Protein 8WWD (pdb70)

Structure (mmCIF, N/CA/C/O backbone):
data_8WWD
#
_entry.id   8WWD
#
_cell.length_a   42.183
_cell.length_b   290.538
_cell.length_c   54.277
_cell.angle_alpha   90.00
_cell.angle_beta   98.38
_cell.angle_gamma   90.00
#
_symmetry.space_group_name_H-M   'P 1 21 1'
#
loop_
_entity.id
_entity.type
_entity.pdbx_description
1 polymer 'Zinc-containing alcohol dehydrogenase'
2 non-polymer 'ZINC ION'
3 water water
#
loop_
_atom_site.group_PDB
_atom_site.id
_atom_site.type_symbol
_atom_site.label_atom_id
_atom_site.label_alt_id
_atom_site.label_comp_id
_atom_site.label_asym_id
_atom_site.label_entity_id
_atom_site.label_seq_id
_atom_site.pdbx_PDB_ins_code
_atom_site.Cartn_x
_atom_site.Cartn_y
_atom_site.Cartn_z
_atom_site.occupancy
_atom_site.B_iso_or_equiv
_atom_site.auth_seq_id
_atom_site.auth_comp_id
_atom_site.auth_asym_id
_atom_site.auth_atom_id
_atom_site.pdbx_PDB_model_num
ATOM 1 N N . HIS A 1 1 ? -8.221 -8.614 39.780 1.00 47.00 -10 HIS A N 1
ATOM 2 C CA . HIS A 1 1 ? -6.904 -9.157 40.243 1.00 46.83 -10 HIS A CA 1
ATOM 3 C C . HIS A 1 1 ? -5.916 -9.180 39.060 1.00 43.44 -10 HIS A C 1
ATOM 4 O O . HIS A 1 1 ? -5.952 -10.148 38.280 1.00 41.94 -10 HIS A O 1
ATOM 11 N N . HIS A 1 2 ? -5.078 -8.147 38.900 1.00 40.33 -9 HIS A N 1
ATOM 12 C CA . HIS A 1 2 ? -4.016 -8.109 37.850 1.00 34.36 -9 HIS A CA 1
ATOM 13 C C . HIS A 1 2 ? -2.784 -8.846 38.351 1.00 28.07 -9 HIS A C 1
ATOM 14 O O . HIS A 1 2 ? -2.413 -8.625 39.499 1.00 27.34 -9 HIS A O 1
ATOM 21 N N . HIS A 1 3 ? -2.196 -9.699 37.513 1.00 25.20 -8 HIS A N 1
ATOM 22 C CA . HIS A 1 3 ? -0.854 -10.285 37.749 1.00 22.79 -8 HIS A CA 1
ATOM 23 C C . HIS A 1 3 ? 0.126 -9.137 38.033 1.00 22.28 -8 HIS A C 1
ATOM 24 O O . HIS A 1 3 ? -0.036 -8.025 37.421 1.00 19.49 -8 HIS A O 1
ATOM 31 N N . HIS A 1 4 ? 1.061 -9.360 38.961 1.00 21.35 -6 HIS A N 1
ATOM 32 C CA . HIS A 1 4 ? 2.158 -8.404 39.280 1.00 24.15 -6 HIS A CA 1
ATOM 33 C C . HIS A 1 4 ? 3.497 -9.119 39.469 1.00 23.95 -6 HIS A C 1
ATOM 34 O O . HIS A 1 4 ? 3.503 -10.303 39.851 1.00 24.37 -6 HIS A O 1
ATOM 41 N N . HIS A 1 5 ? 4.576 -8.376 39.206 1.00 26.29 -5 HIS A N 1
ATOM 42 C CA . HIS A 1 5 ? 5.975 -8.625 39.651 1.00 25.20 -5 HIS A CA 1
ATOM 43 C C . HIS A 1 5 ? 6.292 -7.659 40.811 1.00 27.55 -5 HIS A C 1
ATOM 44 O O . HIS A 1 5 ? 6.951 -6.635 40.580 1.00 35.03 -5 HIS A O 1
ATOM 51 N N . HIS A 1 6 ? 5.762 -7.914 42.007 1.00 27.47 -4 HIS A N 1
ATOM 52 C CA . HIS A 1 6 ? 6.024 -7.115 43.240 1.00 29.10 -4 HIS A CA 1
ATOM 53 C C . HIS A 1 6 ? 7.401 -7.494 43.807 1.00 29.76 -4 HIS A C 1
ATOM 54 O O . HIS A 1 6 ? 8.054 -6.651 44.438 1.00 32.44 -4 HIS A O 1
ATOM 61 N N . SER A 1 7 ? 7.801 -8.740 43.585 1.00 33.87 -3 SER A N 1
ATOM 62 C CA . SER A 1 7 ? 9.145 -9.287 43.877 1.00 38.07 -3 SER A CA 1
ATOM 63 C C . SER A 1 7 ? 9.773 -9.761 42.561 1.00 35.47 -3 SER A C 1
ATOM 64 O O . SER A 1 7 ? 9.034 -10.107 41.616 1.00 36.64 -3 SER A O 1
ATOM 67 N N . SER A 1 8 ? 11.093 -9.733 42.484 1.00 33.40 -2 SER A N 1
ATOM 68 C CA . SER A 1 8 ? 11.841 -10.095 41.254 1.00 32.55 -2 SER A CA 1
ATOM 69 C C . SER A 1 8 ? 13.157 -10.751 41.662 1.00 30.65 -2 SER A C 1
ATOM 70 O O . SER A 1 8 ? 13.721 -10.378 42.719 1.00 27.61 -2 SER A O 1
ATOM 73 N N . GLY A 1 9 ? 13.591 -11.722 40.865 1.00 28.12 -1 GLY A N 1
ATOM 74 C CA . GLY A 1 9 ? 14.965 -12.223 40.896 1.00 27.22 -1 GLY A CA 1
ATOM 75 C C . GLY A 1 9 ? 15.710 -11.707 39.685 1.00 26.94 -1 GLY A C 1
ATOM 76 O O . GLY A 1 9 ? 15.803 -10.430 39.502 1.00 27.33 -1 GLY A O 1
ATOM 77 N N . GLY A 1 10 ? 16.160 -12.660 38.864 1.00 21.57 0 GLY A N 1
ATOM 78 C CA . GLY A 1 10 ? 16.945 -12.391 37.658 1.00 19.46 0 GLY A CA 1
ATOM 79 C C . GLY A 1 10 ? 16.204 -12.725 36.376 1.00 17.17 0 GLY A C 1
ATOM 80 O O . GLY A 1 10 ? 15.128 -13.361 36.401 1.00 17.33 0 GLY A O 1
ATOM 81 N N . MET A 1 11 ? 16.797 -12.285 35.275 1.00 14.35 1 MET A N 1
ATOM 82 C CA . MET A 1 11 ? 16.411 -12.649 33.900 1.00 11.92 1 MET A CA 1
ATOM 83 C C . MET A 1 11 ? 17.681 -12.964 33.114 1.00 11.22 1 MET A C 1
ATOM 84 O O . MET A 1 11 ? 18.804 -12.654 33.617 1.00 10.88 1 MET A O 1
ATOM 89 N N . LYS A 1 12 ? 17.513 -13.589 31.956 1.00 10.15 2 LYS A N 1
ATOM 90 C CA . LYS A 1 12 ? 18.616 -13.785 31.005 1.00 10.27 2 LYS A CA 1
ATOM 91 C C . LYS A 1 12 ? 18.793 -12.501 30.194 1.00 9.00 2 LYS A C 1
ATOM 92 O O . LYS A 1 12 ? 17.791 -11.891 29.742 1.00 8.34 2 LYS A O 1
ATOM 98 N N . ALA A 1 13 ? 20.044 -12.102 30.035 1.00 7.78 3 ALA A N 1
ATOM 99 C CA . ALA A 1 13 ? 20.446 -11.050 29.096 1.00 7.70 3 ALA A CA 1
ATOM 100 C C . ALA A 1 13 ? 21.763 -11.462 28.431 1.00 8.13 3 ALA A C 1
ATOM 101 O O . ALA A 1 13 ? 22.559 -12.171 29.042 1.00 7.69 3 ALA A O 1
ATOM 103 N N . LEU A 1 14 ? 21.951 -11.011 27.201 1.00 8.73 4 LEU A N 1
ATOM 104 C CA . LEU A 1 14 ? 23.221 -11.109 26.458 1.00 9.05 4 LEU A CA 1
ATOM 105 C C . LEU A 1 14 ? 23.983 -9.816 26.731 1.00 9.12 4 LEU A C 1
ATOM 106 O O . LEU A 1 14 ? 23.582 -8.729 26.221 1.00 9.00 4 LEU A O 1
ATOM 111 N N A VAL A 1 15 ? 25.018 -9.889 27.568 0.43 9.43 5 VAL A N 1
ATOM 112 N N B VAL A 1 15 ? 25.052 -9.916 27.521 0.57 9.17 5 VAL A N 1
ATOM 113 C CA A VAL A 1 15 ? 25.740 -8.675 28.052 0.43 9.46 5 VAL A CA 1
ATOM 114 C CA B VAL A 1 15 ? 25.776 -8.735 28.078 0.57 9.00 5 VAL A CA 1
ATOM 115 C C A VAL A 1 15 ? 27.042 -8.520 27.266 0.43 9.76 5 VAL A C 1
ATOM 116 C C B VAL A 1 15 ? 27.068 -8.524 27.280 0.57 9.46 5 VAL A C 1
ATOM 117 O O A VAL A 1 15 ? 27.771 -9.512 27.096 0.43 9.62 5 VAL A O 1
ATOM 118 O O B VAL A 1 15 ? 27.827 -9.490 27.105 0.57 9.28 5 VAL A O 1
ATOM 125 N N . TYR A 1 16 ? 27.279 -7.311 26.768 1.00 10.02 6 TYR A N 1
ATOM 126 C CA . TYR A 1 16 ? 28.604 -6.869 26.297 1.00 11.34 6 TYR A CA 1
ATOM 127 C C . TYR A 1 16 ? 29.501 -6.702 27.534 1.00 11.16 6 TYR A C 1
ATOM 128 O O . TYR A 1 16 ? 29.291 -5.771 28.315 1.00 9.75 6 TYR A O 1
ATOM 137 N N . THR A 1 17 ? 30.469 -7.593 27.725 1.00 12.13 7 THR A N 1
ATOM 138 C CA . THR A 1 17 ? 31.369 -7.560 28.909 1.00 13.71 7 THR A CA 1
ATOM 139 C C . THR A 1 17 ? 32.756 -7.031 28.532 1.00 14.13 7 THR A C 1
ATOM 140 O O . THR A 1 17 ? 33.539 -6.813 29.426 1.00 14.49 7 THR A O 1
ATOM 144 N N . GLY A 1 18 ? 33.062 -6.896 27.245 1.00 13.66 8 GLY A N 1
ATOM 145 C CA . GLY A 1 18 ? 34.400 -6.489 26.795 1.00 12.26 8 GLY A CA 1
ATOM 146 C C . GLY A 1 18 ? 34.479 -6.699 25.308 1.00 11.32 8 GLY A C 1
ATOM 147 O O . GLY A 1 18 ? 33.548 -7.292 24.792 1.00 10.78 8 GLY A O 1
ATOM 148 N N . VAL A 1 19 ? 35.551 -6.245 24.664 1.00 10.17 9 VAL A N 1
ATOM 149 C CA . VAL A 1 19 ? 35.626 -6.177 23.182 1.00 9.81 9 VAL A CA 1
ATOM 150 C C . VAL A 1 19 ? 35.294 -7.563 22.644 1.00 9.46 9 VAL A C 1
ATOM 151 O O . VAL A 1 19 ? 35.927 -8.527 23.124 1.00 9.75 9 VAL A O 1
ATOM 155 N N . ALA A 1 20 ? 34.285 -7.662 21.758 1.00 9.13 10 ALA A N 1
ATOM 156 C CA . ALA A 1 20 ? 33.890 -8.916 21.073 1.00 10.03 10 ALA A CA 1
ATOM 157 C C . ALA A 1 20 ? 33.512 -10.003 22.094 1.00 10.46 10 ALA A C 1
ATOM 158 O O . ALA A 1 20 ? 33.564 -11.208 21.742 1.00 10.55 10 ALA A O 1
ATOM 160 N N . GLN A 1 21 ? 33.135 -9.619 23.314 1.00 11.21 11 GLN A N 1
ATOM 161 C CA . GLN A 1 21 ? 32.712 -10.573 24.372 1.00 13.08 11 GLN A CA 1
ATOM 162 C C . GLN A 1 21 ? 31.210 -10.402 24.651 1.00 11.38 11 GLN A C 1
ATOM 163 O O . GLN A 1 21 ? 30.829 -9.349 25.189 1.00 9.85 11 GLN A O 1
ATOM 169 N N . LEU A 1 22 ? 30.403 -11.406 24.318 1.00 10.99 12 LEU A N 1
ATOM 170 C CA . LEU A 1 22 ? 28.955 -11.405 24.673 1.00 11.43 12 LEU A CA 1
ATOM 171 C C . LEU A 1 22 ? 28.652 -12.596 25.578 1.00 12.01 12 LEU A C 1
ATOM 172 O O . LEU A 1 22 ? 28.848 -13.734 25.129 1.00 14.86 12 LEU A O 1
ATOM 177 N N . ALA A 1 23 ? 28.200 -12.318 26.801 1.00 11.19 13 ALA A N 1
ATOM 178 C CA . ALA A 1 23 ? 27.989 -13.331 27.855 1.00 11.34 13 ALA A CA 1
ATOM 179 C C . ALA A 1 23 ? 26.488 -13.399 28.156 1.00 11.11 13 ALA A C 1
ATOM 180 O O . ALA A 1 23 ? 25.928 -12.399 28.648 1.00 10.02 13 ALA A O 1
ATOM 182 N N . PHE A 1 24 ? 25.865 -14.518 27.778 1.00 11.65 14 PHE A N 1
ATOM 183 C CA . PHE A 1 24 ? 24.476 -14.890 28.120 1.00 11.90 14 PHE A CA 1
ATOM 184 C C . PHE A 1 24 ? 24.441 -15.247 29.603 1.00 12.94 14 PHE A C 1
ATOM 185 O O . PHE A 1 24 ? 24.880 -16.346 29.961 1.00 12.42 14 PHE A O 1
ATOM 193 N N A ARG A 1 25 ? 23.919 -14.363 30.450 0.42 13.93 15 ARG A N 1
ATOM 194 N N B ARG A 1 25 ? 23.924 -14.345 30.440 0.58 13.51 15 ARG A N 1
ATOM 195 C CA A ARG A 1 25 ? 23.974 -14.595 31.914 0.42 15.53 15 ARG A CA 1
ATOM 196 C CA B ARG A 1 25 ? 24.007 -14.501 31.916 0.58 15.02 15 ARG A CA 1
ATOM 197 C C A ARG A 1 25 ? 22.761 -13.990 32.628 0.42 15.10 15 ARG A C 1
ATOM 198 C C B ARG A 1 25 ? 22.744 -13.995 32.625 0.58 14.71 15 ARG A C 1
ATOM 199 O O A ARG A 1 25 ? 21.955 -13.275 32.001 0.42 14.70 15 ARG A O 1
ATOM 200 O O B ARG A 1 25 ? 21.892 -13.334 32.000 0.58 14.09 15 ARG A O 1
ATOM 215 N N . ASP A 1 26 ? 22.659 -14.293 33.917 1.00 14.98 16 ASP A N 1
ATOM 216 C CA . ASP A 1 26 ? 21.605 -13.764 34.811 1.00 15.14 16 ASP A CA 1
ATOM 217 C C . ASP A 1 26 ? 21.930 -12.317 35.127 1.00 14.26 16 ASP A C 1
ATOM 218 O O . ASP A 1 26 ? 23.075 -12.011 35.437 1.00 16.01 16 ASP A O 1
ATOM 223 N N . VAL A 1 27 ? 20.949 -11.453 34.998 1.00 14.10 17 VAL A N 1
ATOM 224 C CA . VAL A 1 27 ? 21.060 -10.052 35.443 1.00 13.91 17 VAL A CA 1
ATOM 225 C C . VAL A 1 27 ? 19.764 -9.753 36.167 1.00 13.94 17 VAL A C 1
ATOM 226 O O . VAL A 1 27 ? 18.782 -10.475 36.005 1.00 13.31 17 VAL A O 1
ATOM 230 N N . PRO A 1 28 ? 19.717 -8.671 36.963 1.00 13.92 18 PRO A N 1
ATOM 231 C CA . PRO A 1 28 ? 18.467 -8.262 37.595 1.00 13.87 18 PRO A CA 1
ATOM 232 C C . PRO A 1 28 ? 17.354 -7.964 36.577 1.00 13.72 18 PRO A C 1
ATOM 233 O O . PRO A 1 28 ? 17.589 -7.352 35.519 1.00 13.35 18 PRO A O 1
ATOM 237 N N . GLU A 1 29 ? 16.145 -8.352 36.955 1.00 13.11 19 GLU A N 1
ATOM 238 C CA . GLU A 1 29 ? 14.916 -7.966 36.245 1.00 13.52 19 GLU A CA 1
ATOM 239 C C . GLU A 1 29 ? 14.782 -6.454 36.382 1.00 11.90 19 GLU A C 1
ATOM 240 O O . GLU A 1 29 ? 15.135 -5.875 37.412 1.00 11.30 19 GLU A O 1
ATOM 246 N N . PRO A 1 30 ? 14.316 -5.736 35.349 1.00 10.70 20 PRO A N 1
ATOM 247 C CA . PRO A 1 30 ? 14.102 -4.310 35.492 1.00 11.31 20 PRO A CA 1
ATOM 248 C C . PRO A 1 30 ? 12.781 -4.094 36.257 1.00 11.95 20 PRO A C 1
ATOM 249 O O . PRO A 1 30 ? 11.856 -4.809 36.056 1.00 10.51 20 PRO A O 1
ATOM 253 N N . VAL A 1 31 ? 12.776 -3.103 37.127 1.00 13.03 21 VAL A N 1
ATOM 254 C CA . VAL A 1 31 ? 11.591 -2.668 37.902 1.00 13.98 21 VAL A CA 1
ATOM 255 C C . VAL A 1 31 ? 11.116 -1.411 37.196 1.00 14.40 21 VAL A C 1
ATOM 256 O O . VAL A 1 31 ? 11.834 -0.423 37.132 1.00 13.30 21 VAL A O 1
ATOM 260 N N . PRO A 1 32 ? 9.918 -1.433 36.581 1.00 16.29 22 PRO A N 1
ATOM 261 C CA . PRO A 1 32 ? 9.438 -0.274 35.833 1.00 18.15 22 PRO A CA 1
ATOM 262 C C . PRO A 1 32 ? 9.218 0.924 36.761 1.00 21.59 22 PRO A C 1
ATOM 263 O O . PRO A 1 32 ? 8.695 0.747 37.851 1.00 22.79 22 PRO A O 1
ATOM 267 N N . ALA A 1 33 ? 9.612 2.110 36.306 1.00 24.68 23 ALA A N 1
ATOM 268 C CA . ALA A 1 33 ? 9.272 3.398 36.954 1.00 27.44 23 ALA A CA 1
ATOM 269 C C . ALA A 1 33 ? 7.775 3.653 36.794 1.00 30.10 23 ALA A C 1
ATOM 270 O O . ALA A 1 33 ? 7.100 2.953 35.995 1.00 28.15 23 ALA A O 1
ATOM 272 N N . ALA A 1 34 ? 7.297 4.670 37.503 1.00 34.95 24 ALA A N 1
ATOM 273 C CA . ALA A 1 34 ? 5.870 5.004 37.720 1.00 38.51 24 ALA A CA 1
ATOM 274 C C . ALA A 1 34 ? 4.995 4.663 36.503 1.00 38.20 24 ALA A C 1
ATOM 275 O O . ALA A 1 34 ? 4.173 3.734 36.617 1.00 44.29 24 ALA A O 1
ATOM 277 N N . GLY A 1 35 ? 5.106 5.402 35.396 1.00 36.52 25 GLY A N 1
ATOM 278 C CA . GLY A 1 35 ? 4.168 5.246 34.257 1.00 35.97 25 GLY A CA 1
ATOM 279 C C . GLY A 1 35 ? 4.733 4.356 33.156 1.00 32.73 25 GLY A C 1
ATOM 280 O O . GLY A 1 35 ? 4.585 4.732 31.953 1.00 35.28 25 GLY A O 1
ATOM 281 N N . ASP A 1 36 ? 5.369 3.240 33.539 1.00 25.80 26 ASP A N 1
ATOM 282 C CA . ASP A 1 36 ? 6.124 2.356 32.606 1.00 23.54 26 ASP A CA 1
ATOM 283 C C . ASP A 1 36 ? 5.537 0.952 32.663 1.00 19.51 26 ASP A C 1
ATOM 284 O O . ASP A 1 36 ? 4.903 0.604 33.670 1.00 18.41 26 ASP A O 1
ATOM 289 N N . HIS A 1 37 ? 5.781 0.173 31.619 1.00 16.60 27 HIS A N 1
ATOM 290 C CA . HIS A 1 37 ? 5.362 -1.243 31.554 1.00 14.81 27 HIS A CA 1
ATOM 291 C C . HIS A 1 37 ? 6.590 -2.124 31.601 1.00 14.51 27 HIS A C 1
ATOM 292 O O . HIS A 1 37 ? 7.649 -1.692 31.087 1.00 15.33 27 HIS A O 1
ATOM 299 N N . LEU A 1 38 ? 6.428 -3.314 32.182 1.00 12.69 28 LEU A N 1
ATOM 300 C CA . LEU A 1 38 ? 7.371 -4.429 31.998 1.00 11.13 28 LEU A CA 1
ATOM 301 C C . LEU A 1 38 ? 6.998 -5.112 30.684 1.00 10.20 28 LEU A C 1
ATOM 302 O O . LEU A 1 38 ? 5.785 -5.328 30.442 1.00 9.89 28 LEU A O 1
ATOM 307 N N . ILE A 1 39 ? 7.992 -5.354 29.832 1.00 8.94 29 ILE A N 1
ATOM 308 C CA . ILE A 1 39 ? 7.802 -6.057 28.539 1.00 8.25 29 ILE A CA 1
ATOM 309 C C . ILE A 1 39 ? 8.674 -7.308 28.566 1.00 7.97 29 ILE A C 1
ATOM 310 O O . ILE A 1 39 ? 9.907 -7.194 28.781 1.00 7.71 29 ILE A O 1
ATOM 315 N N . ARG A 1 40 ? 8.066 -8.463 28.340 1.00 7.55 30 ARG A N 1
ATOM 316 C CA . ARG A 1 40 ? 8.840 -9.680 28.082 1.00 7.73 30 ARG A CA 1
ATOM 317 C C . ARG A 1 40 ? 9.107 -9.724 26.585 1.00 7.34 30 ARG A C 1
ATOM 318 O O . ARG A 1 40 ? 8.126 -9.790 25.778 1.00 6.78 30 ARG A O 1
ATOM 326 N N . ILE A 1 41 ? 10.392 -9.662 26.242 1.00 7.19 31 ILE A N 1
ATOM 327 C CA . ILE A 1 41 ? 10.863 -9.506 24.841 1.00 7.26 31 ILE A CA 1
ATOM 328 C C . ILE A 1 41 ? 10.719 -10.833 24.112 1.00 7.65 31 ILE A C 1
ATOM 329 O O . ILE A 1 41 ? 11.303 -11.869 24.573 1.00 7.44 31 ILE A O 1
ATOM 334 N N . ASP A 1 42 ? 9.951 -10.795 23.014 1.00 7.77 32 ASP A N 1
ATOM 335 C CA . ASP A 1 42 ? 9.763 -11.945 22.102 1.00 7.95 32 ASP A CA 1
ATOM 336 C C . ASP A 1 42 ? 10.914 -11.993 21.082 1.00 7.95 32 ASP A C 1
ATOM 337 O O . ASP A 1 42 ? 11.454 -13.085 20.797 1.00 7.32 32 ASP A O 1
ATOM 342 N N . SER A 1 43 ? 11.192 -10.840 20.479 1.00 8.25 33 SER A N 1
ATOM 343 C CA . SER A 1 43 ? 12.057 -10.693 19.289 1.00 8.13 33 SER A CA 1
ATOM 344 C C . SER A 1 43 ? 12.860 -9.397 19.422 1.00 8.45 33 SER A C 1
ATOM 345 O O . SER A 1 43 ? 12.221 -8.355 19.694 1.00 8.93 33 SER A O 1
ATOM 348 N N . VAL A 1 44 ? 14.189 -9.451 19.248 1.00 8.31 34 VAL A N 1
ATOM 349 C CA . VAL A 1 44 ? 15.024 -8.224 19.225 1.00 8.53 34 VAL A CA 1
ATOM 350 C C . VAL A 1 44 ? 16.041 -8.323 18.084 1.00 8.94 34 VAL A C 1
ATOM 351 O O . VAL A 1 44 ? 16.799 -9.279 18.028 1.00 8.80 34 VAL A O 1
ATOM 355 N N . GLY A 1 45 ? 16.018 -7.350 17.178 1.00 9.28 35 GLY A N 1
ATOM 356 C CA . GLY A 1 45 ? 16.952 -7.283 16.045 1.00 9.70 35 GLY A CA 1
ATOM 357 C C . GLY A 1 45 ? 18.336 -6.833 16.495 1.00 9.20 35 GLY A C 1
ATOM 358 O O . GLY A 1 45 ? 18.424 -6.044 17.441 1.00 8.18 35 GLY A O 1
ATOM 359 N N . ILE A 1 46 ? 19.357 -7.362 15.834 1.00 9.26 36 ILE A N 1
ATOM 360 C CA . ILE A 1 46 ? 20.783 -6.911 15.898 1.00 9.83 36 ILE A CA 1
ATOM 361 C C . ILE A 1 46 ? 21.000 -5.808 14.851 1.00 10.74 36 ILE A C 1
ATOM 362 O O . ILE A 1 46 ? 20.783 -6.064 13.661 1.00 10.26 36 ILE A O 1
ATOM 367 N N . CYS A 1 47 ? 21.436 -4.631 15.288 1.00 13.05 37 CYS A N 1
ATOM 368 C CA . CYS A 1 47 ? 21.719 -3.423 14.465 1.00 14.38 37 CYS A CA 1
ATOM 369 C C . CYS A 1 47 ? 23.236 -3.223 14.257 1.00 14.78 37 CYS A C 1
ATOM 370 O O . CYS A 1 47 ? 24.050 -3.815 14.989 1.00 11.95 37 CYS A O 1
ATOM 373 N N . GLY A 1 48 ? 23.589 -2.307 13.351 1.00 15.69 38 GLY A N 1
ATOM 374 C CA . GLY A 1 48 ? 24.972 -1.838 13.157 1.00 15.71 38 GLY A CA 1
ATOM 375 C C . GLY A 1 48 ? 25.529 -1.189 14.415 1.00 15.67 38 GLY A C 1
ATOM 376 O O . GLY A 1 48 ? 26.737 -1.375 14.703 1.00 15.16 38 GLY A O 1
ATOM 377 N N . SER A 1 49 ? 24.716 -0.449 15.163 1.00 14.68 39 SER A N 1
ATOM 378 C CA . SER A 1 49 ? 25.186 0.183 16.421 1.00 15.18 39 SER A CA 1
ATOM 379 C C . SER A 1 49 ? 25.568 -0.895 17.450 1.00 14.92 39 SER A C 1
ATOM 380 O O . SER A 1 49 ? 26.573 -0.697 18.171 1.00 16.80 39 SER A O 1
ATOM 383 N N . ASP A 1 50 ? 24.886 -2.039 17.477 1.00 12.67 40 ASP A N 1
ATOM 384 C CA . ASP A 1 50 ? 25.276 -3.161 18.368 1.00 11.49 40 ASP A CA 1
ATOM 385 C C . ASP A 1 50 ? 26.649 -3.701 17.961 1.00 12.43 40 ASP A C 1
ATOM 386 O O . ASP A 1 50 ? 27.457 -3.951 18.859 1.00 12.29 40 ASP A O 1
ATOM 391 N N . MET A 1 51 ? 26.898 -3.895 16.670 1.00 13.16 41 MET A N 1
ATOM 392 C CA . MET A 1 51 ? 28.171 -4.477 16.167 1.00 14.46 41 MET A CA 1
ATOM 393 C C . MET A 1 51 ? 29.307 -3.476 16.426 1.00 14.80 41 MET A C 1
ATOM 394 O O . MET A 1 51 ? 30.370 -3.892 16.892 1.00 14.38 41 MET A O 1
ATOM 399 N N . HIS A 1 52 ? 29.064 -2.197 16.159 1.00 15.91 42 HIS A N 1
ATOM 400 C CA . HIS A 1 52 ? 29.997 -1.087 16.480 1.00 17.19 42 HIS A CA 1
ATOM 401 C C . HIS A 1 52 ? 30.390 -1.181 17.960 1.00 15.16 42 HIS A C 1
ATOM 402 O O . HIS A 1 52 ? 31.619 -1.155 18.264 1.00 15.06 42 HIS A O 1
ATOM 409 N N . ALA A 1 53 ? 29.421 -1.304 18.868 1.00 12.23 43 ALA A N 1
ATOM 410 C CA . ALA A 1 53 ? 29.714 -1.367 20.317 1.00 11.19 43 ALA A CA 1
ATOM 411 C C . ALA A 1 53 ? 30.468 -2.650 20.634 1.00 10.40 43 ALA A C 1
ATOM 412 O O . ALA A 1 53 ? 31.414 -2.597 21.431 1.00 11.35 43 ALA A O 1
ATOM 414 N N . TYR A 1 54 ? 30.069 -3.768 20.036 1.00 9.97 44 TYR A N 1
ATOM 415 C CA . TYR A 1 54 ? 30.698 -5.100 20.269 1.00 10.06 44 TYR A CA 1
ATOM 416 C C . TYR A 1 54 ? 32.179 -5.034 19.868 1.00 11.45 44 TYR A C 1
ATOM 417 O O . TYR A 1 54 ? 33.013 -5.652 20.557 1.00 11.89 44 TYR A O 1
ATOM 426 N N . LEU A 1 55 ? 32.503 -4.314 18.791 1.00 12.41 45 LEU A N 1
ATOM 427 C CA . LEU A 1 55 ? 33.909 -4.217 18.302 1.00 14.17 45 LEU A CA 1
ATOM 428 C C . LEU A 1 55 ? 34.731 -3.241 19.159 1.00 15.86 45 LEU A C 1
ATOM 429 O O . LEU A 1 55 ? 35.911 -3.159 18.921 1.00 18.51 45 LEU A O 1
ATOM 434 N N . GLY A 1 56 ? 34.134 -2.567 20.141 1.00 17.04 46 GLY A N 1
ATOM 435 C CA . GLY A 1 56 ? 34.844 -1.647 21.043 1.00 17.19 46 GLY A CA 1
ATOM 436 C C . GLY A 1 56 ? 34.962 -0.250 20.453 1.00 18.49 46 GLY A C 1
ATOM 437 O O . GLY A 1 56 ? 35.703 0.530 21.001 1.00 18.74 46 GLY A O 1
ATOM 438 N N . HIS A 1 57 ? 34.215 0.082 19.395 1.00 20.47 47 HIS A N 1
ATOM 439 C CA . HIS A 1 57 ? 34.329 1.377 18.666 1.00 19.69 47 HIS A CA 1
ATOM 440 C C . HIS A 1 57 ? 33.458 2.473 19.290 1.00 19.98 47 HIS A C 1
ATOM 441 O O . HIS A 1 57 ? 33.562 3.604 18.813 1.00 19.99 47 HIS A O 1
ATOM 448 N N . ASP A 1 58 ? 32.629 2.188 20.298 1.00 20.30 48 ASP A N 1
ATOM 449 C CA . ASP A 1 58 ? 31.630 3.175 20.790 1.00 22.19 48 ASP A CA 1
ATOM 450 C C . ASP A 1 58 ? 32.060 3.645 22.177 1.00 24.10 48 ASP A C 1
ATOM 451 O O . ASP A 1 58 ? 32.069 2.823 23.117 1.00 23.76 48 ASP A O 1
ATOM 456 N N . ASP A 1 59 ? 32.400 4.928 22.286 1.00 26.65 49 ASP A N 1
ATOM 457 C CA . ASP A 1 59 ? 32.925 5.566 23.523 1.00 28.54 49 ASP A CA 1
ATOM 458 C C . ASP A 1 59 ? 31.816 5.681 24.568 1.00 26.36 49 ASP A C 1
ATOM 459 O O . ASP A 1 59 ? 32.123 5.619 25.766 1.00 26.11 49 ASP A O 1
ATOM 464 N N . ARG A 1 60 ? 30.571 5.849 24.119 1.00 25.08 50 ARG A N 1
ATOM 465 C CA . ARG A 1 60 ? 29.380 6.023 24.990 1.00 25.30 50 ARG A CA 1
ATOM 466 C C . ARG A 1 60 ? 28.882 4.666 25.531 1.00 24.23 50 ARG A C 1
ATOM 467 O O . ARG A 1 60 ? 28.032 4.694 26.445 1.00 24.03 50 ARG A O 1
ATOM 475 N N . ARG A 1 61 ? 29.435 3.535 25.057 1.00 22.53 51 ARG A N 1
ATOM 476 C CA . ARG A 1 61 ? 28.968 2.163 25.394 1.00 22.02 51 ARG A CA 1
ATOM 477 C C . ARG A 1 61 ? 30.107 1.284 25.909 1.00 23.51 51 ARG A C 1
ATOM 478 O O . ARG A 1 61 ? 30.467 0.306 25.261 1.00 21.45 51 ARG A O 1
ATOM 486 N N . PRO A 1 62 ? 30.711 1.561 27.086 1.00 26.83 52 PRO A N 1
ATOM 487 C CA . PRO A 1 62 ? 31.688 0.636 27.648 1.00 31.12 52 PRO A CA 1
ATOM 488 C C . PRO A 1 62 ? 31.084 -0.330 28.675 1.00 33.01 52 PRO A C 1
ATOM 489 O O . PRO A 1 62 ? 29.890 -0.492 28.665 1.00 30.53 52 PRO A O 1
ATOM 493 N N . ALA A 1 63 ? 31.956 -0.922 29.510 1.00 40.39 53 ALA A N 1
ATOM 494 C CA . ALA A 1 63 ? 31.678 -1.575 30.817 1.00 36.56 53 ALA A CA 1
ATOM 495 C C . ALA A 1 63 ? 30.841 -2.802 30.513 1.00 36.74 53 ALA A C 1
ATOM 496 O O . ALA A 1 63 ? 30.823 -3.206 29.344 1.00 44.55 53 ALA A O 1
ATOM 498 N N . PRO A 1 64 ? 30.187 -3.456 31.502 1.00 29.48 54 PRO A N 1
ATOM 499 C CA . PRO A 1 64 ? 28.984 -4.246 31.237 1.00 25.73 54 PRO A CA 1
ATOM 500 C C . PRO A 1 64 ? 27.840 -3.421 30.615 1.00 23.80 54 PRO A C 1
ATOM 501 O O . PRO A 1 64 ? 27.497 -2.377 31.113 1.00 25.53 54 PRO A O 1
ATOM 505 N N . LEU A 1 65 ? 27.257 -3.914 29.527 1.00 20.13 55 LEU A N 1
ATOM 506 C CA . LEU A 1 65 ? 26.130 -3.228 28.862 1.00 18.22 55 LEU A CA 1
ATOM 507 C C . LEU A 1 65 ? 25.285 -4.257 28.123 1.00 15.68 55 LEU A C 1
ATOM 508 O O . LEU A 1 65 ? 25.833 -5.219 27.494 1.00 13.71 55 LEU A O 1
ATOM 513 N N . ILE A 1 66 ? 23.980 -4.047 28.181 1.00 13.12 56 ILE A N 1
ATOM 514 C CA . ILE A 1 66 ? 23.012 -4.856 27.409 1.00 11.63 56 ILE A CA 1
ATOM 515 C C . ILE A 1 66 ? 22.700 -4.023 26.185 1.00 10.99 56 ILE A C 1
ATOM 516 O O . ILE A 1 66 ? 22.242 -2.908 26.374 1.00 11.19 56 ILE A O 1
ATOM 521 N N . LEU A 1 67 ? 23.004 -4.542 25.003 1.00 11.12 57 LEU A N 1
ATOM 522 C CA . LEU A 1 67 ? 22.812 -3.836 23.715 1.00 11.41 57 LEU A CA 1
ATOM 523 C C . LEU A 1 67 ? 21.403 -4.173 23.222 1.00 11.35 57 LEU A C 1
ATOM 524 O O . LEU A 1 67 ? 20.638 -4.741 24.024 1.00 12.19 57 LEU A O 1
ATOM 529 N N . GLY A 1 68 ? 21.077 -3.803 21.979 1.00 10.87 58 GLY A N 1
ATOM 530 C CA . GLY A 1 68 ? 19.800 -4.111 21.318 1.00 10.16 58 GLY A CA 1
ATOM 531 C C . GLY A 1 68 ? 18.778 -2.991 21.530 1.00 9.95 58 GLY A C 1
ATOM 532 O O . GLY A 1 68 ? 18.624 -2.534 22.676 1.00 9.25 58 GLY A O 1
ATOM 533 N N . HIS A 1 69 ? 18.103 -2.538 20.475 1.00 9.42 59 HIS A N 1
ATOM 534 C CA . HIS A 1 69 ? 17.112 -1.444 20.574 1.00 10.08 59 HIS A CA 1
ATOM 535 C C . HIS A 1 69 ? 15.952 -1.632 19.590 1.00 9.15 59 HIS A C 1
ATOM 536 O O . HIS A 1 69 ? 15.265 -0.650 19.313 1.00 8.44 59 HIS A O 1
ATOM 543 N N . GLU A 1 70 ? 15.774 -2.843 19.076 1.00 8.60 60 GLU A N 1
ATOM 544 C CA . GLU A 1 70 ? 14.849 -3.208 17.986 1.00 8.47 60 GLU A CA 1
ATOM 545 C C . GLU A 1 70 ? 13.951 -4.339 18.495 1.00 9.10 60 GLU A C 1
ATOM 546 O O . GLU A 1 70 ? 14.030 -5.460 17.926 1.00 8.88 60 GLU A O 1
ATOM 552 N N . GLY A 1 71 ? 13.139 -4.060 19.520 1.00 8.73 61 GLY A N 1
ATOM 553 C CA . GLY A 1 71 ? 12.426 -5.108 20.267 1.00 8.83 61 GLY A CA 1
ATOM 554 C C . GLY A 1 71 ? 10.918 -5.080 20.044 1.00 9.36 61 GLY A C 1
ATOM 555 O O . GLY A 1 71 ? 10.355 -3.970 19.800 1.00 9.64 61 GLY A O 1
ATOM 556 N N . ALA A 1 72 ? 10.295 -6.262 20.139 1.00 8.88 62 ALA A N 1
ATOM 557 C CA . ALA A 1 72 ? 8.831 -6.475 20.234 1.00 8.92 62 ALA A CA 1
ATOM 558 C C . ALA A 1 72 ? 8.575 -7.555 21.275 1.00 8.46 62 ALA A C 1
ATOM 559 O O . ALA A 1 72 ? 9.496 -8.338 21.596 1.00 8.83 62 ALA A O 1
ATOM 561 N N . GLY A 1 73 ? 7.394 -7.535 21.857 1.00 8.04 63 GLY A N 1
ATOM 562 C CA . GLY A 1 73 ? 7.116 -8.481 22.941 1.00 8.00 63 GLY A CA 1
ATOM 563 C C . GLY A 1 73 ? 5.742 -8.301 23.552 1.00 7.94 63 GLY A C 1
ATOM 564 O O . GLY A 1 73 ? 4.786 -7.831 22.890 1.00 7.64 63 GLY A O 1
ATOM 565 N N A VAL A 1 74 ? 5.640 -8.700 24.813 0.52 8.02 64 VAL A N 1
ATOM 566 N N B VAL A 1 74 ? 5.643 -8.669 24.821 0.48 7.89 64 VAL A N 1
ATOM 567 C CA A VAL A 1 74 ? 4.353 -8.780 25.537 0.52 8.05 64 VAL A CA 1
ATOM 568 C CA B VAL A 1 74 ? 4.351 -8.786 25.534 0.48 7.86 64 VAL A CA 1
ATOM 569 C C A VAL A 1 74 ? 4.444 -7.921 26.798 0.52 7.85 64 VAL A C 1
ATOM 570 C C B VAL A 1 74 ? 4.420 -7.960 26.815 0.48 7.75 64 VAL A C 1
ATOM 571 O O A VAL A 1 74 ? 5.420 -8.069 27.558 0.52 7.55 64 VAL A O 1
ATOM 572 O O B VAL A 1 74 ? 5.363 -8.173 27.606 0.48 7.46 64 VAL A O 1
ATOM 579 N N . ILE A 1 75 ? 3.440 -7.072 27.028 1.00 7.82 65 ILE A N 1
ATOM 580 C CA . ILE A 1 75 ? 3.298 -6.383 28.338 1.00 7.80 65 ILE A CA 1
ATOM 581 C C . ILE A 1 75 ? 3.066 -7.456 29.406 1.00 7.72 65 ILE A C 1
ATOM 582 O O . ILE A 1 75 ? 2.372 -8.406 29.131 1.00 7.30 65 ILE A O 1
ATOM 587 N N . ILE A 1 76 ? 3.792 -7.381 30.516 1.00 8.95 66 ILE A N 1
ATOM 588 C CA . ILE A 1 76 ? 3.647 -8.321 31.671 1.00 10.03 66 ILE A CA 1
ATOM 589 C C . ILE A 1 76 ? 3.121 -7.515 32.847 1.00 10.27 66 ILE A C 1
ATOM 590 O O . ILE A 1 76 ? 3.731 -6.482 33.202 1.00 9.68 66 ILE A O 1
ATOM 595 N N . GLY A 1 77 ? 2.039 -7.998 33.439 1.00 11.76 67 GLY A N 1
ATOM 596 C CA . GLY A 1 77 ? 1.452 -7.396 34.647 1.00 12.47 67 GLY A CA 1
ATOM 597 C C . GLY A 1 77 ? 0.515 -6.251 34.323 1.00 13.12 67 GLY A C 1
ATOM 598 O O . GLY A 1 77 ? 0.491 -5.757 33.187 1.00 14.18 67 GLY A O 1
ATOM 599 N N . GLY A 1 78 ? -0.302 -5.894 35.303 1.00 13.81 68 GLY A N 1
ATOM 600 C CA . GLY A 1 78 ? -1.230 -4.763 35.215 1.00 13.01 68 GLY A CA 1
ATOM 601 C C . GLY A 1 78 ? -2.394 -5.052 34.271 1.00 12.79 68 GLY A C 1
ATOM 602 O O . GLY A 1 78 ? -2.581 -6.152 33.763 1.00 12.52 68 GLY A O 1
ATOM 603 N N . PRO A 1 79 ? -3.217 -4.034 34.005 1.00 12.84 69 PRO A N 1
ATOM 604 C CA . PRO A 1 79 ? -4.380 -4.196 33.139 1.00 14.45 69 PRO A CA 1
ATOM 605 C C . PRO A 1 79 ? -4.050 -4.551 31.680 1.00 14.31 69 PRO A C 1
ATOM 606 O O . PRO A 1 79 ? -4.933 -5.017 31.032 1.00 16.74 69 PRO A O 1
ATOM 610 N N . ARG A 1 80 ? -2.820 -4.348 31.208 1.00 13.31 70 ARG A N 1
ATOM 611 C CA . ARG A 1 80 ? -2.457 -4.653 29.792 1.00 11.98 70 ARG A CA 1
ATOM 612 C C . ARG A 1 80 ? -1.665 -5.969 29.698 1.00 10.58 70 ARG A C 1
ATOM 613 O O . ARG A 1 80 ? -1.047 -6.220 28.649 1.00 9.82 70 ARG A O 1
ATOM 621 N N . ASP A 1 81 ? -1.649 -6.770 30.765 1.00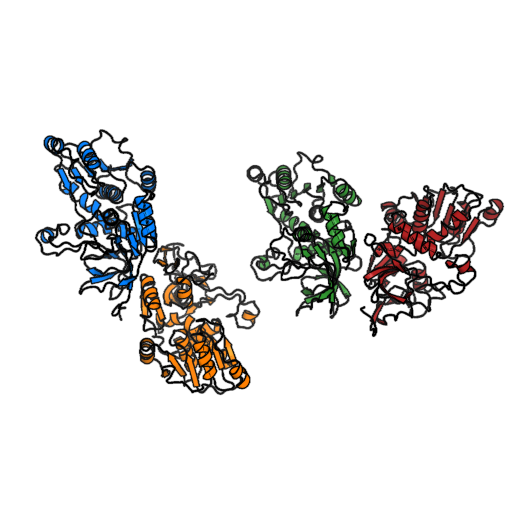 9.43 71 ASP A N 1
ATOM 622 C CA . ASP A 1 81 ? -0.898 -8.046 30.806 1.00 8.60 71 ASP A CA 1
ATOM 623 C C . ASP A 1 81 ? -1.206 -8.798 29.512 1.00 7.88 71 ASP A C 1
ATOM 624 O O . ASP A 1 81 ? -2.406 -8.927 29.179 1.00 7.28 71 ASP A O 1
ATOM 629 N N . GLY A 1 82 ? -0.172 -9.266 28.803 1.00 7.07 72 GLY A N 1
ATOM 630 C CA . GLY A 1 82 ? -0.348 -10.121 27.608 1.00 6.72 72 GLY A CA 1
ATOM 631 C C . GLY A 1 82 ? -0.454 -9.325 26.324 1.00 6.75 72 GLY A C 1
ATOM 632 O O . GLY A 1 82 ? -0.490 -9.954 25.242 1.00 6.17 72 GLY A O 1
ATOM 633 N N . GLU A 1 83 ? -0.513 -7.993 26.390 1.00 7.03 73 GLU A N 1
ATOM 634 C CA . GLU A 1 83 ? -0.689 -7.200 25.152 1.00 7.84 73 GLU A CA 1
ATOM 635 C C . GLU A 1 83 ? 0.624 -7.251 24.339 1.00 8.44 73 GLU A C 1
ATOM 636 O O . GLU A 1 83 ? 1.695 -6.934 24.892 1.00 7.19 73 GLU A O 1
ATOM 642 N N . ARG A 1 84 ? 0.518 -7.661 23.080 1.00 9.71 74 ARG A N 1
ATOM 643 C CA . ARG A 1 84 ? 1.610 -7.651 22.075 1.00 11.45 74 ARG A CA 1
ATOM 644 C C . ARG A 1 84 ? 1.938 -6.207 21.660 1.00 10.40 74 ARG A C 1
ATOM 645 O O . ARG A 1 84 ? 1.016 -5.450 21.271 1.00 9.07 74 ARG A O 1
ATOM 653 N N . VAL A 1 85 ? 3.201 -5.821 21.821 1.00 8.81 75 VAL A N 1
ATOM 654 C CA . VAL A 1 85 ? 3.663 -4.441 21.533 1.00 9.08 75 VAL A CA 1
ATOM 655 C C . VAL A 1 85 ? 5.012 -4.522 20.808 1.00 8.87 75 VAL A C 1
ATOM 656 O O . VAL A 1 85 ? 5.722 -5.529 20.941 1.00 8.51 75 VAL A O 1
ATOM 660 N N . THR A 1 86 ? 5.287 -3.507 20.007 1.00 8.73 76 THR A N 1
ATOM 661 C CA . THR A 1 86 ? 6.599 -3.250 19.391 1.00 8.89 76 THR A CA 1
ATOM 662 C C . THR A 1 86 ? 7.050 -1.910 19.948 1.00 9.04 76 THR A C 1
ATOM 663 O O . THR A 1 86 ? 6.167 -1.039 20.176 1.00 8.51 76 THR A O 1
ATOM 667 N N . ILE A 1 87 ? 8.359 -1.794 20.190 1.00 9.11 77 ILE A N 1
ATOM 668 C CA . ILE A 1 87 ? 8.944 -0.800 21.120 1.00 9.06 77 ILE A CA 1
ATOM 669 C C . ILE A 1 87 ? 9.651 0.260 20.308 1.00 9.64 77 ILE A C 1
ATOM 670 O O . ILE A 1 87 ? 10.561 -0.079 19.543 1.00 10.66 77 ILE A O 1
ATOM 675 N N . ASN A 1 88 ? 9.207 1.497 20.477 1.00 9.57 78 ASN A N 1
ATOM 676 C CA . ASN A 1 88 ? 9.974 2.698 20.117 1.00 9.64 78 ASN A CA 1
ATOM 677 C C . ASN A 1 88 ? 10.988 2.895 21.230 1.00 9.74 78 ASN A C 1
ATOM 678 O O . ASN A 1 88 ? 10.611 3.258 22.343 1.00 9.28 78 ASN A O 1
ATOM 683 N N . PRO A 1 89 ? 12.299 2.683 20.959 1.00 9.87 79 PRO A N 1
ATOM 684 C CA . PRO A 1 89 ? 13.304 2.749 22.002 1.00 9.97 79 PRO A CA 1
ATOM 685 C C . PRO A 1 89 ? 13.730 4.173 22.376 1.00 11.11 79 PRO A C 1
ATOM 686 O O . PRO A 1 89 ? 14.491 4.277 23.333 1.00 11.73 79 PRO A O 1
ATOM 690 N N . LEU A 1 90 ? 13.296 5.205 21.632 1.00 11.59 80 LEU A N 1
ATOM 691 C CA . LEU A 1 90 ? 13.763 6.600 21.860 1.00 12.54 80 LEU A CA 1
ATOM 692 C C . LEU A 1 90 ? 12.771 7.324 22.787 1.00 12.80 80 LEU A C 1
ATOM 693 O O . LEU A 1 90 ? 11.604 7.669 22.364 1.00 11.69 80 LEU A O 1
ATOM 698 N N . VAL A 1 91 ? 13.215 7.600 24.011 1.00 12.74 81 VAL A N 1
ATOM 699 C CA . VAL A 1 91 ? 12.357 8.275 25.020 1.00 13.28 81 VAL A CA 1
ATOM 700 C C . VAL A 1 91 ? 12.643 9.774 24.970 1.00 13.88 81 VAL A C 1
ATOM 701 O O . VAL A 1 91 ? 13.827 10.174 25.124 1.00 14.03 81 VAL A O 1
ATOM 705 N N . THR A 1 92 ? 11.594 10.558 24.752 1.00 14.59 82 THR A N 1
ATOM 706 C CA . THR A 1 92 ? 11.663 12.020 24.498 1.00 15.91 82 THR A CA 1
ATOM 707 C C . THR A 1 92 ? 10.868 12.756 25.584 1.00 17.24 82 THR A C 1
ATOM 708 O O . THR A 1 92 ? 9.957 12.158 26.202 1.00 16.24 82 THR A O 1
ATOM 712 N N . CYS A 1 93 ? 11.205 14.017 25.835 1.00 20.48 83 CYS A N 1
ATOM 713 C CA . CYS A 1 93 ? 10.679 14.769 27.011 1.00 21.16 83 CYS A CA 1
ATOM 714 C C . CYS A 1 93 ? 9.261 15.300 26.714 1.00 21.88 83 CYS A C 1
ATOM 715 O O . CYS A 1 93 ? 8.489 15.518 27.677 1.00 25.73 83 CYS A O 1
ATOM 718 N N . GLY A 1 94 ? 8.936 15.572 25.449 1.00 21.92 84 GLY A N 1
ATOM 719 C CA . GLY A 1 94 ? 7.631 16.125 25.035 1.00 23.18 84 GLY A CA 1
ATOM 720 C C . GLY A 1 94 ? 7.463 17.635 25.246 1.00 26.10 84 GLY A C 1
ATOM 721 O O . GLY A 1 94 ? 6.423 18.155 24.771 1.00 27.78 84 GLY A O 1
ATOM 722 N N . THR A 1 95 ? 8.399 18.353 25.890 1.00 26.02 85 THR A N 1
ATOM 723 C CA . THR A 1 95 ? 8.218 19.802 26.232 1.00 26.07 85 THR A CA 1
ATOM 724 C C . THR A 1 95 ? 9.376 20.706 25.796 1.00 27.70 85 THR A C 1
ATOM 725 O O . THR A 1 95 ? 9.231 21.917 26.027 1.00 33.75 85 THR A O 1
ATOM 729 N N . CYS A 1 96 ? 10.450 20.186 25.191 1.00 26.42 86 CYS A N 1
ATOM 730 C CA . CYS A 1 96 ? 11.580 21.000 24.680 1.00 24.87 86 CYS A CA 1
ATOM 731 C C . CYS A 1 96 ? 11.192 21.615 23.329 1.00 26.18 86 CYS A C 1
ATOM 732 O O . CYS A 1 96 ? 10.192 21.249 22.717 1.00 28.78 86 CYS A O 1
ATOM 735 N N . PRO A 1 97 ? 11.936 22.608 22.813 1.00 24.48 87 PRO A N 1
ATOM 736 C CA . PRO A 1 97 ? 11.619 23.187 21.503 1.00 23.40 87 PRO A CA 1
ATOM 737 C C . PRO A 1 97 ? 11.548 22.174 20.349 1.00 22.37 87 PRO A C 1
ATOM 738 O O . PRO A 1 97 ? 10.726 22.297 19.445 1.00 20.11 87 PRO A O 1
ATOM 742 N N . ALA A 1 98 ? 12.443 21.198 20.329 1.00 21.60 88 ALA A N 1
ATOM 743 C CA . ALA A 1 98 ? 12.394 20.184 19.256 1.00 20.40 88 ALA A CA 1
ATOM 744 C C . ALA A 1 98 ? 11.075 19.398 19.389 1.00 19.60 88 ALA A C 1
ATOM 745 O O . ALA A 1 98 ? 10.398 19.211 18.392 1.00 18.59 88 ALA A O 1
ATOM 747 N N . CYS A 1 99 ? 10.688 19.001 20.600 1.00 20.44 89 CYS A N 1
ATOM 748 C CA . CYS A 1 99 ? 9.482 18.169 20.839 1.00 21.79 89 CYS A CA 1
ATOM 749 C C . CYS A 1 99 ? 8.248 19.004 20.478 1.00 22.14 89 CYS A C 1
ATOM 750 O O . CYS A 1 99 ? 7.392 18.508 19.722 1.00 20.61 89 CYS A O 1
ATOM 753 N N . VAL A 1 100 ? 8.184 20.249 20.952 1.00 23.21 90 VAL A N 1
ATOM 754 C CA . VAL A 1 100 ? 7.028 21.163 20.708 1.00 24.66 90 VAL A CA 1
ATOM 755 C C . VAL A 1 100 ? 6.884 21.363 19.192 1.00 24.98 90 VAL A C 1
ATOM 756 O O . VAL A 1 100 ? 5.753 21.433 18.718 1.00 26.60 90 VAL A O 1
ATOM 760 N N . SER A 1 101 ? 8.010 21.438 18.483 1.00 25.12 91 SER A N 1
ATOM 761 C CA . SER A 1 101 ? 8.143 21.540 17.006 1.00 27.01 91 SER A CA 1
ATOM 762 C C . SER A 1 101 ? 7.635 20.279 16.267 1.00 28.06 91 SER A C 1
ATOM 763 O O . SER A 1 101 ? 7.450 20.352 15.038 1.00 26.44 91 SER A O 1
ATOM 766 N N . GLY A 1 102 ? 7.443 19.147 16.952 1.00 27.13 92 GLY A N 1
ATOM 767 C CA . GLY A 1 102 ? 7.061 17.873 16.309 1.00 26.33 92 GLY A CA 1
ATOM 768 C C . GLY A 1 102 ? 8.270 17.042 15.877 1.00 25.61 92 GLY A C 1
ATOM 769 O O . GLY A 1 102 ? 8.066 15.987 15.242 1.00 26.10 92 GLY A O 1
ATOM 770 N N . ARG A 1 103 ? 9.485 17.472 16.228 1.00 23.06 93 ARG A N 1
ATOM 771 C CA . ARG A 1 103 ? 10.755 16.808 15.851 1.00 22.27 93 ARG A CA 1
ATOM 772 C C . ARG A 1 103 ? 11.359 16.168 17.111 1.00 22.18 93 ARG A C 1
ATOM 773 O O . ARG A 1 103 ? 12.573 16.329 17.378 1.00 21.09 93 ARG A O 1
ATOM 781 N N . ASP A 1 104 ? 10.546 15.397 17.828 1.00 22.00 94 ASP A N 1
ATOM 782 C CA . ASP A 1 104 ? 10.931 14.789 19.128 1.00 20.11 94 ASP A CA 1
ATOM 783 C C . ASP A 1 104 ? 12.128 13.845 18.957 1.00 18.79 94 ASP A C 1
ATOM 784 O O . ASP A 1 104 ? 12.801 13.605 19.965 1.00 18.81 94 ASP A O 1
ATOM 789 N N . ASN A 1 105 ? 12.429 13.367 17.743 1.00 17.05 95 ASN A N 1
ATOM 790 C CA . ASN A 1 105 ? 13.696 12.644 17.432 1.00 16.53 95 ASN A CA 1
ATOM 791 C C . ASN A 1 105 ? 14.923 13.502 17.788 1.00 17.58 95 ASN A C 1
ATOM 792 O O . ASN A 1 105 ? 15.991 12.922 17.977 1.00 17.43 95 ASN A O 1
ATOM 797 N N . LEU A 1 106 ? 14.774 14.830 17.856 1.00 17.53 96 LEU A N 1
ATOM 798 C CA . LEU A 1 106 ? 15.846 15.800 18.196 1.00 17.71 96 LEU A CA 1
ATOM 799 C C . LEU A 1 106 ? 15.667 16.345 19.615 1.00 18.89 96 LEU A C 1
ATOM 800 O O . LEU A 1 106 ? 16.309 17.356 19.931 1.00 19.19 96 LEU A O 1
ATOM 805 N N . CYS A 1 107 ? 14.874 15.675 20.453 1.00 19.42 97 CYS A N 1
ATOM 806 C CA . CYS A 1 107 ? 14.668 16.046 21.869 1.00 20.14 97 CYS A CA 1
ATOM 807 C C . CYS A 1 107 ? 16.024 16.282 22.542 1.00 21.34 97 CYS A C 1
ATOM 808 O O . CYS A 1 107 ? 16.909 15.410 22.446 1.00 20.03 97 CYS A O 1
ATOM 811 N N . ALA A 1 108 ? 16.161 17.399 23.254 1.00 21.89 98 ALA A N 1
ATOM 812 C CA . ALA A 1 108 ? 17.430 17.812 23.895 1.00 22.48 98 ALA A CA 1
ATOM 813 C C . ALA A 1 108 ? 17.822 16.813 24.994 1.00 20.47 98 ALA A C 1
ATOM 814 O O . ALA A 1 108 ? 19.005 16.754 25.293 1.00 18.26 98 ALA A O 1
ATOM 816 N N . THR A 1 109 ? 16.884 16.054 25.582 1.00 19.26 99 THR A N 1
ATOM 817 C CA . THR A 1 109 ? 17.224 15.044 26.627 1.00 18.12 99 THR A CA 1
ATOM 818 C C . THR A 1 109 ? 16.843 13.631 26.159 1.00 17.63 99 THR A C 1
ATOM 819 O O . THR A 1 109 ? 16.642 12.763 26.998 1.00 16.02 99 THR A O 1
ATOM 823 N N . ARG A 1 110 ? 16.858 13.384 24.851 1.00 20.14 100 ARG A N 1
ATOM 824 C CA . ARG A 1 110 ? 16.469 12.070 24.285 1.00 19.13 100 ARG A CA 1
ATOM 825 C C . ARG A 1 110 ? 17.370 10.981 24.885 1.00 18.81 100 ARG A C 1
ATOM 826 O O . ARG A 1 110 ? 18.619 11.156 24.966 1.00 18.07 100 ARG A O 1
ATOM 834 N N . GLN A 1 111 ? 16.759 9.866 25.260 1.00 17.18 101 GLN A N 1
ATOM 835 C CA . GLN A 1 111 ? 17.499 8.649 25.638 1.00 16.86 101 GLN A CA 1
ATOM 836 C C . GLN A 1 111 ? 17.072 7.509 24.726 1.00 15.61 101 GLN A C 1
ATOM 837 O O . GLN A 1 111 ? 15.909 7.457 24.356 1.00 16.82 101 GLN A O 1
ATOM 843 N N . ILE A 1 112 ? 18.000 6.633 24.376 1.00 14.92 102 ILE A N 1
ATOM 844 C CA . ILE A 1 112 ? 17.648 5.401 23.625 1.00 15.00 102 ILE A CA 1
ATOM 845 C C . ILE A 1 112 ? 18.026 4.167 24.445 1.00 14.59 102 ILE A C 1
ATOM 846 O O . ILE A 1 112 ? 19.049 4.161 25.122 1.00 13.92 102 ILE A O 1
ATOM 851 N N . ILE A 1 113 ? 17.174 3.153 24.396 1.00 15.07 103 ILE A N 1
ATOM 852 C CA . ILE A 1 113 ? 17.478 1.793 24.937 1.00 16.04 103 ILE A CA 1
ATOM 853 C C . ILE A 1 113 ? 18.802 1.324 24.310 1.00 14.55 103 ILE A C 1
ATOM 854 O O . ILE A 1 113 ? 18.926 1.477 23.081 1.00 12.95 103 ILE A O 1
ATOM 859 N N . SER A 1 114 ? 19.724 0.812 25.140 1.00 14.65 104 SER A N 1
ATOM 860 C CA . SER A 1 114 ? 21.084 0.285 24.812 1.00 16.43 104 SER A CA 1
ATOM 861 C C . SER A 1 114 ? 22.155 1.392 24.915 1.00 18.35 104 SER A C 1
ATOM 862 O O . SER A 1 114 ? 23.339 1.096 24.672 1.00 21.92 104 SER A O 1
ATOM 865 N N . MET A 1 115 ? 21.768 2.606 25.300 1.00 19.96 105 MET A N 1
ATOM 866 C CA . MET A 1 115 ? 22.685 3.738 25.574 1.00 20.47 105 MET A CA 1
ATOM 867 C C . MET A 1 115 ? 22.498 4.129 27.030 1.00 20.00 105 MET A C 1
ATOM 868 O O . MET A 1 115 ? 21.409 4.573 27.405 1.00 17.61 105 MET A O 1
ATOM 873 N N . PRO A 1 116 ? 23.540 4.003 27.880 1.00 19.38 106 PRO A N 1
ATOM 874 C CA . PRO A 1 116 ? 23.401 4.309 29.296 1.00 20.15 106 PRO A CA 1
ATOM 875 C C . PRO A 1 116 ? 22.809 5.705 29.428 1.00 20.88 106 PRO A C 1
ATOM 876 O O . PRO A 1 116 ? 23.160 6.572 28.639 1.00 19.53 106 PRO A O 1
ATOM 880 N N . PRO A 1 117 ? 21.899 5.962 30.402 1.00 21.30 107 PRO A N 1
ATOM 881 C CA . PRO A 1 117 ? 21.590 5.018 31.476 1.00 21.85 107 PRO A CA 1
ATOM 882 C C . PRO A 1 117 ? 20.512 3.956 31.194 1.00 21.85 107 PRO A C 1
ATOM 883 O O . PRO A 1 117 ? 20.086 3.349 32.159 1.00 21.85 107 PRO A O 1
ATOM 887 N N . ARG A 1 118 ? 20.125 3.723 29.934 1.00 19.82 108 ARG A N 1
ATOM 888 C CA . ARG A 1 118 ? 19.013 2.792 29.600 1.00 20.25 108 ARG A CA 1
ATOM 889 C C . ARG A 1 118 ? 19.517 1.465 29.028 1.00 20.80 108 ARG A C 1
ATOM 890 O O . ARG A 1 118 ? 19.938 1.406 27.843 1.00 22.95 108 ARG A O 1
ATOM 898 N N . ASP A 1 119 ? 19.364 0.385 29.789 1.00 20.24 109 ASP A N 1
ATOM 899 C CA . ASP A 1 119 ? 19.760 -0.963 29.316 1.00 19.56 109 ASP A CA 1
ATOM 900 C C . ASP A 1 119 ? 18.995 -1.296 28.039 1.00 16.37 109 ASP A C 1
ATOM 901 O O . ASP A 1 119 ? 17.900 -0.791 27.823 1.00 15.67 109 ASP A O 1
ATOM 906 N N . GLY A 1 120 ? 19.607 -2.132 27.214 1.00 14.26 110 GLY A N 1
ATOM 907 C CA . GLY A 1 120 ? 19.067 -2.559 25.925 1.00 12.68 110 GLY A CA 1
ATOM 908 C C . GLY A 1 120 ? 18.058 -3.680 26.069 1.00 11.43 110 GLY A C 1
ATOM 909 O O . GLY A 1 120 ? 17.776 -4.095 27.203 1.00 10.72 110 GLY A O 1
ATOM 910 N N . ALA A 1 121 ? 17.578 -4.154 24.928 1.00 9.80 111 ALA A N 1
ATOM 911 C CA . ALA A 1 121 ? 16.506 -5.145 24.766 1.00 9.18 111 ALA A CA 1
ATOM 912 C C . ALA A 1 121 ? 17.061 -6.522 24.425 1.00 9.18 111 ALA A C 1
ATOM 913 O O . ALA A 1 121 ? 16.216 -7.419 24.224 1.00 10.38 111 ALA A O 1
ATOM 915 N N . PHE A 1 122 ? 18.379 -6.716 24.371 1.00 8.17 112 PHE A N 1
ATOM 916 C CA . PHE A 1 122 ? 18.984 -8.071 24.310 1.00 8.51 112 PHE A CA 1
ATOM 917 C C . PHE A 1 122 ? 18.793 -8.788 25.656 1.00 8.72 112 PHE A C 1
ATOM 918 O O . PHE A 1 122 ? 19.798 -9.126 26.329 1.00 8.67 112 PHE A O 1
ATOM 926 N N . ALA A 1 123 ? 17.540 -9.010 26.055 1.00 8.33 113 ALA A N 1
ATOM 927 C CA . ALA A 1 123 ? 17.183 -9.530 27.392 1.00 8.39 113 ALA A CA 1
ATOM 928 C C . ALA A 1 123 ? 15.730 -9.964 27.365 1.00 8.09 113 ALA A C 1
ATOM 929 O O . ALA A 1 123 ? 14.956 -9.571 26.459 1.00 8.93 113 ALA A O 1
ATOM 931 N N . GLN A 1 124 ? 15.386 -10.767 28.335 1.00 7.71 114 GLN A N 1
ATOM 932 C CA . GLN A 1 124 ? 14.042 -11.353 28.436 1.00 7.46 114 GLN A CA 1
ATOM 933 C C . GLN A 1 124 ? 13.056 -10.231 28.707 1.00 7.33 114 GLN A C 1
ATOM 934 O O . GLN A 1 124 ? 11.944 -10.343 28.207 1.00 6.93 114 GLN A O 1
ATOM 940 N N . TYR A 1 125 ? 13.473 -9.187 29.414 1.00 7.52 115 TYR A N 1
ATOM 941 C CA . TYR A 1 125 ? 12.562 -8.088 29.786 1.00 8.31 115 TYR A CA 1
ATOM 942 C C . TYR A 1 125 ? 13.225 -6.732 29.614 1.00 8.74 115 TYR A C 1
ATOM 943 O O . TYR A 1 125 ? 14.441 -6.609 29.791 1.00 9.23 115 TYR A O 1
ATOM 952 N N A VAL A 1 126 ? 12.403 -5.736 29.286 0.60 9.31 116 VAL A N 1
ATOM 953 N N B VAL A 1 126 ? 12.389 -5.735 29.329 0.40 8.90 116 VAL A N 1
ATOM 954 C CA A VAL A 1 126 ? 12.741 -4.288 29.343 0.60 9.88 116 VAL A CA 1
ATOM 955 C CA B VAL A 1 126 ? 12.725 -4.286 29.313 0.40 9.15 116 VAL A CA 1
ATOM 956 C C A VAL A 1 126 ? 11.598 -3.558 30.055 0.60 10.06 116 VAL A C 1
ATOM 957 C C B VAL A 1 126 ? 11.588 -3.539 30.015 0.40 9.58 116 VAL A C 1
ATOM 958 O O A VAL A 1 126 ? 10.483 -4.098 30.091 0.60 10.37 116 VAL A O 1
ATOM 959 O O B VAL A 1 126 ? 10.458 -4.060 30.011 0.40 9.79 116 VAL A O 1
ATOM 966 N N . ALA A 1 127 ? 11.872 -2.368 30.586 1.00 10.06 117 ALA A N 1
ATOM 967 C CA . ALA A 1 127 ? 10.858 -1.453 31.148 1.00 10.12 117 ALA A CA 1
ATOM 968 C C . ALA A 1 127 ? 10.783 -0.237 30.228 1.00 10.62 117 ALA A C 1
ATOM 969 O O . ALA A 1 127 ? 11.844 0.346 29.924 1.00 10.37 117 ALA A O 1
ATOM 971 N N . MET A 1 128 ? 9.593 0.105 29.746 1.00 11.21 118 MET A N 1
ATOM 972 C CA . MET A 1 128 ? 9.444 1.216 28.782 1.00 12.03 118 MET A CA 1
ATOM 973 C C . MET A 1 128 ? 8.198 1.990 29.143 1.00 11.51 118 MET A C 1
ATOM 974 O O . MET A 1 128 ? 7.236 1.395 29.598 1.00 10.36 118 MET A O 1
ATOM 979 N N . PRO A 1 129 ? 8.187 3.317 28.894 1.00 12.09 119 PRO A N 1
ATOM 980 C CA . PRO A 1 129 ? 6.977 4.114 29.048 1.00 12.20 119 PRO A CA 1
ATOM 981 C C . PRO A 1 129 ? 5.912 3.680 28.031 1.00 12.00 119 PRO A C 1
ATOM 982 O O . PRO A 1 129 ? 6.241 3.229 26.935 1.00 10.96 119 PRO A O 1
ATOM 986 N N . ALA A 1 130 ? 4.648 3.810 28.438 1.00 12.10 120 ALA A N 1
ATOM 987 C CA . ALA A 1 130 ? 3.459 3.417 27.659 1.00 11.56 120 ALA A CA 1
ATOM 988 C C . ALA A 1 130 ? 3.448 4.143 26.315 1.00 11.65 120 ALA A C 1
ATOM 989 O O . ALA A 1 130 ? 3.015 3.508 25.324 1.00 11.41 120 ALA A O 1
ATOM 991 N N . ARG A 1 131 ? 3.828 5.431 26.284 1.00 12.09 121 ARG A N 1
ATOM 992 C CA . ARG A 1 131 ? 3.826 6.261 25.038 1.00 12.58 121 ARG A CA 1
ATOM 993 C C . ARG A 1 131 ? 4.861 5.732 24.032 1.00 12.18 121 ARG A C 1
ATOM 994 O O . ARG A 1 131 ? 4.810 6.151 22.886 1.00 13.17 121 ARG A O 1
ATOM 1002 N N . ASN A 1 132 ? 5.709 4.780 24.409 1.00 12.00 122 ASN A N 1
ATOM 1003 C CA . ASN A 1 132 ? 6.767 4.242 23.509 1.00 11.56 122 ASN A CA 1
ATOM 1004 C C . ASN A 1 132 ? 6.355 2.880 22.963 1.00 10.78 122 ASN A C 1
ATOM 1005 O O . ASN A 1 132 ? 7.204 2.195 22.387 1.00 11.14 122 ASN A O 1
ATOM 1010 N N . LEU A 1 133 ? 5.090 2.515 23.109 1.00 9.91 123 LEU A N 1
ATOM 1011 C CA . LEU A 1 133 ? 4.641 1.145 22.779 1.00 9.35 123 LEU A CA 1
ATOM 1012 C C . LEU A 1 133 ? 3.559 1.225 21.717 1.00 8.75 123 LEU A C 1
ATOM 1013 O O . LEU A 1 133 ? 2.629 2.009 21.856 1.00 9.73 123 LEU A O 1
ATOM 1018 N N . VAL A 1 134 ? 3.664 0.407 20.689 1.00 8.02 124 VAL A N 1
ATOM 1019 C CA . VAL A 1 134 ? 2.620 0.342 19.646 1.00 7.74 124 VAL A CA 1
ATOM 1020 C C . VAL A 1 134 ? 2.072 -1.074 19.667 1.00 7.91 124 VAL A C 1
ATOM 1021 O O . VAL A 1 134 ? 2.894 -2.029 19.565 1.00 7.70 124 VAL A O 1
ATOM 1025 N N . THR A 1 135 ? 0.745 -1.194 19.794 1.00 7.73 125 THR A N 1
ATOM 1026 C CA . THR A 1 135 ? 0.037 -2.491 19.864 1.00 8.12 125 THR A CA 1
ATOM 1027 C C . THR A 1 135 ? 0.205 -3.200 18.525 1.00 8.19 125 THR A C 1
ATOM 1028 O O . THR A 1 135 ? 0.053 -2.522 17.523 1.00 9.02 125 THR A O 1
ATOM 1032 N N . VAL A 1 136 ? 0.464 -4.505 18.538 1.00 8.58 126 VAL A N 1
ATOM 1033 C CA . VAL A 1 136 ? 0.660 -5.341 17.322 1.00 8.97 126 VAL A CA 1
ATOM 1034 C C . VAL A 1 136 ? -0.572 -6.221 17.144 1.00 9.73 126 VAL A C 1
ATOM 1035 O O . VAL A 1 136 ? -0.907 -7.000 18.026 1.00 9.68 126 VAL A O 1
ATOM 1039 N N . PRO A 1 137 ? -1.281 -6.143 16.001 1.00 10.26 127 PRO A N 1
ATOM 1040 C CA . PRO A 1 137 ? -2.470 -6.965 15.813 1.00 11.16 127 PRO A CA 1
ATOM 1041 C C . PRO A 1 137 ? -2.040 -8.422 15.606 1.00 12.29 127 PRO A C 1
ATOM 1042 O O . PRO A 1 137 ? -0.909 -8.670 15.198 1.00 11.76 127 PRO A O 1
ATOM 1046 N N . ASP A 1 138 ? -2.923 -9.358 15.929 1.00 13.31 128 ASP A N 1
ATOM 1047 C CA . ASP A 1 138 ? -2.562 -10.794 15.992 1.00 15.53 128 ASP A CA 1
ATOM 1048 C C . ASP A 1 138 ? -2.098 -11.303 14.623 1.00 15.88 128 ASP A C 1
ATOM 1049 O O . ASP A 1 138 ? -1.380 -12.287 14.624 1.00 16.17 128 ASP A O 1
ATOM 1054 N N . ASP A 1 139 ? -2.537 -10.695 13.516 1.00 16.86 129 ASP A N 1
ATOM 1055 C CA . ASP A 1 139 ? -2.174 -11.117 12.141 1.00 19.44 129 ASP A CA 1
ATOM 1056 C C . ASP A 1 139 ? -0.773 -10.608 11.764 1.00 19.05 129 ASP A C 1
ATOM 1057 O O . ASP A 1 139 ? -0.360 -10.853 10.621 1.00 21.28 129 ASP A O 1
ATOM 1062 N N . VAL A 1 140 ? -0.058 -9.948 12.673 1.00 16.23 130 VAL A N 1
ATOM 1063 C CA . VAL A 1 140 ? 1.356 -9.551 12.438 1.00 14.69 130 VAL A CA 1
ATOM 1064 C C . VAL A 1 140 ? 2.233 -10.262 13.457 1.00 13.20 130 VAL A C 1
ATOM 1065 O O . VAL A 1 140 ? 2.132 -9.974 14.644 1.00 12.11 130 VAL A O 1
ATOM 1069 N N . PRO A 1 141 ? 3.074 -11.227 13.015 1.00 11.88 131 PRO A N 1
ATOM 1070 C CA . PRO A 1 141 ? 4.048 -11.865 13.891 1.00 12.14 131 PRO A CA 1
ATOM 1071 C C . PRO A 1 141 ? 4.970 -10.859 14.584 1.00 12.44 131 PRO A C 1
ATOM 1072 O O . PRO A 1 141 ? 5.307 -9.797 13.975 1.00 11.15 131 PRO A O 1
ATOM 1076 N N . LEU A 1 142 ? 5.326 -11.173 15.835 1.00 12.29 132 LEU A N 1
ATOM 1077 C CA . LEU A 1 142 ? 6.195 -10.287 16.656 1.00 13.58 132 LEU A CA 1
ATOM 1078 C C . LEU A 1 142 ? 7.581 -10.186 15.978 1.00 14.02 132 LEU A C 1
ATOM 1079 O O . LEU A 1 142 ? 8.239 -9.111 16.048 1.00 11.55 132 LEU A O 1
ATOM 1084 N N . GLU A 1 143 ? 7.969 -11.243 15.272 1.00 14.69 133 GLU A N 1
ATOM 1085 C CA . GLU A 1 143 ? 9.226 -11.306 14.484 1.00 16.02 133 GLU A CA 1
ATOM 1086 C C . GLU A 1 143 ? 9.193 -10.276 13.350 1.00 14.86 133 GLU A C 1
ATOM 1087 O O . GLU A 1 143 ? 10.256 -9.745 13.047 1.00 15.68 133 GLU A O 1
ATOM 1093 N N . LYS A 1 144 ? 8.038 -10.010 12.732 1.00 12.82 134 LYS A N 1
ATOM 1094 C CA . LYS A 1 144 ? 7.911 -8.941 11.714 1.00 12.61 134 LYS A CA 1
ATOM 1095 C C . LYS A 1 144 ? 7.780 -7.564 12.388 1.00 11.56 134 LYS A C 1
ATOM 1096 O O . LYS A 1 144 ? 8.302 -6.601 11.843 1.00 10.84 134 LYS A O 1
ATOM 1102 N N . ALA A 1 145 ? 7.056 -7.467 13.508 1.00 10.82 135 ALA A N 1
ATOM 1103 C CA . ALA A 1 145 ? 6.829 -6.206 14.249 1.00 10.43 135 ALA A CA 1
ATOM 1104 C C . ALA A 1 145 ? 8.156 -5.717 14.850 1.00 9.67 135 ALA A C 1
ATOM 1105 O O . ALA A 1 145 ? 8.296 -4.496 15.104 1.00 9.67 135 ALA A O 1
ATOM 1107 N N . ALA A 1 146 ? 9.091 -6.620 15.126 1.00 8.72 136 ALA A N 1
ATOM 1108 C CA . ALA A 1 146 ? 10.415 -6.226 15.666 1.00 8.74 136 ALA A CA 1
ATOM 1109 C C . ALA A 1 146 ? 11.209 -5.499 14.569 1.00 8.68 136 ALA A C 1
ATOM 1110 O O . ALA A 1 146 ? 12.227 -4.908 14.905 1.00 9.62 136 ALA A O 1
ATOM 1112 N N . LEU A 1 147 ? 10.732 -5.462 13.328 1.00 8.17 137 LEU A N 1
ATOM 1113 C CA . LEU A 1 147 ? 11.389 -4.642 12.280 1.00 8.41 137 LEU A CA 1
ATOM 1114 C C . LEU A 1 147 ? 10.969 -3.174 12.346 1.00 8.35 137 LEU A C 1
ATOM 1115 O O . LEU A 1 147 ? 11.468 -2.405 11.522 1.00 8.33 137 LEU A O 1
ATOM 1120 N N . ALA A 1 148 ? 10.051 -2.795 13.233 1.00 8.55 138 ALA A N 1
ATOM 1121 C CA . ALA A 1 148 ? 9.433 -1.449 13.211 1.00 8.13 138 ALA A CA 1
ATOM 1122 C C . ALA A 1 148 ? 10.507 -0.372 13.312 1.00 7.83 138 ALA A C 1
ATOM 1123 O O . ALA A 1 148 ? 10.447 0.651 12.569 1.00 7.37 138 ALA A O 1
ATOM 1125 N N A GLU A 1 149 ? 11.453 -0.547 14.241 0.68 7.93 139 GLU A N 1
ATOM 1126 N N B GLU A 1 149 ? 11.457 -0.564 14.227 0.32 8.03 139 GLU A N 1
ATOM 1127 C CA A GLU A 1 149 ? 12.479 0.494 14.535 0.68 8.11 139 GLU A CA 1
ATOM 1128 C CA B GLU A 1 149 ? 12.489 0.451 14.566 0.32 8.23 139 GLU A CA 1
ATOM 1129 C C A GLU A 1 149 ? 13.398 0.702 13.331 0.68 8.34 139 GLU A C 1
ATOM 1130 C C B GLU A 1 149 ? 13.410 0.691 13.365 0.32 8.42 139 GLU A C 1
ATOM 1131 O O A GLU A 1 149 ? 13.512 1.839 12.858 0.68 8.17 139 GLU A O 1
ATOM 1132 O O B GLU A 1 149 ? 13.541 1.837 12.931 0.32 8.37 139 GLU A O 1
ATOM 1143 N N . PRO A 1 150 ? 14.068 -0.341 12.777 1.00 8.57 140 PRO A N 1
ATOM 1144 C CA . PRO A 1 150 ? 14.891 -0.138 11.572 1.00 9.12 140 PRO A CA 1
ATOM 1145 C C . PRO A 1 150 ? 14.044 0.332 10.375 1.00 10.02 140 PRO A C 1
ATOM 1146 O O . PRO A 1 150 ? 14.523 1.128 9.581 1.00 11.14 140 PRO A O 1
ATOM 1150 N N . VAL A 1 151 ? 12.771 -0.056 10.267 1.00 10.50 141 VAL A N 1
ATOM 1151 C CA . VAL A 1 151 ? 11.988 0.453 9.103 1.00 10.42 141 VAL A CA 1
ATOM 1152 C C . VAL A 1 151 ? 11.621 1.911 9.383 1.00 10.58 141 VAL A C 1
ATOM 1153 O O . VAL A 1 151 ? 11.551 2.702 8.425 1.00 10.84 141 VAL A O 1
ATOM 1157 N N . ALA A 1 152 ? 11.445 2.297 10.644 1.00 10.28 142 ALA A N 1
ATOM 1158 C CA . ALA A 1 152 ? 11.016 3.676 10.961 1.00 9.80 142 ALA A CA 1
ATOM 1159 C C . ALA A 1 152 ? 12.185 4.621 10.679 1.00 9.76 142 ALA A C 1
ATOM 1160 O O . ALA A 1 152 ? 11.918 5.794 10.357 1.00 8.58 142 ALA A O 1
ATOM 1162 N N . VAL A 1 153 ? 13.435 4.144 10.853 1.00 10.40 143 VAL A N 1
ATOM 1163 C CA . VAL A 1 153 ? 14.637 4.968 10.574 1.00 9.95 143 VAL A CA 1
ATOM 1164 C C . VAL A 1 153 ? 14.548 5.423 9.113 1.00 9.75 143 VAL A C 1
ATOM 1165 O O . VAL A 1 153 ? 14.596 6.642 8.836 1.00 8.98 143 VAL A O 1
ATOM 1169 N N . SER A 1 154 ? 14.417 4.490 8.187 1.00 10.02 144 SER A N 1
ATOM 1170 C CA . SER A 1 154 ? 14.403 4.848 6.752 1.00 11.19 144 SER A CA 1
ATOM 1171 C C . SER A 1 154 ? 13.077 5.502 6.365 1.00 11.39 144 SER A C 1
ATOM 1172 O O . SER A 1 154 ? 13.088 6.447 5.531 1.00 10.63 144 SER A O 1
ATOM 1175 N N . TRP A 1 155 ? 11.963 5.075 6.962 1.00 11.93 145 TRP A N 1
ATOM 1176 C CA . TRP A 1 155 ? 10.667 5.717 6.654 1.00 12.19 145 TRP A CA 1
ATOM 1177 C C . TRP A 1 155 ? 10.774 7.213 6.976 1.00 12.87 145 TRP A C 1
ATOM 1178 O O . TRP A 1 155 ? 10.315 8.038 6.158 1.00 11.30 145 TRP A O 1
ATOM 1189 N N . HIS A 1 156 ? 11.334 7.539 8.141 1.00 13.17 146 HIS A N 1
ATOM 1190 C CA . HIS A 1 156 ? 11.492 8.929 8.615 1.00 14.19 146 HIS A CA 1
ATOM 1191 C C . HIS A 1 156 ? 12.358 9.716 7.621 1.00 15.29 146 HIS A C 1
ATOM 1192 O O . HIS A 1 156 ? 11.980 10.852 7.266 1.00 16.80 146 HIS A O 1
ATOM 1199 N N . ALA A 1 157 ? 13.514 9.173 7.248 1.00 15.82 147 ALA A N 1
ATOM 1200 C CA . ALA A 1 157 ? 14.482 9.812 6.324 1.00 15.33 147 ALA A CA 1
ATOM 1201 C C . ALA A 1 157 ? 13.758 10.108 5.009 1.00 15.50 147 ALA A C 1
ATOM 1202 O O . ALA A 1 157 ? 13.860 11.236 4.472 1.00 16.50 147 ALA A O 1
ATOM 1204 N N . VAL A 1 158 ? 13.014 9.136 4.522 1.00 14.28 148 VAL A N 1
ATOM 1205 C CA . VAL A 1 158 ? 12.341 9.283 3.209 1.00 14.14 148 VAL A CA 1
ATOM 1206 C C . VAL A 1 158 ? 11.330 10.420 3.291 1.00 15.05 148 VAL A C 1
ATOM 1207 O O . VAL A 1 158 ? 11.367 11.274 2.387 1.00 13.81 148 VAL A O 1
ATOM 1211 N N A ARG A 1 159 ? 10.462 10.418 4.316 0.77 15.72 149 ARG A N 1
ATOM 1212 N N B ARG A 1 159 ? 10.473 10.457 4.319 0.23 15.79 149 ARG A N 1
ATOM 1213 C CA A ARG A 1 159 ? 9.396 11.439 4.494 0.77 17.28 149 ARG A CA 1
ATOM 1214 C CA B ARG A 1 159 ? 9.386 11.471 4.408 0.23 16.86 149 ARG A CA 1
ATOM 1215 C C A ARG A 1 159 ? 10.030 12.833 4.646 0.77 18.63 149 ARG A C 1
ATOM 1216 C C B ARG A 1 159 ? 9.983 12.861 4.687 0.23 17.77 149 ARG A C 1
ATOM 1217 O O A ARG A 1 159 ? 9.557 13.790 3.985 0.77 21.09 149 ARG A O 1
ATOM 1218 O O B ARG A 1 159 ? 9.428 13.849 4.155 0.23 18.32 149 ARG A O 1
ATOM 1233 N N . LEU A 1 160 ? 11.055 12.952 5.482 1.00 18.41 150 LEU A N 1
ATOM 1234 C CA . LEU A 1 160 ? 11.774 14.230 5.715 1.00 19.40 150 LEU A CA 1
ATOM 1235 C C . LEU A 1 160 ? 12.405 14.739 4.407 1.00 20.40 150 LEU A C 1
ATOM 1236 O O . LEU A 1 160 ? 12.271 15.949 4.095 1.00 19.89 150 LEU A O 1
ATOM 1241 N N . GLY A 1 161 ? 13.114 13.863 3.701 1.00 19.99 151 GLY A N 1
ATOM 1242 C CA . GLY A 1 161 ? 13.761 14.165 2.418 1.00 20.62 151 GLY A CA 1
ATOM 1243 C C . GLY A 1 161 ? 12.751 14.610 1.375 1.00 21.73 151 GLY A C 1
ATOM 1244 O O . GLY A 1 161 ? 12.937 15.702 0.796 1.00 21.42 151 GLY A O 1
ATOM 1245 N N . LEU A 1 162 ? 11.709 13.814 1.127 1.00 22.99 152 LEU A N 1
ATOM 1246 C CA . LEU A 1 162 ? 10.669 14.151 0.107 1.00 23.82 152 LEU A CA 1
ATOM 1247 C C . LEU A 1 162 ? 10.049 15.519 0.428 1.00 24.06 152 LEU A C 1
ATOM 1248 O O . LEU A 1 162 ? 9.965 16.336 -0.492 1.00 26.38 152 LEU A O 1
ATOM 1253 N N . ALA A 1 163 ? 9.695 15.780 1.685 1.00 25.21 153 ALA A N 1
ATOM 1254 C CA . ALA A 1 163 ? 9.085 17.047 2.144 1.00 25.65 153 ALA A CA 1
ATOM 1255 C C . ALA A 1 163 ? 10.052 18.227 1.934 1.00 27.93 153 ALA A C 1
ATOM 1256 O O . ALA A 1 163 ? 9.554 19.340 1.690 1.00 27.22 153 ALA A O 1
ATOM 1258 N N . SER A 1 164 ? 11.370 17.988 1.988 1.00 27.38 154 SER A N 1
ATOM 1259 C CA . SER A 1 164 ? 12.442 19.019 1.985 1.00 28.31 154 SER A CA 1
ATOM 1260 C C . SER A 1 164 ? 12.937 19.318 0.560 1.00 29.66 154 SER A C 1
ATOM 1261 O O . SER A 1 164 ? 13.655 20.321 0.382 1.00 27.82 154 SER A O 1
ATOM 1264 N N . MET A 1 165 ? 12.585 18.493 -0.428 1.00 30.13 155 MET A N 1
ATOM 1265 C CA . MET A 1 165 ? 13.068 18.650 -1.826 1.00 29.36 155 MET A CA 1
ATOM 1266 C C . MET A 1 165 ? 12.572 19.976 -2.409 1.00 31.75 155 MET A C 1
ATOM 1267 O O . MET A 1 165 ? 11.441 20.390 -2.082 1.00 28.48 155 MET A O 1
ATOM 1272 N N . ALA A 1 166 ? 13.400 20.594 -3.261 1.00 33.87 156 ALA A N 1
ATOM 1273 C CA . ALA A 1 166 ? 13.220 21.967 -3.784 1.00 36.97 156 ALA A CA 1
ATOM 1274 C C . ALA A 1 166 ? 12.364 21.958 -5.059 1.00 40.76 156 ALA A C 1
ATOM 1275 O O . ALA A 1 166 ? 12.113 23.050 -5.591 1.00 44.27 156 ALA A O 1
ATOM 1277 N N . ASP A 1 167 ? 11.953 20.778 -5.535 1.00 40.95 157 ASP A N 1
ATOM 1278 C CA . ASP A 1 167 ? 11.113 20.591 -6.748 1.00 39.09 157 ASP A CA 1
ATOM 1279 C C . ASP A 1 167 ? 10.311 19.287 -6.585 1.00 40.89 157 ASP A C 1
ATOM 1280 O O . ASP A 1 167 ? 10.672 18.487 -5.689 1.00 40.38 157 ASP A O 1
ATOM 1285 N N . ALA A 1 168 ? 9.288 19.068 -7.419 1.00 36.79 158 ALA A N 1
ATOM 1286 C CA . ALA A 1 168 ? 8.317 17.953 -7.281 1.00 39.51 158 ALA A CA 1
ATOM 1287 C C . ALA A 1 168 ? 8.688 16.785 -8.209 1.00 37.41 158 ALA A C 1
ATOM 1288 O O . ALA A 1 168 ? 7.809 15.938 -8.455 1.00 42.01 158 ALA A O 1
ATOM 1290 N N . ARG A 1 169 ? 9.953 16.697 -8.630 1.00 35.32 159 ARG A N 1
ATOM 1291 C CA . ARG A 1 169 ? 10.503 15.584 -9.450 1.00 35.95 159 ARG A CA 1
ATOM 1292 C C . ARG A 1 169 ? 11.048 14.461 -8.543 1.00 37.21 159 ARG A C 1
ATOM 1293 O O . ARG A 1 169 ? 12.215 14.565 -8.088 1.00 38.48 159 ARG A O 1
ATOM 1301 N N . ARG A 1 170 ? 10.229 13.432 -8.297 1.00 37.69 160 ARG A N 1
ATOM 1302 C CA . ARG A 1 170 ? 10.551 12.215 -7.504 1.00 39.52 160 ARG A CA 1
ATOM 1303 C C . ARG A 1 170 ? 10.533 10.956 -8.365 1.00 35.17 160 ARG A C 1
ATOM 1304 O O . ARG A 1 170 ? 10.024 9.952 -7.869 1.00 34.39 160 ARG A O 1
ATOM 1312 N N . ASP A 1 171 ? 10.958 10.988 -9.619 1.00 31.18 161 ASP A N 1
ATOM 1313 C CA . ASP A 1 171 ? 10.745 9.794 -10.465 1.00 29.23 161 ASP A CA 1
ATOM 1314 C C . ASP A 1 171 ? 11.652 8.677 -9.954 1.00 28.55 161 ASP A C 1
ATOM 1315 O O . ASP A 1 171 ? 11.114 7.582 -9.720 1.00 28.61 161 ASP A O 1
ATOM 1320 N N . SER A 1 172 ? 12.955 8.926 -9.764 1.00 24.27 162 SER A N 1
ATOM 1321 C CA . SER A 1 172 ? 13.923 7.818 -9.573 1.00 22.78 162 SER A CA 1
ATOM 1322 C C . SER A 1 172 ? 14.786 7.991 -8.311 1.00 21.01 162 SER A C 1
ATOM 1323 O O . SER A 1 172 ? 15.022 9.123 -7.866 1.00 19.03 162 SER A O 1
ATOM 1326 N N . ALA A 1 173 ? 15.141 6.860 -7.697 1.00 19.88 163 ALA A N 1
ATOM 1327 C CA . ALA A 1 173 ? 15.879 6.803 -6.420 1.00 17.75 163 ALA A CA 1
ATOM 1328 C C . ALA A 1 173 ? 16.880 5.675 -6.506 1.00 16.09 163 ALA A C 1
ATOM 1329 O O . ALA A 1 173 ? 16.532 4.602 -7.067 1.00 17.51 163 ALA A O 1
ATOM 1331 N N . LEU A 1 174 ? 18.066 5.948 -5.973 1.00 14.24 164 LEU A N 1
ATOM 1332 C CA . LEU A 1 174 ? 19.117 4.949 -5.696 1.00 13.88 164 LEU A CA 1
ATOM 1333 C C . LEU A 1 174 ? 19.296 4.805 -4.183 1.00 13.80 164 LEU A C 1
ATOM 1334 O O . LEU A 1 174 ? 19.555 5.806 -3.471 1.00 12.29 164 LEU A O 1
ATOM 1339 N N . VAL A 1 175 ? 19.259 3.565 -3.720 1.00 14.41 165 VAL A N 1
ATOM 1340 C CA . VAL A 1 175 ? 19.578 3.205 -2.319 1.00 12.99 165 VAL A CA 1
ATOM 1341 C C . VAL A 1 175 ? 20.902 2.477 -2.378 1.00 13.12 165 VAL A C 1
ATOM 1342 O O . VAL A 1 175 ? 20.932 1.443 -3.067 1.00 14.40 165 VAL A O 1
ATOM 1346 N N . ILE A 1 176 ? 21.908 2.976 -1.661 1.00 13.28 166 ILE A N 1
ATOM 1347 C CA . ILE A 1 176 ? 23.251 2.351 -1.538 1.00 14.30 166 ILE A CA 1
ATOM 1348 C C . ILE A 1 176 ? 23.270 1.566 -0.232 1.00 15.01 166 ILE A C 1
ATOM 1349 O O . ILE A 1 176 ? 23.268 2.212 0.840 1.00 16.39 166 ILE A O 1
ATOM 1354 N N . GLY A 1 177 ? 23.300 0.235 -0.329 1.00 15.14 167 GLY A N 1
ATOM 1355 C CA . GLY A 1 177 ? 23.371 -0.673 0.826 1.00 15.39 167 GLY A CA 1
ATOM 1356 C C . GLY A 1 177 ? 22.219 -1.657 0.822 1.00 15.43 167 GLY A C 1
ATOM 1357 O O . GLY A 1 177 ? 21.052 -1.217 0.725 1.00 17.09 167 GLY A O 1
ATOM 1358 N N . GLY A 1 178 ? 22.524 -2.953 0.883 1.00 15.68 168 GLY A N 1
ATOM 1359 C CA . GLY A 1 178 ? 21.506 -4.006 1.057 1.00 15.06 168 GLY A CA 1
ATOM 1360 C C . GLY A 1 178 ? 21.453 -4.507 2.494 1.00 14.47 168 GLY A C 1
ATOM 1361 O O . GLY A 1 178 ? 21.177 -5.714 2.690 1.00 15.03 168 GLY A O 1
ATOM 1362 N N . GLY A 1 179 ? 21.792 -3.663 3.466 1.00 13.34 169 GLY A N 1
ATOM 1363 C CA . GLY A 1 179 ? 21.475 -3.919 4.883 1.00 13.53 169 GLY A CA 1
ATOM 1364 C C . GLY A 1 179 ? 20.022 -3.579 5.183 1.00 13.70 169 GLY A C 1
ATOM 1365 O O . GLY A 1 179 ? 19.321 -3.081 4.265 1.00 13.11 169 GLY A O 1
ATOM 1366 N N . ALA A 1 180 ? 19.621 -3.720 6.450 1.00 14.77 170 ALA A N 1
ATOM 1367 C CA . ALA A 1 180 ? 18.271 -3.385 6.942 1.00 15.02 170 ALA A CA 1
ATOM 1368 C C . ALA A 1 180 ? 17.940 -1.917 6.618 1.00 15.60 170 ALA A C 1
ATOM 1369 O O . ALA A 1 180 ? 16.783 -1.629 6.198 1.00 16.99 170 ALA A O 1
ATOM 1371 N N . ILE A 1 181 ? 18.886 -1.005 6.775 1.00 14.76 171 ILE A N 1
ATOM 1372 C CA . ILE A 1 181 ? 18.600 0.440 6.542 1.00 16.71 171 ILE A CA 1
ATOM 1373 C C . ILE A 1 181 ? 18.310 0.671 5.053 1.00 15.21 171 ILE A C 1
ATOM 1374 O O . ILE A 1 181 ? 17.415 1.470 4.766 1.00 12.76 171 ILE A O 1
ATOM 1379 N N . GLY A 1 182 ? 19.031 -0.021 4.163 1.00 15.15 172 GLY A N 1
ATOM 1380 C CA . GLY A 1 182 ? 18.812 0.050 2.704 1.00 14.95 172 GLY A CA 1
ATOM 1381 C C . GLY A 1 182 ? 17.466 -0.537 2.294 1.00 14.45 172 GLY A C 1
ATOM 1382 O O . GLY A 1 182 ? 16.692 0.152 1.584 1.00 12.45 172 GLY A O 1
ATOM 1383 N N . VAL A 1 183 ? 17.189 -1.783 2.694 1.00 14.13 173 VAL A N 1
ATOM 1384 C CA . VAL A 1 183 ? 15.903 -2.444 2.339 1.00 14.15 173 VAL A CA 1
ATOM 1385 C C . VAL A 1 183 ? 14.768 -1.559 2.853 1.00 14.05 173 VAL A C 1
ATOM 1386 O O . VAL A 1 183 ? 13.753 -1.381 2.084 1.00 13.08 173 VAL A O 1
ATOM 1390 N N . ALA A 1 184 ? 14.925 -0.999 4.061 1.00 13.47 174 ALA A N 1
ATOM 1391 C CA . ALA A 1 184 ? 13.893 -0.145 4.686 1.00 14.49 174 ALA A CA 1
ATOM 1392 C C . ALA A 1 184 ? 13.707 1.120 3.840 1.00 14.95 174 ALA A C 1
ATOM 1393 O O . ALA A 1 184 ? 12.544 1.538 3.621 1.00 15.62 174 ALA A O 1
ATOM 1395 N N . ALA A 1 185 ? 14.793 1.706 3.341 1.00 14.17 175 ALA A N 1
ATOM 1396 C CA . ALA A 1 185 ? 14.702 2.897 2.466 1.00 13.57 175 ALA A CA 1
ATOM 1397 C C . ALA A 1 185 ? 13.960 2.532 1.171 1.00 12.74 175 ALA A C 1
ATOM 1398 O O . ALA A 1 185 ? 13.078 3.291 0.771 1.00 13.52 175 ALA A O 1
ATOM 1400 N N . ALA A 1 186 ? 14.265 1.401 0.549 1.00 12.02 176 ALA A N 1
ATOM 1401 C CA . ALA A 1 186 ? 13.663 1.038 -0.751 1.00 12.66 176 ALA A CA 1
ATOM 1402 C C . ALA A 1 186 ? 12.151 0.872 -0.572 1.00 13.46 176 ALA A C 1
ATOM 1403 O O . ALA A 1 186 ? 11.396 1.536 -1.301 1.00 14.74 176 ALA A O 1
ATOM 1405 N N . ILE A 1 187 ? 11.718 0.050 0.385 1.00 13.48 177 ILE A N 1
ATOM 1406 C CA . ILE A 1 187 ? 10.270 -0.190 0.650 1.00 12.86 177 ILE A CA 1
ATOM 1407 C C . ILE A 1 187 ? 9.604 1.132 1.063 1.00 13.04 177 ILE A C 1
ATOM 1408 O O . ILE A 1 187 ? 8.475 1.378 0.613 1.00 13.93 177 ILE A O 1
ATOM 1413 N N . SER A 1 188 ? 10.244 1.960 1.882 1.00 13.14 178 SER A N 1
ATOM 1414 C CA . SER A 1 188 ? 9.647 3.238 2.345 1.00 13.28 178 SER A CA 1
ATOM 1415 C C . SER A 1 188 ? 9.500 4.187 1.152 1.00 14.89 178 SER A C 1
ATOM 1416 O O . SER A 1 188 ? 8.465 4.844 1.042 1.00 17.27 178 SER A O 1
ATOM 1419 N N . LEU A 1 189 ? 10.456 4.193 0.231 1.00 16.49 179 LEU A N 1
ATOM 1420 C CA . LEU A 1 189 ? 10.354 5.059 -0.967 1.00 16.99 179 LEU A CA 1
ATOM 1421 C C . LEU A 1 189 ? 9.124 4.630 -1.783 1.00 17.96 179 LEU A C 1
ATOM 1422 O O . LEU A 1 189 ? 8.321 5.515 -2.162 1.00 17.89 179 LEU A O 1
ATOM 1427 N N . GLN A 1 190 ? 8.912 3.328 -1.963 1.00 18.44 180 GLN A N 1
ATOM 1428 C CA . GLN A 1 190 ? 7.812 2.831 -2.827 1.00 19.27 180 GLN A CA 1
ATOM 1429 C C . GLN A 1 190 ? 6.475 3.128 -2.143 1.00 19.89 180 GLN A C 1
ATOM 1430 O O . GLN A 1 190 ? 5.553 3.578 -2.840 1.00 19.30 180 GLN A O 1
ATOM 1436 N N . ALA A 1 191 ? 6.375 2.905 -0.833 1.00 19.13 181 ALA A N 1
ATOM 1437 C CA . ALA A 1 191 ? 5.136 3.164 -0.080 1.00 18.81 181 ALA A CA 1
ATOM 1438 C C . ALA A 1 191 ? 4.858 4.667 -0.071 1.00 18.20 181 ALA A C 1
ATOM 1439 O O . ALA A 1 191 ? 3.700 5.027 0.142 1.00 20.59 181 ALA A O 1
ATOM 1441 N N . GLN A 1 192 ? 5.863 5.523 -0.216 1.00 16.49 182 GLN A N 1
ATOM 1442 C CA . GLN A 1 192 ? 5.620 7.001 -0.179 1.00 16.87 182 GLN A CA 1
ATOM 1443 C C . GLN A 1 192 ? 5.561 7.579 -1.603 1.00 16.04 182 GLN A C 1
ATOM 1444 O O . GLN A 1 192 ? 5.590 8.794 -1.732 1.00 17.05 182 GLN A O 1
ATOM 1450 N N . GLY A 1 193 ? 5.501 6.740 -2.632 1.00 17.72 183 GLY A N 1
ATOM 1451 C CA . GLY A 1 193 ? 5.061 7.143 -3.983 1.00 19.41 183 GLY A CA 1
ATOM 1452 C C . GLY A 1 193 ? 6.200 7.351 -4.959 1.00 21.37 183 GLY A C 1
ATOM 1453 O O . GLY A 1 193 ? 5.918 7.829 -6.061 1.00 23.58 183 GLY A O 1
ATOM 1454 N N . VAL A 1 194 ? 7.441 7.049 -4.578 1.00 22.05 184 VAL A N 1
ATOM 1455 C CA . VAL A 1 194 ? 8.578 6.904 -5.529 1.00 22.02 184 VAL A CA 1
ATOM 1456 C C . VAL A 1 194 ? 8.606 5.433 -5.929 1.00 24.21 184 VAL A C 1
ATOM 1457 O O . VAL A 1 194 ? 9.104 4.612 -5.135 1.00 26.40 184 VAL A O 1
ATOM 1461 N N . ALA A 1 195 ? 8.085 5.111 -7.109 1.00 25.47 185 ALA A N 1
ATOM 1462 C CA . ALA A 1 195 ? 7.847 3.715 -7.542 1.00 25.19 185 ALA A CA 1
ATOM 1463 C C . ALA A 1 195 ? 9.154 3.119 -8.037 1.00 22.86 185 ALA A C 1
ATOM 1464 O O . ALA A 1 195 ? 9.395 1.929 -7.766 1.00 22.25 185 ALA A O 1
ATOM 1466 N N . ASP A 1 196 ? 9.946 3.933 -8.742 1.00 23.74 186 ASP A N 1
ATOM 1467 C CA . ASP A 1 196 ? 11.174 3.524 -9.477 1.00 20.38 186 ASP A CA 1
ATOM 1468 C C . ASP A 1 196 ? 12.373 3.578 -8.533 1.00 18.72 186 ASP A C 1
ATOM 1469 O O . ASP A 1 196 ? 13.035 4.621 -8.440 1.00 19.21 186 ASP A O 1
ATOM 1474 N N . VAL A 1 197 ? 12.641 2.489 -7.838 1.00 17.38 187 VAL A N 1
ATOM 1475 C CA . VAL A 1 197 ? 13.699 2.439 -6.794 1.00 16.35 187 VAL A CA 1
ATOM 1476 C C . VAL A 1 197 ? 14.666 1.351 -7.188 1.00 15.47 187 VAL A C 1
ATOM 1477 O O . VAL A 1 197 ? 14.175 0.256 -7.502 1.00 15.64 187 VAL A O 1
ATOM 1481 N N . THR A 1 198 ? 15.966 1.657 -7.130 1.00 14.09 188 THR A N 1
ATOM 1482 C CA . THR A 1 198 ? 17.066 0.710 -7.398 1.00 13.65 188 THR A CA 1
ATOM 1483 C C . THR A 1 198 ? 17.929 0.629 -6.138 1.00 14.16 188 THR A C 1
ATOM 1484 O O . THR A 1 198 ? 18.430 1.681 -5.690 1.00 15.90 188 THR A O 1
ATOM 1488 N N . LEU A 1 199 ? 18.100 -0.566 -5.586 1.00 14.00 189 LEU A N 1
ATOM 1489 C CA . LEU A 1 199 ? 19.004 -0.805 -4.440 1.00 14.44 189 LEU A CA 1
ATOM 1490 C C . LEU A 1 199 ? 20.278 -1.461 -4.942 1.00 14.92 189 LEU A C 1
ATOM 1491 O O . LEU A 1 199 ? 20.203 -2.452 -5.713 1.00 15.95 189 LEU A O 1
ATOM 1496 N N . VAL A 1 200 ? 21.403 -0.983 -4.447 1.00 15.27 190 VAL A N 1
ATOM 1497 C CA . VAL A 1 200 ? 22.726 -1.440 -4.923 1.00 16.32 190 VAL A CA 1
ATOM 1498 C C . VAL A 1 200 ? 23.530 -2.064 -3.780 1.00 15.88 190 VAL A C 1
ATOM 1499 O O . VAL A 1 200 ? 23.688 -1.464 -2.718 1.00 14.64 190 VAL A O 1
ATOM 1503 N N . GLU A 1 201 ? 24.037 -3.266 -4.019 1.00 17.00 191 GLU A N 1
ATOM 1504 C CA . GLU A 1 201 ? 24.724 -4.073 -2.995 1.00 17.09 191 GLU A CA 1
ATOM 1505 C C . GLU A 1 201 ? 25.806 -4.922 -3.659 1.00 17.73 191 GLU A C 1
ATOM 1506 O O . GLU A 1 201 ? 25.517 -5.708 -4.550 1.00 16.58 191 GLU A O 1
ATOM 1512 N N . PRO A 1 202 ? 27.085 -4.801 -3.249 1.00 19.76 192 PRO A N 1
ATOM 1513 C CA . PRO A 1 202 ? 28.160 -5.585 -3.874 1.00 19.76 192 PRO A CA 1
ATOM 1514 C C . PRO A 1 202 ? 28.077 -7.088 -3.568 1.00 20.38 192 PRO A C 1
ATOM 1515 O O . PRO A 1 202 ? 28.514 -7.883 -4.378 1.00 20.16 192 PRO A O 1
ATOM 1519 N N . ASN A 1 203 ? 27.543 -7.458 -2.398 1.00 20.94 193 ASN A N 1
ATOM 1520 C CA . ASN A 1 203 ? 27.517 -8.870 -1.937 1.00 21.05 193 ASN A CA 1
ATOM 1521 C C . ASN A 1 203 ? 26.425 -9.653 -2.674 1.00 21.03 193 ASN A C 1
ATOM 1522 O O . ASN A 1 203 ? 25.225 -9.329 -2.488 1.00 19.86 193 ASN A O 1
ATOM 1527 N N . ALA A 1 204 ? 26.812 -10.683 -3.436 1.00 21.87 194 ALA A N 1
ATOM 1528 C CA . ALA A 1 204 ? 25.894 -11.486 -4.280 1.00 22.00 194 ALA A CA 1
ATOM 1529 C C . ALA A 1 204 ? 24.936 -12.283 -3.389 1.00 21.77 194 ALA A C 1
ATOM 1530 O O . ALA A 1 204 ? 23.731 -12.339 -3.698 1.00 21.14 194 ALA A O 1
ATOM 1532 N N . MET A 1 205 ? 25.444 -12.876 -2.318 1.00 21.62 195 MET A N 1
ATOM 1533 C CA . MET A 1 205 ? 24.598 -13.669 -1.392 1.00 23.95 195 MET A CA 1
ATOM 1534 C C . MET A 1 205 ? 23.442 -12.773 -0.870 1.00 20.54 195 MET A C 1
ATOM 1535 O O . MET A 1 205 ? 22.248 -13.227 -0.891 1.00 18.57 195 MET A O 1
ATOM 1540 N N . ARG A 1 206 ? 23.731 -11.521 -0.508 1.00 16.85 196 ARG A N 1
ATOM 1541 C CA . ARG A 1 206 ? 22.721 -10.588 0.055 1.00 16.77 196 ARG A CA 1
ATOM 1542 C C . ARG A 1 206 ? 21.710 -10.211 -1.044 1.00 17.30 196 ARG A C 1
ATOM 1543 O O . ARG A 1 206 ? 20.509 -10.214 -0.762 1.00 15.78 196 ARG A O 1
ATOM 1551 N N . ARG A 1 207 ? 22.178 -9.864 -2.246 1.00 18.66 197 ARG A N 1
ATOM 1552 C CA . ARG A 1 207 ? 21.325 -9.518 -3.416 1.00 18.79 197 ARG A CA 1
ATOM 1553 C C . ARG A 1 207 ? 20.330 -10.651 -3.675 1.00 19.92 197 ARG A C 1
ATOM 1554 O O . ARG A 1 207 ? 19.122 -10.366 -3.817 1.00 19.30 197 ARG A O 1
ATOM 1562 N N . GLU A 1 208 ? 20.818 -11.891 -3.699 1.00 21.40 198 GLU A N 1
ATOM 1563 C CA . GLU A 1 208 ? 19.983 -13.093 -3.935 1.00 24.05 198 GLU A CA 1
ATOM 1564 C C . GLU A 1 208 ? 18.936 -13.221 -2.828 1.00 23.61 198 GLU A C 1
ATOM 1565 O O . GLU A 1 208 ? 17.751 -13.476 -3.131 1.00 26.42 198 GLU A O 1
ATOM 1571 N N . TYR A 1 209 ? 19.344 -13.080 -1.578 1.00 20.45 199 TYR A N 1
ATOM 1572 C CA . TYR A 1 209 ? 18.390 -13.128 -0.445 1.00 18.84 199 TYR A CA 1
ATOM 1573 C C . TYR A 1 209 ? 17.328 -12.041 -0.660 1.00 17.89 199 TYR A C 1
ATOM 1574 O O . TYR A 1 209 ? 16.126 -12.351 -0.547 1.00 17.16 199 TYR A O 1
ATOM 1583 N N . LEU A 1 210 ? 17.736 -10.803 -0.985 1.00 18.11 200 LEU A N 1
ATOM 1584 C CA . LEU A 1 210 ? 16.798 -9.652 -1.134 1.00 17.56 200 LEU A CA 1
ATOM 1585 C C . LEU A 1 210 ? 15.827 -9.889 -2.313 1.00 20.08 200 LEU A C 1
ATOM 1586 O O . LEU A 1 210 ? 14.675 -9.380 -2.245 1.00 22.74 200 LEU A O 1
ATOM 1591 N N . ALA A 1 211 ? 16.233 -10.648 -3.342 1.00 22.44 201 ALA A N 1
ATOM 1592 C CA . ALA A 1 211 ? 15.435 -10.932 -4.565 1.00 24.34 201 ALA A CA 1
ATOM 1593 C C . ALA A 1 211 ? 14.242 -11.851 -4.266 1.00 26.92 201 ALA A C 1
ATOM 1594 O O . ALA A 1 211 ? 13.303 -11.887 -5.073 1.00 28.48 201 ALA A O 1
ATOM 1596 N N . ARG A 1 212 ? 14.253 -12.569 -3.150 1.00 31.21 202 ARG A N 1
ATOM 1597 C CA . ARG A 1 212 ? 13.097 -13.395 -2.714 1.00 33.69 202 ARG A CA 1
ATOM 1598 C C . ARG A 1 212 ? 11.809 -12.550 -2.744 1.00 34.20 202 ARG A C 1
ATOM 1599 O O . ARG A 1 212 ? 10.819 -13.051 -3.287 1.00 31.26 202 ARG A O 1
ATOM 1607 N N . ASP A 1 213 ? 11.808 -11.335 -2.171 1.00 36.60 203 ASP A N 1
ATOM 1608 C CA . ASP A 1 213 ? 10.580 -10.496 -1.994 1.00 42.64 203 ASP A CA 1
ATOM 1609 C C . ASP A 1 213 ? 10.862 -9.030 -2.412 1.00 40.41 203 ASP A C 1
ATOM 1610 O O . ASP A 1 213 ? 10.178 -8.134 -1.927 1.00 44.44 203 ASP A O 1
ATOM 1615 N N . ALA A 1 214 ? 11.791 -8.766 -3.330 1.00 41.68 204 ALA A N 1
ATOM 1616 C CA . ALA A 1 214 ? 12.058 -7.386 -3.813 1.00 38.43 204 ALA A CA 1
ATOM 1617 C C . ALA A 1 214 ? 11.015 -6.987 -4.874 1.00 34.12 204 ALA A C 1
ATOM 1618 O O . ALA A 1 214 ? 10.893 -7.670 -5.922 1.00 35.48 204 ALA A O 1
ATOM 1620 N N . ASN A 1 215 ? 10.286 -5.911 -4.585 1.00 30.67 205 ASN A N 1
ATOM 1621 C CA . ASN A 1 215 ? 9.344 -5.219 -5.503 1.00 29.42 205 ASN A CA 1
ATOM 1622 C C . ASN A 1 215 ? 10.067 -4.029 -6.167 1.00 25.57 205 ASN A C 1
ATOM 1623 O O . ASN A 1 215 ? 9.477 -3.354 -7.035 1.00 22.13 205 ASN A O 1
ATOM 1628 N N . TYR A 1 216 ? 11.305 -3.777 -5.741 1.00 22.97 206 TYR A N 1
ATOM 1629 C CA . TYR A 1 216 ? 12.241 -2.752 -6.279 1.00 20.96 206 TYR A CA 1
ATOM 1630 C C . TYR A 1 216 ? 13.343 -3.493 -7.041 1.00 18.52 206 TYR A C 1
ATOM 1631 O O . TYR A 1 216 ? 13.450 -4.736 -6.930 1.00 18.02 206 TYR A O 1
ATOM 1640 N N . THR A 1 217 ? 14.140 -2.768 -7.818 1.00 18.12 207 THR A N 1
ATOM 1641 C CA . THR A 1 217 ? 15.267 -3.365 -8.578 1.00 16.24 207 THR A CA 1
ATOM 1642 C C . THR A 1 217 ? 16.434 -3.531 -7.616 1.00 15.81 207 THR A C 1
ATOM 1643 O O . THR A 1 217 ? 16.711 -2.562 -6.888 1.00 14.68 207 THR A O 1
ATOM 1647 N N . ILE A 1 218 ? 17.055 -4.711 -7.619 1.00 16.90 208 ILE A N 1
ATOM 1648 C CA . ILE A 1 218 ? 18.306 -5.060 -6.884 1.00 20.02 208 ILE A CA 1
ATOM 1649 C C . ILE A 1 218 ? 19.466 -5.049 -7.892 1.00 20.91 208 ILE A C 1
ATOM 1650 O O . ILE A 1 218 ? 19.374 -5.762 -8.913 1.00 21.07 208 ILE A O 1
ATOM 1655 N N . ALA A 1 219 ? 20.578 -4.381 -7.611 1.00 20.19 209 ALA A N 1
ATOM 1656 C CA . ALA A 1 219 ? 21.680 -4.324 -8.597 1.00 18.81 209 ALA A CA 1
ATOM 1657 C C . ALA A 1 219 ? 23.045 -4.115 -7.946 1.00 19.52 209 ALA A C 1
ATOM 1658 O O . ALA A 1 219 ? 23.127 -3.806 -6.721 1.00 18.15 209 ALA A O 1
ATOM 1660 N N . THR A 1 220 ? 24.089 -4.305 -8.760 1.00 18.39 210 THR A N 1
ATOM 1661 C CA . THR A 1 220 ? 25.495 -4.043 -8.386 1.00 18.86 210 THR A CA 1
ATOM 1662 C C . THR A 1 220 ? 25.775 -2.563 -8.600 1.00 21.09 210 THR A C 1
ATOM 1663 O O . THR A 1 220 ? 25.096 -1.910 -9.389 1.00 21.21 210 THR A O 1
ATOM 1667 N N . PRO A 1 221 ? 26.770 -1.978 -7.895 1.00 24.89 211 PRO A N 1
ATOM 1668 C CA . PRO A 1 221 ? 27.174 -0.591 -8.143 1.00 26.44 211 PRO A CA 1
ATOM 1669 C C . PRO A 1 221 ? 27.553 -0.353 -9.611 1.00 27.68 211 PRO A C 1
ATOM 1670 O O . PRO A 1 221 ? 27.292 0.715 -10.096 1.00 30.70 211 PRO A O 1
ATOM 1674 N N . GLU A 1 222 ? 28.132 -1.361 -10.266 1.00 30.16 212 GLU A N 1
ATOM 1675 C CA . GLU A 1 222 ? 28.687 -1.265 -11.643 1.00 31.30 212 GLU A CA 1
ATOM 1676 C C . GLU A 1 222 ? 27.522 -1.161 -12.633 1.00 28.42 212 GLU A C 1
ATOM 1677 O O . GLU A 1 222 ? 27.650 -0.388 -13.589 1.00 27.20 212 GLU A O 1
ATOM 1683 N N . GLN A 1 223 ? 26.402 -1.839 -12.348 1.00 24.65 213 GLN A N 1
ATOM 1684 C CA . GLN A 1 223 ? 25.189 -1.850 -13.210 1.00 21.89 213 GLN A CA 1
ATOM 1685 C C . GLN A 1 223 ? 24.550 -0.461 -13.312 1.00 21.20 213 GLN A C 1
ATOM 1686 O O . GLN A 1 223 ? 23.829 -0.254 -14.266 1.00 19.74 213 GLN A O 1
ATOM 1692 N N A VAL A 1 224 ? 24.821 0.445 -12.363 0.44 22.19 214 VAL A N 1
ATOM 1693 N N B VAL A 1 224 ? 24.823 0.445 -12.364 0.56 22.03 214 VAL A N 1
ATOM 1694 C CA A VAL A 1 224 ? 24.239 1.822 -12.316 0.44 24.01 214 VAL A CA 1
ATOM 1695 C CA B VAL A 1 224 ? 24.240 1.822 -12.315 0.56 23.96 214 VAL A CA 1
ATOM 1696 C C A VAL A 1 224 ? 25.329 2.899 -12.459 0.44 24.57 214 VAL A C 1
ATOM 1697 C C B VAL A 1 224 ? 25.330 2.899 -12.471 0.56 24.32 214 VAL A C 1
ATOM 1698 O O A VAL A 1 224 ? 24.969 4.076 -12.394 0.44 23.95 214 VAL A O 1
ATOM 1699 O O B VAL A 1 224 ? 24.973 4.073 -12.425 0.56 23.52 214 VAL A O 1
ATOM 1706 N N . ALA A 1 225 ? 26.599 2.525 -12.649 1.00 27.04 215 ALA A N 1
ATOM 1707 C CA . ALA A 1 225 ? 27.743 3.473 -12.747 1.00 30.05 215 ALA A CA 1
ATOM 1708 C C . ALA A 1 225 ? 27.490 4.562 -13.811 1.00 30.69 215 ALA A C 1
ATOM 1709 O O . ALA A 1 225 ? 27.142 4.195 -14.940 1.00 32.80 215 ALA A O 1
ATOM 1711 N N . GLY A 1 226 ? 27.616 5.847 -13.438 1.00 30.68 216 GLY A N 1
ATOM 1712 C CA . GLY A 1 226 ? 27.426 7.025 -14.314 1.00 29.16 216 GLY A CA 1
ATOM 1713 C C . GLY A 1 226 ? 26.001 7.586 -14.303 1.00 29.97 216 GLY A C 1
ATOM 1714 O O . GLY A 1 226 ? 25.799 8.725 -14.791 1.00 30.67 216 GLY A O 1
ATOM 1715 N N A ARG A 1 227 ? 25.023 6.842 -13.770 0.48 27.89 217 ARG A N 1
ATOM 1716 N N B ARG A 1 227 ? 25.026 6.854 -13.755 0.52 28.18 217 ARG A N 1
ATOM 1717 C CA A ARG A 1 227 ? 23.605 7.301 -13.726 0.48 27.09 217 ARG A CA 1
ATOM 1718 C CA B ARG A 1 227 ? 23.618 7.334 -13.736 0.52 27.60 217 ARG A CA 1
ATOM 1719 C C A ARG A 1 227 ? 23.411 8.304 -12.585 0.48 24.89 217 ARG A C 1
ATOM 1720 C C B ARG A 1 227 ? 23.398 8.297 -12.569 0.52 25.08 217 ARG A C 1
ATOM 1721 O O A ARG A 1 227 ? 24.117 8.209 -11.566 0.48 23.31 217 ARG A O 1
ATOM 1722 O O B ARG A 1 227 ? 24.070 8.170 -11.529 0.52 23.28 217 ARG A O 1
ATOM 1737 N N . VAL A 1 228 ? 22.431 9.189 -12.745 1.00 23.68 218 VAL A N 1
ATOM 1738 C CA . VAL A 1 228 ? 22.015 10.131 -11.690 1.00 24.34 218 VAL A CA 1
ATOM 1739 C C . VAL A 1 228 ? 20.562 9.804 -11.392 1.00 24.74 218 VAL A C 1
ATOM 1740 O O . VAL A 1 228 ? 19.866 9.304 -12.296 1.00 22.85 218 VAL A O 1
ATOM 1744 N N . PHE A 1 229 ? 20.176 10.017 -10.139 1.00 24.01 219 PHE A N 1
ATOM 1745 C CA . PHE A 1 229 ? 18.828 9.734 -9.606 1.00 23.26 219 PHE A CA 1
ATOM 1746 C C . PHE A 1 229 ? 18.329 11.018 -8.943 1.00 24.23 219 PHE A C 1
ATOM 1747 O O . PHE A 1 229 ? 19.170 11.788 -8.428 1.00 27.23 219 PHE A O 1
ATOM 1755 N N . ASP A 1 230 ? 17.017 11.251 -8.956 1.00 22.83 220 ASP A N 1
ATOM 1756 C CA . ASP A 1 230 ? 16.399 12.348 -8.167 1.00 23.44 220 ASP A CA 1
ATOM 1757 C C . ASP A 1 230 ? 16.893 12.247 -6.718 1.00 21.63 220 ASP A C 1
ATOM 1758 O O . ASP A 1 230 ? 17.174 13.280 -6.097 1.00 21.19 220 ASP A O 1
ATOM 1763 N N . ILE A 1 231 ? 17.028 11.029 -6.209 1.00 19.64 221 ILE A N 1
ATOM 1764 C CA . ILE A 1 231 ? 17.140 10.752 -4.755 1.00 18.33 221 ILE A CA 1
ATOM 1765 C C . ILE A 1 231 ? 18.172 9.658 -4.591 1.00 16.27 221 ILE A C 1
ATOM 1766 O O . ILE A 1 231 ? 18.042 8.606 -5.261 1.00 16.33 221 ILE A O 1
ATOM 1771 N N . THR A 1 232 ? 19.153 9.922 -3.750 1.00 13.98 222 THR A N 1
ATOM 1772 C CA . THR A 1 232 ? 20.126 8.921 -3.304 1.00 13.70 222 THR A CA 1
ATOM 1773 C C . THR A 1 232 ? 19.982 8.772 -1.790 1.00 12.80 222 THR A C 1
ATOM 1774 O O . THR A 1 232 ? 19.662 9.737 -1.113 1.00 12.05 222 THR A O 1
ATOM 1778 N N . VAL A 1 233 ? 20.178 7.558 -1.298 1.00 13.20 223 VAL A N 1
ATOM 1779 C CA . VAL A 1 233 ? 20.089 7.231 0.143 1.00 12.57 223 VAL A CA 1
ATOM 1780 C C . VAL A 1 233 ? 21.336 6.439 0.460 1.00 13.20 223 VAL A C 1
ATOM 1781 O O . VAL A 1 233 ? 21.476 5.294 -0.059 1.00 13.55 223 VAL A O 1
ATOM 1785 N N . ASP A 1 234 ? 22.213 7.033 1.264 1.00 13.60 224 ASP A N 1
ATOM 1786 C CA . ASP A 1 234 ? 23.438 6.340 1.712 1.00 13.70 224 ASP A CA 1
ATOM 1787 C C . ASP A 1 234 ? 23.050 5.612 3.000 1.00 14.64 224 ASP A C 1
ATOM 1788 O O . ASP A 1 234 ? 22.992 6.275 4.076 1.00 14.05 224 ASP A O 1
ATOM 1793 N N . GLY A 1 235 ? 22.771 4.313 2.876 1.00 14.85 225 GLY A N 1
ATOM 1794 C CA . GLY A 1 235 ? 22.413 3.451 4.009 1.00 16.74 225 GLY A CA 1
ATOM 1795 C C . GLY A 1 235 ? 23.615 2.746 4.596 1.00 19.40 225 GLY A C 1
ATOM 1796 O O . GLY A 1 235 ? 23.407 1.761 5.313 1.00 24.09 225 GLY A O 1
ATOM 1797 N N . VAL A 1 236 ? 24.828 3.233 4.318 1.00 19.32 226 VAL A N 1
ATOM 1798 C CA . VAL A 1 236 ? 26.111 2.582 4.700 1.00 19.35 226 VAL A CA 1
ATOM 1799 C C . VAL A 1 236 ? 26.952 3.634 5.430 1.00 19.04 226 VAL A C 1
ATOM 1800 O O . VAL A 1 236 ? 27.281 3.441 6.622 1.00 17.05 226 VAL A O 1
ATOM 1804 N N . GLY A 1 237 ? 27.232 4.752 4.759 1.00 19.04 227 GLY A N 1
ATOM 1805 C CA . GLY A 1 237 ? 27.781 5.945 5.417 1.00 19.29 227 GLY A CA 1
ATOM 1806 C C . GLY A 1 237 ? 29.275 5.799 5.639 1.00 20.60 227 GLY A C 1
ATOM 1807 O O . GLY A 1 237 ? 29.751 6.083 6.750 1.00 19.87 227 GLY A O 1
ATOM 1808 N N . TYR A 1 238 ? 29.993 5.322 4.631 1.00 22.14 228 TYR A N 1
ATOM 1809 C CA . TYR A 1 238 ? 31.461 5.489 4.548 1.00 23.79 228 TYR A CA 1
ATOM 1810 C C . TYR A 1 238 ? 31.730 6.619 3.546 1.00 24.88 228 TYR A C 1
ATOM 1811 O O . TYR A 1 238 ? 30.797 7.118 2.882 1.00 23.77 228 TYR A O 1
ATOM 1820 N N . ASP A 1 239 ? 32.979 7.067 3.505 1.00 26.49 229 ASP A N 1
ATOM 1821 C CA . ASP A 1 239 ? 33.480 8.056 2.518 1.00 28.08 229 ASP A CA 1
ATOM 1822 C C . ASP A 1 239 ? 33.127 7.585 1.098 1.00 27.63 229 ASP A C 1
ATOM 1823 O O . ASP A 1 239 ? 32.614 8.426 0.323 1.00 29.25 229 ASP A O 1
ATOM 1828 N N . ALA A 1 240 ? 33.398 6.319 0.760 1.00 26.02 230 ALA A N 1
ATOM 1829 C CA . ALA A 1 240 ? 33.169 5.741 -0.591 1.00 25.33 230 ALA A CA 1
ATOM 1830 C C . ALA A 1 240 ? 31.675 5.850 -0.967 1.00 25.82 230 ALA A C 1
ATOM 1831 O O . ALA A 1 240 ? 31.363 6.335 -2.090 1.00 29.24 230 ALA A O 1
ATOM 1833 N N . THR A 1 241 ? 30.766 5.474 -0.060 1.00 22.85 231 THR A N 1
ATOM 1834 C CA . THR A 1 241 ? 29.302 5.560 -0.303 1.00 20.70 231 THR A CA 1
ATOM 1835 C C . THR A 1 241 ? 28.879 7.028 -0.403 1.00 20.67 231 THR A C 1
ATOM 1836 O O . THR A 1 241 ? 28.021 7.321 -1.266 1.00 21.04 231 THR A O 1
ATOM 1840 N N . ARG A 1 242 ? 29.462 7.929 0.394 1.00 19.98 232 ARG A N 1
ATOM 1841 C CA . ARG A 1 242 ? 29.109 9.377 0.334 1.00 20.85 232 ARG A CA 1
ATOM 1842 C C . ARG A 1 242 ? 29.503 9.942 -1.028 1.00 19.02 232 ARG A C 1
ATOM 1843 O O . ARG A 1 242 ? 28.710 10.691 -1.614 1.00 18.73 232 ARG A O 1
ATOM 1851 N N . ALA A 1 243 ? 30.683 9.573 -1.514 1.00 19.76 233 ALA A N 1
ATOM 1852 C CA . ALA A 1 243 ? 31.189 9.939 -2.862 1.00 20.40 233 ALA A CA 1
ATOM 1853 C C . ALA A 1 243 ? 30.228 9.391 -3.917 1.00 20.60 233 ALA A C 1
ATOM 1854 O O . ALA A 1 243 ? 29.798 10.177 -4.791 1.00 21.87 233 ALA A O 1
ATOM 1856 N N . ALA A 1 244 ? 29.893 8.101 -3.837 1.00 21.99 234 ALA A N 1
ATOM 1857 C CA . ALA A 1 244 ? 29.042 7.438 -4.854 1.00 23.06 234 ALA A CA 1
ATOM 1858 C C . ALA A 1 244 ? 27.671 8.121 -4.856 1.00 22.64 234 ALA A C 1
ATOM 1859 O O . ALA A 1 244 ? 27.186 8.457 -5.964 1.00 23.52 234 ALA A O 1
ATOM 1861 N N . ALA A 1 245 ? 27.113 8.437 -3.678 1.00 21.26 235 ALA A N 1
ATOM 1862 C CA . ALA A 1 245 ? 25.819 9.163 -3.575 1.00 20.45 235 ALA A CA 1
ATOM 1863 C C . ALA A 1 245 ? 25.938 10.598 -4.133 1.00 20.07 235 ALA A C 1
ATOM 1864 O O . ALA A 1 245 ? 24.986 11.060 -4.808 1.00 19.53 235 ALA A O 1
ATOM 1866 N N . SER A 1 246 ? 27.017 11.326 -3.837 1.00 19.69 236 SER A N 1
ATOM 1867 C CA . SER A 1 246 ? 27.284 12.664 -4.443 1.00 20.54 236 SER A CA 1
ATOM 1868 C C . SER A 1 246 ? 27.192 12.570 -5.973 1.00 19.68 236 SER A C 1
ATOM 1869 O O . SER A 1 246 ? 26.349 13.248 -6.564 1.00 21.86 236 SER A O 1
ATOM 1872 N N . ALA A 1 247 ? 27.998 11.714 -6.579 1.00 20.35 237 ALA A N 1
ATOM 1873 C CA . ALA A 1 247 ? 28.071 11.526 -8.045 1.00 22.19 237 ALA A CA 1
ATOM 1874 C C . ALA A 1 247 ? 26.688 11.175 -8.618 1.00 23.51 237 ALA A C 1
ATOM 1875 O O . ALA A 1 247 ? 26.314 11.746 -9.645 1.00 21.14 237 ALA A O 1
ATOM 1877 N N . ALA A 1 248 ? 25.900 10.348 -7.923 1.00 27.74 238 ALA A N 1
ATOM 1878 C CA . ALA A 1 248 ? 24.660 9.733 -8.469 1.00 24.88 238 ALA A CA 1
ATOM 1879 C C . ALA A 1 248 ? 23.447 10.617 -8.199 1.00 24.58 238 ALA A C 1
ATOM 1880 O O . ALA A 1 248 ? 22.355 10.234 -8.646 1.00 25.18 238 ALA A O 1
ATOM 1882 N N . THR A 1 249 ? 23.609 11.765 -7.538 1.00 23.26 239 THR A N 1
ATOM 1883 C CA . THR A 1 249 ? 22.483 12.691 -7.269 1.00 22.42 239 THR A CA 1
ATOM 1884 C C . THR A 1 249 ? 22.423 13.704 -8.412 1.00 24.44 239 THR A C 1
ATOM 1885 O O . THR A 1 249 ? 23.476 14.247 -8.751 1.00 24.70 239 THR A O 1
ATOM 1889 N N . ARG A 1 250 ? 21.229 13.935 -8.964 1.00 24.68 240 ARG A N 1
ATOM 1890 C CA . ARG A 1 250 ? 20.992 14.863 -10.091 1.00 26.59 240 ARG A CA 1
ATOM 1891 C C . ARG A 1 250 ? 20.998 16.279 -9.534 1.00 28.21 240 ARG A C 1
ATOM 1892 O O . ARG A 1 250 ? 20.670 16.480 -8.360 1.00 28.38 240 ARG A O 1
ATOM 1900 N N . PRO A 1 251 ? 21.345 17.291 -10.364 1.00 27.63 241 PRO A N 1
ATOM 1901 C CA . PRO A 1 251 ? 21.326 18.690 -9.933 1.00 25.91 241 PRO A CA 1
ATOM 1902 C C . PRO A 1 251 ? 19.995 19.078 -9.287 1.00 26.00 241 PRO A C 1
ATOM 1903 O O . PRO A 1 251 ? 18.941 18.833 -9.860 1.00 30.17 241 PRO A O 1
ATOM 1907 N N . GLY A 1 252 ? 20.068 19.651 -8.088 1.00 24.00 242 GLY A N 1
ATOM 1908 C CA . GLY A 1 252 ? 18.871 20.039 -7.317 1.00 23.58 242 GLY A CA 1
ATOM 1909 C C . GLY A 1 252 ? 18.225 18.857 -6.612 1.00 21.24 242 GLY A C 1
ATOM 1910 O O . GLY A 1 252 ? 17.176 19.067 -5.988 1.00 23.84 242 GLY A O 1
ATOM 1911 N N . GLY A 1 253 ? 18.790 17.653 -6.718 1.00 19.57 243 GLY A N 1
ATOM 1912 C CA . GLY A 1 253 ? 18.172 16.447 -6.130 1.00 18.85 243 GLY A CA 1
ATOM 1913 C C . GLY A 1 253 ? 18.437 16.332 -4.629 1.00 17.47 243 GLY A C 1
ATOM 1914 O O . GLY A 1 253 ? 18.907 17.315 -3.985 1.00 14.90 243 GLY A O 1
ATOM 1915 N N . LEU A 1 254 ? 18.196 15.144 -4.083 1.00 17.50 244 LEU A N 1
ATOM 1916 C CA . LEU A 1 254 ? 18.246 14.891 -2.622 1.00 16.91 244 LEU A CA 1
ATOM 1917 C C . LEU A 1 254 ? 19.199 13.744 -2.365 1.00 16.18 244 LEU A C 1
ATOM 1918 O O . LEU A 1 254 ? 19.052 12.713 -3.013 1.00 15.08 244 LEU A O 1
ATOM 1923 N N . LEU A 1 255 ? 20.129 13.961 -1.439 1.00 16.50 245 LEU A N 1
ATOM 1924 C CA . LEU A 1 255 ? 21.061 12.943 -0.909 1.00 16.50 245 LEU A CA 1
ATOM 1925 C C . LEU A 1 255 ? 20.738 12.783 0.585 1.00 17.06 245 LEU A C 1
ATOM 1926 O O . LEU A 1 255 ? 21.007 13.715 1.377 1.00 16.64 245 LEU A O 1
ATOM 1931 N N . LEU A 1 256 ? 20.099 11.678 0.943 1.00 16.84 246 LEU A N 1
ATOM 1932 C CA . LEU A 1 256 ? 19.798 11.341 2.355 1.00 16.87 246 LEU A CA 1
ATOM 1933 C C . LEU A 1 256 ? 20.972 10.519 2.874 1.00 16.55 246 LEU A C 1
ATOM 1934 O O . LEU A 1 256 ? 21.393 9.576 2.173 1.00 18.58 246 LEU A O 1
ATOM 1939 N N . HIS A 1 257 ? 21.531 10.897 4.012 1.00 16.46 247 HIS A N 1
ATOM 1940 C CA . HIS A 1 257 ? 22.677 10.187 4.629 1.00 16.70 247 HIS A CA 1
ATOM 1941 C C . HIS A 1 257 ? 22.232 9.546 5.949 1.00 17.67 247 HIS A C 1
ATOM 1942 O O . HIS A 1 257 ? 22.070 10.271 6.925 1.00 17.31 247 HIS A O 1
ATOM 1949 N N . ILE A 1 258 ? 22.064 8.225 5.985 1.00 19.01 248 ILE A N 1
ATOM 1950 C CA . ILE A 1 258 ? 21.539 7.504 7.182 1.00 18.92 248 ILE A CA 1
ATOM 1951 C C . ILE A 1 258 ? 22.673 6.702 7.835 1.00 19.68 248 ILE A C 1
ATOM 1952 O O . ILE A 1 258 ? 22.763 6.704 9.071 1.00 18.80 248 ILE A O 1
ATOM 1957 N N . GLY A 1 259 ? 23.502 6.023 7.040 1.00 22.48 249 GLY A N 1
ATOM 1958 C CA . GLY A 1 259 ? 24.563 5.118 7.531 1.00 24.40 249 GLY A CA 1
ATOM 1959 C C . GLY A 1 259 ? 25.540 5.785 8.497 1.00 24.72 249 GLY A C 1
ATOM 1960 O O . GLY A 1 259 ? 25.759 7.008 8.392 1.00 24.16 249 GLY A O 1
ATOM 1961 N N . LEU A 1 260 ? 26.100 5.003 9.419 1.00 26.75 250 LEU A N 1
ATOM 1962 C CA . LEU A 1 260 ? 27.070 5.467 10.443 1.00 30.87 250 LEU A CA 1
ATOM 1963 C C . LEU A 1 260 ? 28.343 4.616 10.376 1.00 32.23 250 LEU A C 1
ATOM 1964 O O . LEU A 1 260 ? 28.942 4.348 11.447 1.00 39.67 250 LEU A O 1
ATOM 1969 N N . GLY A 1 261 ? 28.746 4.212 9.171 1.00 32.03 251 GLY A N 1
ATOM 1970 C CA . GLY A 1 261 ? 29.986 3.451 8.931 1.00 35.55 251 GLY A CA 1
ATOM 1971 C C . GLY A 1 261 ? 31.184 4.117 9.593 1.00 34.37 251 GLY A C 1
ATOM 1972 O O . GLY A 1 261 ? 31.699 3.539 10.538 1.00 36.07 251 GLY A O 1
ATOM 1973 N N . GLY A 1 262 ? 31.550 5.320 9.145 1.00 34.49 252 GLY A N 1
ATOM 1974 C CA . GLY A 1 262 ? 32.731 6.068 9.615 1.00 35.58 252 GLY A CA 1
ATOM 1975 C C . GLY A 1 262 ? 33.263 7.025 8.559 1.00 32.99 252 GLY A C 1
ATOM 1976 O O . GLY A 1 262 ? 32.764 6.994 7.422 1.00 31.96 252 GLY A O 1
ATOM 1977 N N . GLY A 1 263 ? 34.248 7.841 8.934 1.00 32.19 253 GLY A N 1
ATOM 1978 C CA . GLY A 1 263 ? 34.900 8.838 8.062 1.00 33.60 253 GLY A CA 1
ATOM 1979 C C . GLY A 1 263 ? 34.148 10.144 8.158 1.00 33.13 253 GLY A C 1
ATOM 1980 O O . GLY A 1 263 ? 32.994 10.094 8.615 1.00 35.50 253 GLY A O 1
ATOM 1981 N N . SER A 1 264 ? 34.765 11.265 7.787 1.00 33.00 254 SER A N 1
ATOM 1982 C CA . SER A 1 264 ? 34.107 12.596 7.845 1.00 34.96 254 SER A CA 1
ATOM 1983 C C . SER A 1 264 ? 34.299 13.344 6.527 1.00 31.89 254 SER A C 1
ATOM 1984 O O . SER A 1 264 ? 34.169 14.589 6.521 1.00 34.50 254 SER A O 1
ATOM 1987 N N . ALA A 1 265 ? 34.545 12.611 5.445 1.00 30.62 255 ALA A N 1
ATOM 1988 C CA . ALA A 1 265 ? 34.712 13.177 4.091 1.00 32.52 255 ALA A CA 1
ATOM 1989 C C . ALA A 1 265 ? 33.874 12.337 3.124 1.00 33.75 255 ALA A C 1
ATOM 1990 O O . ALA A 1 265 ? 32.874 11.754 3.588 1.00 35.89 255 ALA A O 1
ATOM 1992 N N . GLY A 1 266 ? 34.246 12.295 1.843 1.00 31.19 256 GLY A N 1
ATOM 1993 C CA . GLY A 1 266 ? 33.559 11.488 0.822 1.00 29.91 256 GLY A CA 1
ATOM 1994 C C . GLY A 1 266 ? 32.590 12.320 0.015 1.00 29.15 256 GLY A C 1
ATOM 1995 O O . GLY A 1 266 ? 32.525 12.099 -1.204 1.00 29.71 256 GLY A O 1
ATOM 1996 N N . LEU A 1 267 ? 31.836 13.209 0.670 1.00 28.35 257 LEU A N 1
ATOM 1997 C CA . LEU A 1 267 ? 30.877 14.113 -0.009 1.00 28.50 257 LEU A CA 1
ATOM 1998 C C . LEU A 1 267 ? 31.682 15.008 -0.954 1.00 27.80 257 LEU A C 1
ATOM 1999 O O . LEU A 1 267 ? 32.647 15.604 -0.509 1.00 25.59 257 LEU A O 1
ATOM 2004 N N . ASP A 1 268 ? 31.303 15.038 -2.225 1.00 28.98 258 ASP A N 1
ATOM 2005 C CA . ASP A 1 268 ? 31.862 15.952 -3.243 1.00 28.53 258 ASP A CA 1
ATOM 2006 C C . ASP A 1 268 ? 31.244 17.315 -2.995 1.00 28.26 258 ASP A C 1
ATOM 2007 O O . ASP A 1 268 ? 30.178 17.606 -3.572 1.00 31.02 258 ASP A O 1
ATOM 2012 N N . ILE A 1 269 ? 31.886 18.102 -2.140 1.00 29.80 259 ILE A N 1
ATOM 2013 C CA . ILE A 1 269 ? 31.363 19.427 -1.699 1.00 31.73 259 ILE A CA 1
ATOM 2014 C C . ILE A 1 269 ? 31.233 20.368 -2.887 1.00 31.06 259 ILE A C 1
ATOM 2015 O O . ILE A 1 269 ? 30.361 21.237 -2.843 1.00 29.96 259 ILE A O 1
ATOM 2020 N N . ARG A 1 270 ? 32.088 20.275 -3.895 1.00 34.12 260 ARG A N 1
ATOM 2021 C CA . ARG A 1 270 ? 32.014 21.346 -4.916 1.00 37.93 260 ARG A CA 1
ATOM 2022 C C . ARG A 1 270 ? 30.856 21.041 -5.883 1.00 33.42 260 ARG A C 1
ATOM 2023 O O . ARG A 1 270 ? 30.231 21.983 -6.396 1.00 31.74 260 ARG A O 1
ATOM 2031 N N . ARG A 1 271 ? 30.525 19.764 -6.059 1.00 29.93 261 ARG A N 1
ATOM 2032 C CA . ARG A 1 271 ? 29.348 19.343 -6.862 1.00 27.34 261 ARG A CA 1
ATOM 2033 C C . ARG A 1 271 ? 28.066 19.656 -6.076 1.00 27.06 261 ARG A C 1
ATOM 2034 O O . ARG A 1 271 ? 27.116 20.216 -6.669 1.00 24.74 261 ARG A O 1
ATOM 2042 N N . ILE A 1 272 ? 28.030 19.363 -4.775 1.00 25.22 262 ILE A N 1
ATOM 2043 C CA . ILE A 1 272 ? 26.848 19.722 -3.940 1.00 25.69 262 ILE A CA 1
ATOM 2044 C C . ILE A 1 272 ? 26.586 21.216 -4.126 1.00 25.54 262 ILE A C 1
ATOM 2045 O O . ILE A 1 272 ? 25.414 21.631 -4.104 1.00 25.31 262 ILE A O 1
ATOM 2050 N N . THR A 1 273 ? 27.645 22.000 -4.304 1.00 27.15 263 THR A N 1
ATOM 2051 C CA . THR A 1 273 ? 27.550 23.472 -4.424 1.00 28.19 263 THR A CA 1
ATOM 2052 C C . THR A 1 273 ? 27.069 23.828 -5.835 1.00 27.75 263 THR A C 1
ATOM 2053 O O . THR A 1 273 ? 25.973 24.426 -5.968 1.00 25.05 263 THR A O 1
ATOM 2057 N N . LEU A 1 274 ? 27.863 23.463 -6.841 1.00 28.61 264 LEU A N 1
ATOM 2058 C CA . LEU A 1 274 ? 27.628 23.854 -8.252 1.00 30.51 264 LEU A CA 1
ATOM 2059 C C . LEU A 1 274 ? 26.283 23.278 -8.724 1.00 30.77 264 LEU A C 1
ATOM 2060 O O . LEU A 1 274 ? 25.550 24.028 -9.390 1.00 28.45 264 LEU A O 1
ATOM 2065 N N . GLN A 1 275 ? 25.922 22.053 -8.307 1.00 29.43 265 GLN A N 1
ATOM 2066 C CA . GLN A 1 275 ? 24.680 21.356 -8.757 1.00 29.03 265 GLN A CA 1
ATOM 2067 C C . GLN A 1 275 ? 23.561 21.474 -7.711 1.00 28.25 265 GLN A C 1
ATOM 2068 O O . GLN A 1 275 ? 22.519 20.829 -7.900 1.00 28.96 265 GLN A O 1
ATOM 2074 N N . GLU A 1 276 ? 23.762 22.265 -6.655 1.00 25.54 266 GLU A N 1
ATOM 2075 C CA . GLU A 1 276 ? 22.713 22.608 -5.663 1.00 27.23 266 GLU A CA 1
ATOM 2076 C C . GLU A 1 276 ? 22.044 21.316 -5.170 1.00 26.91 266 GLU A C 1
ATOM 2077 O O . GLU A 1 276 ? 20.816 21.165 -5.330 1.00 27.97 266 GLU A O 1
ATOM 2083 N N . ILE A 1 277 ? 22.820 20.397 -4.604 1.00 23.44 267 ILE A N 1
ATOM 2084 C CA . ILE A 1 277 ? 22.254 19.171 -3.979 1.00 23.11 267 ILE A CA 1
ATOM 2085 C C . ILE A 1 277 ? 21.819 19.477 -2.534 1.00 23.24 267 ILE A C 1
ATOM 2086 O O . ILE A 1 277 ? 22.611 20.046 -1.777 1.00 22.96 267 ILE A O 1
ATOM 2091 N N . THR A 1 278 ? 20.575 19.138 -2.182 1.00 22.75 268 THR A N 1
ATOM 2092 C CA . THR A 1 278 ? 20.090 19.099 -0.781 1.00 21.69 268 THR A CA 1
ATOM 2093 C C . THR A 1 278 ? 20.612 17.828 -0.099 1.00 21.58 268 THR A C 1
ATOM 2094 O O . THR A 1 278 ? 20.240 16.724 -0.528 1.00 21.31 268 THR A O 1
ATOM 2098 N N . VAL A 1 279 ? 21.492 17.984 0.890 1.00 21.55 269 VAL A N 1
ATOM 2099 C CA . VAL A 1 279 ? 22.095 16.864 1.661 1.00 21.34 269 VAL A CA 1
ATOM 2100 C C . VAL A 1 279 ? 21.491 16.873 3.060 1.00 22.77 269 VAL A C 1
ATOM 2101 O O . VAL A 1 279 ? 21.668 17.916 3.745 1.00 24.44 269 VAL A O 1
ATOM 2105 N N . ILE A 1 280 ? 20.814 15.786 3.470 1.00 19.85 270 ILE A N 1
ATOM 2106 C CA . ILE A 1 280 ? 20.188 15.705 4.825 1.00 20.12 270 ILE A CA 1
ATOM 2107 C C . ILE A 1 280 ? 20.683 14.444 5.533 1.00 20.30 270 ILE A C 1
ATOM 2108 O O . ILE A 1 280 ? 20.424 13.309 5.036 1.00 18.18 270 ILE A O 1
ATOM 2113 N N . GLY A 1 281 ? 21.416 14.630 6.628 1.00 19.89 271 GLY A N 1
ATOM 2114 C CA . GLY A 1 281 ? 21.652 13.559 7.610 1.00 21.56 271 GLY A CA 1
ATOM 2115 C C . GLY A 1 281 ? 20.398 13.355 8.453 1.00 21.90 271 GLY A C 1
ATOM 2116 O O . GLY A 1 281 ? 19.713 14.357 8.726 1.00 21.56 271 GLY A O 1
ATOM 2117 N N . THR A 1 282 ? 20.076 12.120 8.837 1.00 21.86 272 THR A N 1
ATOM 2118 C CA . THR A 1 282 ? 18.807 11.820 9.549 1.00 25.21 272 THR A CA 1
ATOM 2119 C C . THR A 1 282 ? 19.099 11.010 10.799 1.00 25.06 272 THR A C 1
ATOM 2120 O O . THR A 1 282 ? 19.984 10.173 10.752 1.00 26.32 272 THR A O 1
ATOM 2124 N N . TYR A 1 283 ? 18.333 11.271 11.857 1.00 28.92 273 TYR A N 1
ATOM 2125 C CA . TYR A 1 283 ? 18.389 10.531 13.138 1.00 28.94 273 TYR A CA 1
ATOM 2126 C C . TYR A 1 283 ? 17.013 9.946 13.471 1.00 27.06 273 TYR A C 1
ATOM 2127 O O . TYR A 1 283 ? 16.012 10.688 13.593 1.00 29.03 273 TYR A O 1
ATOM 2136 N N . THR A 1 284 ? 16.993 8.627 13.633 1.00 23.31 274 THR A N 1
ATOM 2137 C CA . THR A 1 284 ? 15.838 7.846 14.108 1.00 20.69 274 THR A CA 1
ATOM 2138 C C . THR A 1 284 ? 14.583 8.334 13.379 1.00 19.09 274 THR A C 1
ATOM 2139 O O . THR A 1 284 ? 14.532 8.213 12.159 1.00 16.79 274 THR A O 1
ATOM 2143 N N . TYR A 1 285 ? 13.596 8.825 14.126 1.00 17.46 275 TYR A N 1
ATOM 2144 C CA . TYR A 1 285 ? 12.191 8.972 13.680 1.00 17.70 275 TYR A CA 1
ATOM 2145 C C . TYR A 1 285 ? 11.471 9.819 14.717 1.00 16.81 275 TYR A C 1
ATOM 2146 O O . TYR A 1 285 ? 11.814 9.722 15.907 1.00 15.74 275 TYR A O 1
ATOM 2155 N N . THR A 1 286 ? 10.465 10.570 14.294 1.00 17.29 276 THR A N 1
ATOM 2156 C CA . THR A 1 286 ? 9.500 11.166 15.249 1.00 16.86 276 THR A CA 1
ATOM 2157 C C . THR A 1 286 ? 8.660 10.023 15.843 1.00 15.46 276 THR A C 1
ATOM 2158 O O . THR A 1 286 ? 8.484 8.972 15.170 1.00 13.71 276 THR A O 1
ATOM 2162 N N . ALA A 1 287 ? 8.160 10.202 17.061 1.00 14.04 277 ALA A N 1
ATOM 2163 C CA . ALA A 1 287 ? 7.167 9.262 17.635 1.00 13.83 277 ALA A CA 1
ATOM 2164 C C . ALA A 1 287 ? 6.050 9.057 16.601 1.00 12.89 277 ALA A C 1
ATOM 2165 O O . ALA A 1 287 ? 5.621 7.928 16.410 1.00 11.48 277 ALA A O 1
ATOM 2167 N N . GLN A 1 288 ? 5.658 10.101 15.873 1.00 13.50 278 GLN A N 1
ATOM 2168 C CA . GLN A 1 288 ? 4.571 9.972 14.865 1.00 14.29 278 GLN A CA 1
ATOM 2169 C C . GLN A 1 288 ? 5.041 9.096 13.704 1.00 13.81 278 GLN A C 1
ATOM 2170 O O . GLN A 1 288 ? 4.197 8.337 13.167 1.00 15.05 278 GLN A O 1
ATOM 2176 N N . ASP A 1 289 ? 6.288 9.279 13.247 1.00 12.53 279 ASP A N 1
ATOM 2177 C CA . ASP A 1 289 ? 6.877 8.452 12.168 1.00 11.51 279 ASP A CA 1
ATOM 2178 C C . ASP A 1 289 ? 6.842 6.981 12.614 1.00 10.63 279 ASP A C 1
ATOM 2179 O O . ASP A 1 289 ? 6.528 6.116 11.782 1.00 10.07 279 ASP A O 1
ATOM 2184 N N . PHE A 1 290 ? 7.222 6.681 13.851 1.00 10.14 280 PHE A N 1
ATOM 2185 C CA . PHE A 1 290 ? 7.253 5.273 14.312 1.00 10.97 280 PHE A CA 1
ATOM 2186 C C . PHE A 1 290 ? 5.832 4.687 14.211 1.00 11.59 280 PHE A C 1
ATOM 2187 O O . PHE A 1 290 ? 5.681 3.572 13.685 1.00 12.20 280 PHE A O 1
ATOM 2195 N N . ARG A 1 291 ? 4.824 5.420 14.692 1.00 11.64 281 ARG A N 1
ATOM 2196 C CA . ARG A 1 291 ? 3.395 5.005 14.624 1.00 12.69 281 ARG A CA 1
ATOM 2197 C C . ARG A 1 291 ? 2.990 4.833 13.158 1.00 12.32 281 ARG A C 1
ATOM 2198 O O . ARG A 1 291 ? 2.438 3.767 12.817 1.00 12.72 281 ARG A O 1
ATOM 2206 N N . ASP A 1 292 ? 3.335 5.799 12.315 1.00 12.28 282 ASP A N 1
ATOM 2207 C CA . ASP A 1 292 ? 3.033 5.748 10.866 1.00 12.52 282 ASP A CA 1
ATOM 2208 C C . ASP A 1 292 ? 3.692 4.507 10.264 1.00 11.79 282 ASP A C 1
ATOM 2209 O O . ASP A 1 292 ? 3.062 3.814 9.492 1.00 11.29 282 ASP A O 1
ATOM 2214 N N . THR A 1 293 ? 4.918 4.212 10.652 1.00 11.99 283 THR A N 1
ATOM 2215 C CA . THR A 1 293 ? 5.670 3.048 10.114 1.00 12.47 283 THR A CA 1
ATOM 2216 C C . THR A 1 293 ? 4.894 1.774 10.467 1.00 11.90 283 THR A C 1
ATOM 2217 O O . THR A 1 293 ? 4.617 0.979 9.570 1.00 11.28 283 THR A O 1
ATOM 2221 N N . CYS A 1 294 ? 4.586 1.588 11.751 1.00 11.69 284 CYS A N 1
ATOM 2222 C CA . CYS A 1 294 ? 3.817 0.424 12.247 1.00 11.77 284 CYS A CA 1
ATOM 2223 C C . CYS A 1 294 ? 2.521 0.287 11.435 1.00 11.94 284 CYS A C 1
ATOM 2224 O O . CYS A 1 294 ? 2.221 -0.856 10.959 1.00 10.72 284 CYS A O 1
ATOM 2227 N N . ALA A 1 295 ? 1.755 1.378 11.285 1.00 11.98 285 ALA A N 1
ATOM 2228 C CA . ALA A 1 295 ? 0.459 1.334 10.559 1.00 12.10 285 ALA A CA 1
ATOM 2229 C C . ALA A 1 295 ? 0.702 0.784 9.145 1.00 11.73 285 ALA A C 1
ATOM 2230 O O . ALA A 1 295 ? -0.039 -0.157 8.736 1.00 11.61 285 ALA A O 1
ATOM 2232 N N . ALA A 1 296 ? 1.724 1.277 8.436 1.00 10.87 286 ALA A N 1
ATOM 2233 C CA . ALA A 1 296 ? 1.981 0.858 7.042 1.00 11.03 286 ALA A CA 1
ATOM 2234 C C . ALA A 1 296 ? 2.484 -0.587 7.030 1.00 11.17 286 ALA A C 1
ATOM 2235 O O . ALA A 1 296 ? 2.205 -1.321 6.056 1.00 11.15 286 ALA A O 1
ATOM 2237 N N . MET A 1 297 ? 3.187 -1.005 8.081 1.00 10.96 287 MET A N 1
ATOM 2238 C CA . MET A 1 297 ? 3.692 -2.400 8.157 1.00 11.24 287 MET A CA 1
ATOM 2239 C C . MET A 1 297 ? 2.479 -3.320 8.257 1.00 10.82 287 MET A C 1
ATOM 2240 O O . MET A 1 297 ? 2.388 -4.322 7.497 1.00 10.53 287 MET A O 1
ATOM 2245 N N . PHE A 1 298 ? 1.564 -2.971 9.144 1.00 11.33 288 PHE A N 1
ATOM 2246 C CA . PHE A 1 298 ? 0.423 -3.835 9.535 1.00 12.46 288 PHE A CA 1
ATOM 2247 C C . PHE A 1 298 ? -0.599 -3.933 8.396 1.00 13.33 288 PHE A C 1
ATOM 2248 O O . PHE A 1 298 ? -1.186 -5.027 8.245 1.00 14.15 288 PHE A O 1
ATOM 2256 N N . ASP A 1 299 ? -0.763 -2.898 7.575 1.00 14.18 289 ASP A N 1
ATOM 2257 C CA . ASP A 1 299 ? -1.672 -2.983 6.397 1.00 17.27 289 ASP A CA 1
ATOM 2258 C C . ASP A 1 299 ? -0.910 -3.356 5.106 1.00 15.93 289 ASP A C 1
ATOM 2259 O O . ASP A 1 299 ? -1.506 -3.281 4.037 1.00 17.14 289 ASP A O 1
ATOM 2264 N N . GLY A 1 300 ? 0.331 -3.813 5.173 1.00 15.31 290 GLY A N 1
ATOM 2265 C CA . GLY A 1 300 ? 0.964 -4.487 4.018 1.00 15.18 290 GLY A CA 1
ATOM 2266 C C . GLY A 1 300 ? 1.516 -3.528 2.972 1.00 14.50 290 GLY A C 1
ATOM 2267 O O . GLY A 1 300 ? 1.860 -4.013 1.891 1.00 17.29 290 GLY A O 1
ATOM 2268 N N . ARG A 1 301 ? 1.665 -2.241 3.285 1.00 14.19 291 ARG A N 1
ATOM 2269 C CA . ARG A 1 301 ? 2.235 -1.230 2.366 1.00 15.10 291 ARG A CA 1
ATOM 2270 C C . ARG A 1 301 ? 3.767 -1.378 2.308 1.00 15.49 291 ARG A C 1
ATOM 2271 O O . ARG A 1 301 ? 4.375 -0.826 1.365 1.00 16.42 291 ARG A O 1
ATOM 2279 N N . LEU A 1 302 ? 4.396 -2.080 3.254 1.00 15.04 292 LEU A N 1
ATOM 2280 C CA . LEU A 1 302 ? 5.876 -2.185 3.327 1.00 14.88 292 LEU A CA 1
ATOM 2281 C C . LEU A 1 302 ? 6.322 -3.613 3.071 1.00 15.28 292 LEU A C 1
ATOM 2282 O O . LEU A 1 302 ? 7.394 -3.979 3.581 1.00 18.21 292 LEU A O 1
ATOM 2287 N N . GLY A 1 303 ? 5.569 -4.347 2.253 1.00 15.43 293 GLY A N 1
ATOM 2288 C CA . GLY A 1 303 ? 5.964 -5.673 1.740 1.00 15.32 293 GLY A CA 1
ATOM 2289 C C . GLY A 1 303 ? 5.797 -6.743 2.800 1.00 15.79 293 GLY A C 1
ATOM 2290 O O . GLY A 1 303 ? 5.142 -6.471 3.816 1.00 14.07 293 GLY A O 1
ATOM 2291 N N . GLY A 1 304 ? 6.391 -7.915 2.571 1.00 16.72 294 GLY A N 1
ATOM 2292 C CA . GLY A 1 304 ? 6.215 -9.124 3.401 1.00 16.23 294 GLY A CA 1
ATOM 2293 C C . GLY A 1 304 ? 6.993 -9.066 4.708 1.00 15.98 294 GLY A C 1
ATOM 2294 O O . GLY A 1 304 ? 6.701 -9.882 5.578 1.00 15.95 294 GLY A O 1
ATOM 2295 N N . LEU A 1 305 ? 7.996 -8.191 4.827 1.00 16.24 295 LEU A N 1
ATOM 2296 C CA . LEU A 1 305 ? 8.779 -7.981 6.079 1.00 17.08 295 LEU A CA 1
ATOM 2297 C C . LEU A 1 305 ? 9.263 -9.335 6.634 1.00 17.84 295 LEU A C 1
ATOM 2298 O O . LEU A 1 305 ? 9.283 -9.493 7.857 1.00 17.44 295 LEU A O 1
ATOM 2303 N N . ASP A 1 306 ? 9.648 -10.266 5.752 1.00 18.63 296 ASP A N 1
ATOM 2304 C CA . ASP A 1 306 ? 10.093 -11.645 6.082 1.00 19.78 296 ASP A CA 1
ATOM 2305 C C . ASP A 1 306 ? 11.621 -11.737 5.967 1.00 17.70 296 ASP A C 1
ATOM 2306 O O . ASP A 1 306 ? 12.160 -12.858 6.069 1.00 17.51 296 ASP A O 1
ATOM 2311 N N . TRP A 1 307 ? 12.306 -10.608 5.783 1.00 15.11 297 TRP A N 1
ATOM 2312 C CA . TRP A 1 307 ? 13.759 -10.585 5.484 1.00 14.06 297 TRP A CA 1
ATOM 2313 C C . TRP A 1 307 ? 14.603 -10.684 6.767 1.00 12.99 297 TRP A C 1
ATOM 2314 O O . TRP A 1 307 ? 15.573 -9.949 6.902 1.00 11.86 297 TRP A O 1
ATOM 2325 N N . THR A 1 308 ? 14.284 -11.654 7.613 1.00 12.98 298 THR A N 1
ATOM 2326 C CA . THR A 1 308 ? 14.939 -11.899 8.909 1.00 13.43 298 THR A CA 1
ATOM 2327 C C . THR A 1 308 ? 15.245 -13.389 9.004 1.00 13.74 298 THR A C 1
ATOM 2328 O O . THR A 1 308 ? 14.591 -14.163 8.336 1.00 12.90 298 THR A O 1
ATOM 2332 N N A GLU A 1 309 ? 16.261 -13.753 9.789 0.46 14.27 299 GLU A N 1
ATOM 2333 N N B GLU A 1 309 ? 16.251 -13.745 9.796 0.54 13.82 299 GLU A N 1
ATOM 2334 C CA A GLU A 1 309 ? 16.435 -15.126 10.338 0.46 15.20 299 GLU A CA 1
ATOM 2335 C CA B GLU A 1 309 ? 16.418 -15.114 10.345 0.54 14.50 299 GLU A CA 1
ATOM 2336 C C A GLU A 1 309 ? 16.561 -14.975 11.854 0.46 14.73 299 GLU A C 1
ATOM 2337 C C B GLU A 1 309 ? 16.510 -14.955 11.860 0.54 14.36 299 GLU A C 1
ATOM 2338 O O A GLU A 1 309 ? 17.031 -13.916 12.309 0.46 15.48 299 GLU A O 1
ATOM 2339 O O B GLU A 1 309 ? 16.916 -13.874 12.323 0.54 15.25 299 GLU A O 1
ATOM 2350 N N . SER A 1 310 ? 16.127 -15.974 12.612 1.00 13.56 300 SER A N 1
ATOM 2351 C CA . SER A 1 310 ? 16.030 -15.838 14.078 1.00 12.79 300 SER A CA 1
ATOM 2352 C C . SER A 1 310 ? 17.031 -16.782 14.731 1.00 11.10 300 SER A C 1
ATOM 2353 O O . SER A 1 310 ? 17.327 -17.835 14.147 1.00 10.61 300 SER A O 1
ATOM 2356 N N . ARG A 1 311 ? 17.578 -16.367 15.871 1.00 9.61 301 ARG A N 1
ATOM 2357 C CA . ARG A 1 311 ? 18.433 -17.227 16.714 1.00 9.36 301 ARG A CA 1
ATOM 2358 C C . ARG A 1 311 ? 18.002 -17.038 18.154 1.00 8.42 301 ARG A C 1
ATOM 2359 O O . ARG A 1 311 ? 17.622 -15.948 18.571 1.00 7.84 301 ARG A O 1
ATOM 2367 N N . PRO A 1 312 ? 18.071 -18.105 18.956 1.00 7.89 302 PRO A N 1
ATOM 2368 C CA . PRO A 1 312 ? 17.792 -17.957 20.367 1.00 7.70 302 PRO A CA 1
ATOM 2369 C C . PRO A 1 312 ? 18.811 -16.965 20.941 1.00 8.24 302 PRO A C 1
ATOM 2370 O O . PRO A 1 312 ? 19.991 -16.924 20.484 1.00 7.60 302 PRO A O 1
ATOM 2374 N N . LEU A 1 313 ? 18.357 -16.176 21.923 1.00 8.54 303 LEU A N 1
ATOM 2375 C CA . LEU A 1 313 ? 19.243 -15.227 22.651 1.00 8.63 303 LEU A CA 1
ATOM 2376 C C . LEU A 1 313 ? 20.477 -15.956 23.223 1.00 8.56 303 LEU A C 1
ATOM 2377 O O . LEU A 1 313 ? 21.554 -15.378 23.197 1.00 9.31 303 LEU A O 1
ATOM 2382 N N . SER A 1 314 ? 20.352 -17.198 23.679 1.00 8.60 304 SER A N 1
ATOM 2383 C CA . SER A 1 314 ? 21.449 -18.020 24.242 1.00 8.80 304 SER A CA 1
ATOM 2384 C C . SER A 1 314 ? 22.620 -18.189 23.250 1.00 9.34 304 SER A C 1
ATOM 2385 O O . SER A 1 314 ? 23.723 -18.538 23.692 1.00 9.38 304 SER A O 1
ATOM 2388 N N . ALA A 1 315 ? 22.387 -18.008 21.949 1.00 9.48 305 ALA A N 1
ATOM 2389 C CA . ALA A 1 315 ? 23.385 -18.204 20.885 1.00 9.17 305 ALA A CA 1
ATOM 2390 C C . ALA A 1 315 ? 23.796 -16.847 20.319 1.00 9.30 305 ALA A C 1
ATOM 2391 O O . ALA A 1 315 ? 24.425 -16.837 19.228 1.00 8.90 305 ALA A O 1
ATOM 2393 N N . GLY A 1 316 ? 23.479 -15.750 21.001 1.00 9.40 306 GLY A N 1
ATOM 2394 C CA . GLY A 1 316 ? 23.810 -14.392 20.516 1.00 10.08 306 GLY A CA 1
ATOM 2395 C C . GLY A 1 316 ? 25.276 -14.247 20.091 1.00 10.68 306 GLY A C 1
ATOM 2396 O O . GLY A 1 316 ? 25.563 -13.633 19.039 1.00 11.28 306 GLY A O 1
ATOM 2397 N N . ALA A 1 317 ? 26.197 -14.823 20.855 1.00 10.89 307 ALA A N 1
ATOM 2398 C CA . ALA A 1 317 ? 27.651 -14.748 20.598 1.00 10.24 307 ALA A CA 1
ATOM 2399 C C . ALA A 1 317 ? 27.964 -15.432 19.260 1.00 11.01 307 ALA A C 1
ATOM 2400 O O . ALA A 1 317 ? 28.702 -14.884 18.420 1.00 10.33 307 ALA A O 1
ATOM 2402 N N . ASP A 1 318 ? 27.354 -16.573 19.000 1.00 11.81 308 ASP A N 1
ATOM 2403 C CA . ASP A 1 318 ? 27.516 -17.232 17.683 1.00 11.24 308 ASP A CA 1
ATOM 2404 C C . ASP A 1 318 ? 26.912 -16.330 16.604 1.00 11.73 308 ASP A C 1
ATOM 2405 O O . ASP A 1 318 ? 27.552 -16.157 15.548 1.00 12.83 308 ASP A O 1
ATOM 2410 N N . ALA A 1 319 ? 25.739 -15.739 16.834 1.00 10.94 309 ALA A N 1
ATOM 2411 C CA . ALA A 1 319 ? 25.099 -14.850 15.843 1.00 10.90 309 ALA A CA 1
ATOM 2412 C C . ALA A 1 319 ? 26.038 -13.684 15.507 1.00 10.67 309 ALA A C 1
ATOM 2413 O O . ALA A 1 319 ? 26.224 -13.399 14.328 1.00 9.89 309 ALA A O 1
ATOM 2415 N N . PHE A 1 320 ? 26.663 -13.061 16.501 1.00 10.67 310 PHE A N 1
ATOM 2416 C CA . PHE A 1 320 ? 27.606 -11.940 16.275 1.00 10.54 310 PHE A CA 1
ATOM 2417 C C . PHE A 1 320 ? 28.810 -12.431 15.460 1.00 11.16 310 PHE A C 1
ATOM 2418 O O . PHE A 1 320 ? 29.299 -11.742 14.553 1.00 10.84 310 PHE A O 1
ATOM 2426 N N . ALA A 1 321 ? 29.315 -13.604 15.785 1.00 12.06 311 ALA A N 1
ATOM 2427 C CA . ALA A 1 321 ? 30.411 -14.232 15.026 1.00 12.09 311 ALA A CA 1
ATOM 2428 C C . ALA A 1 321 ? 29.993 -14.360 13.562 1.00 12.01 311 ALA A C 1
ATOM 2429 O O . ALA A 1 321 ? 30.781 -13.950 12.664 1.00 12.54 311 ALA A O 1
ATOM 2431 N N . ASP A 1 322 ? 28.794 -14.874 13.319 1.00 11.92 312 ASP A N 1
ATOM 2432 C CA . ASP A 1 322 ? 28.274 -15.073 11.946 1.00 12.45 312 ASP A CA 1
ATOM 2433 C C . ASP A 1 322 ? 28.234 -13.733 11.211 1.00 13.51 312 ASP A C 1
ATOM 2434 O O . ASP A 1 322 ? 28.663 -13.694 10.028 1.00 12.66 312 ASP A O 1
ATOM 2439 N N . ILE A 1 323 ? 27.752 -12.676 11.859 1.00 13.50 313 ILE A N 1
ATOM 2440 C CA . ILE A 1 323 ? 27.604 -11.367 11.171 1.00 14.43 313 ILE A CA 1
ATOM 2441 C C . ILE A 1 323 ? 29.010 -10.897 10.797 1.00 16.75 313 ILE A C 1
ATOM 2442 O O . ILE A 1 323 ? 29.255 -10.613 9.604 1.00 15.56 313 ILE A O 1
ATOM 2447 N N . ARG A 1 324 ? 29.904 -10.879 11.790 1.00 18.54 314 ARG A N 1
ATOM 2448 C CA . ARG A 1 324 ? 31.290 -10.385 11.644 1.00 20.28 314 ARG A CA 1
ATOM 2449 C C . ARG A 1 324 ? 31.939 -11.122 10.468 1.00 19.85 314 ARG A C 1
ATOM 2450 O O . ARG A 1 324 ? 32.458 -10.449 9.604 1.00 19.95 314 ARG A O 1
ATOM 2458 N N . ALA A 1 325 ? 31.791 -12.447 10.381 1.00 19.94 315 ALA A N 1
ATOM 2459 C CA . ALA A 1 325 ? 32.411 -13.313 9.344 1.00 19.58 315 ALA A CA 1
ATOM 2460 C C . ALA A 1 325 ? 31.720 -13.147 7.974 1.00 21.36 315 ALA A C 1
ATOM 2461 O O . ALA A 1 325 ? 32.042 -13.941 7.065 1.00 21.35 315 ALA A O 1
ATOM 2463 N N . GLY A 1 326 ? 30.801 -12.184 7.793 1.00 22.83 316 GLY A N 1
ATOM 2464 C CA . GLY A 1 326 ? 30.088 -11.977 6.508 1.00 21.82 316 GLY A CA 1
ATOM 2465 C C . GLY A 1 326 ? 29.367 -13.245 6.085 1.00 22.16 316 GLY A C 1
ATOM 2466 O O . GLY A 1 326 ? 29.193 -13.492 4.891 1.00 21.29 316 GLY A O 1
ATOM 2467 N N . ARG A 1 327 ? 28.856 -13.966 7.071 1.00 24.24 317 ARG A N 1
ATOM 2468 C CA . ARG A 1 327 ? 28.284 -15.321 6.954 1.00 27.09 317 ARG A CA 1
ATOM 2469 C C . ARG A 1 327 ? 26.746 -15.276 6.852 1.00 23.42 317 ARG A C 1
ATOM 2470 O O . ARG A 1 327 ? 26.126 -16.366 6.840 1.00 19.68 317 ARG A O 1
ATOM 2478 N N . VAL A 1 328 ? 26.126 -14.091 6.791 1.00 20.34 318 VAL A N 1
ATOM 2479 C CA . VAL A 1 328 ? 24.647 -13.952 7.019 1.00 18.46 318 VAL A CA 1
ATOM 2480 C C . VAL A 1 328 ? 23.964 -13.381 5.783 1.00 16.35 318 VAL A C 1
ATOM 2481 O O . VAL A 1 328 ? 23.978 -12.168 5.551 1.00 16.05 318 VAL A O 1
ATOM 2485 N N . PRO A 1 329 ? 23.327 -14.244 4.971 1.00 14.37 319 PRO A N 1
ATOM 2486 C CA . PRO A 1 329 ? 22.561 -13.786 3.814 1.00 14.38 319 PRO A CA 1
ATOM 2487 C C . PRO A 1 329 ? 21.416 -12.798 4.125 1.00 14.21 319 PRO A C 1
ATOM 2488 O O . PRO A 1 329 ? 21.186 -11.872 3.341 1.00 13.04 319 PRO A O 1
ATOM 2492 N N . ALA A 1 330 ? 20.685 -13.006 5.224 1.00 13.28 320 ALA A N 1
ATOM 2493 C CA . ALA A 1 330 ? 19.565 -12.122 5.610 1.00 12.55 320 ALA A CA 1
ATOM 2494 C C . ALA A 1 330 ? 20.135 -10.790 6.070 1.00 11.70 320 ALA A C 1
ATOM 2495 O O . ALA A 1 330 ? 21.203 -10.732 6.670 1.00 11.72 320 ALA A O 1
ATOM 2497 N N . PRO A 1 331 ? 19.447 -9.672 5.777 1.00 11.28 321 PRO A N 1
ATOM 2498 C CA . PRO A 1 331 ? 19.864 -8.366 6.281 1.00 10.86 321 PRO A CA 1
ATOM 2499 C C . PRO A 1 331 ? 19.496 -8.081 7.747 1.00 10.63 321 PRO A C 1
ATOM 2500 O O . PRO A 1 331 ? 19.793 -7.010 8.241 1.00 10.78 321 PRO A O 1
ATOM 2504 N N . LYS A 1 332 ? 18.872 -9.022 8.442 1.00 9.69 322 LYS A N 1
ATOM 2505 C CA . LYS A 1 332 ? 18.472 -8.781 9.850 1.00 8.99 322 LYS A CA 1
ATOM 2506 C C . LYS A 1 332 ? 18.408 -10.131 10.562 1.00 9.06 322 LYS A C 1
ATOM 2507 O O . LYS A 1 332 ? 17.686 -11.057 10.084 1.00 8.31 322 LYS A O 1
ATOM 2513 N N . ILE A 1 333 ? 19.168 -10.259 11.645 1.00 9.19 323 ILE A N 1
ATOM 2514 C CA . ILE A 1 333 ? 18.995 -11.361 12.621 1.00 9.03 323 ILE A CA 1
ATOM 2515 C C . ILE A 1 333 ? 18.125 -10.850 13.777 1.00 8.60 323 ILE A C 1
ATOM 2516 O O . ILE A 1 333 ? 18.364 -9.720 14.291 1.00 8.15 323 ILE A O 1
ATOM 2521 N N . ILE A 1 334 ? 17.105 -11.630 14.111 1.00 8.53 324 ILE A N 1
ATOM 2522 C CA . ILE A 1 334 ? 16.197 -11.402 15.273 1.00 8.75 324 ILE A CA 1
ATOM 2523 C C . ILE A 1 334 ? 16.617 -12.392 16.365 1.00 8.48 324 ILE A C 1
ATOM 2524 O O . ILE A 1 334 ? 16.525 -13.626 16.121 1.00 8.55 324 ILE A O 1
ATOM 2529 N N . LEU A 1 335 ? 17.044 -11.892 17.525 1.00 7.52 325 LEU A N 1
ATOM 2530 C CA . LEU A 1 335 ? 17.316 -12.756 18.695 1.00 7.20 325 LEU A CA 1
ATOM 2531 C C . LEU A 1 335 ? 15.984 -13.016 19.463 1.00 7.86 325 LEU A C 1
ATOM 2532 O O . LEU A 1 335 ? 15.117 -12.145 19.530 1.00 7.14 325 LEU A O 1
ATOM 2537 N N . LYS A 1 336 ? 15.849 -14.217 20.006 1.00 8.37 326 LYS A N 1
ATOM 2538 C CA . LYS A 1 336 ? 14.640 -14.774 20.653 1.00 8.91 326 LYS A CA 1
ATOM 2539 C C . LYS A 1 336 ? 14.914 -15.048 22.137 1.00 7.67 326 LYS A C 1
ATOM 2540 O O . LYS A 1 336 ? 15.332 -16.140 22.496 1.00 7.49 326 LYS A O 1
ATOM 2546 N N A PRO A 1 337 ? 14.700 -14.076 23.049 0.54 6.93 327 PRO A N 1
ATOM 2547 N N B PRO A 1 337 ? 14.704 -14.074 23.049 0.46 7.01 327 PRO A N 1
ATOM 2548 C CA A PRO A 1 337 ? 14.861 -14.329 24.481 0.54 6.82 327 PRO A CA 1
ATOM 2549 C CA B PRO A 1 337 ? 14.899 -14.311 24.481 0.46 6.91 327 PRO A CA 1
ATOM 2550 C C A PRO A 1 337 ? 13.906 -15.406 25.033 0.54 6.48 327 PRO A C 1
ATOM 2551 C C B PRO A 1 337 ? 14.005 -15.407 25.090 0.46 6.59 327 PRO A C 1
ATOM 2552 O O A PRO A 1 337 ? 12.833 -15.663 24.463 0.54 5.98 327 PRO A O 1
ATOM 2553 O O B PRO A 1 337 ? 14.350 -15.995 26.116 0.46 6.14 327 PRO A O 1
ATOM 2560 N N . HIS B 1 2 ? -26.514 -24.119 10.404 1.00 40.61 -9 HIS B N 1
ATOM 2561 C CA . HIS B 1 2 ? -25.317 -24.309 11.286 1.00 40.09 -9 HIS B CA 1
ATOM 2562 C C . HIS B 1 2 ? -24.141 -23.510 10.738 1.00 36.56 -9 HIS B C 1
ATOM 2563 O O . HIS B 1 2 ? -23.916 -23.581 9.532 1.00 36.69 -9 HIS B O 1
ATOM 2570 N N . HIS B 1 3 ? -23.406 -22.829 11.619 1.00 33.02 -8 HIS B N 1
ATOM 2571 C CA . HIS B 1 3 ? -22.033 -22.324 11.369 1.00 31.45 -8 HIS B CA 1
ATOM 2572 C C . HIS B 1 3 ? -21.133 -23.503 10.981 1.00 33.08 -8 HIS B C 1
ATOM 2573 O O . HIS B 1 3 ? -21.101 -24.501 11.739 1.00 28.04 -8 HIS B O 1
ATOM 2580 N N . HIS B 1 4 ? -20.482 -23.442 9.817 1.00 38.85 -6 HIS B N 1
ATOM 2581 C CA . HIS B 1 4 ? -19.315 -24.312 9.517 1.00 44.88 -6 HIS B CA 1
ATOM 2582 C C . HIS B 1 4 ? -18.109 -23.400 9.662 1.00 39.20 -6 HIS B C 1
ATOM 2583 O O . HIS B 1 4 ? -18.165 -22.220 9.245 1.00 34.32 -6 HIS B O 1
ATOM 2590 N N . HIS B 1 5 ? -17.122 -23.873 10.392 1.00 39.30 -5 HIS B N 1
ATOM 2591 C CA . HIS B 1 5 ? -15.931 -23.057 10.663 1.00 39.86 -5 HIS B CA 1
ATOM 2592 C C . HIS B 1 5 ? -15.008 -23.249 9.473 1.00 40.14 -5 HIS B C 1
ATOM 2593 O O . HIS B 1 5 ? -14.841 -24.390 9.044 1.00 40.04 -5 HIS B O 1
ATOM 2600 N N . HIS B 1 6 ? -14.525 -22.142 8.923 1.00 49.28 -4 HIS B N 1
ATOM 2601 C CA . HIS B 1 6 ? -13.733 -22.099 7.671 1.00 56.20 -4 HIS B CA 1
ATOM 2602 C C . HIS B 1 6 ? -12.240 -22.093 8.030 1.00 62.00 -4 HIS B C 1
ATOM 2603 O O . HIS B 1 6 ? -11.897 -21.772 9.197 1.00 52.68 -4 HIS B O 1
ATOM 2610 N N . SER B 1 7 ? -11.393 -22.392 7.038 1.00 71.87 -3 SER B N 1
ATOM 2611 C CA . SER B 1 7 ? -9.908 -22.372 7.108 1.00 73.34 -3 SER B CA 1
ATOM 2612 C C . SER B 1 7 ? -9.422 -23.558 7.953 1.00 78.28 -3 SER B C 1
ATOM 2613 O O . SER B 1 7 ? -9.923 -23.721 9.082 1.00 74.23 -3 SER B O 1
ATOM 2616 N N . SER B 1 8 ? -8.509 -24.367 7.393 1.00 84.65 -2 SER B N 1
ATOM 2617 C CA . SER B 1 8 ? -7.834 -25.521 8.056 1.00 88.30 -2 SER B CA 1
ATOM 2618 C C . SER B 1 8 ? -6.503 -25.067 8.697 1.00 84.46 -2 SER B C 1
ATOM 2619 O O . SER B 1 8 ? -5.818 -25.917 9.332 1.00 66.31 -2 SER B O 1
ATOM 2622 N N . GLY B 1 9 ? -6.168 -23.773 8.540 1.00 78.77 -1 GLY B N 1
ATOM 2623 C CA . GLY B 1 9 ? -4.967 -23.101 9.080 1.00 69.27 -1 GLY B CA 1
ATOM 2624 C C . GLY B 1 9 ? -5.278 -21.672 9.536 1.00 63.50 -1 GLY B C 1
ATOM 2625 O O . GLY B 1 9 ? -5.899 -20.907 8.755 1.00 70.93 -1 GLY B O 1
ATOM 2626 N N . GLY B 1 10 ? -4.883 -21.308 10.763 1.00 48.86 0 GLY B N 1
ATOM 2627 C CA . GLY B 1 10 ? -4.848 -19.909 11.228 1.00 35.75 0 GLY B CA 1
ATOM 2628 C C . GLY B 1 10 ? -5.259 -19.787 12.682 1.00 26.90 0 GLY B C 1
ATOM 2629 O O . GLY B 1 10 ? -6.422 -19.413 12.942 1.00 29.95 0 GLY B O 1
ATOM 2630 N N . MET B 1 11 ? -4.366 -20.110 13.612 1.00 20.32 1 MET B N 1
ATOM 2631 C CA . MET B 1 11 ? -4.674 -20.023 15.068 1.00 16.67 1 MET B CA 1
ATOM 2632 C C . MET B 1 11 ? -3.408 -19.706 15.857 1.00 15.59 1 MET B C 1
ATOM 2633 O O . MET B 1 11 ? -2.300 -20.024 15.377 1.00 15.93 1 MET B O 1
ATOM 2638 N N . LYS B 1 12 ? -3.574 -19.098 17.028 1.00 13.47 2 LYS B N 1
ATOM 2639 C CA . LYS B 1 12 ? -2.463 -18.853 17.952 1.00 13.05 2 LYS B CA 1
ATOM 2640 C C . LYS B 1 12 ? -2.218 -20.116 18.760 1.00 12.28 2 LYS B C 1
ATOM 2641 O O . LYS B 1 12 ? -3.203 -20.739 19.196 1.00 10.89 2 LYS B O 1
ATOM 2647 N N . ALA B 1 13 ? -0.934 -20.437 18.977 1.00 11.17 3 ALA B N 1
ATOM 2648 C CA . ALA B 1 13 ? -0.490 -21.520 19.878 1.00 11.20 3 ALA B CA 1
ATOM 2649 C C . ALA B 1 13 ? 0.776 -21.089 20.623 1.00 11.35 3 ALA B C 1
ATOM 2650 O O . ALA B 1 13 ? 1.609 -20.326 20.065 1.00 11.99 3 ALA B O 1
ATOM 2652 N N . LEU B 1 14 ? 0.892 -21.558 21.854 1.00 11.26 4 LEU B N 1
ATOM 2653 C CA . LEU B 1 14 ? 2.137 -21.465 22.634 1.00 12.15 4 LEU B CA 1
ATOM 2654 C C . LEU B 1 14 ? 2.908 -22.744 22.340 1.00 13.01 4 LEU B C 1
ATOM 2655 O O . LEU B 1 14 ? 2.492 -23.830 22.822 1.00 12.82 4 LEU B O 1
ATOM 2660 N N A VAL B 1 15 ? 3.977 -22.636 21.548 0.30 13.40 5 VAL B N 1
ATOM 2661 N N B VAL B 1 15 ? 4.005 -22.608 21.590 0.70 12.87 5 VAL B N 1
ATOM 2662 C CA A VAL B 1 15 ? 4.736 -23.812 21.040 0.30 13.95 5 VAL B CA 1
ATOM 2663 C CA B VAL B 1 15 ? 4.763 -23.760 21.039 0.70 13.14 5 VAL B CA 1
ATOM 2664 C C A VAL B 1 15 ? 6.045 -23.948 21.824 0.30 14.63 5 VAL B C 1
ATOM 2665 C C B VAL B 1 15 ? 6.064 -23.936 21.834 0.70 14.16 5 VAL B C 1
ATOM 2666 O O A VAL B 1 15 ? 6.773 -22.949 21.954 0.30 14.38 5 VAL B O 1
ATOM 2667 O O B VAL B 1 15 ? 6.808 -22.958 21.990 0.70 13.61 5 VAL B O 1
ATOM 2674 N N . TYR B 1 16 ? 6.301 -25.151 22.343 1.00 15.20 6 TYR B N 1
ATOM 2675 C CA . TYR B 1 16 ? 7.626 -25.600 22.841 1.00 17.01 6 TYR B CA 1
ATOM 2676 C C . TYR B 1 16 ? 8.577 -25.731 21.644 1.00 17.52 6 TYR B C 1
ATOM 2677 O O . TYR B 1 16 ? 8.336 -26.647 20.839 1.00 17.27 6 TYR B O 1
ATOM 2686 N N . THR B 1 17 ? 9.579 -24.853 21.482 1.00 18.50 7 THR B N 1
ATOM 2687 C CA . THR B 1 17 ? 10.439 -24.852 20.254 1.00 18.85 7 THR B CA 1
ATOM 2688 C C . THR B 1 17 ? 11.843 -25.355 20.563 1.00 19.01 7 THR B C 1
ATOM 2689 O O . THR B 1 17 ? 12.594 -25.589 19.626 1.00 18.72 7 THR B O 1
ATOM 2693 N N . GLY B 1 18 ? 12.170 -25.516 21.834 1.00 18.44 8 GLY B N 1
ATOM 2694 C CA . GLY B 1 18 ? 13.491 -25.960 22.278 1.00 16.77 8 GLY B CA 1
ATOM 2695 C C . GLY B 1 18 ? 13.530 -25.820 23.775 1.00 16.61 8 GLY B C 1
ATOM 2696 O O . GLY B 1 18 ? 12.564 -25.265 24.318 1.00 15.24 8 GLY B O 1
ATOM 2697 N N . VAL B 1 19 ? 14.602 -26.277 24.412 1.00 15.98 9 VAL B N 1
ATOM 2698 C CA . VAL B 1 19 ? 14.671 -26.336 25.895 1.00 15.94 9 VAL B CA 1
ATOM 2699 C C . VAL B 1 19 ? 14.377 -24.933 26.431 1.00 16.75 9 VAL B C 1
ATOM 2700 O O . VAL B 1 19 ? 15.048 -23.943 25.993 1.00 17.29 9 VAL B O 1
ATOM 2704 N N . ALA B 1 20 ? 13.368 -24.847 27.302 1.00 16.96 10 ALA B N 1
ATOM 2705 C CA . ALA B 1 20 ? 12.973 -23.613 28.009 1.00 17.48 10 ALA B CA 1
ATOM 2706 C C . ALA B 1 20 ? 12.504 -22.557 27.002 1.00 17.55 10 ALA B C 1
ATOM 2707 O O . ALA B 1 20 ? 12.536 -21.352 27.362 1.00 17.66 10 ALA B O 1
ATOM 2709 N N . GLN B 1 21 ? 12.099 -22.967 25.794 1.00 16.79 11 GLN B N 1
ATOM 2710 C CA . GLN B 1 21 ? 11.677 -22.012 24.735 1.00 18.72 11 GLN B CA 1
ATOM 2711 C C . GLN B 1 21 ? 10.172 -22.139 24.495 1.00 16.09 11 GLN B C 1
ATOM 2712 O O . GLN B 1 21 ? 9.741 -23.163 23.930 1.00 14.23 11 GLN B O 1
ATOM 2718 N N . LEU B 1 22 ? 9.417 -21.092 24.817 1.00 14.41 12 LEU B N 1
ATOM 2719 C CA . LEU B 1 22 ? 7.990 -21.031 24.423 1.00 13.71 12 LEU B CA 1
ATOM 2720 C C . LEU B 1 22 ? 7.791 -19.861 23.474 1.00 13.16 12 LEU B C 1
ATOM 2721 O O . LEU B 1 22 ? 8.270 -18.784 23.786 1.00 12.96 12 LEU B O 1
ATOM 2726 N N . ALA B 1 23 ? 7.127 -20.126 22.351 1.00 13.72 13 ALA B N 1
ATOM 2727 C CA . ALA B 1 23 ? 6.883 -19.161 21.264 1.00 14.87 13 ALA B CA 1
ATOM 2728 C C . ALA B 1 23 ? 5.372 -19.035 21.059 1.00 14.85 13 ALA B C 1
ATOM 2729 O O . ALA B 1 23 ? 4.706 -20.041 20.763 1.00 13.88 13 ALA B O 1
ATOM 2731 N N . PHE B 1 24 ? 4.857 -17.829 21.252 1.00 14.71 14 PHE B N 1
ATOM 2732 C CA . PHE B 1 24 ? 3.473 -17.477 20.907 1.00 15.50 14 PHE B CA 1
ATOM 2733 C C . PHE B 1 24 ? 3.473 -17.208 19.412 1.00 16.10 14 PHE B C 1
ATOM 2734 O O . PHE B 1 24 ? 3.988 -16.162 18.999 1.00 14.97 14 PHE B O 1
ATOM 2742 N N A ARG B 1 25 ? 2.898 -18.106 18.613 0.40 16.68 15 ARG B N 1
ATOM 2743 N N B ARG B 1 25 ? 2.902 -18.124 18.626 0.60 16.68 15 ARG B N 1
ATOM 2744 C CA A ARG B 1 25 ? 2.983 -17.963 17.140 0.40 17.04 15 ARG B CA 1
ATOM 2745 C CA B ARG B 1 25 ? 3.017 -18.057 17.148 0.60 16.92 15 ARG B CA 1
ATOM 2746 C C A ARG B 1 25 ? 1.770 -18.594 16.450 0.40 16.28 15 ARG B C 1
ATOM 2747 C C B ARG B 1 25 ? 1.762 -18.602 16.454 0.60 16.14 15 ARG B C 1
ATOM 2748 O O A ARG B 1 25 ? 0.999 -19.311 17.120 0.40 15.38 15 ARG B O 1
ATOM 2749 O O B ARG B 1 25 ? 0.962 -19.289 17.121 0.60 14.85 15 ARG B O 1
ATOM 2764 N N . ASP B 1 26 ? 1.634 -18.305 15.151 1.00 15.55 16 ASP B N 1
ATOM 2765 C CA . ASP B 1 26 ? 0.545 -18.810 14.271 1.00 15.64 16 ASP B CA 1
ATOM 2766 C C . ASP B 1 26 ? 0.893 -20.234 13.867 1.00 15.04 16 ASP B C 1
ATOM 2767 O O . ASP B 1 26 ? 2.040 -20.475 13.476 1.00 15.78 16 ASP B O 1
ATOM 2772 N N . VAL B 1 27 ? -0.066 -21.137 14.001 1.00 14.15 17 VAL B N 1
ATOM 2773 C CA . VAL B 1 27 ? 0.062 -22.545 13.554 1.00 13.61 17 VAL B CA 1
ATOM 2774 C C . VAL B 1 27 ? -1.254 -22.852 12.856 1.00 14.81 17 VAL B C 1
ATOM 2775 O O . VAL B 1 27 ? -2.234 -22.113 13.028 1.00 14.15 17 VAL B O 1
ATOM 2779 N N . PRO B 1 28 ? -1.301 -23.923 12.039 1.00 15.19 18 PRO B N 1
ATOM 2780 C CA . PRO B 1 28 ? -2.558 -24.401 11.484 1.00 15.71 18 PRO B CA 1
ATOM 2781 C C . PRO B 1 28 ? -3.580 -24.810 12.563 1.00 17.01 18 PRO B C 1
ATOM 2782 O O . PRO B 1 28 ? -3.261 -25.468 13.566 1.00 16.30 18 PRO B O 1
ATOM 2786 N N . GLU B 1 29 ? -4.806 -24.369 12.346 1.00 17.37 19 GLU B N 1
ATOM 2787 C CA . GLU B 1 29 ? -5.987 -24.839 13.101 1.00 20.27 19 GLU B CA 1
ATOM 2788 C C . GLU B 1 29 ? -6.094 -26.340 12.840 1.00 20.03 19 GLU B C 1
ATOM 2789 O O . GLU B 1 29 ? -5.886 -26.811 11.730 1.00 21.10 19 GLU B O 1
ATOM 2795 N N . PRO B 1 30 ? -6.389 -27.171 13.855 1.00 20.03 20 PRO B N 1
ATOM 2796 C CA . PRO B 1 30 ? -6.577 -28.599 13.616 1.00 20.98 20 PRO B CA 1
ATOM 2797 C C . PRO B 1 30 ? -7.890 -28.827 12.853 1.00 22.19 20 PRO B C 1
ATOM 2798 O O . PRO B 1 30 ? -8.828 -28.034 12.997 1.00 21.29 20 PRO B O 1
ATOM 2802 N N . VAL B 1 31 ? -7.911 -29.850 12.011 1.00 24.87 21 VAL B N 1
ATOM 2803 C CA . VAL B 1 31 ? -9.149 -30.280 11.300 1.00 27.70 21 VAL B CA 1
ATOM 2804 C C . VAL B 1 31 ? -9.652 -31.507 12.037 1.00 25.06 21 VAL B C 1
ATOM 2805 O O . VAL B 1 31 ? -8.910 -32.490 12.179 1.00 23.70 21 VAL B O 1
ATOM 2809 N N . PRO B 1 32 ? -10.906 -31.444 12.536 1.00 21.81 22 PRO B N 1
ATOM 2810 C CA . PRO B 1 32 ? -11.495 -32.563 13.248 1.00 23.55 22 PRO B CA 1
ATOM 2811 C C . PRO B 1 32 ? -11.592 -33.763 12.300 1.00 23.94 22 PRO B C 1
ATOM 2812 O O . PRO B 1 32 ? -12.002 -33.576 11.163 1.00 23.99 22 PRO B O 1
ATOM 2816 N N . ALA B 1 33 ? -11.207 -34.940 12.785 1.00 23.82 23 ALA B N 1
ATOM 2817 C CA . ALA B 1 33 ? -11.535 -36.228 12.142 1.00 27.57 23 ALA B CA 1
ATOM 2818 C C . ALA B 1 33 ? -13.059 -36.413 12.155 1.00 30.02 23 ALA B C 1
ATOM 2819 O O . ALA B 1 33 ? -13.776 -35.572 12.780 1.00 28.95 23 ALA B O 1
ATOM 2821 N N . ALA B 1 34 ? -13.535 -37.482 11.505 1.00 32.32 24 ALA B N 1
ATOM 2822 C CA . ALA B 1 34 ? -14.972 -37.808 11.281 1.00 32.82 24 ALA B CA 1
ATOM 2823 C C . ALA B 1 34 ? -15.823 -37.579 12.541 1.00 28.73 24 ALA B C 1
ATOM 2824 O O . ALA B 1 34 ? -16.780 -36.790 12.462 1.00 30.55 24 ALA B O 1
ATOM 2826 N N . GLY B 1 35 ? -15.534 -38.257 13.652 1.00 27.73 25 GLY B N 1
ATOM 2827 C CA . GLY B 1 35 ? -16.404 -38.225 14.855 1.00 29.09 25 GLY B CA 1
ATOM 2828 C C . GLY B 1 35 ? -16.016 -37.156 15.884 1.00 29.86 25 GLY B C 1
ATOM 2829 O O . GLY B 1 35 ? -16.185 -37.421 17.128 1.00 28.89 25 GLY B O 1
ATOM 2830 N N . ASP B 1 36 ? -15.532 -35.986 15.433 1.00 24.94 26 ASP B N 1
ATOM 2831 C CA . ASP B 1 36 ? -14.820 -35.030 16.325 1.00 22.54 26 ASP B CA 1
ATOM 2832 C C . ASP B 1 36 ? -15.478 -33.650 16.259 1.00 18.08 26 ASP B C 1
ATOM 2833 O O . ASP B 1 36 ? -16.040 -33.302 15.220 1.00 19.36 26 ASP B O 1
ATOM 2838 N N . HIS B 1 37 ? -15.383 -32.895 17.348 1.00 14.32 27 HIS B N 1
ATOM 2839 C CA . HIS B 1 37 ? -15.759 -31.467 17.418 1.00 12.83 27 HIS B CA 1
ATOM 2840 C C . HIS B 1 37 ? -14.494 -30.623 17.341 1.00 12.57 27 HIS B C 1
ATOM 2841 O O . HIS B 1 37 ? -13.445 -31.106 17.818 1.00 13.34 27 HIS B O 1
ATOM 2848 N N . LEU B 1 38 ? -14.611 -29.418 16.786 1.00 11.76 28 LEU B N 1
ATOM 2849 C CA . LEU B 1 38 ? -13.646 -28.305 16.980 1.00 11.22 28 LEU B CA 1
ATOM 2850 C C . LEU B 1 38 ? -13.993 -27.584 18.300 1.00 11.20 28 LEU B C 1
ATOM 2851 O O . LEU B 1 38 ? -15.179 -27.225 18.465 1.00 10.71 28 LEU B O 1
ATOM 2856 N N . ILE B 1 39 ? -13.011 -27.381 19.196 1.00 10.87 29 ILE B N 1
ATOM 2857 C CA . ILE B 1 39 ? -13.162 -26.627 20.483 1.00 10.88 29 ILE B CA 1
ATOM 2858 C C . ILE B 1 39 ? -12.263 -25.386 20.458 1.00 10.51 29 ILE B C 1
ATOM 2859 O O . ILE B 1 39 ? -11.049 -25.555 20.289 1.00 11.53 29 ILE B O 1
ATOM 2864 N N . ARG B 1 40 ? -12.829 -24.200 20.631 1.00 9.32 30 ARG B N 1
ATOM 2865 C CA . ARG B 1 40 ? -12.048 -22.996 20.953 1.00 9.21 30 ARG B CA 1
ATOM 2866 C C . ARG B 1 40 ? -11.796 -23.002 22.457 1.00 8.49 30 ARG B C 1
ATOM 2867 O O . ARG B 1 40 ? -12.763 -22.928 23.216 1.00 8.83 30 ARG B O 1
ATOM 2875 N N . ILE B 1 41 ? -10.526 -23.068 22.852 1.00 8.15 31 ILE B N 1
ATOM 2876 C CA . ILE B 1 41 ? -10.074 -23.170 24.266 1.00 7.57 31 ILE B CA 1
ATOM 2877 C C . ILE B 1 41 ? -10.244 -21.816 24.964 1.00 7.57 31 ILE B C 1
ATOM 2878 O O . ILE B 1 41 ? -9.787 -20.793 24.472 1.00 7.55 31 ILE B O 1
ATOM 2883 N N . ASP B 1 42 ? -10.946 -21.826 26.087 1.00 7.61 32 ASP B N 1
ATOM 2884 C CA . ASP B 1 42 ? -11.170 -20.637 26.947 1.00 7.36 32 ASP B CA 1
ATOM 2885 C C . ASP B 1 42 ? -10.115 -20.655 28.051 1.00 7.43 32 ASP B C 1
ATOM 2886 O O . ASP B 1 42 ? -9.591 -19.616 28.367 1.00 8.25 32 ASP B O 1
ATOM 2891 N N . SER B 1 43 ? -9.852 -21.816 28.623 1.00 7.57 33 SER B N 1
ATOM 2892 C CA . SER B 1 43 ? -9.025 -22.013 29.828 1.00 8.25 33 SER B CA 1
ATOM 2893 C C . SER B 1 43 ? -8.222 -23.304 29.650 1.00 8.76 33 SER B C 1
ATOM 2894 O O . SER B 1 43 ? -8.874 -24.363 29.404 1.00 10.01 33 SER B O 1
ATOM 2897 N N . VAL B 1 44 ? -6.895 -23.244 29.778 1.00 8.63 34 VAL B N 1
ATOM 2898 C CA . VAL B 1 44 ? -6.043 -24.476 29.787 1.00 8.88 34 VAL B CA 1
ATOM 2899 C C . VAL B 1 44 ? -4.995 -24.361 30.894 1.00 9.16 34 VAL B C 1
ATOM 2900 O O . VAL B 1 44 ? -4.302 -23.329 30.983 1.00 8.63 34 VAL B O 1
ATOM 2904 N N . GLY B 1 45 ? -4.964 -25.351 31.786 1.00 9.60 35 GLY B N 1
ATOM 2905 C CA . GLY B 1 45 ? -4.058 -25.335 32.937 1.00 10.18 35 GLY B CA 1
ATOM 2906 C C . GLY B 1 45 ? -2.639 -25.733 32.532 1.00 11.88 35 GLY B C 1
ATOM 2907 O O . GLY B 1 45 ? -2.452 -26.482 31.511 1.00 11.51 35 GLY B O 1
ATOM 2908 N N . ILE B 1 46 ? -1.647 -25.266 33.298 1.00 12.45 36 ILE B N 1
ATOM 2909 C CA . ILE B 1 46 ? -0.226 -25.706 33.153 1.00 12.89 36 ILE B CA 1
ATOM 2910 C C . ILE B 1 46 ? 0.005 -26.864 34.130 1.00 13.92 36 ILE B C 1
ATOM 2911 O O . ILE B 1 46 ? -0.172 -26.680 35.347 1.00 12.77 36 ILE B O 1
ATOM 2916 N N . CYS B 1 47 ? 0.329 -28.041 33.615 1.00 15.90 37 CYS B N 1
ATOM 2917 C CA . CYS B 1 47 ? 0.513 -29.269 34.432 1.00 17.89 37 CYS B CA 1
ATOM 2918 C C . CYS B 1 47 ? 2.015 -29.530 34.667 1.00 19.10 37 CYS B C 1
ATOM 2919 O O . CYS B 1 47 ? 2.871 -28.943 33.964 1.00 19.56 37 CYS B O 1
ATOM 2922 N N . GLY B 1 48 ? 2.321 -30.401 35.624 1.00 20.39 38 GLY B N 1
ATOM 2923 C CA . GLY B 1 48 ? 3.679 -30.924 35.853 1.00 21.17 38 GLY B CA 1
ATOM 2924 C C . GLY B 1 48 ? 4.301 -31.493 34.586 1.00 20.96 38 GLY B C 1
ATOM 2925 O O . GLY B 1 48 ? 5.493 -31.190 34.302 1.00 21.34 38 GLY B O 1
ATOM 2926 N N . SER B 1 49 ? 3.541 -32.268 33.820 1.00 20.29 39 SER B N 1
ATOM 2927 C CA . SER B 1 49 ? 4.056 -32.896 32.578 1.00 20.40 39 SER B CA 1
ATOM 2928 C C . SER B 1 49 ? 4.504 -31.808 31.571 1.00 21.61 39 SER B C 1
ATOM 2929 O O . SER B 1 49 ? 5.483 -32.044 30.832 1.00 18.86 39 SER B O 1
ATOM 2932 N N . ASP B 1 50 ? 3.848 -30.637 31.560 1.00 22.23 40 ASP B N 1
ATOM 2933 C CA . ASP B 1 50 ? 4.199 -29.520 30.644 1.00 20.95 40 ASP B CA 1
ATOM 2934 C C . ASP B 1 50 ? 5.555 -28.924 31.039 1.00 21.17 40 ASP B C 1
ATOM 2935 O O . ASP B 1 50 ? 6.349 -28.646 30.131 1.00 18.57 40 ASP B O 1
ATOM 2940 N N . MET B 1 51 ? 5.768 -28.671 32.332 1.00 21.86 41 MET B N 1
ATOM 2941 C CA . MET B 1 51 ? 7.036 -28.115 32.875 1.00 23.23 41 MET B CA 1
ATOM 2942 C C . MET B 1 51 ? 8.191 -29.096 32.588 1.00 23.62 41 MET B C 1
ATOM 2943 O O . MET B 1 51 ? 9.245 -28.664 32.067 1.00 23.93 41 MET B O 1
ATOM 2948 N N . HIS B 1 52 ? 7.988 -30.383 32.869 1.00 24.15 42 HIS B N 1
ATOM 2949 C CA . HIS B 1 52 ? 8.954 -31.484 32.597 1.00 23.69 42 HIS B CA 1
ATOM 2950 C C . HIS B 1 52 ? 9.410 -31.402 31.135 1.00 21.66 42 HIS B C 1
ATOM 2951 O O . HIS B 1 52 ? 10.646 -31.422 30.890 1.00 20.45 42 HIS B O 1
ATOM 2958 N N . ALA B 1 53 ? 8.462 -31.256 30.205 1.00 18.28 43 ALA B N 1
ATOM 2959 C CA . ALA B 1 53 ? 8.737 -31.192 28.752 1.00 17.02 43 ALA B CA 1
ATOM 2960 C C . ALA B 1 53 ? 9.485 -29.899 28.419 1.00 16.07 43 ALA B C 1
ATOM 2961 O O . ALA B 1 53 ? 10.498 -29.966 27.684 1.00 16.79 43 ALA B O 1
ATOM 2963 N N . TYR B 1 54 ? 9.042 -28.767 28.961 1.00 15.12 44 TYR B N 1
ATOM 2964 C CA . TYR B 1 54 ? 9.678 -27.435 28.769 1.00 15.41 44 TYR B CA 1
ATOM 2965 C C . TYR B 1 54 ? 11.157 -27.480 29.203 1.00 17.08 44 TYR B C 1
ATOM 2966 O O . TYR B 1 54 ? 11.974 -26.791 28.581 1.00 14.97 44 TYR B O 1
ATOM 2975 N N . LEU B 1 55 ? 11.484 -28.233 30.267 1.00 19.79 45 LEU B N 1
ATOM 2976 C CA . LEU B 1 55 ? 12.856 -28.276 30.842 1.00 22.09 45 LEU B CA 1
ATOM 2977 C C . LEU B 1 55 ? 13.739 -29.228 30.029 1.00 22.64 45 LEU B C 1
ATOM 2978 O O . LEU B 1 55 ? 14.906 -29.336 30.373 1.00 28.35 45 LEU B O 1
ATOM 2983 N N . GLY B 1 56 ? 13.202 -29.879 28.997 1.00 24.50 46 GLY B N 1
ATOM 2984 C CA . GLY B 1 56 ? 13.932 -30.798 28.103 1.00 24.67 46 GLY B CA 1
ATOM 2985 C C . GLY B 1 56 ? 13.985 -32.222 28.632 1.00 26.48 46 GLY B C 1
ATOM 2986 O O . GLY B 1 56 ? 14.685 -33.031 28.005 1.00 26.63 46 GLY B O 1
ATOM 2987 N N . HIS B 1 57 ? 13.254 -32.539 29.711 1.00 26.37 47 HIS B N 1
ATOM 2988 C CA . HIS B 1 57 ? 13.352 -33.822 30.462 1.00 26.42 47 HIS B CA 1
ATOM 2989 C C . HIS B 1 57 ? 12.544 -34.944 29.793 1.00 27.65 47 HIS B C 1
ATOM 2990 O O . HIS B 1 57 ? 12.643 -36.089 30.261 1.00 29.94 47 HIS B O 1
ATOM 2997 N N . ASP B 1 58 ? 11.757 -34.662 28.755 1.00 30.21 48 ASP B N 1
ATOM 2998 C CA . ASP B 1 58 ? 10.728 -35.616 28.253 1.00 30.66 48 ASP B CA 1
ATOM 2999 C C . ASP B 1 58 ? 11.112 -36.126 26.855 1.00 30.10 48 ASP B C 1
ATOM 3000 O O . ASP B 1 58 ? 11.026 -35.341 25.908 1.00 24.81 48 ASP B O 1
ATOM 3005 N N . ASP B 1 59 ? 11.456 -37.419 26.740 1.00 34.21 49 ASP B N 1
ATOM 3006 C CA . ASP B 1 59 ? 11.999 -38.057 25.505 1.00 37.28 49 ASP B CA 1
ATOM 3007 C C . ASP B 1 59 ? 10.902 -38.133 24.440 1.00 37.23 49 ASP B C 1
ATOM 3008 O O . ASP B 1 59 ? 11.214 -38.099 23.227 1.00 38.37 49 ASP B O 1
ATOM 3013 N N . ARG B 1 60 ? 9.653 -38.249 24.876 1.00 35.49 50 ARG B N 1
ATOM 3014 C CA . ARG B 1 60 ? 8.494 -38.432 23.963 1.00 34.72 50 ARG B CA 1
ATOM 3015 C C . ARG B 1 60 ? 8.023 -37.065 23.428 1.00 31.78 50 ARG B C 1
ATOM 3016 O O . ARG B 1 60 ? 7.274 -37.059 22.451 1.00 34.57 50 ARG B O 1
ATOM 3024 N N . ARG B 1 61 ? 8.481 -35.937 23.984 1.00 31.76 51 ARG B N 1
ATOM 3025 C CA . ARG B 1 61 ? 7.941 -34.580 23.653 1.00 30.03 51 ARG B CA 1
ATOM 3026 C C . ARG B 1 61 ? 9.052 -33.674 23.112 1.00 31.22 51 ARG B C 1
ATOM 3027 O O . ARG B 1 61 ? 9.470 -32.714 23.747 1.00 32.10 51 ARG B O 1
ATOM 3035 N N . PRO B 1 62 ? 9.570 -33.934 21.892 1.00 34.15 52 PRO B N 1
ATOM 3036 C CA . PRO B 1 62 ? 10.735 -33.223 21.371 1.00 36.25 52 PRO B CA 1
ATOM 3037 C C . PRO B 1 62 ? 10.503 -31.874 20.651 1.00 38.92 52 PRO B C 1
ATOM 3038 O O . PRO B 1 62 ? 10.646 -30.823 21.236 1.00 38.06 52 PRO B O 1
ATOM 3042 N N . ALA B 1 63 ? 10.257 -31.915 19.345 1.00 48.39 53 ALA B N 1
ATOM 3043 C CA . ALA B 1 63 ? 10.621 -30.832 18.395 1.00 45.15 53 ALA B CA 1
ATOM 3044 C C . ALA B 1 63 ? 9.656 -29.671 18.610 1.00 44.59 53 ALA B C 1
ATOM 3045 O O . ALA B 1 63 ? 9.316 -29.392 19.761 1.00 57.80 53 ALA B O 1
ATOM 3047 N N . PRO B 1 64 ? 9.175 -28.923 17.594 1.00 39.98 54 PRO B N 1
ATOM 3048 C CA . PRO B 1 64 ? 7.975 -28.115 17.806 1.00 34.44 54 PRO B CA 1
ATOM 3049 C C . PRO B 1 64 ? 6.876 -29.006 18.406 1.00 30.76 54 PRO B C 1
ATOM 3050 O O . PRO B 1 64 ? 6.584 -30.053 17.863 1.00 30.78 54 PRO B O 1
ATOM 3054 N N . LEU B 1 65 ? 6.301 -28.590 19.527 1.00 25.20 55 LEU B N 1
ATOM 3055 C CA . LEU B 1 65 ? 5.134 -29.300 20.104 1.00 23.67 55 LEU B CA 1
ATOM 3056 C C . LEU B 1 65 ? 4.261 -28.302 20.864 1.00 19.74 55 LEU B C 1
ATOM 3057 O O . LEU B 1 65 ? 4.801 -27.463 21.591 1.00 19.53 55 LEU B O 1
ATOM 3062 N N . ILE B 1 66 ? 2.948 -28.366 20.651 1.00 19.35 56 ILE B N 1
ATOM 3063 C CA . ILE B 1 66 ? 1.952 -27.635 21.488 1.00 17.93 56 ILE B CA 1
ATOM 3064 C C . ILE B 1 66 ? 1.749 -28.466 22.748 1.00 16.08 56 ILE B C 1
ATOM 3065 O O . ILE B 1 66 ? 1.265 -29.583 22.614 1.00 16.33 56 ILE B O 1
ATOM 3070 N N . LEU B 1 67 ? 2.144 -27.961 23.911 1.00 14.64 57 LEU B N 1
ATOM 3071 C CA . LEU B 1 67 ? 1.936 -28.707 25.180 1.00 14.77 57 LEU B CA 1
ATOM 3072 C C . LEU B 1 67 ? 0.499 -28.451 25.660 1.00 14.49 57 LEU B C 1
ATOM 3073 O O . LEU B 1 67 ? -0.289 -27.902 24.877 1.00 13.92 57 LEU B O 1
ATOM 3078 N N . GLY B 1 68 ? 0.160 -28.892 26.875 1.00 15.20 58 GLY B N 1
ATOM 3079 C CA . GLY B 1 68 ? -1.102 -28.551 27.559 1.00 15.45 58 GLY B CA 1
ATOM 3080 C C . GLY B 1 68 ? -2.166 -29.615 27.343 1.00 15.37 58 GLY B C 1
ATOM 3081 O O . GLY B 1 68 ? -2.342 -30.046 26.179 1.00 14.10 58 GLY B O 1
ATOM 3082 N N . HIS B 1 69 ? -2.860 -30.023 28.415 1.00 14.92 59 HIS B N 1
ATOM 3083 C CA . HIS B 1 69 ? -3.889 -31.090 28.349 1.00 16.39 59 HIS B CA 1
ATOM 3084 C C . HIS B 1 69 ? -5.045 -30.825 29.328 1.00 14.94 59 HIS B C 1
ATOM 3085 O O . HIS B 1 69 ? -5.798 -31.767 29.574 1.00 16.43 59 HIS B O 1
ATOM 3092 N N . GLU B 1 70 ? -5.145 -29.633 29.911 1.00 12.35 60 GLU B N 1
ATOM 3093 C CA . GLU B 1 70 ? -6.133 -29.308 30.972 1.00 12.98 60 GLU B CA 1
ATOM 3094 C C . GLU B 1 70 ? -7.104 -28.226 30.470 1.00 12.83 60 GLU B C 1
ATOM 3095 O O . GLU B 1 70 ? -7.170 -27.142 31.091 1.00 12.82 60 GLU B O 1
ATOM 3101 N N . GLY B 1 71 ? -7.882 -28.568 29.435 1.00 12.26 61 GLY B N 1
ATOM 3102 C CA . GLY B 1 71 ? -8.599 -27.611 28.580 1.00 11.63 61 GLY B CA 1
ATOM 3103 C C . GLY B 1 71 ? -10.110 -27.582 28.819 1.00 10.93 61 GLY B C 1
ATOM 3104 O O . GLY B 1 71 ? -10.739 -28.664 29.033 1.00 10.41 61 GLY B O 1
ATOM 3105 N N . ALA B 1 72 ? -10.674 -26.373 28.771 1.00 9.81 62 ALA B N 1
ATOM 3106 C CA . ALA B 1 72 ? -12.131 -26.136 28.723 1.00 9.35 62 ALA B CA 1
ATOM 3107 C C . ALA B 1 72 ? -12.410 -25.073 27.670 1.00 9.36 62 ALA B C 1
ATOM 3108 O O . ALA B 1 72 ? -11.573 -24.170 27.448 1.00 10.47 62 ALA B O 1
ATOM 3110 N N . GLY B 1 73 ? -13.533 -25.199 26.998 1.00 9.15 63 GLY B N 1
ATOM 3111 C CA . GLY B 1 73 ? -13.828 -24.262 25.917 1.00 9.78 63 GLY B CA 1
ATOM 3112 C C . GLY B 1 73 ? -15.243 -24.389 25.414 1.00 9.83 63 GLY B C 1
ATOM 3113 O O . GLY B 1 73 ? -16.150 -24.789 26.172 1.00 9.66 63 GLY B O 1
ATOM 3114 N N . VAL B 1 74 ? -15.390 -24.056 24.150 1.00 9.82 64 VAL B N 1
ATOM 3115 C CA . VAL B 1 74 ? -16.688 -23.938 23.472 1.00 10.18 64 VAL B CA 1
ATOM 3116 C C . VAL B 1 74 ? -16.618 -24.762 22.202 1.00 10.58 64 VAL B C 1
ATOM 3117 O O . VAL B 1 74 ? -15.625 -24.617 21.404 1.00 10.64 64 VAL B O 1
ATOM 3121 N N . ILE B 1 75 ? -17.655 -25.544 21.955 1.00 10.34 65 ILE B N 1
ATOM 3122 C CA . ILE B 1 75 ? -17.789 -26.221 20.645 1.00 10.28 65 ILE B CA 1
ATOM 3123 C C . ILE B 1 75 ? -18.023 -25.146 19.578 1.00 10.27 65 ILE B C 1
ATOM 3124 O O . ILE B 1 75 ? -18.808 -24.225 19.848 1.00 10.62 65 ILE B O 1
ATOM 3129 N N . ILE B 1 76 ? -17.296 -25.238 18.460 1.00 10.01 66 ILE B N 1
ATOM 3130 C CA . ILE B 1 76 ? -17.391 -24.304 17.291 1.00 9.86 66 ILE B CA 1
ATOM 3131 C C . ILE B 1 76 ? -17.952 -25.077 16.097 1.00 10.22 66 ILE B C 1
ATOM 3132 O O . ILE B 1 76 ? -17.415 -26.125 15.720 1.00 10.41 66 ILE B O 1
ATOM 3137 N N . GLY B 1 77 ? -19.011 -24.569 15.500 1.00 11.47 67 GLY B N 1
ATOM 3138 C CA . GLY B 1 77 ? -19.591 -25.170 14.293 1.00 12.70 67 GLY B CA 1
ATOM 3139 C C . GLY B 1 77 ? -20.496 -26.357 14.611 1.00 14.55 67 GLY B C 1
ATOM 3140 O O . GLY B 1 77 ? -20.444 -26.942 15.743 1.00 16.77 67 GLY B O 1
ATOM 3141 N N . GLY B 1 78 ? -21.328 -26.718 13.649 1.00 14.03 68 GLY B N 1
ATOM 3142 C CA . GLY B 1 78 ? -22.208 -27.882 13.768 1.00 14.74 68 GLY B CA 1
ATOM 3143 C C . GLY B 1 78 ? -23.343 -27.614 14.755 1.00 15.28 68 GLY B C 1
ATOM 3144 O O . GLY B 1 78 ? -23.505 -26.517 15.293 1.00 15.33 68 GLY B O 1
ATOM 3145 N N . PRO B 1 79 ? -24.169 -28.634 15.034 1.00 15.60 69 PRO B N 1
ATOM 3146 C CA . PRO B 1 79 ? -25.354 -28.429 15.865 1.00 15.43 69 PRO B CA 1
ATOM 3147 C C . PRO B 1 79 ? -25.026 -28.042 17.321 1.00 14.33 69 PRO B C 1
ATOM 3148 O O . PRO B 1 79 ? -25.904 -27.493 17.954 1.00 15.23 69 PRO B O 1
ATOM 3152 N N . ARG B 1 80 ? -23.806 -28.298 17.816 1.00 12.09 70 ARG B N 1
ATOM 3153 C CA . ARG B 1 80 ? -23.436 -28.026 19.242 1.00 10.86 70 ARG B CA 1
ATOM 3154 C C . ARG B 1 80 ? -22.653 -26.718 19.368 1.00 9.90 70 ARG B C 1
ATOM 3155 O O . ARG B 1 80 ? -22.073 -26.476 20.428 1.00 9.78 70 ARG B O 1
ATOM 3163 N N . ASP B 1 81 ? -22.667 -25.891 18.328 1.00 9.55 71 ASP B N 1
ATOM 3164 C CA . ASP B 1 81 ? -21.993 -24.565 18.291 1.00 9.35 71 ASP B CA 1
ATOM 3165 C C . ASP B 1 81 ? -22.351 -23.794 19.550 1.00 9.10 71 ASP B C 1
ATOM 3166 O O . ASP B 1 81 ? -23.523 -23.662 19.837 1.00 10.46 71 ASP B O 1
ATOM 3171 N N . GLY B 1 82 ? -21.346 -23.303 20.256 1.00 9.06 72 GLY B N 1
ATOM 3172 C CA . GLY B 1 82 ? -21.480 -22.459 21.456 1.00 9.00 72 GLY B CA 1
ATOM 3173 C C . GLY B 1 82 ? -21.505 -23.262 22.742 1.00 8.95 72 GLY B C 1
ATOM 3174 O O . GLY B 1 82 ? -21.494 -22.642 23.821 1.00 8.42 72 GLY B O 1
ATOM 3175 N N . GLU B 1 83 ? -21.587 -24.588 22.658 1.00 9.05 73 GLU B N 1
ATOM 3176 C CA . GLU B 1 83 ? -21.746 -25.421 23.873 1.00 8.85 73 GLU B CA 1
ATOM 3177 C C . GLU B 1 83 ? -20.446 -25.376 24.678 1.00 9.18 73 GLU B C 1
ATOM 3178 O O . GLU B 1 83 ? -19.374 -25.690 24.104 1.00 8.45 73 GLU B O 1
ATOM 3184 N N . ARG B 1 84 ? -20.559 -25.067 25.966 1.00 8.95 74 ARG B N 1
ATOM 3185 C CA . ARG B 1 84 ? -19.423 -24.994 26.906 1.00 9.54 74 ARG B CA 1
ATOM 3186 C C . ARG B 1 84 ? -19.066 -26.406 27.381 1.00 9.49 74 ARG B C 1
ATOM 3187 O O . ARG B 1 84 ? -19.987 -27.126 27.840 1.00 8.91 74 ARG B O 1
ATOM 3195 N N . VAL B 1 85 ? -17.778 -26.776 27.291 1.00 8.81 75 VAL B N 1
ATOM 3196 C CA . VAL B 1 85 ? -17.309 -28.165 27.565 1.00 8.57 75 VAL B CA 1
ATOM 3197 C C . VAL B 1 85 ? -15.936 -28.128 28.225 1.00 8.38 75 VAL B C 1
ATOM 3198 O O . VAL B 1 85 ? -15.206 -27.174 28.035 1.00 7.78 75 VAL B O 1
ATOM 3202 N N . THR B 1 86 ? -15.678 -29.123 29.059 1.00 8.68 76 THR B N 1
ATOM 3203 C CA . THR B 1 86 ? -14.351 -29.409 29.619 1.00 9.52 76 THR B CA 1
ATOM 3204 C C . THR B 1 86 ? -13.908 -30.738 29.034 1.00 10.12 76 THR B C 1
ATOM 3205 O O . THR B 1 86 ? -14.795 -31.630 28.812 1.00 9.95 76 THR B O 1
ATOM 3209 N N . ILE B 1 87 ? -12.605 -30.853 28.788 1.00 10.30 77 ILE B N 1
ATOM 3210 C CA . ILE B 1 87 ? -12.055 -31.907 27.888 1.00 10.47 77 ILE B CA 1
ATOM 3211 C C . ILE B 1 87 ? -11.327 -32.965 28.718 1.00 9.98 77 ILE B C 1
ATOM 3212 O O . ILE B 1 87 ? -10.472 -32.625 29.558 1.00 9.32 77 ILE B O 1
ATOM 3217 N N . ASN B 1 88 ? -11.707 -34.217 28.512 1.00 10.35 78 ASN B N 1
ATOM 3218 C CA . ASN B 1 88 ? -10.938 -35.390 28.980 1.00 11.01 78 ASN B CA 1
ATOM 3219 C C . ASN B 1 88 ? -9.887 -35.616 27.902 1.00 11.89 78 ASN B C 1
ATOM 3220 O O . ASN B 1 88 ? -10.231 -36.044 26.799 1.00 10.19 78 ASN B O 1
ATOM 3225 N N . PRO B 1 89 ? -8.600 -35.301 28.176 1.00 12.67 79 PRO B N 1
ATOM 3226 C CA . PRO B 1 89 ? -7.565 -35.414 27.149 1.00 13.91 79 PRO B CA 1
ATOM 3227 C C . PRO B 1 89 ? -7.122 -36.852 26.817 1.00 15.19 79 PRO B C 1
ATOM 3228 O O . PRO B 1 89 ? -6.345 -36.995 25.932 1.00 16.98 79 PRO B O 1
ATOM 3232 N N . LEU B 1 90 ? -7.576 -37.867 27.550 1.00 17.87 80 LEU B N 1
ATOM 3233 C CA . LEU B 1 90 ? -7.171 -39.290 27.356 1.00 19.82 80 LEU B CA 1
ATOM 3234 C C . LEU B 1 90 ? -8.132 -40.005 26.412 1.00 21.62 80 LEU B C 1
ATOM 3235 O O . LEU B 1 90 ? -9.338 -40.093 26.714 1.00 25.07 80 LEU B O 1
ATOM 3240 N N . VAL B 1 91 ? -7.601 -40.516 25.309 1.00 23.96 81 VAL B N 1
ATOM 3241 C CA . VAL B 1 91 ? -8.362 -41.318 24.313 1.00 24.58 81 VAL B CA 1
ATOM 3242 C C . VAL B 1 91 ? -7.947 -42.771 24.510 1.00 24.11 81 VAL B C 1
ATOM 3243 O O . VAL B 1 91 ? -6.772 -43.053 24.279 1.00 25.97 81 VAL B O 1
ATOM 3247 N N . THR B 1 92 ? -8.873 -43.636 24.926 1.00 22.24 82 THR B N 1
ATOM 3248 C CA . THR B 1 92 ? -8.614 -45.061 25.265 1.00 23.53 82 THR B CA 1
ATOM 3249 C C . THR B 1 92 ? -9.166 -45.970 24.147 1.00 21.68 82 THR B C 1
ATOM 3250 O O . THR B 1 92 ? -10.012 -45.530 23.414 1.00 20.75 82 THR B O 1
ATOM 3254 N N . CYS B 1 93 ? -8.696 -47.209 24.023 1.00 25.02 83 CYS B N 1
ATOM 3255 C CA . CYS B 1 93 ? -9.094 -48.149 22.928 1.00 25.66 83 CYS B CA 1
ATOM 3256 C C . CYS B 1 93 ? -10.426 -48.840 23.258 1.00 25.91 83 CYS B C 1
ATOM 3257 O O . CYS B 1 93 ? -11.163 -49.184 22.317 1.00 26.79 83 CYS B O 1
ATOM 3260 N N . GLY B 1 94 ? -10.722 -49.062 24.538 1.00 24.80 84 GLY B N 1
ATOM 3261 C CA . GLY B 1 94 ? -11.994 -49.664 24.965 1.00 24.54 84 GLY B CA 1
ATOM 3262 C C . GLY B 1 94 ? -12.066 -51.165 24.724 1.00 24.46 84 GLY B C 1
ATOM 3263 O O . GLY B 1 94 ? -13.133 -51.720 24.944 1.00 25.95 84 GLY B O 1
ATOM 3264 N N . THR B 1 95 ? -11.006 -51.836 24.276 1.00 25.72 85 THR B N 1
ATOM 3265 C CA . THR B 1 95 ? -11.107 -53.287 23.941 1.00 27.72 85 THR B CA 1
ATOM 3266 C C . THR B 1 95 ? -10.013 -54.109 24.627 1.00 28.33 85 THR B C 1
ATOM 3267 O O . THR B 1 95 ? -10.210 -55.352 24.724 1.00 30.44 85 THR B O 1
ATOM 3271 N N . CYS B 1 96 ? -8.924 -53.474 25.076 1.00 25.98 86 CYS B N 1
ATOM 3272 C CA . CYS B 1 96 ? -7.804 -54.160 25.764 1.00 26.01 86 CYS B CA 1
ATOM 3273 C C . CYS B 1 96 ? -8.319 -54.695 27.105 1.00 26.30 86 CYS B C 1
ATOM 3274 O O . CYS B 1 96 ? -9.404 -54.343 27.584 1.00 22.23 86 CYS B O 1
ATOM 3277 N N . PRO B 1 97 ? -7.577 -55.612 27.759 1.00 26.96 87 PRO B N 1
ATOM 3278 C CA . PRO B 1 97 ? -8.046 -56.174 29.034 1.00 26.11 87 PRO B CA 1
ATOM 3279 C C . PRO B 1 97 ? -8.264 -55.097 30.122 1.00 25.28 87 PRO B C 1
ATOM 3280 O O . PRO B 1 97 ? -9.224 -55.191 30.847 1.00 24.16 87 PRO B O 1
ATOM 3284 N N . ALA B 1 98 ? -7.406 -54.074 30.197 1.00 25.98 88 ALA B N 1
ATOM 3285 C CA . ALA B 1 98 ? -7.532 -52.937 31.150 1.00 25.78 88 ALA B CA 1
ATOM 3286 C C . ALA B 1 98 ? -8.829 -52.156 30.883 1.00 26.20 88 ALA B C 1
ATOM 3287 O O . ALA B 1 98 ? -9.604 -51.916 31.836 1.00 23.49 88 ALA B O 1
ATOM 3289 N N . CYS B 1 99 ? -9.078 -51.790 29.619 1.00 27.62 89 CYS B N 1
ATOM 3290 C CA . CYS B 1 99 ? -10.307 -51.067 29.184 1.00 24.82 89 CYS B CA 1
ATOM 3291 C C . CYS B 1 99 ? -11.547 -51.875 29.572 1.00 23.57 89 CYS B C 1
ATOM 3292 O O . CYS B 1 99 ? -12.405 -51.313 30.274 1.00 23.78 89 CYS B O 1
ATOM 3295 N N . VAL B 1 100 ? -11.624 -53.141 29.152 1.00 23.95 90 VAL B N 1
ATOM 3296 C CA . VAL B 1 100 ? -12.760 -54.065 29.451 1.00 24.57 90 VAL B CA 1
ATOM 3297 C C . VAL B 1 100 ? -12.876 -54.229 30.977 1.00 24.74 90 VAL B C 1
ATOM 3298 O O . VAL B 1 100 ? -14.005 -54.416 31.476 1.00 23.36 90 VAL B O 1
ATOM 3302 N N . SER B 1 101 ? -11.760 -54.183 31.707 1.00 24.93 91 SER B N 1
ATOM 3303 C CA . SER B 1 101 ? -11.747 -54.257 33.196 1.00 26.59 91 SER B CA 1
ATOM 3304 C C . SER B 1 101 ? -12.329 -52.967 33.788 1.00 25.57 91 SER B C 1
ATOM 3305 O O . SER B 1 101 ? -12.457 -52.900 35.027 1.00 23.20 91 SER B O 1
ATOM 3308 N N . GLY B 1 102 ? -12.600 -51.955 32.959 1.00 23.14 92 GLY B N 1
ATOM 3309 C CA . GLY B 1 102 ? -13.015 -50.627 33.452 1.00 24.19 92 GLY B CA 1
ATOM 3310 C C . GLY B 1 102 ? -11.859 -49.866 34.089 1.00 23.95 92 GLY B C 1
ATOM 3311 O O . GLY B 1 102 ? -12.134 -48.924 34.868 1.00 25.75 92 GLY B O 1
ATOM 3312 N N . ARG B 1 103 ? -10.614 -50.242 33.762 1.00 21.52 93 ARG B N 1
ATOM 3313 C CA . ARG B 1 103 ? -9.396 -49.541 34.219 1.00 21.51 93 ARG B CA 1
ATOM 3314 C C . ARG B 1 103 ? -8.692 -48.950 32.998 1.00 22.27 93 ARG B C 1
ATOM 3315 O O . ARG B 1 103 ? -7.481 -49.223 32.820 1.00 23.49 93 ARG B O 1
ATOM 3323 N N . ASP B 1 104 ? -9.427 -48.179 32.185 1.00 22.51 94 ASP B N 1
ATOM 3324 C CA . ASP B 1 104 ? -8.943 -47.625 30.881 1.00 20.75 94 ASP B CA 1
ATOM 3325 C C . ASP B 1 104 ? -7.763 -46.664 31.122 1.00 18.93 94 ASP B C 1
ATOM 3326 O O . ASP B 1 104 ? -7.002 -46.410 30.183 1.00 21.68 94 ASP B O 1
ATOM 3331 N N . ASN B 1 105 ? -7.592 -46.163 32.341 1.00 16.94 95 ASN B N 1
ATOM 3332 C CA . ASN B 1 105 ? -6.383 -45.417 32.791 1.00 17.14 95 ASN B CA 1
ATOM 3333 C C . ASN B 1 105 ? -5.108 -46.226 32.505 1.00 17.66 95 ASN B C 1
ATOM 3334 O O . ASN B 1 105 ? -4.076 -45.604 32.236 1.00 15.75 95 ASN B O 1
ATOM 3339 N N . LEU B 1 106 ? -5.178 -47.559 32.547 1.00 19.01 96 LEU B N 1
ATOM 3340 C CA . LEU B 1 106 ? -4.055 -48.455 32.181 1.00 20.20 96 LEU B CA 1
ATOM 3341 C C . LEU B 1 106 ? -4.194 -48.964 30.734 1.00 22.73 96 LEU B C 1
ATOM 3342 O O . LEU B 1 106 ? -3.520 -49.965 30.407 1.00 23.31 96 LEU B O 1
ATOM 3347 N N . CYS B 1 107 ? -5.018 -48.341 29.884 1.00 23.28 97 CYS B N 1
ATOM 3348 C CA . CYS B 1 107 ? -5.177 -48.765 28.467 1.00 23.67 97 CYS B CA 1
ATOM 3349 C C . CYS B 1 107 ? -3.791 -48.997 27.840 1.00 24.55 97 CYS B C 1
ATOM 3350 O O . CYS B 1 107 ? -2.897 -48.135 27.973 1.00 23.21 97 CYS B O 1
ATOM 3353 N N . ALA B 1 108 ? -3.631 -50.136 27.166 1.00 27.41 98 ALA B N 1
ATOM 3354 C CA . ALA B 1 108 ? -2.427 -50.543 26.413 1.00 29.32 98 ALA B CA 1
ATOM 3355 C C . ALA B 1 108 ? -2.090 -49.534 25.299 1.00 30.36 98 ALA B C 1
ATOM 3356 O O . ALA B 1 108 ? -0.901 -49.416 24.989 1.00 30.24 98 ALA B O 1
ATOM 3358 N N . THR B 1 109 ? -3.065 -48.834 24.709 1.00 32.04 99 THR B N 1
ATOM 3359 C CA . THR B 1 109 ? -2.828 -47.927 23.541 1.00 37.02 99 THR B CA 1
ATOM 3360 C C . THR B 1 109 ? -3.256 -46.484 23.862 1.00 38.77 99 THR B C 1
ATOM 3361 O O . THR B 1 109 ? -3.556 -45.724 22.929 1.00 40.87 99 THR B O 1
ATOM 3365 N N . ARG B 1 110 ? -3.243 -46.100 25.133 1.00 42.67 100 ARG B N 1
ATOM 3366 C CA . ARG B 1 110 ? -3.734 -44.773 25.579 1.00 47.75 100 ARG B CA 1
ATOM 3367 C C . ARG B 1 110 ? -2.924 -43.671 24.896 1.00 48.53 100 ARG B C 1
ATOM 3368 O O . ARG B 1 110 ? -1.675 -43.716 24.965 1.00 50.92 100 ARG B O 1
ATOM 3376 N N . GLN B 1 111 ? -3.636 -42.730 24.271 1.00 44.76 101 GLN B N 1
ATOM 3377 C CA . GLN B 1 111 ? -3.107 -41.437 23.767 1.00 42.91 101 GLN B CA 1
ATOM 3378 C C . GLN B 1 111 ? -3.586 -40.303 24.685 1.00 35.60 101 GLN B C 1
ATOM 3379 O O . GLN B 1 111 ? -4.646 -40.450 25.322 1.00 32.25 101 GLN B O 1
ATOM 3385 N N . ILE B 1 112 ? -2.827 -39.213 24.747 1.00 32.73 102 ILE B N 1
ATOM 3386 C CA . ILE B 1 112 ? -3.216 -37.960 25.459 1.00 31.67 102 ILE B CA 1
ATOM 3387 C C . ILE B 1 112 ? -2.953 -36.764 24.533 1.00 28.17 102 ILE B C 1
ATOM 3388 O O . ILE B 1 112 ? -2.054 -36.816 23.684 1.00 26.75 102 ILE B O 1
ATOM 3393 N N . ILE B 1 113 ? -3.777 -35.737 24.671 1.00 27.60 103 ILE B N 1
ATOM 3394 C CA . ILE B 1 113 ? -3.520 -34.361 24.148 1.00 27.31 103 ILE B CA 1
ATOM 3395 C C . ILE B 1 113 ? -2.183 -33.890 24.717 1.00 23.52 103 ILE B C 1
ATOM 3396 O O . ILE B 1 113 ? -1.965 -34.100 25.939 1.00 21.66 103 ILE B O 1
ATOM 3401 N N . SER B 1 114 ? -1.322 -33.372 23.837 1.00 22.97 104 SER B N 1
ATOM 3402 C CA . SER B 1 114 ? 0.078 -32.919 24.092 1.00 23.95 104 SER B CA 1
ATOM 3403 C C . SER B 1 114 ? 1.105 -34.056 23.947 1.00 28.00 104 SER B C 1
ATOM 3404 O O . SER B 1 114 ? 2.308 -33.752 24.071 1.00 32.53 104 SER B O 1
ATOM 3407 N N . MET B 1 115 ? 0.703 -35.307 23.712 1.00 31.22 105 MET B N 1
ATOM 3408 C CA . MET B 1 115 ? 1.665 -36.413 23.440 1.00 33.71 105 MET B CA 1
ATOM 3409 C C . MET B 1 115 ? 1.591 -36.777 21.959 1.00 32.93 105 MET B C 1
ATOM 3410 O O . MET B 1 115 ? 0.543 -37.231 21.497 1.00 26.50 105 MET B O 1
ATOM 3415 N N . PRO B 1 116 ? 2.685 -36.590 21.170 1.00 36.93 106 PRO B N 1
ATOM 3416 C CA . PRO B 1 116 ? 2.663 -36.888 19.735 1.00 36.86 106 PRO B CA 1
ATOM 3417 C C . PRO B 1 116 ? 2.096 -38.290 19.505 1.00 36.07 106 PRO B C 1
ATOM 3418 O O . PRO B 1 116 ? 2.413 -39.219 20.245 1.00 35.75 106 PRO B O 1
ATOM 3422 N N . PRO B 1 117 ? 1.229 -38.514 18.494 1.00 37.91 107 PRO B N 1
ATOM 3423 C CA . PRO B 1 117 ? 0.914 -37.518 17.463 1.00 39.54 107 PRO B CA 1
ATOM 3424 C C . PRO B 1 117 ? -0.150 -36.441 17.767 1.00 39.27 107 PRO B C 1
ATOM 3425 O O . PRO B 1 117 ? -0.479 -35.689 16.859 1.00 39.59 107 PRO B O 1
ATOM 3429 N N A ARG B 1 118 ? -0.642 -36.369 19.014 0.62 37.92 108 ARG B N 1
ATOM 3430 N N B ARG B 1 118 ? -0.641 -36.356 19.010 0.38 37.52 108 ARG B N 1
ATOM 3431 C CA A ARG B 1 118 ? -1.753 -35.461 19.418 0.62 37.44 108 ARG B CA 1
ATOM 3432 C CA B ARG B 1 118 ? -1.768 -35.454 19.379 0.38 36.57 108 ARG B CA 1
ATOM 3433 C C A ARG B 1 118 ? -1.195 -34.138 19.970 0.62 34.80 108 ARG B C 1
ATOM 3434 C C B ARG B 1 118 ? -1.231 -34.145 19.976 0.38 34.66 108 ARG B C 1
ATOM 3435 O O A ARG B 1 118 ? -0.482 -34.161 20.999 0.62 31.69 108 ARG B O 1
ATOM 3436 O O B ARG B 1 118 ? -0.564 -34.188 21.033 0.38 32.78 108 ARG B O 1
ATOM 3451 N N . ASP B 1 119 ? -1.530 -33.023 19.310 1.00 33.08 109 ASP B N 1
ATOM 3452 C CA . ASP B 1 119 ? -1.115 -31.660 19.735 1.00 33.19 109 ASP B CA 1
ATOM 3453 C C . ASP B 1 119 ? -1.962 -31.227 20.937 1.00 28.73 109 ASP B C 1
ATOM 3454 O O . ASP B 1 119 ? -3.161 -31.593 21.025 1.00 29.93 109 ASP B O 1
ATOM 3459 N N . GLY B 1 120 ? -1.347 -30.448 21.820 1.00 23.28 110 GLY B N 1
ATOM 3460 C CA . GLY B 1 120 ? -1.930 -30.037 23.104 1.00 20.08 110 GLY B CA 1
ATOM 3461 C C . GLY B 1 120 ? -2.977 -28.937 22.971 1.00 18.54 110 GLY B C 1
ATOM 3462 O O . GLY B 1 120 ? -3.470 -28.637 21.842 1.00 15.60 110 GLY B O 1
ATOM 3463 N N . ALA B 1 121 ? -3.288 -28.332 24.114 1.00 16.77 111 ALA B N 1
ATOM 3464 C CA . ALA B 1 121 ? -4.416 -27.400 24.310 1.00 15.42 111 ALA B CA 1
ATOM 3465 C C . ALA B 1 121 ? -3.902 -25.992 24.638 1.00 14.23 111 ALA B C 1
ATOM 3466 O O . ALA B 1 121 ? -4.769 -25.120 24.821 1.00 14.75 111 ALA B O 1
ATOM 3468 N N . PHE B 1 122 ? -2.580 -25.777 24.725 1.00 12.70 112 PHE B N 1
ATOM 3469 C CA . PHE B 1 122 ? -1.933 -24.438 24.761 1.00 11.67 112 PHE B CA 1
ATOM 3470 C C . PHE B 1 122 ? -2.135 -23.811 23.380 1.00 10.52 112 PHE B C 1
ATOM 3471 O O . PHE B 1 122 ? -1.180 -23.490 22.673 1.00 9.72 112 PHE B O 1
ATOM 3479 N N . ALA B 1 123 ? -3.394 -23.666 22.992 1.00 9.56 113 ALA B N 1
ATOM 3480 C CA . ALA B 1 123 ? -3.791 -23.145 21.676 1.00 8.91 113 ALA B CA 1
ATOM 3481 C C . ALA B 1 123 ? -5.228 -22.683 21.742 1.00 8.66 113 ALA B C 1
ATOM 3482 O O . ALA B 1 123 ? -5.982 -23.109 22.648 1.00 8.62 113 ALA B O 1
ATOM 3484 N N . GLN B 1 124 ? -5.594 -21.902 20.738 1.00 8.43 114 GLN B N 1
ATOM 3485 C CA . GLN B 1 124 ? -6.932 -21.313 20.612 1.00 8.17 114 GLN B CA 1
ATOM 3486 C C . GLN B 1 124 ? -7.930 -22.403 20.278 1.00 8.79 114 GLN B C 1
ATOM 3487 O O . GLN B 1 124 ? -9.084 -22.238 20.697 1.00 7.95 114 GLN B O 1
ATOM 3493 N N . TYR B 1 125 ? -7.494 -23.462 19.589 1.00 9.61 115 TYR B N 1
ATOM 3494 C CA . TYR B 1 125 ? -8.392 -24.568 19.182 1.00 10.43 115 TYR B CA 1
ATOM 3495 C C . TYR B 1 125 ? -7.743 -25.933 19.360 1.00 11.23 115 TYR B C 1
ATOM 3496 O O . TYR B 1 125 ? -6.530 -26.106 19.130 1.00 11.47 115 TYR B O 1
ATOM 3505 N N A VAL B 1 126 ? -8.589 -26.904 19.692 0.46 11.57 116 VAL B N 1
ATOM 3506 N N B VAL B 1 126 ? -8.578 -26.900 19.736 0.54 11.39 116 VAL B N 1
ATOM 3507 C CA A VAL B 1 126 ? -8.270 -28.356 19.687 0.46 11.94 116 VAL B CA 1
ATOM 3508 C CA B VAL B 1 126 ? -8.283 -28.360 19.711 0.54 11.72 116 VAL B CA 1
ATOM 3509 C C A VAL B 1 126 ? -9.408 -29.095 18.971 0.46 12.22 116 VAL B C 1
ATOM 3510 C C B VAL B 1 126 ? -9.397 -29.070 18.925 0.54 12.09 116 VAL B C 1
ATOM 3511 O O A VAL B 1 126 ? -10.555 -28.589 18.977 0.46 12.31 116 VAL B O 1
ATOM 3512 O O B VAL B 1 126 ? -10.518 -28.520 18.837 0.54 12.24 116 VAL B O 1
ATOM 3519 N N . ALA B 1 127 ? -9.113 -30.263 18.400 1.00 12.52 117 ALA B N 1
ATOM 3520 C CA . ALA B 1 127 ? -10.121 -31.184 17.837 1.00 12.92 117 ALA B CA 1
ATOM 3521 C C . ALA B 1 127 ? -10.182 -32.427 18.732 1.00 14.40 117 ALA B C 1
ATOM 3522 O O . ALA B 1 127 ? -9.141 -32.986 19.064 1.00 14.67 117 ALA B O 1
ATOM 3524 N N . MET B 1 128 ? -11.374 -32.807 19.180 1.00 15.90 118 MET B N 1
ATOM 3525 C CA . MET B 1 128 ? -11.550 -33.875 20.184 1.00 15.70 118 MET B CA 1
ATOM 3526 C C . MET B 1 128 ? -12.821 -34.640 19.863 1.00 15.55 118 MET B C 1
ATOM 3527 O O . MET B 1 128 ? -13.780 -34.072 19.363 1.00 15.21 118 MET B O 1
ATOM 3532 N N . PRO B 1 129 ? -12.846 -35.959 20.136 1.00 15.18 119 PRO B N 1
ATOM 3533 C CA . PRO B 1 129 ? -14.057 -36.759 19.972 1.00 15.34 119 PRO B CA 1
ATOM 3534 C C . PRO B 1 129 ? -15.131 -36.356 20.997 1.00 14.52 119 PRO B C 1
ATOM 3535 O O . PRO B 1 129 ? -14.778 -35.991 22.082 1.00 15.03 119 PRO B O 1
ATOM 3539 N N . ALA B 1 130 ? -16.404 -36.401 20.604 1.00 14.19 120 ALA B N 1
ATOM 3540 C CA . ALA B 1 130 ? -17.583 -36.121 21.455 1.00 14.33 120 ALA B CA 1
ATOM 3541 C C . ALA B 1 130 ? -17.488 -36.841 22.803 1.00 15.13 120 ALA B C 1
ATOM 3542 O O . ALA B 1 130 ? -17.736 -36.193 23.840 1.00 14.59 120 ALA B O 1
ATOM 3544 N N . ARG B 1 131 ? -17.105 -38.119 22.818 1.00 15.80 121 ARG B N 1
ATOM 3545 C CA . ARG B 1 131 ? -17.109 -38.923 24.070 1.00 16.64 121 ARG B CA 1
ATOM 3546 C C . ARG B 1 131 ? -16.053 -38.391 25.054 1.00 15.15 121 ARG B C 1
ATOM 3547 O O . ARG B 1 131 ? -16.098 -38.811 26.218 1.00 15.18 121 ARG B O 1
ATOM 3555 N N . ASN B 1 132 ? -15.183 -37.462 24.665 1.00 13.24 122 ASN B N 1
ATOM 3556 C CA . ASN B 1 132 ? -14.176 -36.884 25.601 1.00 13.36 122 ASN B CA 1
ATOM 3557 C C . ASN B 1 132 ? -14.641 -35.535 26.173 1.00 11.47 122 ASN B C 1
ATOM 3558 O O . ASN B 1 132 ? -13.871 -34.917 26.938 1.00 9.37 122 ASN B O 1
ATOM 3563 N N . LEU B 1 133 ? -15.856 -35.097 25.837 1.00 11.11 123 LEU B N 1
ATOM 3564 C CA . LEU B 1 133 ? -16.350 -33.745 26.208 1.00 10.93 123 LEU B CA 1
ATOM 3565 C C . LEU B 1 133 ? -17.416 -33.883 27.280 1.00 11.41 123 LEU B C 1
ATOM 3566 O O . LEU B 1 133 ? -18.313 -34.745 27.116 1.00 12.59 123 LEU B O 1
ATOM 3571 N N . VAL B 1 134 ? -17.341 -33.057 28.321 1.00 10.91 124 VAL B N 1
ATOM 3572 C CA . VAL B 1 134 ? -18.414 -32.979 29.347 1.00 10.47 124 VAL B CA 1
ATOM 3573 C C . VAL B 1 134 ? -18.975 -31.557 29.337 1.00 10.67 124 VAL B C 1
ATOM 3574 O O . VAL B 1 134 ? -18.228 -30.608 29.530 1.00 9.73 124 VAL B O 1
ATOM 3578 N N . THR B 1 135 ? -20.294 -31.445 29.170 1.00 11.00 125 THR B N 1
ATOM 3579 C CA . THR B 1 135 ? -21.008 -30.156 29.168 1.00 11.23 125 THR B CA 1
ATOM 3580 C C . THR B 1 135 ? -20.846 -29.473 30.523 1.00 11.19 125 THR B C 1
ATOM 3581 O O . THR B 1 135 ? -20.964 -30.147 31.538 1.00 11.29 125 THR B O 1
ATOM 3585 N N . VAL B 1 136 ? -20.553 -28.181 30.513 1.00 11.46 126 VAL B N 1
ATOM 3586 C CA . VAL B 1 136 ? -20.366 -27.370 31.740 1.00 12.56 126 VAL B CA 1
ATOM 3587 C C . VAL B 1 136 ? -21.613 -26.526 31.890 1.00 13.55 126 VAL B C 1
ATOM 3588 O O . VAL B 1 136 ? -21.936 -25.753 30.994 1.00 15.05 126 VAL B O 1
ATOM 3592 N N . PRO B 1 137 ? -22.351 -26.637 33.008 1.00 14.73 127 PRO B N 1
ATOM 3593 C CA . PRO B 1 137 ? -23.513 -25.780 33.224 1.00 15.93 127 PRO B CA 1
ATOM 3594 C C . PRO B 1 137 ? -23.057 -24.325 33.373 1.00 16.27 127 PRO B C 1
ATOM 3595 O O . PRO B 1 137 ? -21.908 -24.102 33.775 1.00 15.54 127 PRO B O 1
ATOM 3599 N N . ASP B 1 138 ? -23.931 -23.372 33.055 1.00 18.28 128 ASP B N 1
ATOM 3600 C CA . ASP B 1 138 ? -23.564 -21.926 33.017 1.00 20.87 128 ASP B CA 1
ATOM 3601 C C . ASP B 1 138 ? -23.097 -21.436 34.393 1.00 18.75 128 ASP B C 1
ATOM 3602 O O . ASP B 1 138 ? -22.257 -20.512 34.443 1.00 18.78 128 ASP B O 1
ATOM 3607 N N . ASP B 1 139 ? -23.582 -22.025 35.480 1.00 17.92 129 ASP B N 1
ATOM 3608 C CA . ASP B 1 139 ? -23.209 -21.541 36.831 1.00 17.94 129 ASP B CA 1
ATOM 3609 C C . ASP B 1 139 ? -21.780 -21.993 37.161 1.00 17.35 129 ASP B C 1
ATOM 3610 O O . ASP B 1 139 ? -21.333 -21.683 38.271 1.00 19.96 129 ASP B O 1
ATOM 3615 N N . VAL B 1 140 ? -21.067 -22.671 36.255 1.00 15.28 130 VAL B N 1
ATOM 3616 C CA . VAL B 1 140 ? -19.660 -23.104 36.514 1.00 14.35 130 VAL B CA 1
ATOM 3617 C C . VAL B 1 140 ? -18.713 -22.413 35.526 1.00 13.92 130 VAL B C 1
ATOM 3618 O O . VAL B 1 140 ? -18.690 -22.753 34.340 1.00 14.78 130 VAL B O 1
ATOM 3622 N N . PRO B 1 141 ? -17.884 -21.445 35.983 1.00 12.76 131 PRO B N 1
ATOM 3623 C CA . PRO B 1 141 ? -16.900 -20.813 35.106 1.00 13.19 131 PRO B CA 1
ATOM 3624 C C . PRO B 1 141 ? -15.970 -21.853 34.466 1.00 12.46 131 PRO B C 1
ATOM 3625 O O . PRO B 1 141 ? -15.623 -22.838 35.080 1.00 12.47 131 PRO B O 1
ATOM 3629 N N . LEU B 1 142 ? -15.625 -21.622 33.214 1.00 12.31 132 LEU B N 1
ATOM 3630 C CA . LEU B 1 142 ? -14.700 -22.506 32.465 1.00 12.37 132 LEU B CA 1
ATOM 3631 C C . LEU B 1 142 ? -13.302 -22.516 33.113 1.00 12.39 132 LEU B C 1
ATOM 3632 O O . LEU B 1 142 ? -12.648 -23.563 33.029 1.00 11.99 132 LEU B O 1
ATOM 3637 N N . GLU B 1 143 ? -12.880 -21.484 33.834 1.00 13.64 133 GLU B N 1
ATOM 3638 C CA . GLU B 1 143 ? -11.570 -21.557 34.542 1.00 16.45 133 GLU B CA 1
ATOM 3639 C C . GLU B 1 143 ? -11.666 -22.503 35.754 1.00 15.45 133 GLU B C 1
ATOM 3640 O O . GLU B 1 143 ? -10.601 -22.944 36.209 1.00 18.21 133 GLU B O 1
ATOM 3646 N N . LYS B 1 144 ? -12.862 -22.799 36.271 1.00 13.09 134 LYS B N 1
ATOM 3647 C CA . LYS B 1 144 ? -13.061 -23.892 37.255 1.00 11.92 134 LYS B CA 1
ATOM 3648 C C . LYS B 1 144 ? -13.175 -25.213 36.495 1.00 10.28 134 LYS B C 1
ATOM 3649 O O . LYS B 1 144 ? -12.557 -26.179 36.910 1.00 8.58 134 LYS B O 1
ATOM 3655 N N . ALA B 1 145 ? -14.010 -25.256 35.455 1.00 9.67 135 ALA B N 1
ATOM 3656 C CA . ALA B 1 145 ? -14.301 -26.506 34.729 1.00 9.43 135 ALA B CA 1
ATOM 3657 C C . ALA B 1 145 ? -12.993 -27.032 34.117 1.00 9.39 135 ALA B C 1
ATOM 3658 O O . ALA B 1 145 ? -12.858 -28.249 33.935 1.00 9.40 135 ALA B O 1
ATOM 3660 N N . ALA B 1 146 ? -12.031 -26.162 33.849 1.00 9.64 136 ALA B N 1
ATOM 3661 C CA . ALA B 1 146 ? -10.691 -26.568 33.333 1.00 9.99 136 ALA B CA 1
ATOM 3662 C C . ALA B 1 146 ? -9.875 -27.319 34.389 1.00 9.95 136 ALA B C 1
ATOM 3663 O O . ALA B 1 146 ? -8.840 -27.877 34.006 1.00 10.23 136 ALA B O 1
ATOM 3665 N N . LEU B 1 147 ? -10.285 -27.328 35.658 1.00 10.08 137 LEU B N 1
ATOM 3666 C CA . LEU B 1 147 ? -9.579 -28.101 36.716 1.00 10.51 137 LEU B CA 1
ATOM 3667 C C . LEU B 1 147 ? -9.964 -29.582 36.675 1.00 10.69 137 LEU B C 1
ATOM 3668 O O . LEU B 1 147 ? -9.432 -30.332 37.517 1.00 10.81 137 LEU B O 1
ATOM 3673 N N . ALA B 1 148 ? -10.842 -30.010 35.764 1.00 10.54 138 ALA B N 1
ATOM 3674 C CA . ALA B 1 148 ? -11.457 -31.355 35.842 1.00 10.90 138 ALA B CA 1
ATOM 3675 C C . ALA B 1 148 ? -10.359 -32.402 35.763 1.00 11.75 138 ALA B C 1
ATOM 3676 O O . ALA B 1 148 ? -10.341 -33.328 36.589 1.00 11.09 138 ALA B O 1
ATOM 3678 N N . GLU B 1 149 ? -9.445 -32.252 34.810 1.00 14.22 139 GLU B N 1
ATOM 3679 C CA . GLU B 1 149 ? -8.373 -33.262 34.598 1.00 15.62 139 GLU B CA 1
ATOM 3680 C C . GLU B 1 149 ? -7.450 -33.354 35.815 1.00 13.81 139 GLU B C 1
ATOM 3681 O O . GLU B 1 149 ? -7.300 -34.435 36.366 1.00 14.03 139 GLU B O 1
ATOM 3687 N N . PRO B 1 150 ? -6.795 -32.275 36.293 1.00 12.34 140 PRO B N 1
ATOM 3688 C CA . PRO B 1 150 ? -5.951 -32.383 37.485 1.00 12.61 140 PRO B CA 1
ATOM 3689 C C . PRO B 1 150 ? -6.713 -32.917 38.697 1.00 12.66 140 PRO B C 1
ATOM 3690 O O . PRO B 1 150 ? -6.161 -33.695 39.441 1.00 13.72 140 PRO B O 1
ATOM 3694 N N . VAL B 1 151 ? -7.978 -32.547 38.845 1.00 12.70 141 VAL B N 1
ATOM 3695 C CA . VAL B 1 151 ? -8.741 -33.041 40.019 1.00 12.25 141 VAL B CA 1
ATOM 3696 C C . VAL B 1 151 ? -9.014 -34.529 39.778 1.00 12.06 141 VAL B C 1
ATOM 3697 O O . VAL B 1 151 ? -8.870 -35.304 40.744 1.00 13.09 141 VAL B O 1
ATOM 3701 N N . ALA B 1 152 ? -9.376 -34.933 38.561 1.00 11.37 142 ALA B N 1
ATOM 3702 C CA . ALA B 1 152 ? -9.760 -36.342 38.298 1.00 11.19 142 ALA B CA 1
ATOM 3703 C C . ALA B 1 152 ? -8.602 -37.261 38.682 1.00 10.85 142 ALA B C 1
ATOM 3704 O O . ALA B 1 152 ? -8.864 -38.367 39.205 1.00 10.78 142 ALA B O 1
ATOM 3706 N N . VAL B 1 153 ? -7.361 -36.828 38.449 1.00 11.42 143 VAL B N 1
ATOM 3707 C CA . VAL B 1 153 ? -6.142 -37.613 38.805 1.00 11.88 143 VAL B CA 1
ATOM 3708 C C . VAL B 1 153 ? -6.199 -38.033 40.281 1.00 11.87 143 VAL B C 1
ATOM 3709 O O . VAL B 1 153 ? -6.044 -39.259 40.600 1.00 11.58 143 VAL B O 1
ATOM 3713 N N . SER B 1 154 ? -6.409 -37.075 41.173 1.00 12.23 144 SER B N 1
ATOM 3714 C CA . SER B 1 154 ? -6.436 -37.332 42.636 1.00 12.91 144 SER B CA 1
ATOM 3715 C C . SER B 1 154 ? -7.764 -37.965 43.020 1.00 12.73 144 SER B C 1
ATOM 3716 O O . SER B 1 154 ? -7.778 -38.690 44.021 1.00 12.80 144 SER B O 1
ATOM 3719 N N . TRP B 1 155 ? -8.842 -37.650 42.295 1.00 12.99 145 TRP B N 1
ATOM 3720 C CA . TRP B 1 155 ? -10.182 -38.238 42.548 1.00 13.06 145 TRP B CA 1
ATOM 3721 C C . TRP B 1 155 ? -10.059 -39.751 42.391 1.00 13.06 145 TRP B C 1
ATOM 3722 O O . TRP B 1 155 ? -10.531 -40.480 43.300 1.00 13.09 145 TRP B O 1
ATOM 3733 N N . HIS B 1 156 ? -9.436 -40.172 41.289 1.00 12.04 146 HIS B N 1
ATOM 3734 C CA . HIS B 1 156 ? -9.236 -41.593 40.926 1.00 12.65 146 HIS B CA 1
ATOM 3735 C C . HIS B 1 156 ? -8.423 -42.280 42.027 1.00 13.48 146 HIS B C 1
ATOM 3736 O O . HIS B 1 156 ? -8.878 -43.334 42.535 1.00 12.48 146 HIS B O 1
ATOM 3743 N N . ALA B 1 157 ? -7.276 -41.701 42.390 1.00 13.75 147 ALA B N 1
ATOM 3744 C CA . ALA B 1 157 ? -6.396 -42.227 43.453 1.00 13.33 147 ALA B CA 1
ATOM 3745 C C . ALA B 1 157 ? -7.246 -42.436 44.703 1.00 14.00 147 ALA B C 1
ATOM 3746 O O . ALA B 1 157 ? -7.314 -43.538 45.276 1.00 14.00 147 ALA B O 1
ATOM 3748 N N . VAL B 1 158 ? -7.960 -41.405 45.094 1.00 14.23 148 VAL B N 1
ATOM 3749 C CA . VAL B 1 158 ? -8.753 -41.486 46.341 1.00 13.91 148 VAL B CA 1
ATOM 3750 C C . VAL B 1 158 ? -9.814 -42.581 46.243 1.00 14.73 148 VAL B C 1
ATOM 3751 O O . VAL B 1 158 ? -9.958 -43.339 47.222 1.00 15.25 148 VAL B O 1
ATOM 3755 N N A ARG B 1 159 ? -10.542 -42.661 45.129 0.61 15.37 149 ARG B N 1
ATOM 3756 N N B ARG B 1 159 ? -10.556 -42.687 45.137 0.39 15.24 149 ARG B N 1
ATOM 3757 C CA A ARG B 1 159 ? -11.661 -43.627 44.960 0.61 16.56 149 ARG B CA 1
ATOM 3758 C CA B ARG B 1 159 ? -11.680 -43.662 45.071 0.39 16.08 149 ARG B CA 1
ATOM 3759 C C A ARG B 1 159 ? -11.093 -45.054 44.995 0.61 16.46 149 ARG B C 1
ATOM 3760 C C B ARG B 1 159 ? -11.109 -45.087 44.992 0.39 16.34 149 ARG B C 1
ATOM 3761 O O A ARG B 1 159 ? -11.601 -45.886 45.777 0.61 16.36 149 ARG B O 1
ATOM 3762 O O B ARG B 1 159 ? -11.640 -45.967 45.701 0.39 16.29 149 ARG B O 1
ATOM 3777 N N . LEU B 1 160 ? -10.039 -45.303 44.222 1.00 16.80 150 LEU B N 1
ATOM 3778 C CA . LEU B 1 160 ? -9.335 -46.617 44.146 1.00 19.12 150 LEU B CA 1
ATOM 3779 C C . LEU B 1 160 ? -8.670 -46.950 45.499 1.00 20.14 150 LEU B C 1
ATOM 3780 O O . LEU B 1 160 ? -8.762 -48.101 45.958 1.00 20.28 150 LEU B O 1
ATOM 3785 N N . GLY B 1 161 ? -7.981 -45.988 46.112 1.00 19.41 151 GLY B N 1
ATOM 3786 C CA . GLY B 1 161 ? -7.470 -46.164 47.482 1.00 20.59 151 GLY B CA 1
ATOM 3787 C C . GLY B 1 161 ? -8.564 -46.688 48.418 1.00 21.60 151 GLY B C 1
ATOM 3788 O O . GLY B 1 161 ? -8.412 -47.795 48.959 1.00 23.72 151 GLY B O 1
ATOM 3789 N N . LEU B 1 162 ? -9.651 -45.936 48.580 1.00 19.57 152 LEU B N 1
ATOM 3790 C CA . LEU B 1 162 ? -10.721 -46.213 49.575 1.00 20.16 152 LEU B CA 1
ATOM 3791 C C . LEU B 1 162 ? -11.373 -47.567 49.282 1.00 22.04 152 LEU B C 1
ATOM 3792 O O . LEU B 1 162 ? -11.595 -48.328 50.241 1.00 22.52 152 LEU B O 1
ATOM 3797 N N . ALA B 1 163 ? -11.626 -47.878 48.011 1.00 23.03 153 ALA B N 1
ATOM 3798 C CA . ALA B 1 163 ? -12.170 -49.188 47.583 1.00 24.39 153 ALA B CA 1
ATOM 3799 C C . ALA B 1 163 ? -11.205 -50.327 47.969 1.00 22.54 153 ALA B C 1
ATOM 3800 O O . ALA B 1 163 ? -11.687 -51.422 48.271 1.00 20.10 153 ALA B O 1
ATOM 3802 N N . SER B 1 164 ? -9.895 -50.081 47.961 1.00 22.31 154 SER B N 1
ATOM 3803 C CA . SER B 1 164 ? -8.854 -51.124 48.158 1.00 22.43 154 SER B CA 1
ATOM 3804 C C . SER B 1 164 ? -8.593 -51.385 49.651 1.00 24.10 154 SER B C 1
ATOM 3805 O O . SER B 1 164 ? -7.978 -52.427 49.972 1.00 21.98 154 SER B O 1
ATOM 3808 N N . MET B 1 165 ? -9.016 -50.488 50.547 1.00 25.83 155 MET B N 1
ATOM 3809 C CA . MET B 1 165 ? -8.687 -50.613 51.993 1.00 25.86 155 MET B CA 1
ATOM 3810 C C . MET B 1 165 ? -9.319 -51.902 52.548 1.00 28.76 155 MET B C 1
ATOM 3811 O O . MET B 1 165 ? -10.457 -52.254 52.150 1.00 29.22 155 MET B O 1
ATOM 3816 N N . ALA B 1 166 ? -8.603 -52.585 53.443 1.00 30.66 156 ALA B N 1
ATOM 3817 C CA . ALA B 1 166 ? -8.973 -53.918 53.978 1.00 32.20 156 ALA B CA 1
ATOM 3818 C C . ALA B 1 166 ? -9.810 -53.775 55.256 1.00 33.94 156 ALA B C 1
ATOM 3819 O O . ALA B 1 166 ? -10.135 -54.833 55.839 1.00 33.09 156 ALA B O 1
ATOM 3821 N N . ASP B 1 167 ? -10.111 -52.539 55.689 1.00 31.27 157 ASP B N 1
ATOM 3822 C CA . ASP B 1 167 ? -11.103 -52.242 56.759 1.00 30.37 157 ASP B CA 1
ATOM 3823 C C . ASP B 1 167 ? -11.797 -50.900 56.477 1.00 29.63 157 ASP B C 1
ATOM 3824 O O . ASP B 1 167 ? -11.352 -50.167 55.574 1.00 27.33 157 ASP B O 1
ATOM 3829 N N . ALA B 1 168 ? -12.836 -50.592 57.251 1.00 27.09 158 ALA B N 1
ATOM 3830 C CA . ALA B 1 168 ? -13.761 -49.461 57.016 1.00 26.24 158 ALA B CA 1
ATOM 3831 C C . ALA B 1 168 ? -13.436 -48.273 57.932 1.00 23.70 158 ALA B C 1
ATOM 3832 O O . ALA B 1 168 ? -14.282 -47.403 58.053 1.00 23.29 158 ALA B O 1
ATOM 3834 N N . ARG B 1 169 ? -12.242 -48.215 58.523 1.00 25.17 159 ARG B N 1
ATOM 3835 C CA . ARG B 1 169 ? -11.808 -47.063 59.362 1.00 27.05 159 ARG B CA 1
ATOM 3836 C C . ARG B 1 169 ? -11.205 -45.971 58.449 1.00 24.93 159 ARG B C 1
ATOM 3837 O O . ARG B 1 169 ? -10.041 -46.120 58.004 1.00 23.65 159 ARG B O 1
ATOM 3845 N N . ARG B 1 170 ? -11.983 -44.926 58.159 1.00 23.67 160 ARG B N 1
ATOM 3846 C CA . ARG B 1 170 ? -11.620 -43.822 57.230 1.00 24.58 160 ARG B CA 1
ATOM 3847 C C . ARG B 1 170 ? -11.750 -42.475 57.944 1.00 22.55 160 ARG B C 1
ATOM 3848 O O . ARG B 1 170 ? -12.283 -41.546 57.334 1.00 22.62 160 ARG B O 1
ATOM 3856 N N . ASP B 1 171 ? -11.272 -42.382 59.177 1.00 20.53 161 ASP B N 1
ATOM 3857 C CA . ASP B 1 171 ? -11.541 -41.222 60.058 1.00 19.79 161 ASP B CA 1
ATOM 3858 C C . ASP B 1 171 ? -10.681 -40.036 59.642 1.00 19.55 161 ASP B C 1
ATOM 3859 O O . ASP B 1 171 ? -11.220 -38.905 59.641 1.00 19.60 161 ASP B O 1
ATOM 3864 N N . SER B 1 172 ? -9.405 -40.270 59.330 1.00 17.90 162 SER B N 1
ATOM 3865 C CA . SER B 1 172 ? -8.416 -39.187 59.167 1.00 17.71 162 SER B CA 1
ATOM 3866 C C . SER B 1 172 ? -7.500 -39.499 57.988 1.00 17.20 162 SER B C 1
ATOM 3867 O O . SER B 1 172 ? -7.160 -40.705 57.771 1.00 17.35 162 SER B O 1
ATOM 3870 N N . ALA B 1 173 ? -7.100 -38.438 57.291 1.00 15.80 163 ALA B N 1
ATOM 3871 C CA . ALA B 1 173 ? -6.208 -38.492 56.118 1.00 15.71 163 ALA B CA 1
ATOM 3872 C C . ALA B 1 173 ? -5.178 -37.372 56.218 1.00 15.37 163 ALA B C 1
ATOM 3873 O O . ALA B 1 173 ? -5.510 -36.238 56.711 1.00 14.56 163 ALA B O 1
ATOM 3875 N N . LEU B 1 174 ? -3.965 -37.692 55.788 1.00 15.44 164 LEU B N 1
ATOM 3876 C CA . LEU B 1 174 ? -2.860 -36.723 55.599 1.00 15.41 164 LEU B CA 1
ATOM 3877 C C . LEU B 1 174 ? -2.567 -36.638 54.108 1.00 14.43 164 LEU B C 1
ATOM 3878 O O . LEU B 1 174 ? -2.406 -37.688 53.499 1.00 13.80 164 LEU B O 1
ATOM 3883 N N . VAL B 1 175 ? -2.494 -35.427 53.559 1.00 14.58 165 VAL B N 1
ATOM 3884 C CA . VAL B 1 175 ? -2.050 -35.165 52.165 1.00 13.19 165 VAL B CA 1
ATOM 3885 C C . VAL B 1 175 ? -0.713 -34.424 52.235 1.00 14.01 165 VAL B C 1
ATOM 3886 O O . VAL B 1 175 ? -0.693 -33.344 52.855 1.00 14.97 165 VAL B O 1
ATOM 3890 N N . ILE B 1 176 ? 0.343 -34.979 51.632 1.00 13.09 166 ILE B N 1
ATOM 3891 C CA . ILE B 1 176 ? 1.693 -34.359 51.582 1.00 13.89 166 ILE B CA 1
ATOM 3892 C C . ILE B 1 176 ? 1.825 -33.618 50.244 1.00 14.04 166 ILE B C 1
ATOM 3893 O O . ILE B 1 176 ? 1.828 -34.281 49.168 1.00 13.17 166 ILE B O 1
ATOM 3898 N N . GLY B 1 177 ? 1.898 -32.288 50.307 1.00 12.87 167 GLY B N 1
ATOM 3899 C CA . GLY B 1 177 ? 2.064 -31.439 49.129 1.00 12.88 167 GLY B CA 1
ATOM 3900 C C . GLY B 1 177 ? 0.918 -30.474 48.939 1.00 14.14 167 GLY B C 1
ATOM 3901 O O . GLY B 1 177 ? -0.241 -30.905 48.873 1.00 16.11 167 GLY B O 1
ATOM 3902 N N . GLY B 1 178 ? 1.250 -29.189 48.830 1.00 14.86 168 GLY B N 1
ATOM 3903 C CA . GLY B 1 178 ? 0.308 -28.100 48.531 1.00 14.52 168 GLY B CA 1
ATOM 3904 C C . GLY B 1 178 ? 0.363 -27.726 47.066 1.00 13.79 168 GLY B C 1
ATOM 3905 O O . GLY B 1 178 ? 0.085 -26.571 46.727 1.00 12.89 168 GLY B O 1
ATOM 3906 N N . GLY B 1 179 ? 0.749 -28.676 46.232 1.00 14.34 169 GLY B N 1
ATOM 3907 C CA . GLY B 1 179 ? 0.642 -28.546 44.771 1.00 15.48 169 GLY B CA 1
ATOM 3908 C C . GLY B 1 179 ? -0.756 -28.942 44.349 1.00 15.50 169 GLY B C 1
ATOM 3909 O O . GLY B 1 179 ? -1.541 -29.419 45.231 1.00 16.20 169 GLY B O 1
ATOM 3910 N N . ALA B 1 180 ? -1.068 -28.762 43.068 1.00 15.17 170 ALA B N 1
ATOM 3911 C CA . ALA B 1 180 ? -2.379 -29.109 42.500 1.00 15.13 170 ALA B CA 1
ATOM 3912 C C . ALA B 1 180 ? -2.711 -30.544 42.892 1.00 14.94 170 ALA B C 1
ATOM 3913 O O . ALA B 1 180 ? -3.836 -30.757 43.317 1.00 17.23 170 ALA B O 1
ATOM 3915 N N . ILE B 1 181 ? -1.779 -31.487 42.804 1.00 14.77 171 ILE B N 1
ATOM 3916 C CA . ILE B 1 181 ? -2.091 -32.924 43.101 1.00 16.34 171 ILE B CA 1
ATOM 3917 C C . ILE B 1 181 ? -2.594 -33.071 44.552 1.00 15.68 171 ILE B C 1
ATOM 3918 O O . ILE B 1 181 ? -3.620 -33.784 44.785 1.00 14.03 171 ILE B O 1
ATOM 3923 N N . GLY B 1 182 ? -1.906 -32.430 45.485 1.00 14.41 172 GLY B N 1
ATOM 3924 C CA . GLY B 1 182 ? -2.256 -32.499 46.917 1.00 14.65 172 GLY B CA 1
ATOM 3925 C C . GLY B 1 182 ? -3.589 -31.821 47.172 1.00 14.49 172 GLY B C 1
ATOM 3926 O O . GLY B 1 182 ? -4.471 -32.449 47.835 1.00 13.45 172 GLY B O 1
ATOM 3927 N N . VAL B 1 183 ? -3.770 -30.611 46.634 1.00 13.74 173 VAL B N 1
ATOM 3928 C CA . VAL B 1 183 ? -5.054 -29.865 46.786 1.00 13.06 173 VAL B CA 1
ATOM 3929 C C . VAL B 1 183 ? -6.179 -30.759 46.254 1.00 12.42 173 VAL B C 1
ATOM 3930 O O . VAL B 1 183 ? -7.291 -30.830 46.889 1.00 12.48 173 VAL B O 1
ATOM 3934 N N . ALA B 1 184 ? -5.928 -31.430 45.138 1.00 11.76 174 ALA B N 1
ATOM 3935 C CA . ALA B 1 184 ? -6.952 -32.233 44.433 1.00 11.85 174 ALA B CA 1
ATOM 3936 C C . ALA B 1 184 ? -7.268 -33.455 45.298 1.00 11.34 174 ALA B C 1
ATOM 3937 O O . ALA B 1 184 ? -8.461 -33.873 45.351 1.00 10.08 174 ALA B O 1
ATOM 3939 N N . ALA B 1 185 ? -6.245 -33.993 45.969 1.00 10.98 175 ALA B N 1
ATOM 3940 C CA . ALA B 1 185 ? -6.402 -35.162 46.858 1.00 11.32 175 ALA B CA 1
ATOM 3941 C C . ALA B 1 185 ? -7.264 -34.761 48.053 1.00 11.64 175 ALA B C 1
ATOM 3942 O O . ALA B 1 185 ? -8.159 -35.518 48.410 1.00 11.04 175 ALA B O 1
ATOM 3944 N N . ALA B 1 186 ? -7.002 -33.589 48.637 1.00 12.24 176 ALA B N 1
ATOM 3945 C CA . ALA B 1 186 ? -7.653 -33.115 49.878 1.00 11.96 176 ALA B CA 1
ATOM 3946 C C . ALA B 1 186 ? -9.151 -32.946 49.603 1.00 11.99 176 ALA B C 1
ATOM 3947 O O . ALA B 1 186 ? -9.997 -33.498 50.359 1.00 11.63 176 ALA B O 1
ATOM 3949 N N . ILE B 1 187 ? -9.486 -32.234 48.536 1.00 11.80 177 ILE B N 1
ATOM 3950 C CA . ILE B 1 187 ? -10.919 -31.961 48.205 1.00 11.56 177 ILE B CA 1
ATOM 3951 C C . ILE B 1 187 ? -11.580 -33.269 47.767 1.00 11.34 177 ILE B C 1
ATOM 3952 O O . ILE B 1 187 ? -12.750 -33.474 48.106 1.00 12.80 177 ILE B O 1
ATOM 3957 N N . SER B 1 188 ? -10.865 -34.150 47.083 1.00 11.46 178 SER B N 1
ATOM 3958 C CA . SER B 1 188 ? -11.422 -35.463 46.686 1.00 12.10 178 SER B CA 1
ATOM 3959 C C . SER B 1 188 ? -11.746 -36.275 47.951 1.00 12.18 178 SER B C 1
ATOM 3960 O O . SER B 1 188 ? -12.865 -36.749 48.077 1.00 11.96 178 SER B O 1
ATOM 3963 N N . LEU B 1 189 ? -10.831 -36.357 48.911 1.00 12.85 179 LEU B N 1
ATOM 3964 C CA . LEU B 1 189 ? -11.102 -37.094 50.171 1.00 13.33 179 LEU B CA 1
ATOM 3965 C C . LEU B 1 189 ? -12.383 -36.545 50.830 1.00 13.55 179 LEU B C 1
ATOM 3966 O O . LEU B 1 189 ? -13.198 -37.364 51.278 1.00 11.53 179 LEU B O 1
ATOM 3971 N N . GLN B 1 190 ? -12.527 -35.214 50.936 1.00 13.45 180 GLN B N 1
ATOM 3972 C CA . GLN B 1 190 ? -13.669 -34.592 51.643 1.00 13.94 180 GLN B CA 1
ATOM 3973 C C . GLN B 1 190 ? -14.939 -34.900 50.826 1.00 15.05 180 GLN B C 1
ATOM 3974 O O . GLN B 1 190 ? -15.930 -35.320 51.426 1.00 15.40 180 GLN B O 1
ATOM 3980 N N . ALA B 1 191 ? -14.895 -34.767 49.500 1.00 14.44 181 ALA B N 1
ATOM 3981 C CA . ALA B 1 191 ? -16.036 -35.095 48.624 1.00 15.56 181 ALA B CA 1
ATOM 3982 C C . ALA B 1 191 ? -16.413 -36.559 48.808 1.00 15.95 181 ALA B C 1
ATOM 3983 O O . ALA B 1 191 ? -17.637 -36.875 48.703 1.00 14.71 181 ALA B O 1
ATOM 3985 N N . GLN B 1 192 ? -15.428 -37.412 49.087 1.00 16.33 182 GLN B N 1
ATOM 3986 C CA . GLN B 1 192 ? -15.647 -38.885 49.138 1.00 17.26 182 GLN B CA 1
ATOM 3987 C C . GLN B 1 192 ? -15.744 -39.376 50.574 1.00 18.30 182 GLN B C 1
ATOM 3988 O O . GLN B 1 192 ? -15.621 -40.601 50.756 1.00 19.74 182 GLN B O 1
ATOM 3994 N N . GLY B 1 193 ? -15.978 -38.462 51.525 1.00 19.06 183 GLY B N 1
ATOM 3995 C CA . GLY B 1 193 ? -16.621 -38.757 52.819 1.00 19.19 183 GLY B CA 1
ATOM 3996 C C . GLY B 1 193 ? -15.641 -38.868 53.965 1.00 19.36 183 GLY B C 1
ATOM 3997 O O . GLY B 1 193 ? -16.054 -39.326 55.032 1.00 23.23 183 GLY B O 1
ATOM 3998 N N . VAL B 1 194 ? -14.386 -38.487 53.754 1.00 19.51 184 VAL B N 1
ATOM 3999 C CA . VAL B 1 194 ? -13.347 -38.328 54.809 1.00 18.53 184 VAL B CA 1
ATOM 4000 C C . VAL B 1 194 ? -13.217 -36.823 55.096 1.00 19.25 184 VAL B C 1
ATOM 4001 O O . VAL B 1 194 ? -12.509 -36.128 54.355 1.00 20.14 184 VAL B O 1
ATOM 4005 N N . ALA B 1 195 ? -13.902 -36.333 56.120 1.00 18.13 185 ALA B N 1
ATOM 4006 C CA . ALA B 1 195 ? -14.020 -34.897 56.455 1.00 18.10 185 ALA B CA 1
ATOM 4007 C C . ALA B 1 195 ? -12.719 -34.455 57.121 1.00 17.44 185 ALA B C 1
ATOM 4008 O O . ALA B 1 195 ? -12.232 -33.360 56.809 1.00 17.56 185 ALA B O 1
ATOM 4010 N N . ASP B 1 196 ? -12.123 -35.310 57.948 1.00 16.54 186 ASP B N 1
ATOM 4011 C CA . ASP B 1 196 ? -10.895 -34.921 58.688 1.00 16.80 186 ASP B CA 1
ATOM 4012 C C . ASP B 1 196 ? -9.670 -35.067 57.771 1.00 17.98 186 ASP B C 1
ATOM 4013 O O . ASP B 1 196 ? -8.995 -36.123 57.829 1.00 18.73 186 ASP B O 1
ATOM 4018 N N . VAL B 1 197 ? -9.349 -34.026 56.993 1.00 16.78 187 VAL B N 1
ATOM 4019 C CA . VAL B 1 197 ? -8.158 -34.035 56.092 1.00 16.34 187 VAL B CA 1
ATOM 4020 C C . VAL B 1 197 ? -7.193 -32.935 56.506 1.00 15.83 187 VAL B C 1
ATOM 4021 O O . VAL B 1 197 ? -7.636 -31.778 56.658 1.00 16.47 187 VAL B O 1
ATOM 4025 N N . THR B 1 198 ? -5.917 -33.293 56.637 1.00 15.03 188 THR B N 1
ATOM 4026 C CA . THR B 1 198 ? -4.804 -32.355 56.884 1.00 14.59 188 THR B CA 1
ATOM 4027 C C . THR B 1 198 ? -3.881 -32.388 55.654 1.00 15.15 188 THR B C 1
ATOM 4028 O O . THR B 1 198 ? -3.439 -33.493 55.263 1.00 14.32 188 THR B O 1
ATOM 4032 N N . LEU B 1 199 ? -3.660 -31.232 55.023 1.00 14.61 189 LEU B N 1
ATOM 4033 C CA . LEU B 1 199 ? -2.665 -31.078 53.944 1.00 15.28 189 LEU B CA 1
ATOM 4034 C C . LEU B 1 199 ? -1.409 -30.416 54.517 1.00 15.52 189 LEU B C 1
ATOM 4035 O O . LEU B 1 199 ? -1.516 -29.382 55.198 1.00 17.30 189 LEU B O 1
ATOM 4040 N N . VAL B 1 200 ? -0.253 -30.974 54.210 1.00 15.54 190 VAL B N 1
ATOM 4041 C CA . VAL B 1 200 ? 1.039 -30.480 54.731 1.00 17.41 190 VAL B CA 1
ATOM 4042 C C . VAL B 1 200 ? 1.910 -29.921 53.586 1.00 16.69 190 VAL B C 1
ATOM 4043 O O . VAL B 1 200 ? 1.976 -30.526 52.499 1.00 16.63 190 VAL B O 1
ATOM 4047 N N . GLU B 1 201 ? 2.546 -28.775 53.819 1.00 16.66 191 GLU B N 1
ATOM 4048 C CA . GLU B 1 201 ? 3.270 -27.981 52.796 1.00 17.42 191 GLU B CA 1
ATOM 4049 C C . GLU B 1 201 ? 4.308 -27.096 53.479 1.00 18.33 191 GLU B C 1
ATOM 4050 O O . GLU B 1 201 ? 3.961 -26.236 54.278 1.00 19.30 191 GLU B O 1
ATOM 4056 N N . PRO B 1 202 ? 5.618 -27.253 53.190 1.00 20.85 192 PRO B N 1
ATOM 4057 C CA . PRO B 1 202 ? 6.647 -26.448 53.853 1.00 19.88 192 PRO B CA 1
ATOM 4058 C C . PRO B 1 202 ? 6.666 -24.982 53.394 1.00 20.98 192 PRO B C 1
ATOM 4059 O O . PRO B 1 202 ? 7.234 -24.193 54.110 1.00 18.76 192 PRO B O 1
ATOM 4063 N N . ASN B 1 203 ? 6.079 -24.663 52.222 1.00 22.41 193 ASN B N 1
ATOM 4064 C CA . ASN B 1 203 ? 6.038 -23.283 51.640 1.00 22.65 193 ASN B CA 1
ATOM 4065 C C . ASN B 1 203 ? 4.941 -22.440 52.300 1.00 22.78 193 ASN B C 1
ATOM 4066 O O . ASN B 1 203 ? 3.758 -22.764 52.127 1.00 21.79 193 ASN B O 1
ATOM 4071 N N . ALA B 1 204 ? 5.330 -21.382 53.017 1.00 22.60 194 ALA B N 1
ATOM 4072 C CA . ALA B 1 204 ? 4.419 -20.527 53.813 1.00 23.13 194 ALA B CA 1
ATOM 4073 C C . ALA B 1 204 ? 3.428 -19.818 52.879 1.00 23.30 194 ALA B C 1
ATOM 4074 O O . ALA B 1 204 ? 2.218 -19.689 53.221 1.00 22.01 194 ALA B O 1
ATOM 4076 N N . MET B 1 205 ? 3.917 -19.366 51.730 1.00 23.24 195 MET B N 1
ATOM 4077 C CA . MET B 1 205 ? 3.110 -18.558 50.788 1.00 23.86 195 MET B CA 1
ATOM 4078 C C . MET B 1 205 ? 2.001 -19.450 50.207 1.00 21.62 195 MET B C 1
ATOM 4079 O O . MET B 1 205 ? 0.825 -18.996 50.163 1.00 17.82 195 MET B O 1
ATOM 4084 N N . ARG B 1 206 ? 2.338 -20.688 49.835 1.00 19.78 196 ARG B N 1
ATOM 4085 C CA . ARG B 1 206 ? 1.351 -21.678 49.328 1.00 19.26 196 ARG B CA 1
ATOM 4086 C C . ARG B 1 206 ? 0.337 -21.954 50.437 1.00 19.38 196 ARG B C 1
ATOM 4087 O O . ARG B 1 206 ? -0.874 -21.790 50.188 1.00 17.42 196 ARG B O 1
ATOM 4095 N N . ARG B 1 207 ? 0.806 -22.327 51.628 1.00 21.87 197 ARG B N 1
ATOM 4096 C CA . ARG B 1 207 ? -0.092 -22.636 52.777 1.00 22.99 197 ARG B CA 1
ATOM 4097 C C . ARG B 1 207 ? -1.085 -21.484 52.931 1.00 23.54 197 ARG B C 1
ATOM 4098 O O . ARG B 1 207 ? -2.307 -21.729 52.933 1.00 26.03 197 ARG B O 1
ATOM 4106 N N . GLU B 1 208 ? -0.564 -20.263 53.041 1.00 26.02 198 GLU B N 1
ATOM 4107 C CA . GLU B 1 208 ? -1.377 -19.043 53.308 1.00 26.59 198 GLU B CA 1
ATOM 4108 C C . GLU B 1 208 ? -2.367 -18.818 52.171 1.00 23.27 198 GLU B C 1
ATOM 4109 O O . GLU B 1 208 ? -3.553 -18.503 52.468 1.00 21.08 198 GLU B O 1
ATOM 4115 N N . TYR B 1 209 ? -1.925 -18.982 50.922 1.00 19.88 199 TYR B N 1
ATOM 4116 C CA . TYR B 1 209 ? -2.819 -18.856 49.745 1.00 20.26 199 TYR B CA 1
ATOM 4117 C C . TYR B 1 209 ? -3.974 -19.852 49.897 1.00 20.52 199 TYR B C 1
ATOM 4118 O O . TYR B 1 209 ? -5.119 -19.463 49.628 1.00 20.78 199 TYR B O 1
ATOM 4127 N N . LEU B 1 210 ? -3.668 -21.110 50.245 1.00 21.65 200 LEU B N 1
ATOM 4128 C CA . LEU B 1 210 ? -4.662 -22.225 50.239 1.00 22.25 200 LEU B CA 1
ATOM 4129 C C . LEU B 1 210 ? -5.618 -22.036 51.418 1.00 22.53 200 LEU B C 1
ATOM 4130 O O . LEU B 1 210 ? -6.797 -22.321 51.250 1.00 21.09 200 LEU B O 1
ATOM 4135 N N . ALA B 1 211 ? -5.117 -21.547 52.551 1.00 26.39 201 ALA B N 1
ATOM 4136 C CA . ALA B 1 211 ? -5.893 -21.362 53.803 1.00 29.33 201 ALA B CA 1
ATOM 4137 C C . ALA B 1 211 ? -7.046 -20.370 53.608 1.00 31.62 201 ALA B C 1
ATOM 4138 O O . ALA B 1 211 ? -8.012 -20.497 54.369 1.00 30.91 201 ALA B O 1
ATOM 4140 N N . ARG B 1 212 ? -6.957 -19.450 52.634 1.00 34.84 202 ARG B N 1
ATOM 4141 C CA . ARG B 1 212 ? -8.043 -18.496 52.252 1.00 39.46 202 ARG B CA 1
ATOM 4142 C C . ARG B 1 212 ? -9.417 -19.188 52.206 1.00 36.60 202 ARG B C 1
ATOM 4143 O O . ARG B 1 212 ? -10.332 -18.657 52.845 1.00 44.48 202 ARG B O 1
ATOM 4151 N N . ASP B 1 213 ? -9.578 -20.277 51.442 1.00 33.69 203 ASP B N 1
ATOM 4152 C CA . ASP B 1 213 ? -10.903 -20.868 51.090 1.00 33.64 203 ASP B CA 1
ATOM 4153 C C . ASP B 1 213 ? -10.916 -22.394 51.241 1.00 29.36 203 ASP B C 1
ATOM 4154 O O . ASP B 1 213 ? -11.872 -23.006 50.761 1.00 33.20 203 ASP B O 1
ATOM 4159 N N . ALA B 1 214 ? -9.930 -22.988 51.905 1.00 27.33 204 ALA B N 1
ATOM 4160 C CA . ALA B 1 214 ? -9.846 -24.454 52.095 1.00 26.52 204 ALA B CA 1
ATOM 4161 C C . ALA B 1 214 ? -10.773 -24.872 53.248 1.00 25.52 204 ALA B C 1
ATOM 4162 O O . ALA B 1 214 ? -10.742 -24.220 54.315 1.00 23.97 204 ALA B O 1
ATOM 4164 N N . ASN B 1 215 ? -11.554 -25.939 53.040 1.00 25.72 205 ASN B N 1
ATOM 4165 C CA . ASN B 1 215 ? -12.454 -26.538 54.060 1.00 24.28 205 ASN B CA 1
ATOM 4166 C C . ASN B 1 215 ? -11.734 -27.710 54.737 1.00 21.11 205 ASN B C 1
ATOM 4167 O O . ASN B 1 215 ? -12.348 -28.387 55.563 1.00 16.32 205 ASN B O 1
ATOM 4172 N N . TYR B 1 216 ? -10.448 -27.894 54.442 1.00 19.25 206 TYR B N 1
ATOM 4173 C CA . TYR B 1 216 ? -9.586 -28.908 55.080 1.00 17.87 206 TYR B CA 1
ATOM 4174 C C . TYR B 1 216 ? -8.490 -28.165 55.849 1.00 17.54 206 TYR B C 1
ATOM 4175 O O . TYR B 1 216 ? -8.239 -26.988 55.556 1.00 18.44 206 TYR B O 1
ATOM 4184 N N . THR B 1 217 ? -7.829 -28.845 56.782 1.00 17.81 207 THR B N 1
ATOM 4185 C CA . THR B 1 217 ? -6.738 -28.277 57.630 1.00 17.75 207 THR B CA 1
ATOM 4186 C C . THR B 1 217 ? -5.459 -28.166 56.794 1.00 17.80 207 THR B C 1
ATOM 4187 O O . THR B 1 217 ? -5.126 -29.106 56.058 1.00 19.47 207 THR B O 1
ATOM 4191 N N . ILE B 1 218 ? -4.770 -27.043 56.919 1.00 18.27 208 ILE B N 1
ATOM 4192 C CA . ILE B 1 218 ? -3.430 -26.818 56.323 1.00 18.78 208 ILE B CA 1
ATOM 4193 C C . ILE B 1 218 ? -2.425 -26.670 57.461 1.00 18.69 208 ILE B C 1
ATOM 4194 O O . ILE B 1 218 ? -2.726 -25.952 58.395 1.00 19.19 208 ILE B O 1
ATOM 4199 N N . ALA B 1 219 ? -1.277 -27.347 57.360 1.00 19.45 209 ALA B N 1
ATOM 4200 C CA . ALA B 1 219 ? -0.221 -27.331 58.388 1.00 18.97 209 ALA B CA 1
ATOM 4201 C C . ALA B 1 219 ? 1.165 -27.462 57.753 1.00 19.91 209 ALA B C 1
ATOM 4202 O O . ALA B 1 219 ? 1.274 -27.729 56.542 1.00 19.23 209 ALA B O 1
ATOM 4204 N N . THR B 1 220 ? 2.194 -27.292 58.580 1.00 20.79 210 THR B N 1
ATOM 4205 C CA . THR B 1 220 ? 3.598 -27.594 58.227 1.00 21.82 210 THR B CA 1
ATOM 4206 C C . THR B 1 220 ? 3.791 -29.074 58.526 1.00 23.66 210 THR B C 1
ATOM 4207 O O . THR B 1 220 ? 3.017 -29.657 59.292 1.00 22.00 210 THR B O 1
ATOM 4211 N N . PRO B 1 221 ? 4.788 -29.732 57.903 1.00 27.25 211 PRO B N 1
ATOM 4212 C CA . PRO B 1 221 ? 5.134 -31.114 58.249 1.00 29.96 211 PRO B CA 1
ATOM 4213 C C . PRO B 1 221 ? 5.416 -31.376 59.737 1.00 32.40 211 PRO B C 1
ATOM 4214 O O . PRO B 1 221 ? 5.059 -32.434 60.216 1.00 31.92 211 PRO B O 1
ATOM 4218 N N . GLU B 1 222 ? 6.029 -30.428 60.447 1.00 38.72 212 GLU B N 1
ATOM 4219 C CA . GLU B 1 222 ? 6.446 -30.651 61.860 1.00 42.06 212 GLU B CA 1
ATOM 4220 C C . GLU B 1 222 ? 5.224 -30.425 62.752 1.00 37.40 212 GLU B C 1
ATOM 4221 O O . GLU B 1 222 ? 5.207 -30.933 63.866 1.00 37.54 212 GLU B O 1
ATOM 4227 N N . GLN B 1 223 ? 4.181 -29.781 62.245 1.00 34.87 213 GLN B N 1
ATOM 4228 C CA . GLN B 1 223 ? 2.899 -29.698 62.990 1.00 31.91 213 GLN B CA 1
ATOM 4229 C C . GLN B 1 223 ? 2.189 -31.064 63.081 1.00 31.91 213 GLN B C 1
ATOM 4230 O O . GLN B 1 223 ? 1.333 -31.224 63.981 1.00 27.48 213 GLN B O 1
ATOM 4236 N N A VAL B 1 224 ? 2.510 -32.013 62.194 0.41 31.40 214 VAL B N 1
ATOM 4237 N N B VAL B 1 224 ? 2.508 -32.014 62.195 0.59 31.17 214 VAL B N 1
ATOM 4238 C CA A VAL B 1 224 ? 1.856 -33.357 62.168 0.41 32.31 214 VAL B CA 1
ATOM 4239 C CA B VAL B 1 224 ? 1.853 -33.360 62.181 0.59 32.16 214 VAL B CA 1
ATOM 4240 C C A VAL B 1 224 ? 2.842 -34.457 62.603 0.41 32.24 214 VAL B C 1
ATOM 4241 C C B VAL B 1 224 ? 2.833 -34.452 62.649 0.59 31.81 214 VAL B C 1
ATOM 4242 O O A VAL B 1 224 ? 2.395 -35.616 62.721 0.41 32.86 214 VAL B O 1
ATOM 4243 O O B VAL B 1 224 ? 2.375 -35.599 62.836 0.59 32.60 214 VAL B O 1
ATOM 4250 N N . ALA B 1 225 ? 4.112 -34.126 62.868 1.00 33.69 215 ALA B N 1
ATOM 4251 C CA . ALA B 1 225 ? 5.181 -35.128 63.123 1.00 34.05 215 ALA B CA 1
ATOM 4252 C C . ALA B 1 225 ? 4.774 -36.039 64.292 1.00 31.31 215 ALA B C 1
ATOM 4253 O O . ALA B 1 225 ? 4.168 -35.557 65.265 1.00 27.66 215 ALA B O 1
ATOM 4255 N N . GLY B 1 226 ? 5.003 -37.342 64.147 1.00 30.10 216 GLY B N 1
ATOM 4256 C CA . GLY B 1 226 ? 4.653 -38.332 65.180 1.00 30.02 216 GLY B CA 1
ATOM 4257 C C . GLY B 1 226 ? 3.193 -38.776 65.127 1.00 29.71 216 GLY B C 1
ATOM 4258 O O . GLY B 1 226 ? 2.839 -39.681 65.878 1.00 31.90 216 GLY B O 1
ATOM 4259 N N . ARG B 1 227 ? 2.346 -38.189 64.282 1.00 27.84 217 ARG B N 1
ATOM 4260 C CA . ARG B 1 227 ? 0.921 -38.607 64.188 1.00 27.04 217 ARG B CA 1
ATOM 4261 C C . ARG B 1 227 ? 0.715 -39.636 63.070 1.00 24.61 217 ARG B C 1
ATOM 4262 O O . ARG B 1 227 ? 1.448 -39.609 62.035 1.00 23.22 217 ARG B O 1
ATOM 4270 N N . VAL B 1 228 ? -0.278 -40.498 63.263 1.00 22.38 218 VAL B N 1
ATOM 4271 C CA . VAL B 1 228 ? -0.652 -41.539 62.268 1.00 22.82 218 VAL B CA 1
ATOM 4272 C C . VAL B 1 228 ? -2.054 -41.215 61.774 1.00 20.60 218 VAL B C 1
ATOM 4273 O O . VAL B 1 228 ? -2.869 -40.723 62.567 1.00 19.40 218 VAL B O 1
ATOM 4277 N N . PHE B 1 229 ? -2.303 -41.524 60.509 1.00 18.01 219 PHE B N 1
ATOM 4278 C CA . PHE B 1 229 ? -3.602 -41.320 59.843 1.00 17.16 219 PHE B CA 1
ATOM 4279 C C . PHE B 1 229 ? -4.022 -42.645 59.213 1.00 16.56 219 PHE B C 1
ATOM 4280 O O . PHE B 1 229 ? -3.139 -43.455 58.906 1.00 16.95 219 PHE B O 1
ATOM 4288 N N . ASP B 1 230 ? -5.324 -42.825 59.016 1.00 15.96 220 ASP B N 1
ATOM 4289 C CA . ASP B 1 230 ? -5.907 -43.970 58.287 1.00 15.89 220 ASP B CA 1
ATOM 4290 C C . ASP B 1 230 ? -5.379 -43.961 56.859 1.00 16.08 220 ASP B C 1
ATOM 4291 O O . ASP B 1 230 ? -5.177 -45.048 56.288 1.00 16.53 220 ASP B O 1
ATOM 4296 N N . ILE B 1 231 ? -5.206 -42.776 56.291 1.00 16.04 221 ILE B N 1
ATOM 4297 C CA . ILE B 1 231 ? -4.881 -42.598 54.846 1.00 16.63 221 ILE B CA 1
ATOM 4298 C C . ILE B 1 231 ? -3.802 -41.537 54.704 1.00 15.83 221 ILE B C 1
ATOM 4299 O O . ILE B 1 231 ? -3.987 -40.450 55.248 1.00 19.11 221 ILE B O 1
ATOM 4304 N N . THR B 1 232 ? -2.711 -41.868 54.035 1.00 14.13 222 THR B N 1
ATOM 4305 C CA . THR B 1 232 ? -1.687 -40.887 53.633 1.00 14.77 222 THR B CA 1
ATOM 4306 C C . THR B 1 232 ? -1.691 -40.813 52.109 1.00 15.68 222 THR B C 1
ATOM 4307 O O . THR B 1 232 ? -1.876 -41.851 51.447 1.00 15.85 222 THR B O 1
ATOM 4311 N N . VAL B 1 233 ? -1.481 -39.619 51.584 1.00 16.82 223 VAL B N 1
ATOM 4312 C CA . VAL B 1 233 ? -1.397 -39.375 50.118 1.00 17.59 223 VAL B CA 1
ATOM 4313 C C . VAL B 1 233 ? -0.110 -38.599 49.844 1.00 16.93 223 VAL B C 1
ATOM 4314 O O . VAL B 1 233 ? -0.011 -37.434 50.294 1.00 16.64 223 VAL B O 1
ATOM 4318 N N . ASP B 1 234 ? 0.855 -39.221 49.173 1.00 17.41 224 ASP B N 1
ATOM 4319 C CA . ASP B 1 234 ? 2.089 -38.503 48.756 1.00 17.36 224 ASP B CA 1
ATOM 4320 C C . ASP B 1 234 ? 1.811 -37.875 47.393 1.00 17.09 224 ASP B C 1
ATOM 4321 O O . ASP B 1 234 ? 1.744 -38.633 46.412 1.00 16.51 224 ASP B O 1
ATOM 4326 N N . GLY B 1 235 ? 1.581 -36.559 47.378 1.00 16.59 225 GLY B N 1
ATOM 4327 C CA . GLY B 1 235 ? 1.327 -35.759 46.166 1.00 17.41 225 GLY B CA 1
ATOM 4328 C C . GLY B 1 235 ? 2.604 -35.120 45.665 1.00 18.96 225 GLY B C 1
ATOM 4329 O O . GLY B 1 235 ? 2.534 -34.253 44.792 1.00 19.04 225 GLY B O 1
ATOM 4330 N N . VAL B 1 236 ? 3.748 -35.555 46.193 1.00 19.96 226 VAL B N 1
ATOM 4331 C CA . VAL B 1 236 ? 5.083 -34.976 45.871 1.00 21.27 226 VAL B CA 1
ATOM 4332 C C . VAL B 1 236 ? 5.967 -36.073 45.266 1.00 20.73 226 VAL B C 1
ATOM 4333 O O . VAL B 1 236 ? 6.349 -35.925 44.112 1.00 22.62 226 VAL B O 1
ATOM 4337 N N . GLY B 1 237 ? 6.262 -37.132 46.008 1.00 21.10 227 GLY B N 1
ATOM 4338 C CA . GLY B 1 237 ? 6.874 -38.353 45.443 1.00 21.73 227 GLY B CA 1
ATOM 4339 C C . GLY B 1 237 ? 8.398 -38.263 45.407 1.00 21.83 227 GLY B C 1
ATOM 4340 O O . GLY B 1 237 ? 9.013 -38.582 44.359 1.00 19.35 227 GLY B O 1
ATOM 4341 N N . TYR B 1 238 ? 8.997 -37.812 46.503 1.00 22.59 228 TYR B N 1
ATOM 4342 C CA . TYR B 1 238 ? 10.454 -37.904 46.763 1.00 23.88 228 TYR B CA 1
ATOM 4343 C C . TYR B 1 238 ? 10.668 -38.913 47.874 1.00 24.10 228 TYR B C 1
ATOM 4344 O O . TYR B 1 238 ? 9.686 -39.242 48.571 1.00 23.51 228 TYR B O 1
ATOM 4353 N N . ASP B 1 239 ? 11.910 -39.366 48.029 1.00 27.55 229 ASP B N 1
ATOM 4354 C CA . ASP B 1 239 ? 12.337 -40.247 49.150 1.00 29.68 229 ASP B CA 1
ATOM 4355 C C . ASP B 1 239 ? 11.788 -39.671 50.466 1.00 26.00 229 ASP B C 1
ATOM 4356 O O . ASP B 1 239 ? 11.154 -40.413 51.202 1.00 26.26 229 ASP B O 1
ATOM 4361 N N . ALA B 1 240 ? 12.021 -38.388 50.734 1.00 24.92 230 ALA B N 1
ATOM 4362 C CA . ALA B 1 240 ? 11.682 -37.718 52.013 1.00 25.57 230 ALA B CA 1
ATOM 4363 C C . ALA B 1 240 ? 10.171 -37.834 52.291 1.00 24.35 230 ALA B C 1
ATOM 4364 O O . ALA B 1 240 ? 9.796 -38.120 53.446 1.00 26.40 230 ALA B O 1
ATOM 4366 N N . THR B 1 241 ? 9.331 -37.680 51.266 1.00 21.49 231 THR B N 1
ATOM 4367 C CA . THR B 1 241 ? 7.849 -37.677 51.398 1.00 19.83 231 THR B CA 1
ATOM 4368 C C . THR B 1 241 ? 7.360 -39.128 51.537 1.00 20.15 231 THR B C 1
ATOM 4369 O O . THR B 1 241 ? 6.517 -39.407 52.404 1.00 19.13 231 THR B O 1
ATOM 4373 N N . ARG B 1 242 ? 7.911 -40.047 50.753 1.00 21.06 232 ARG B N 1
ATOM 4374 C CA . ARG B 1 242 ? 7.595 -41.488 50.889 1.00 20.25 232 ARG B CA 1
ATOM 4375 C C . ARG B 1 242 ? 7.885 -41.906 52.327 1.00 18.51 232 ARG B C 1
ATOM 4376 O O . ARG B 1 242 ? 7.045 -42.590 52.914 1.00 18.27 232 ARG B O 1
ATOM 4384 N N . ALA B 1 243 ? 9.039 -41.528 52.875 1.00 17.57 233 ALA B N 1
ATOM 4385 C CA . ALA B 1 243 ? 9.389 -41.879 54.269 1.00 18.87 233 ALA B CA 1
ATOM 4386 C C . ALA B 1 243 ? 8.328 -41.277 55.207 1.00 18.58 233 ALA B C 1
ATOM 4387 O O . ALA B 1 243 ? 7.780 -42.022 56.040 1.00 19.29 233 ALA B O 1
ATOM 4389 N N . ALA B 1 244 ? 8.003 -39.997 55.059 1.00 17.50 234 ALA B N 1
ATOM 4390 C CA . ALA B 1 244 ? 7.064 -39.315 55.980 1.00 18.73 234 ALA B CA 1
ATOM 4391 C C . ALA B 1 244 ? 5.690 -39.994 55.881 1.00 19.88 234 ALA B C 1
ATOM 4392 O O . ALA B 1 244 ? 5.094 -40.277 56.950 1.00 18.88 234 ALA B O 1
ATOM 4394 N N . ALA B 1 245 ? 5.243 -40.339 54.663 1.00 19.87 235 ALA B N 1
ATOM 4395 C CA . ALA B 1 245 ? 3.928 -40.987 54.450 1.00 20.49 235 ALA B CA 1
ATOM 4396 C C . ALA B 1 245 ? 3.936 -42.374 55.106 1.00 21.03 235 ALA B C 1
ATOM 4397 O O . ALA B 1 245 ? 2.912 -42.760 55.717 1.00 21.39 235 ALA B O 1
ATOM 4399 N N . SER B 1 246 ? 5.039 -43.112 54.989 1.00 21.58 236 SER B N 1
ATOM 4400 C CA . SER B 1 246 ? 5.182 -44.470 55.579 1.00 22.48 236 SER B CA 1
ATOM 4401 C C . SER B 1 246 ? 4.997 -44.350 57.097 1.00 22.36 236 SER B C 1
ATOM 4402 O O . SER B 1 246 ? 4.089 -45.032 57.664 1.00 20.01 236 SER B O 1
ATOM 4405 N N . ALA B 1 247 ? 5.785 -43.465 57.724 1.00 21.81 237 ALA B N 1
ATOM 4406 C CA . ALA B 1 247 ? 5.780 -43.245 59.189 1.00 22.22 237 ALA B CA 1
ATOM 4407 C C . ALA B 1 247 ? 4.390 -42.777 59.648 1.00 21.74 237 ALA B C 1
ATOM 4408 O O . ALA B 1 247 ? 3.994 -43.153 60.741 1.00 23.29 237 ALA B O 1
ATOM 4410 N N . ALA B 1 248 ? 3.639 -42.042 58.822 1.00 20.96 238 ALA B N 1
ATOM 4411 C CA . ALA B 1 248 ? 2.360 -41.412 59.220 1.00 19.56 238 ALA B CA 1
ATOM 4412 C C . ALA B 1 248 ? 1.159 -42.303 58.882 1.00 19.88 238 ALA B C 1
ATOM 4413 O O . ALA B 1 248 ? 0.040 -41.878 59.159 1.00 19.43 238 ALA B O 1
ATOM 4415 N N . THR B 1 249 ? 1.350 -43.482 58.287 1.00 20.15 239 THR B N 1
ATOM 4416 C CA . THR B 1 249 ? 0.231 -44.422 58.022 1.00 20.39 239 THR B CA 1
ATOM 4417 C C . THR B 1 249 ? 0.108 -45.387 59.212 1.00 20.53 239 THR B C 1
ATOM 4418 O O . THR B 1 249 ? 1.143 -45.952 59.608 1.00 20.39 239 THR B O 1
A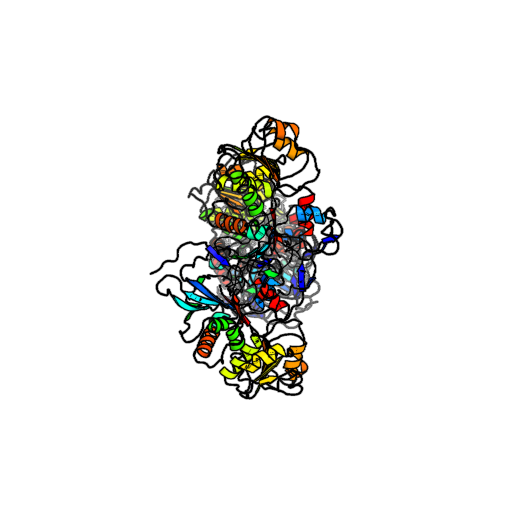TOM 4422 N N . ARG B 1 250 ? -1.115 -45.553 59.732 1.00 20.20 240 ARG B N 1
ATOM 4423 C CA . ARG B 1 250 ? -1.463 -46.436 60.877 1.00 22.70 240 ARG B CA 1
ATOM 4424 C C . ARG B 1 250 ? -1.473 -47.878 60.386 1.00 23.21 240 ARG B C 1
ATOM 4425 O O . ARG B 1 250 ? -1.699 -48.133 59.206 1.00 25.94 240 ARG B O 1
ATOM 4433 N N . PRO B 1 251 ? -1.235 -48.862 61.274 1.00 21.67 241 PRO B N 1
ATOM 4434 C CA . PRO B 1 251 ? -1.283 -50.263 60.873 1.00 20.41 241 PRO B CA 1
ATOM 4435 C C . PRO B 1 251 ? -2.580 -50.605 60.130 1.00 19.90 241 PRO B C 1
ATOM 4436 O O . PRO B 1 251 ? -3.673 -50.318 60.622 1.00 19.97 241 PRO B O 1
ATOM 4440 N N . GLY B 1 252 ? -2.435 -51.211 58.945 1.00 19.03 242 GLY B N 1
ATOM 4441 C CA . GLY B 1 252 ? -3.573 -51.691 58.134 1.00 18.28 242 GLY B CA 1
ATOM 4442 C C . GLY B 1 252 ? -4.124 -50.595 57.240 1.00 18.61 242 GLY B C 1
ATOM 4443 O O . GLY B 1 252 ? -5.192 -50.810 56.617 1.00 20.02 242 GLY B O 1
ATOM 4444 N N . GLY B 1 253 ? -3.457 -49.437 57.234 1.00 18.17 243 GLY B N 1
ATOM 4445 C CA . GLY B 1 253 ? -3.911 -48.219 56.555 1.00 18.46 243 GLY B CA 1
ATOM 4446 C C . GLY B 1 253 ? -3.494 -48.213 55.100 1.00 17.74 243 GLY B C 1
ATOM 4447 O O . GLY B 1 253 ? -3.064 -49.277 54.586 1.00 16.35 243 GLY B O 1
ATOM 4448 N N . LEU B 1 254 ? -3.634 -47.047 54.474 1.00 16.27 244 LEU B N 1
ATOM 4449 C CA . LEU B 1 254 ? -3.501 -46.851 53.022 1.00 15.12 244 LEU B CA 1
ATOM 4450 C C . LEU B 1 254 ? -2.492 -45.738 52.798 1.00 15.85 244 LEU B C 1
ATOM 4451 O O . LEU B 1 254 ? -2.631 -44.675 53.429 1.00 16.71 244 LEU B O 1
ATOM 4456 N N . LEU B 1 255 ? -1.514 -46.002 51.944 1.00 15.76 245 LEU B N 1
ATOM 4457 C CA . LEU B 1 255 ? -0.575 -44.992 51.442 1.00 16.41 245 LEU B CA 1
ATOM 4458 C C . LEU B 1 255 ? -0.767 -44.897 49.933 1.00 17.76 245 LEU B C 1
ATOM 4459 O O . LEU B 1 255 ? -0.420 -45.881 49.231 1.00 17.83 245 LEU B O 1
ATOM 4464 N N . LEU B 1 256 ? -1.308 -43.770 49.475 1.00 17.53 246 LEU B N 1
ATOM 4465 C CA . LEU B 1 256 ? -1.472 -43.459 48.036 1.00 18.22 246 LEU B CA 1
ATOM 4466 C C . LEU B 1 256 ? -0.252 -42.674 47.580 1.00 17.79 246 LEU B C 1
ATOM 4467 O O . LEU B 1 256 ? 0.057 -41.655 48.221 1.00 16.99 246 LEU B O 1
ATOM 4472 N N . HIS B 1 257 ? 0.407 -43.142 46.519 1.00 18.58 247 HIS B N 1
ATOM 4473 C CA . HIS B 1 257 ? 1.624 -42.521 45.938 1.00 18.06 247 HIS B CA 1
ATOM 4474 C C . HIS B 1 257 ? 1.338 -41.991 44.520 1.00 17.82 247 HIS B C 1
ATOM 4475 O O . HIS B 1 257 ? 1.281 -42.786 43.574 1.00 16.83 247 HIS B O 1
ATOM 4482 N N . ILE B 1 258 ? 1.185 -40.681 44.370 1.00 18.17 248 ILE B N 1
ATOM 4483 C CA . ILE B 1 258 ? 0.685 -40.059 43.113 1.00 20.28 248 ILE B CA 1
ATOM 4484 C C . ILE B 1 258 ? 1.782 -39.182 42.527 1.00 22.37 248 ILE B C 1
ATOM 4485 O O . ILE B 1 258 ? 1.934 -39.189 41.311 1.00 26.73 248 ILE B O 1
ATOM 4490 N N . GLY B 1 259 ? 2.500 -38.429 43.352 1.00 25.59 249 GLY B N 1
ATOM 4491 C CA . GLY B 1 259 ? 3.614 -37.593 42.863 1.00 28.56 249 GLY B CA 1
ATOM 4492 C C . GLY B 1 259 ? 4.712 -38.443 42.248 1.00 30.17 249 GLY B C 1
ATOM 4493 O O . GLY B 1 259 ? 4.845 -39.616 42.666 1.00 30.04 249 GLY B O 1
ATOM 4494 N N . LEU B 1 260 ? 5.474 -37.876 41.306 1.00 33.49 250 LEU B N 1
ATOM 4495 C CA . LEU B 1 260 ? 6.721 -38.490 40.772 1.00 38.31 250 LEU B CA 1
ATOM 4496 C C . LEU B 1 260 ? 7.858 -37.469 40.784 1.00 36.24 250 LEU B C 1
ATOM 4497 O O . LEU B 1 260 ? 8.489 -37.296 39.748 1.00 40.26 250 LEU B O 1
ATOM 4502 N N . GLY B 1 261 ? 8.096 -36.835 41.930 1.00 36.59 251 GLY B N 1
ATOM 4503 C CA . GLY B 1 261 ? 9.259 -35.960 42.151 1.00 38.01 251 GLY B CA 1
ATOM 4504 C C . GLY B 1 261 ? 10.539 -36.638 41.683 1.00 36.86 251 GLY B C 1
ATOM 4505 O O . GLY B 1 261 ? 11.135 -36.158 40.717 1.00 37.28 251 GLY B O 1
ATOM 4506 N N . GLY B 1 262 ? 10.912 -37.753 42.307 1.00 37.48 252 GLY B N 1
ATOM 4507 C CA . GLY B 1 262 ? 12.167 -38.466 42.004 1.00 41.73 252 GLY B CA 1
ATOM 4508 C C . GLY B 1 262 ? 12.639 -39.355 43.144 1.00 44.49 252 GLY B C 1
ATOM 4509 O O . GLY B 1 262 ? 11.950 -39.428 44.199 1.00 41.65 252 GLY B O 1
ATOM 4510 N N . GLY B 1 263 ? 13.786 -40.012 42.939 1.00 45.06 253 GLY B N 1
ATOM 4511 C CA . GLY B 1 263 ? 14.324 -41.044 43.847 1.00 44.90 253 GLY B CA 1
ATOM 4512 C C . GLY B 1 263 ? 13.677 -42.377 43.553 1.00 43.72 253 GLY B C 1
ATOM 4513 O O . GLY B 1 263 ? 12.761 -42.388 42.705 1.00 48.37 253 GLY B O 1
ATOM 4514 N N . SER B 1 264 ? 14.122 -43.461 44.203 1.00 45.53 254 SER B N 1
ATOM 4515 C CA . SER B 1 264 ? 13.475 -44.798 44.088 1.00 44.94 254 SER B CA 1
ATOM 4516 C C . SER B 1 264 ? 13.378 -45.537 45.431 1.00 42.67 254 SER B C 1
ATOM 4517 O O . SER B 1 264 ? 13.039 -46.747 45.388 1.00 42.32 254 SER B O 1
ATOM 4520 N N . ALA B 1 265 ? 13.601 -44.868 46.571 1.00 37.64 255 ALA B N 1
ATOM 4521 C CA . ALA B 1 265 ? 13.445 -45.473 47.919 1.00 35.96 255 ALA B CA 1
ATOM 4522 C C . ALA B 1 265 ? 12.499 -44.622 48.788 1.00 34.03 255 ALA B C 1
ATOM 4523 O O . ALA B 1 265 ? 11.550 -44.026 48.237 1.00 39.04 255 ALA B O 1
ATOM 4525 N N . GLY B 1 266 ? 12.714 -44.600 50.103 1.00 29.96 256 GLY B N 1
ATOM 4526 C CA . GLY B 1 266 ? 11.992 -43.744 51.057 1.00 28.00 256 GLY B CA 1
ATOM 4527 C C . GLY B 1 266 ? 10.937 -44.538 51.798 1.00 27.74 256 GLY B C 1
ATOM 4528 O O . GLY B 1 266 ? 10.750 -44.289 53.000 1.00 25.01 256 GLY B O 1
ATOM 4529 N N . LEU B 1 267 ? 10.242 -45.442 51.100 1.00 28.30 257 LEU B N 1
ATOM 4530 C CA . LEU B 1 267 ? 9.243 -46.326 51.737 1.00 28.26 257 LEU B CA 1
ATOM 4531 C C . LEU B 1 267 ? 9.990 -47.127 52.800 1.00 28.12 257 LEU B C 1
ATOM 4532 O O . LEU B 1 267 ? 11.058 -47.661 52.507 1.00 28.45 257 LEU B O 1
ATOM 4537 N N . ASP B 1 268 ? 9.438 -47.151 54.004 1.00 29.23 258 ASP B N 1
ATOM 4538 C CA . ASP B 1 268 ? 9.918 -47.973 55.131 1.00 28.30 258 ASP B CA 1
ATOM 4539 C C . ASP B 1 268 ? 9.327 -49.368 54.954 1.00 25.87 258 ASP B C 1
ATOM 4540 O O . ASP B 1 268 ? 8.208 -49.587 55.409 1.00 26.12 258 ASP B O 1
ATOM 4545 N N . ILE B 1 269 ? 10.061 -50.270 54.305 1.00 26.11 259 ILE B N 1
ATOM 4546 C CA . ILE B 1 269 ? 9.529 -51.608 53.895 1.00 26.06 259 ILE B CA 1
ATOM 4547 C C . ILE B 1 269 ? 9.211 -52.455 55.137 1.00 25.36 259 ILE B C 1
ATOM 4548 O O . ILE B 1 269 ? 8.137 -53.063 55.169 1.00 23.96 259 ILE B O 1
ATOM 4553 N N . ARG B 1 270 ? 10.102 -52.492 56.128 1.00 27.72 260 ARG B N 1
ATOM 4554 C CA . ARG B 1 270 ? 9.878 -53.226 57.401 1.00 30.19 260 ARG B CA 1
ATOM 4555 C C . ARG B 1 270 ? 8.501 -52.862 57.966 1.00 26.35 260 ARG B C 1
ATOM 4556 O O . ARG B 1 270 ? 7.752 -53.788 58.340 1.00 24.58 260 ARG B O 1
ATOM 4564 N N . ARG B 1 271 ? 8.203 -51.560 58.061 1.00 24.01 261 ARG B N 1
ATOM 4565 C CA . ARG B 1 271 ? 6.944 -51.049 58.658 1.00 22.06 261 ARG B CA 1
ATOM 4566 C C . ARG B 1 271 ? 5.771 -51.444 57.762 1.00 21.30 261 ARG B C 1
ATOM 4567 O O . ARG B 1 271 ? 4.754 -51.941 58.292 1.00 19.62 261 ARG B O 1
ATOM 4575 N N . ILE B 1 272 ? 5.892 -51.226 56.453 1.00 21.51 262 ILE B N 1
ATOM 4576 C CA . ILE B 1 272 ? 4.799 -51.584 55.499 1.00 22.11 262 ILE B CA 1
ATOM 4577 C C . ILE B 1 272 ? 4.483 -53.074 55.683 1.00 20.81 262 ILE B C 1
ATOM 4578 O O . ILE B 1 272 ? 3.296 -53.448 55.626 1.00 20.06 262 ILE B O 1
ATOM 4583 N N . THR B 1 273 ? 5.496 -53.902 55.934 1.00 21.04 263 THR B N 1
ATOM 4584 C CA . THR B 1 273 ? 5.279 -55.362 56.125 1.00 23.35 263 THR B CA 1
ATOM 4585 C C . THR B 1 273 ? 4.709 -55.616 57.522 1.00 22.34 263 THR B C 1
ATOM 4586 O O . THR B 1 273 ? 3.608 -56.170 57.604 1.00 23.00 263 THR B O 1
ATOM 4590 N N . LEU B 1 274 ? 5.402 -55.210 58.582 1.00 22.98 264 LEU B N 1
ATOM 4591 C CA . LEU B 1 274 ? 4.990 -55.564 59.972 1.00 25.03 264 LEU B CA 1
ATOM 4592 C C . LEU B 1 274 ? 3.665 -54.865 60.337 1.00 23.72 264 LEU B C 1
ATOM 4593 O O . LEU B 1 274 ? 2.880 -55.445 61.112 1.00 21.34 264 LEU B O 1
ATOM 4598 N N . GLN B 1 275 ? 3.391 -53.671 59.799 1.00 24.76 265 GLN B N 1
ATOM 4599 C CA . GLN B 1 275 ? 2.136 -52.941 60.126 1.00 24.88 265 GLN B CA 1
ATOM 4600 C C . GLN B 1 275 ? 1.122 -53.136 58.990 1.00 25.54 265 GLN B C 1
ATOM 4601 O O . GLN B 1 275 ? 0.023 -52.544 59.041 1.00 24.76 265 GLN B O 1
ATOM 4607 N N . GLU B 1 276 ? 1.457 -53.967 58.005 1.00 25.63 266 GLU B N 1
ATOM 4608 C CA . GLU B 1 276 ? 0.509 -54.394 56.946 1.00 24.12 266 GLU B CA 1
ATOM 4609 C C . GLU B 1 276 ? -0.145 -53.145 56.338 1.00 21.28 266 GLU B C 1
ATOM 4610 O O . GLU B 1 276 ? -1.354 -52.955 56.498 1.00 18.06 266 GLU B O 1
ATOM 4616 N N . ILE B 1 277 ? 0.656 -52.306 55.692 1.00 19.96 267 ILE B N 1
ATOM 4617 C CA . ILE B 1 277 ? 0.156 -51.079 55.014 1.00 21.35 267 ILE B CA 1
ATOM 4618 C C . ILE B 1 277 ? -0.136 -51.459 53.555 1.00 20.95 267 ILE B C 1
ATOM 4619 O O . ILE B 1 277 ? 0.691 -52.195 52.970 1.00 22.11 267 ILE B O 1
ATOM 4624 N N . THR B 1 278 ? -1.292 -51.034 53.032 1.00 19.78 268 THR B N 1
ATOM 4625 C CA . THR B 1 278 ? -1.653 -51.129 51.594 1.00 20.55 268 THR B CA 1
ATOM 4626 C C . THR B 1 278 ? -1.063 -49.896 50.893 1.00 19.92 268 THR B C 1
ATOM 4627 O O . THR B 1 278 ? -1.465 -48.770 51.224 1.00 19.67 268 THR B O 1
ATOM 4631 N N . VAL B 1 279 ? -0.071 -50.108 50.036 1.00 19.13 269 VAL B N 1
ATOM 4632 C CA . VAL B 1 279 ? 0.610 -49.044 49.249 1.00 19.07 269 VAL B CA 1
ATOM 4633 C C . VAL B 1 279 ? 0.161 -49.144 47.792 1.00 20.06 269 VAL B C 1
ATOM 4634 O O . VAL B 1 279 ? 0.333 -50.218 47.171 1.00 18.62 269 VAL B O 1
ATOM 4638 N N . ILE B 1 280 ? -0.380 -48.054 47.252 1.00 20.64 270 ILE B N 1
ATOM 4639 C CA . ILE B 1 280 ? -0.926 -48.040 45.869 1.00 21.11 270 ILE B CA 1
ATOM 4640 C C . ILE B 1 280 ? -0.356 -46.827 45.156 1.00 20.41 270 ILE B C 1
ATOM 4641 O O . ILE B 1 280 ? -0.661 -45.698 45.563 1.00 19.67 270 ILE B O 1
ATOM 4646 N N . GLY B 1 281 ? 0.449 -47.070 44.127 1.00 21.29 271 GLY B N 1
ATOM 4647 C CA . GLY B 1 281 ? 0.837 -46.042 43.148 1.00 21.06 271 GLY B CA 1
ATOM 4648 C C . GLY B 1 281 ? -0.307 -45.887 42.182 1.00 21.22 271 GLY B C 1
ATOM 4649 O O . GLY B 1 281 ? -0.950 -46.914 41.929 1.00 22.08 271 GLY B O 1
ATOM 4650 N N . THR B 1 282 ? -0.611 -44.666 41.735 1.00 21.59 272 THR B N 1
ATOM 4651 C CA . THR B 1 282 ? -1.767 -44.389 40.840 1.00 21.81 272 THR B CA 1
ATOM 4652 C C . THR B 1 282 ? -1.294 -43.692 39.567 1.00 21.53 272 THR B C 1
ATOM 4653 O O . THR B 1 282 ? -0.299 -42.958 39.613 1.00 19.35 272 THR B O 1
ATOM 4657 N N . TYR B 1 283 ? -2.003 -43.969 38.470 1.00 23.85 273 TYR B N 1
ATOM 4658 C CA . TYR B 1 283 ? -1.796 -43.333 37.144 1.00 24.82 273 TYR B CA 1
ATOM 4659 C C . TYR B 1 283 ? -3.117 -42.770 36.622 1.00 20.59 273 TYR B C 1
ATOM 4660 O O . TYR B 1 283 ? -4.084 -43.527 36.435 1.00 21.84 273 TYR B O 1
ATOM 4669 N N . THR B 1 284 ? -3.127 -41.477 36.349 1.00 17.61 274 THR B N 1
ATOM 4670 C CA . THR B 1 284 ? -4.265 -40.745 35.732 1.00 16.47 274 THR B CA 1
ATOM 4671 C C . THR B 1 284 ? -5.584 -41.150 36.398 1.00 15.81 274 THR B C 1
ATOM 4672 O O . THR B 1 284 ? -5.711 -41.036 37.648 1.00 16.32 274 THR B O 1
ATOM 4676 N N . TYR B 1 285 ? -6.550 -41.583 35.602 1.00 15.31 275 TYR B N 1
ATOM 4677 C CA . TYR B 1 285 ? -7.970 -41.701 36.010 1.00 15.27 275 TYR B CA 1
ATOM 4678 C C . TYR B 1 285 ? -8.722 -42.412 34.900 1.00 15.62 275 TYR B C 1
ATOM 4679 O O . TYR B 1 285 ? -8.232 -42.401 33.747 1.00 18.20 275 TYR B O 1
ATOM 4688 N N . THR B 1 286 ? -9.854 -43.003 35.234 1.00 15.71 276 THR B N 1
ATOM 4689 C CA . THR B 1 286 ? -10.769 -43.611 34.235 1.00 16.32 276 THR B CA 1
ATOM 4690 C C . THR B 1 286 ? -11.721 -42.546 33.670 1.00 16.04 276 THR B C 1
ATOM 4691 O O . THR B 1 286 ? -11.963 -41.496 34.339 1.00 14.97 276 THR B O 1
ATOM 4695 N N . ALA B 1 287 ? -12.292 -42.830 32.500 1.00 15.97 277 ALA B N 1
ATOM 4696 C CA . ALA B 1 287 ? -13.268 -41.940 31.826 1.00 15.98 277 ALA B CA 1
ATOM 4697 C C . ALA B 1 287 ? -14.442 -41.670 32.776 1.00 15.38 277 ALA B C 1
ATOM 4698 O O . ALA B 1 287 ? -14.891 -40.512 32.857 1.00 14.50 277 ALA B O 1
ATOM 4700 N N . GLN B 1 288 ? -14.879 -42.693 33.515 1.00 15.76 278 GLN B N 1
ATOM 4701 C CA . GLN B 1 288 ? -15.971 -42.578 34.523 1.00 15.35 278 GLN B CA 1
ATOM 4702 C C . GLN B 1 288 ? -15.511 -41.669 35.664 1.00 14.65 278 GLN B C 1
ATOM 4703 O O . GLN B 1 288 ? -16.360 -40.924 36.180 1.00 13.52 278 GLN B O 1
ATOM 4709 N N . ASP B 1 289 ? -14.241 -41.780 36.095 1.00 14.15 279 ASP B N 1
ATOM 4710 C CA . ASP B 1 289 ? -13.668 -40.921 37.167 1.00 13.84 279 ASP B CA 1
ATOM 4711 C C . ASP B 1 289 ? -13.741 -39.454 36.703 1.00 13.48 279 ASP B C 1
ATOM 4712 O O . ASP B 1 289 ? -13.948 -38.546 37.542 1.00 14.15 279 ASP B O 1
ATOM 4717 N N . PHE B 1 290 ? -13.511 -39.195 35.423 1.00 13.50 280 PHE B N 1
ATOM 4718 C CA . PHE B 1 290 ? -13.557 -37.820 34.860 1.00 13.86 280 PHE B CA 1
ATOM 4719 C C . PHE B 1 290 ? -15.006 -37.323 34.909 1.00 13.57 280 PHE B C 1
ATOM 4720 O O . PHE B 1 290 ? -15.274 -36.199 35.380 1.00 12.99 280 PHE B O 1
ATOM 4728 N N . ARG B 1 291 ? -15.950 -38.158 34.508 1.00 14.15 281 ARG B N 1
ATOM 4729 C CA . ARG B 1 291 ? -17.385 -37.756 34.542 1.00 15.33 281 ARG B CA 1
ATOM 4730 C C . ARG B 1 291 ? -17.835 -37.564 36.004 1.00 14.91 281 ARG B C 1
ATOM 4731 O O . ARG B 1 291 ? -18.477 -36.514 36.277 1.00 13.44 281 ARG B O 1
ATOM 4739 N N . ASP B 1 292 ? -17.477 -38.492 36.915 1.00 14.43 282 ASP B N 1
ATOM 4740 C CA . ASP B 1 292 ? -17.813 -38.374 38.363 1.00 13.91 282 ASP B CA 1
ATOM 4741 C C . ASP B 1 292 ? -17.197 -37.078 38.904 1.00 13.16 282 ASP B C 1
ATOM 4742 O O . ASP B 1 292 ? -17.879 -36.382 39.703 1.00 13.00 282 ASP B O 1
ATOM 4747 N N . THR B 1 293 ? -15.962 -36.759 38.491 1.00 10.79 283 THR B N 1
ATOM 4748 C CA . THR B 1 293 ? -15.205 -35.587 39.001 1.00 9.89 283 THR B CA 1
ATOM 4749 C C . THR B 1 293 ? -15.996 -34.346 38.586 1.00 9.57 283 THR B C 1
ATOM 4750 O O . THR B 1 293 ? -16.236 -33.485 39.439 1.00 9.62 283 THR B O 1
ATOM 4754 N N . CYS B 1 294 ? -16.349 -34.237 37.313 1.00 9.96 284 CYS B N 1
ATOM 4755 C CA . CYS B 1 294 ? -17.186 -33.120 36.783 1.00 10.80 284 CYS B CA 1
ATOM 4756 C C . CYS B 1 294 ? -18.475 -32.975 37.607 1.00 11.71 284 CYS B C 1
ATOM 4757 O O . CYS B 1 294 ? -18.815 -31.821 38.047 1.00 11.95 284 CYS B O 1
ATOM 4760 N N . ALA B 1 295 ? -19.177 -34.085 37.836 1.00 12.06 285 ALA B N 1
ATOM 4761 C CA . ALA B 1 295 ? -20.481 -34.087 38.523 1.00 13.29 285 ALA B CA 1
ATOM 4762 C C . ALA B 1 295 ? -20.264 -33.519 39.926 1.00 13.54 285 ALA B C 1
ATOM 4763 O O . ALA B 1 295 ? -21.042 -32.673 40.334 1.00 12.57 285 ALA B O 1
ATOM 4765 N N . ALA B 1 296 ? -19.201 -33.935 40.620 1.00 14.13 286 ALA B N 1
ATOM 4766 C CA . ALA B 1 296 ? -18.933 -33.452 41.988 1.00 14.78 286 ALA B CA 1
ATOM 4767 C C . ALA B 1 296 ? -18.489 -31.986 41.925 1.00 15.66 286 ALA B C 1
ATOM 4768 O O . ALA B 1 296 ? -18.899 -31.201 42.802 1.00 15.92 286 ALA B O 1
ATOM 4770 N N . MET B 1 297 ? -17.751 -31.599 40.888 1.00 15.11 287 MET B N 1
ATOM 4771 C CA . MET B 1 297 ? -17.311 -30.185 40.748 1.00 16.14 287 MET B CA 1
ATOM 4772 C C . MET B 1 297 ? -18.551 -29.297 40.568 1.00 14.46 287 MET B C 1
ATOM 4773 O O . MET B 1 297 ? -18.629 -28.244 41.228 1.00 13.55 287 MET B O 1
ATOM 4778 N N . PHE B 1 298 ? -19.476 -29.712 39.706 1.00 14.40 288 PHE B N 1
ATOM 4779 C CA . PHE B 1 298 ? -20.647 -28.892 39.290 1.00 14.92 288 PHE B CA 1
ATOM 4780 C C . PHE B 1 298 ? -21.681 -28.808 40.412 1.00 17.10 288 PHE B C 1
ATOM 4781 O O . PHE B 1 298 ? -22.375 -27.768 40.465 1.00 19.51 288 PHE B O 1
ATOM 4789 N N . ASP B 1 299 ? -21.778 -29.825 41.281 1.00 18.74 289 ASP B N 1
ATOM 4790 C CA . ASP B 1 299 ? -22.791 -29.863 42.370 1.00 19.62 289 ASP B CA 1
ATOM 4791 C C . ASP B 1 299 ? -22.185 -29.341 43.679 1.00 18.79 289 ASP B C 1
ATOM 4792 O O . ASP B 1 299 ? -22.869 -29.436 44.696 1.00 17.58 289 ASP B O 1
ATOM 4797 N N . GLY B 1 300 ? -20.960 -28.806 43.650 1.00 17.58 290 GLY B N 1
ATOM 4798 C CA . GLY B 1 300 ? -20.378 -28.045 44.768 1.00 16.87 290 GLY B CA 1
ATOM 4799 C C . GLY B 1 300 ? -19.711 -28.930 45.796 1.00 17.11 290 GLY B C 1
ATOM 4800 O O . GLY B 1 300 ? -19.272 -28.394 46.797 1.00 18.59 290 GLY B O 1
ATOM 4801 N N . ARG B 1 301 ? -19.594 -30.230 45.546 1.00 16.94 291 ARG B N 1
ATOM 4802 C CA . ARG B 1 301 ? -18.962 -31.188 46.487 1.00 17.63 291 ARG B CA 1
ATOM 4803 C C . ARG B 1 301 ? -17.435 -31.038 46.540 1.00 17.76 291 ARG B C 1
ATOM 4804 O O . ARG B 1 301 ? -16.807 -31.617 47.481 1.00 15.33 291 ARG B O 1
ATOM 4812 N N . LEU B 1 302 ? -16.812 -30.360 45.571 1.00 17.35 292 LEU B N 1
ATOM 4813 C CA . LEU B 1 302 ? -15.330 -30.323 45.515 1.00 16.80 292 LEU B CA 1
ATOM 4814 C C . LEU B 1 302 ? -14.801 -28.942 45.893 1.00 17.23 292 LEU B C 1
ATOM 4815 O O . LEU B 1 302 ? -13.633 -28.655 45.570 1.00 19.99 292 LEU B O 1
ATOM 4820 N N . GLY B 1 303 ? -15.583 -28.158 46.640 1.00 16.59 293 GLY B N 1
ATOM 4821 C CA . GLY B 1 303 ? -15.136 -26.864 47.188 1.00 15.92 293 GLY B CA 1
ATOM 4822 C C . GLY B 1 303 ? -15.161 -25.761 46.140 1.00 15.84 293 GLY B C 1
ATOM 4823 O O . GLY B 1 303 ? -15.742 -25.989 45.057 1.00 15.80 293 GLY B O 1
ATOM 4824 N N . GLY B 1 304 ? -14.545 -24.617 46.449 1.00 15.31 294 GLY B N 1
ATOM 4825 C CA . GLY B 1 304 ? -14.625 -23.395 45.632 1.00 16.33 294 GLY B CA 1
ATOM 4826 C C . GLY B 1 304 ? -13.919 -23.521 44.280 1.00 16.49 294 GLY B C 1
ATOM 4827 O O . GLY B 1 304 ? -14.281 -22.780 43.369 1.00 15.76 294 GLY B O 1
ATOM 4828 N N . LEU B 1 305 ? -12.892 -24.363 44.162 1.00 17.44 295 LEU B N 1
ATOM 4829 C CA . LEU B 1 305 ? -12.107 -24.509 42.911 1.00 18.00 295 LEU B CA 1
ATOM 4830 C C . LEU B 1 305 ? -11.687 -23.126 42.404 1.00 19.73 295 LEU B C 1
ATOM 4831 O O . LEU B 1 305 ? -11.825 -22.886 41.198 1.00 17.71 295 LEU B O 1
ATOM 4836 N N . ASP B 1 306 ? -11.240 -22.255 43.315 1.00 22.63 296 ASP B N 1
ATOM 4837 C CA . ASP B 1 306 ? -10.718 -20.899 43.028 1.00 24.66 296 ASP B CA 1
ATOM 4838 C C . ASP B 1 306 ? -9.194 -20.874 43.153 1.00 20.69 296 ASP B C 1
ATOM 4839 O O . ASP B 1 306 ? -8.640 -19.760 43.068 1.00 18.80 296 ASP B O 1
ATOM 4844 N N . TRP B 1 307 ? -8.533 -22.023 43.357 1.00 17.74 297 TRP B N 1
ATOM 4845 C CA . TRP B 1 307 ? -7.075 -22.047 43.655 1.00 16.11 297 TRP B CA 1
ATOM 4846 C C . TRP B 1 307 ? -6.289 -21.908 42.341 1.00 15.19 297 TRP B C 1
ATOM 4847 O O . TRP B 1 307 ? -5.360 -22.676 42.118 1.00 13.44 297 TRP B O 1
ATOM 4858 N N . THR B 1 308 ? -6.681 -20.942 41.509 1.00 16.19 298 THR B N 1
ATOM 4859 C CA . THR B 1 308 ? -6.114 -20.652 40.160 1.00 18.44 298 THR B CA 1
ATOM 4860 C C . THR B 1 308 ? -5.749 -19.163 40.051 1.00 18.47 298 THR B C 1
ATOM 4861 O O . THR B 1 308 ? -6.413 -18.311 40.667 1.00 16.49 298 THR B O 1
ATOM 4865 N N . GLU B 1 309 ? -4.710 -18.877 39.289 1.00 19.29 299 GLU B N 1
ATOM 4866 C CA . GLU B 1 309 ? -4.456 -17.527 38.738 1.00 20.42 299 GLU B CA 1
ATOM 4867 C C . GLU B 1 309 ? -4.478 -17.693 37.228 1.00 17.95 299 GLU B C 1
ATOM 4868 O O . GLU B 1 309 ? -3.963 -18.703 36.767 1.00 22.51 299 GLU B O 1
ATOM 4874 N N . SER B 1 310 ? -5.085 -16.774 36.501 1.00 15.85 300 SER B N 1
ATOM 4875 C CA . SER B 1 310 ? -5.171 -16.884 35.035 1.00 15.75 300 SER B CA 1
ATOM 4876 C C . SER B 1 310 ? -4.197 -15.901 34.378 1.00 13.12 300 SER B C 1
ATOM 4877 O O . SER B 1 310 ? -3.911 -14.846 34.955 1.00 11.76 300 SER B O 1
ATOM 4880 N N . ARG B 1 311 ? -3.643 -16.294 33.240 1.00 11.73 301 ARG B N 1
ATOM 4881 C CA . ARG B 1 311 ? -2.712 -15.453 32.438 1.00 11.04 301 ARG B CA 1
ATOM 4882 C C . ARG B 1 311 ? -3.083 -15.596 30.969 1.00 9.82 301 ARG B C 1
ATOM 4883 O O . ARG B 1 311 ? -3.472 -16.675 30.529 1.00 8.92 301 ARG B O 1
ATOM 4891 N N . PRO B 1 312 ? -2.975 -14.515 30.176 1.00 9.17 302 PRO B N 1
ATOM 4892 C CA . PRO B 1 312 ? -3.167 -14.628 28.736 1.00 9.25 302 PRO B CA 1
ATOM 4893 C C . PRO B 1 312 ? -2.184 -15.655 28.156 1.00 9.04 302 PRO B C 1
ATOM 4894 O O . PRO B 1 312 ? -1.005 -15.670 28.589 1.00 9.33 302 PRO B O 1
ATOM 4898 N N . LEU B 1 313 ? -2.628 -16.454 27.188 1.00 8.33 303 LEU B N 1
ATOM 4899 C CA . LEU B 1 313 ? -1.719 -17.405 26.474 1.00 8.48 303 LEU B CA 1
ATOM 4900 C C . LEU B 1 313 ? -0.459 -16.671 25.976 1.00 8.63 303 LEU B C 1
ATOM 4901 O O . LEU B 1 313 ? 0.648 -17.234 26.087 1.00 8.40 303 LEU B O 1
ATOM 4906 N N . SER B 1 314 ? -0.621 -15.443 25.473 1.00 9.17 304 SER B N 1
ATOM 4907 C CA . SER B 1 314 ? 0.460 -14.611 24.884 1.00 9.93 304 SER B CA 1
ATOM 4908 C C . SER B 1 314 ? 1.612 -14.456 25.880 1.00 10.94 304 SER B C 1
ATOM 4909 O O . SER B 1 314 ? 2.756 -14.222 25.451 1.00 10.93 304 SER B O 1
ATOM 4912 N N . ALA B 1 315 ? 1.310 -14.581 27.176 1.00 11.83 305 ALA B N 1
ATOM 4913 C CA . ALA B 1 315 ? 2.252 -14.343 28.279 1.00 10.74 305 ALA B CA 1
ATOM 4914 C C . ALA B 1 315 ? 2.677 -15.682 28.864 1.00 10.70 305 ALA B C 1
ATOM 4915 O O . ALA B 1 315 ? 3.288 -15.662 29.944 1.00 11.33 305 ALA B O 1
ATOM 4917 N N . GLY B 1 316 ? 2.413 -16.793 28.180 1.00 9.65 306 GLY B N 1
ATOM 4918 C CA . GLY B 1 316 ? 2.772 -18.119 28.710 1.00 10.04 306 GLY B CA 1
ATOM 4919 C C . GLY B 1 316 ? 4.251 -18.249 29.070 1.00 10.17 306 GLY B C 1
ATOM 4920 O O . GLY B 1 316 ? 4.579 -18.919 30.090 1.00 9.74 306 GLY B O 1
ATOM 4921 N N . ALA B 1 317 ? 5.157 -17.632 28.305 1.00 10.63 307 ALA B N 1
ATOM 4922 C CA . ALA B 1 317 ? 6.617 -17.763 28.569 1.00 10.36 307 ALA B CA 1
ATOM 4923 C C . ALA B 1 317 ? 6.913 -17.139 29.931 1.00 10.61 307 ALA B C 1
ATOM 4924 O O . ALA B 1 317 ? 7.613 -17.744 30.755 1.00 10.57 307 ALA B O 1
ATOM 4926 N N . ASP B 1 318 ? 6.366 -15.956 30.174 1.00 10.88 308 ASP B N 1
ATOM 4927 C CA . ASP B 1 318 ? 6.475 -15.303 31.501 1.00 11.31 308 ASP B CA 1
ATOM 4928 C C . ASP B 1 318 ? 5.840 -16.193 32.580 1.00 11.47 308 ASP B C 1
ATOM 4929 O O . ASP B 1 318 ? 6.410 -16.234 33.669 1.00 11.48 308 ASP B O 1
ATOM 4934 N N . ALA B 1 319 ? 4.709 -16.863 32.331 1.00 11.18 309 ALA B N 1
ATOM 4935 C CA . ALA B 1 319 ? 4.039 -17.671 33.391 1.00 11.64 309 ALA B CA 1
ATOM 4936 C C . ALA B 1 319 ? 4.954 -18.838 33.777 1.00 11.80 309 ALA B C 1
ATOM 4937 O O . ALA B 1 319 ? 5.106 -19.103 34.962 1.00 10.33 309 ALA B O 1
ATOM 4939 N N . PHE B 1 320 ? 5.548 -19.503 32.787 1.00 12.71 310 PHE B N 1
ATOM 4940 C CA . PHE B 1 320 ? 6.523 -20.591 33.019 1.00 13.73 310 PHE B CA 1
ATOM 4941 C C . PHE B 1 320 ? 7.732 -20.067 33.794 1.00 14.81 310 PHE B C 1
ATOM 4942 O O . PHE B 1 320 ? 8.191 -20.805 34.684 1.00 15.71 310 PHE B O 1
ATOM 4950 N N . ALA B 1 321 ? 8.222 -18.854 33.493 1.00 14.60 311 ALA B N 1
ATOM 4951 C CA . ALA B 1 321 ? 9.297 -18.206 34.290 1.00 15.47 311 ALA B CA 1
ATOM 4952 C C . ALA B 1 321 ? 8.813 -18.014 35.738 1.00 15.16 311 ALA B C 1
ATOM 4953 O O . ALA B 1 321 ? 9.558 -18.370 36.673 1.00 15.29 311 ALA B O 1
ATOM 4955 N N . ASP B 1 322 ? 7.584 -17.539 35.928 1.00 15.08 312 ASP B N 1
ATOM 4956 C CA . ASP B 1 322 ? 7.023 -17.276 37.279 1.00 15.68 312 ASP B CA 1
ATOM 4957 C C . ASP B 1 322 ? 6.999 -18.619 38.054 1.00 15.33 312 ASP B C 1
ATOM 4958 O O . ASP B 1 322 ? 7.419 -18.648 39.225 1.00 14.64 312 ASP B O 1
ATOM 4963 N N . ILE B 1 323 ? 6.634 -19.729 37.426 1.00 16.18 313 ILE B N 1
ATOM 4964 C CA . ILE B 1 323 ? 6.548 -21.045 38.126 1.00 18.65 313 ILE B CA 1
ATOM 4965 C C . ILE B 1 323 ? 7.959 -21.514 38.492 1.00 23.05 313 ILE B C 1
ATOM 4966 O O . ILE B 1 323 ? 8.226 -21.715 39.694 1.00 21.91 313 ILE B O 1
ATOM 4971 N N . ARG B 1 324 ? 8.837 -21.628 37.485 1.00 26.49 314 ARG B N 1
ATOM 4972 C CA . ARG B 1 324 ? 10.247 -22.058 37.642 1.00 27.11 314 ARG B CA 1
ATOM 4973 C C . ARG B 1 324 ? 10.880 -21.294 38.814 1.00 27.33 314 ARG B C 1
ATOM 4974 O O . ARG B 1 324 ? 11.500 -21.960 39.634 1.00 27.93 314 ARG B O 1
ATOM 4982 N N . ALA B 1 325 ? 10.654 -19.977 38.929 1.00 25.99 315 ALA B N 1
ATOM 4983 C CA . ALA B 1 325 ? 11.216 -19.100 39.985 1.00 27.60 315 ALA B CA 1
ATOM 4984 C C . ALA B 1 325 ? 10.455 -19.216 41.329 1.00 29.01 315 ALA B C 1
ATOM 4985 O O . ALA B 1 325 ? 10.786 -18.449 42.263 1.00 30.17 315 ALA B O 1
ATOM 4987 N N . GLY B 1 326 ? 9.458 -20.099 41.449 1.00 28.20 316 GLY B N 1
ATOM 4988 C CA . GLY B 1 326 ? 8.648 -20.247 42.680 1.00 28.37 316 GLY B CA 1
ATOM 4989 C C . GLY B 1 326 ? 7.938 -18.962 43.112 1.00 29.57 316 GLY B C 1
ATOM 4990 O O . GLY B 1 326 ? 7.750 -18.790 44.337 1.00 26.65 316 GLY B O 1
ATOM 4991 N N . ARG B 1 327 ? 7.487 -18.131 42.157 1.00 33.70 317 ARG B N 1
ATOM 4992 C CA . ARG B 1 327 ? 6.859 -16.787 42.370 1.00 35.53 317 ARG B CA 1
ATOM 4993 C C . ARG B 1 327 ? 5.323 -16.836 42.496 1.00 31.17 317 ARG B C 1
ATOM 4994 O O . ARG B 1 327 ? 4.719 -15.745 42.621 1.00 27.85 317 ARG B O 1
ATOM 5002 N N . VAL B 1 328 ? 4.706 -18.021 42.419 1.00 28.12 318 VAL B N 1
ATOM 5003 C CA . VAL B 1 328 ? 3.240 -18.190 42.153 1.00 25.31 318 VAL B CA 1
ATOM 5004 C C . VAL B 1 328 ? 2.523 -18.728 43.404 1.00 21.13 318 VAL B C 1
ATOM 5005 O O . VAL B 1 328 ? 2.618 -19.897 43.747 1.00 18.78 318 VAL B O 1
ATOM 5009 N N . PRO B 1 329 ? 1.770 -17.887 44.145 1.00 19.36 319 PRO B N 1
ATOM 5010 C CA . PRO B 1 329 ? 0.982 -18.356 45.287 1.00 19.29 319 PRO B CA 1
ATOM 5011 C C . PRO B 1 329 ? -0.005 -19.491 44.977 1.00 18.64 319 PRO B C 1
ATOM 5012 O O . PRO B 1 329 ? -0.034 -20.443 45.736 1.00 17.50 319 PRO B O 1
ATOM 5016 N N . ALA B 1 330 ? -0.777 -19.377 43.890 1.00 17.86 320 ALA B N 1
ATOM 5017 C CA . ALA B 1 330 ? -1.772 -20.400 43.484 1.00 16.54 320 ALA B CA 1
ATOM 5018 C C . ALA B 1 330 ? -1.038 -21.641 42.991 1.00 15.42 320 ALA B C 1
ATOM 5019 O O . ALA B 1 330 ? -0.012 -21.531 42.335 1.00 14.58 320 ALA B O 1
ATOM 5021 N N . PRO B 1 331 ? -1.564 -22.847 43.286 1.00 14.25 321 PRO B N 1
ATOM 5022 C CA . PRO B 1 331 ? -0.993 -24.088 42.773 1.00 14.14 321 PRO B CA 1
ATOM 5023 C C . PRO B 1 331 ? -1.298 -24.360 41.296 1.00 13.81 321 PRO B C 1
ATOM 5024 O O . PRO B 1 331 ? -0.913 -25.357 40.794 1.00 13.97 321 PRO B O 1
ATOM 5028 N N . LYS B 1 332 ? -2.028 -23.492 40.627 1.00 14.22 322 LYS B N 1
ATOM 5029 C CA . LYS B 1 332 ? -2.441 -23.793 39.241 1.00 14.12 322 LYS B CA 1
ATOM 5030 C C . LYS B 1 332 ? -2.517 -22.485 38.467 1.00 14.25 322 LYS B C 1
ATOM 5031 O O . LYS B 1 332 ? -3.195 -21.555 38.936 1.00 13.97 322 LYS B O 1
ATOM 5037 N N . ILE B 1 333 ? -1.835 -22.439 37.323 1.00 14.14 323 ILE B N 1
ATOM 5038 C CA . ILE B 1 333 ? -1.992 -21.320 36.363 1.00 13.28 323 ILE B CA 1
ATOM 5039 C C . ILE B 1 333 ? -2.883 -21.818 35.231 1.00 12.29 323 ILE B C 1
ATOM 5040 O O . ILE B 1 333 ? -2.717 -22.970 34.770 1.00 10.62 323 ILE B O 1
ATOM 5045 N N . ILE B 1 334 ? -3.874 -20.989 34.913 1.00 11.45 324 ILE B N 1
ATOM 5046 C CA . ILE B 1 334 ? -4.794 -21.214 33.773 1.00 11.49 324 ILE B CA 1
ATOM 5047 C C . ILE B 1 334 ? -4.404 -20.222 32.675 1.00 10.80 324 ILE B C 1
ATOM 5048 O O . ILE B 1 334 ? -4.495 -18.987 32.915 1.00 10.34 324 ILE B O 1
ATOM 5053 N N . LEU B 1 335 ? -4.015 -20.730 31.508 1.00 9.59 325 LEU B N 1
ATOM 5054 C CA . LEU B 1 335 ? -3.729 -19.840 30.352 1.00 9.79 325 LEU B CA 1
ATOM 5055 C C . LEU B 1 335 ? -5.027 -19.598 29.587 1.00 8.96 325 LEU B C 1
ATOM 5056 O O . LEU B 1 335 ? -5.841 -20.496 29.524 1.00 8.38 325 LEU B O 1
ATOM 5061 N N . LYS B 1 336 ? -5.157 -18.409 29.019 1.00 9.20 326 LYS B N 1
ATOM 5062 C CA . LYS B 1 336 ? -6.395 -17.904 28.383 1.00 10.54 326 LYS B CA 1
ATOM 5063 C C . LYS B 1 336 ? -6.106 -17.583 26.917 1.00 9.14 326 LYS B C 1
ATOM 5064 O O . LYS B 1 336 ? -5.626 -16.504 26.604 1.00 9.30 326 LYS B O 1
ATOM 5070 N N A PRO B 1 337 ? -6.377 -18.501 25.964 0.52 8.69 327 PRO B N 1
ATOM 5071 N N B PRO B 1 337 ? -6.367 -18.517 25.977 0.48 8.55 327 PRO B N 1
ATOM 5072 C CA A PRO B 1 337 ? -6.208 -18.200 24.538 0.52 8.43 327 PRO B CA 1
ATOM 5073 C CA B PRO B 1 337 ? -6.176 -18.243 24.553 0.48 8.23 327 PRO B CA 1
ATOM 5074 C C A PRO B 1 337 ? -7.093 -17.054 24.015 0.52 8.01 327 PRO B C 1
ATOM 5075 C C B PRO B 1 337 ? -7.068 -17.102 24.046 0.48 7.76 327 PRO B C 1
ATOM 5076 O O A PRO B 1 337 ? -8.191 -16.797 24.513 0.52 7.58 327 PRO B O 1
ATOM 5077 O O B PRO B 1 337 ? -6.749 -16.573 23.003 0.48 7.15 327 PRO B O 1
ATOM 5084 N N . GLY C 1 9 ? 15.567 -80.491 34.788 1.00 81.94 -1 GLY C N 1
ATOM 5085 C CA . GLY C 1 9 ? 17.018 -80.165 34.762 1.00 76.95 -1 GLY C CA 1
ATOM 5086 C C . GLY C 1 9 ? 17.447 -79.619 33.411 1.00 76.38 -1 GLY C C 1
ATOM 5087 O O . GLY C 1 9 ? 17.101 -78.455 33.101 1.00 79.35 -1 GLY C O 1
ATOM 5088 N N . GLY C 1 10 ? 18.163 -80.431 32.626 1.00 66.58 0 GLY C N 1
ATOM 5089 C CA . GLY C 1 10 ? 18.835 -79.986 31.391 1.00 59.34 0 GLY C CA 1
ATOM 5090 C C . GLY C 1 10 ? 18.219 -80.596 30.149 1.00 51.33 0 GLY C C 1
ATOM 5091 O O . GLY C 1 10 ? 17.447 -81.552 30.276 1.00 44.81 0 GLY C O 1
ATOM 5092 N N . MET C 1 11 ? 18.541 -80.027 28.988 1.00 47.09 1 MET C N 1
ATOM 5093 C CA . MET C 1 11 ? 18.296 -80.627 27.651 1.00 43.54 1 MET C CA 1
ATOM 5094 C C . MET C 1 11 ? 19.524 -80.349 26.793 1.00 40.78 1 MET C C 1
ATOM 5095 O O . MET C 1 11 ? 20.343 -79.516 27.214 1.00 40.88 1 MET C O 1
ATOM 5100 N N . LYS C 1 12 ? 19.641 -80.997 25.634 1.00 36.87 2 LYS C N 1
ATOM 5101 C CA . LYS C 1 12 ? 20.738 -80.693 24.682 1.00 35.58 2 LYS C CA 1
ATOM 5102 C C . LYS C 1 12 ? 20.334 -79.476 23.844 1.00 35.16 2 LYS C C 1
ATOM 5103 O O . LYS C 1 12 ? 19.144 -79.348 23.476 1.00 34.44 2 LYS C O 1
ATOM 5109 N N . ALA C 1 13 ? 21.297 -78.611 23.562 1.00 35.15 3 ALA C N 1
ATOM 5110 C CA . ALA C 1 13 ? 21.135 -77.468 22.647 1.00 37.53 3 ALA C CA 1
ATOM 5111 C C . ALA C 1 13 ? 22.485 -77.146 22.021 1.00 37.38 3 ALA C C 1
ATOM 5112 O O . ALA C 1 13 ? 23.500 -77.241 22.721 1.00 41.04 3 ALA C O 1
ATOM 5114 N N . LEU C 1 14 ? 22.466 -76.831 20.728 1.00 39.04 4 LEU C N 1
ATOM 5115 C CA . LEU C 1 14 ? 23.588 -76.190 20.009 1.00 42.78 4 LEU C CA 1
ATOM 5116 C C . LEU C 1 14 ? 23.535 -74.694 20.321 1.00 46.92 4 LEU C C 1
ATOM 5117 O O . LEU C 1 14 ? 22.499 -74.056 20.028 1.00 51.47 4 LEU C O 1
ATOM 5122 N N A VAL C 1 15 ? 24.597 -74.153 20.921 0.51 49.58 5 VAL C N 1
ATOM 5123 N N B VAL C 1 15 ? 24.618 -74.158 20.887 0.49 48.13 5 VAL C N 1
ATOM 5124 C CA A VAL C 1 15 ? 24.658 -72.730 21.370 0.51 50.50 5 VAL C CA 1
ATOM 5125 C CA B VAL C 1 15 ? 24.699 -72.755 21.386 0.49 48.26 5 VAL C CA 1
ATOM 5126 C C A VAL C 1 15 ? 25.798 -72.036 20.626 0.51 51.55 5 VAL C C 1
ATOM 5127 C C B VAL C 1 15 ? 25.815 -72.031 20.633 0.49 50.26 5 VAL C C 1
ATOM 5128 O O A VAL C 1 15 ? 26.901 -72.608 20.566 0.51 52.29 5 VAL C O 1
ATOM 5129 O O B VAL C 1 15 ? 26.927 -72.583 20.566 0.49 51.18 5 VAL C O 1
ATOM 5136 N N . TYR C 1 16 ? 25.513 -70.852 20.078 1.00 53.15 6 TYR C N 1
ATOM 5137 C CA . TYR C 1 16 ? 26.493 -69.955 19.411 1.00 55.34 6 TYR C CA 1
ATOM 5138 C C . TYR C 1 16 ? 27.320 -69.254 20.495 1.00 53.70 6 TYR C C 1
ATOM 5139 O O . TYR C 1 16 ? 26.771 -68.357 21.156 1.00 53.51 6 TYR C O 1
ATOM 5148 N N . THR C 1 17 ? 28.574 -69.668 20.693 1.00 48.89 7 THR C N 1
ATOM 5149 C CA . THR C 1 17 ? 29.406 -69.236 21.848 1.00 46.64 7 THR C CA 1
ATOM 5150 C C . THR C 1 17 ? 30.456 -68.220 21.417 1.00 43.08 7 THR C C 1
ATOM 5151 O O . THR C 1 17 ? 31.107 -67.689 22.297 1.00 47.23 7 THR C O 1
ATOM 5155 N N . GLY C 1 18 ? 30.611 -67.973 20.124 1.00 43.59 8 GLY C N 1
ATOM 5156 C CA . GLY C 1 18 ? 31.573 -66.977 19.622 1.00 47.50 8 GLY C CA 1
ATOM 5157 C C . GLY C 1 18 ? 31.739 -67.109 18.127 1.00 51.24 8 GLY C C 1
ATOM 5158 O O . GLY C 1 18 ? 31.251 -68.107 17.577 1.00 59.81 8 GLY C O 1
ATOM 5159 N N . VAL C 1 19 ? 32.404 -66.152 17.485 1.00 52.03 9 VAL C N 1
ATOM 5160 C CA . VAL C 1 19 ? 32.538 -66.134 16.000 1.00 56.37 9 VAL C CA 1
ATOM 5161 C C . VAL C 1 19 ? 32.961 -67.534 15.522 1.00 57.55 9 VAL C C 1
ATOM 5162 O O . VAL C 1 19 ? 34.063 -67.976 15.906 1.00 60.93 9 VAL C O 1
ATOM 5166 N N . ALA C 1 20 ? 32.106 -68.188 14.719 1.00 53.97 10 ALA C N 1
ATOM 5167 C CA . ALA C 1 20 ? 32.302 -69.519 14.084 1.00 50.93 10 ALA C CA 1
ATOM 5168 C C . ALA C 1 20 ? 32.355 -70.628 15.138 1.00 48.71 10 ALA C C 1
ATOM 5169 O O . ALA C 1 20 ? 32.881 -71.705 14.833 1.00 48.42 10 ALA C O 1
ATOM 5171 N N . GLN C 1 21 ? 31.811 -70.385 16.324 1.00 47.71 11 GLN C N 1
ATOM 5172 C CA . GLN C 1 21 ? 31.876 -71.348 17.442 1.00 49.24 11 GLN C CA 1
ATOM 5173 C C . GLN C 1 21 ? 30.458 -71.787 17.780 1.00 47.40 11 GLN C C 1
ATOM 5174 O O . GLN C 1 21 ? 29.653 -70.938 18.217 1.00 48.83 11 GLN C O 1
ATOM 5180 N N . LEU C 1 22 ? 30.173 -73.065 17.552 1.00 42.89 12 LEU C N 1
ATOM 5181 C CA . LEU C 1 22 ? 28.929 -73.715 18.011 1.00 41.42 12 LEU C CA 1
ATOM 5182 C C . LEU C 1 22 ? 29.318 -74.828 18.973 1.00 41.25 12 LEU C C 1
ATOM 5183 O O . LEU C 1 22 ? 30.193 -75.619 18.610 1.00 41.16 12 LEU C O 1
ATOM 5188 N N . ALA C 1 23 ? 28.718 -74.838 20.164 1.00 44.84 13 ALA C N 1
ATOM 5189 C CA . ALA C 1 23 ? 28.979 -75.819 21.236 1.00 47.68 13 ALA C CA 1
ATOM 5190 C C . ALA C 1 23 ? 27.702 -76.607 21.496 1.00 49.36 13 ALA C C 1
ATOM 5191 O O . ALA C 1 23 ? 26.671 -75.989 21.810 1.00 57.62 13 ALA C O 1
ATOM 5193 N N . PHE C 1 24 ? 27.763 -77.924 21.314 1.00 48.75 14 PHE C N 1
ATOM 5194 C CA . PHE C 1 24 ? 26.684 -78.859 21.707 1.00 47.06 14 PHE C CA 1
ATOM 5195 C C . PHE C 1 24 ? 26.876 -79.115 23.200 1.00 49.11 14 PHE C C 1
ATOM 5196 O O . PHE C 1 24 ? 27.907 -79.710 23.570 1.00 49.85 14 PHE C O 1
ATOM 5204 N N A ARG C 1 25 ? 25.938 -78.669 24.038 0.43 49.26 15 ARG C N 1
ATOM 5205 N N B ARG C 1 25 ? 25.936 -78.657 24.033 0.57 49.67 15 ARG C N 1
ATOM 5206 C CA A ARG C 1 25 ? 26.058 -78.820 25.513 0.43 49.54 15 ARG C CA 1
ATOM 5207 C CA B ARG C 1 25 ? 26.053 -78.743 25.515 0.57 50.30 15 ARG C CA 1
ATOM 5208 C C A ARG C 1 25 ? 24.679 -78.833 26.170 0.43 47.11 15 ARG C C 1
ATOM 5209 C C B ARG C 1 25 ? 24.672 -78.842 26.167 0.57 47.02 15 ARG C C 1
ATOM 5210 O O A ARG C 1 25 ? 23.678 -78.563 25.484 0.43 46.75 15 ARG C O 1
ATOM 5211 O O B ARG C 1 25 ? 23.660 -78.639 25.476 0.57 46.57 15 ARG C O 1
ATOM 5226 N N . ASP C 1 26 ? 24.663 -79.168 27.460 1.00 47.36 16 ASP C N 1
ATOM 5227 C CA . ASP C 1 26 ? 23.462 -79.116 28.327 1.00 47.54 16 ASP C CA 1
ATOM 5228 C C . ASP C 1 26 ? 23.107 -77.646 28.584 1.00 46.73 16 ASP C C 1
ATOM 5229 O O . ASP C 1 26 ? 24.028 -76.809 28.730 1.00 47.27 16 ASP C O 1
ATOM 5234 N N . VAL C 1 27 ? 21.808 -77.338 28.550 1.00 46.87 17 VAL C N 1
ATOM 5235 C CA . VAL C 1 27 ? 21.232 -76.003 28.885 1.00 43.42 17 VAL C CA 1
ATOM 5236 C C . VAL C 1 27 ? 19.934 -76.262 29.635 1.00 42.32 17 VAL C C 1
ATOM 5237 O O . VAL C 1 27 ? 19.403 -77.369 29.572 1.00 39.72 17 VAL C O 1
ATOM 5241 N N . PRO C 1 28 ? 19.386 -75.274 30.378 1.00 42.73 18 PRO C N 1
ATOM 5242 C CA . PRO C 1 28 ? 18.134 -75.490 31.094 1.00 42.66 18 PRO C CA 1
ATOM 5243 C C . PRO C 1 28 ? 17.007 -75.705 30.071 1.00 41.98 18 PRO C C 1
ATOM 5244 O O . PRO C 1 28 ? 17.039 -75.089 29.011 1.00 43.66 18 PRO C O 1
ATOM 5248 N N . GLU C 1 29 ? 16.071 -76.599 30.385 1.00 41.27 19 GLU C N 1
ATOM 5249 C CA . GLU C 1 29 ? 14.822 -76.767 29.602 1.00 45.59 19 GLU C CA 1
ATOM 5250 C C . GLU C 1 29 ? 13.996 -75.496 29.725 1.00 49.54 19 GLU C C 1
ATOM 5251 O O . GLU C 1 29 ? 13.947 -74.905 30.798 1.00 50.62 19 GLU C O 1
ATOM 5257 N N . PRO C 1 30 ? 13.319 -75.044 28.649 1.00 51.08 20 PRO C N 1
ATOM 5258 C CA . PRO C 1 30 ? 12.439 -73.889 28.747 1.00 52.14 20 PRO C CA 1
ATOM 5259 C C . PRO C 1 30 ? 11.162 -74.369 29.441 1.00 49.65 20 PRO C C 1
ATOM 5260 O O . PRO C 1 30 ? 10.800 -75.514 29.250 1.00 45.79 20 PRO C O 1
ATOM 5264 N N . VAL C 1 31 ? 10.571 -73.503 30.265 1.00 49.23 21 VAL C N 1
ATOM 5265 C CA . VAL C 1 31 ? 9.273 -73.746 30.957 1.00 48.41 21 VAL C CA 1
ATOM 5266 C C . VAL C 1 31 ? 8.229 -72.918 30.224 1.00 47.36 21 VAL C C 1
ATOM 5267 O O . VAL C 1 31 ? 8.442 -71.726 29.991 1.00 42.72 21 VAL C O 1
ATOM 5271 N N . PRO C 1 32 ? 7.082 -73.518 29.834 1.00 50.96 22 PRO C N 1
ATOM 5272 C CA . PRO C 1 32 ? 6.099 -72.812 29.021 1.00 51.35 22 PRO C CA 1
ATOM 5273 C C . PRO C 1 32 ? 5.323 -71.841 29.919 1.00 51.88 22 PRO C C 1
ATOM 5274 O O . PRO C 1 32 ? 4.786 -72.283 30.930 1.00 49.73 22 PRO C O 1
ATOM 5278 N N . ALA C 1 33 ? 5.305 -70.558 29.540 1.00 56.41 23 ALA C N 1
ATOM 5279 C CA . ALA C 1 33 ? 4.448 -69.513 30.146 1.00 59.57 23 ALA C CA 1
ATOM 5280 C C . ALA C 1 33 ? 2.980 -69.981 30.123 1.00 61.36 23 ALA C C 1
ATOM 5281 O O . ALA C 1 33 ? 2.706 -71.076 29.588 1.00 65.59 23 ALA C O 1
ATOM 5283 N N . ALA C 1 34 ? 2.077 -69.190 30.707 1.00 65.25 24 ALA C N 1
ATOM 5284 C CA . ALA C 1 34 ? 0.633 -69.489 30.900 1.00 68.10 24 ALA C CA 1
ATOM 5285 C C . ALA C 1 34 ? 0.022 -70.240 29.704 1.00 66.84 24 ALA C C 1
ATOM 5286 O O . ALA C 1 34 ? -0.330 -71.429 29.885 1.00 66.79 24 ALA C O 1
ATOM 5288 N N . GLY C 1 35 ? -0.112 -69.578 28.543 1.00 64.22 25 GLY C N 1
ATOM 5289 C CA . GLY C 1 35 ? -0.893 -70.063 27.381 1.00 65.21 25 GLY C CA 1
ATOM 5290 C C . GLY C 1 35 ? -0.037 -70.709 26.300 1.00 63.16 25 GLY C C 1
ATOM 5291 O O . GLY C 1 35 ? -0.446 -70.670 25.119 1.00 64.19 25 GLY C O 1
ATOM 5292 N N . ASP C 1 36 ? 1.091 -71.312 26.685 1.00 60.21 26 ASP C N 1
ATOM 5293 C CA . ASP C 1 36 ? 2.123 -71.841 25.753 1.00 56.78 26 ASP C CA 1
ATOM 5294 C C . ASP C 1 36 ? 2.149 -73.372 25.861 1.00 49.46 26 ASP C C 1
ATOM 5295 O O . ASP C 1 36 ? 1.574 -73.918 26.816 1.00 47.82 26 ASP C O 1
ATOM 5300 N N . HIS C 1 37 ? 2.761 -74.036 24.881 1.00 45.54 27 HIS C N 1
ATOM 5301 C CA . HIS C 1 37 ? 2.981 -75.505 24.859 1.00 42.00 27 HIS C CA 1
ATOM 5302 C C . HIS C 1 37 ? 4.485 -75.780 24.871 1.00 40.69 27 HIS C C 1
ATOM 5303 O O . HIS C 1 37 ? 5.244 -74.969 24.295 1.00 35.10 27 HIS C O 1
ATOM 5310 N N . LEU C 1 38 ? 4.883 -76.885 25.507 1.00 38.79 28 LEU C N 1
ATOM 5311 C CA . LEU C 1 38 ? 6.257 -77.438 25.399 1.00 39.18 28 LEU C CA 1
ATOM 5312 C C . LEU C 1 38 ? 6.340 -78.311 24.141 1.00 38.63 28 LEU C C 1
ATOM 5313 O O . LEU C 1 38 ? 5.554 -79.272 24.045 1.00 32.47 28 LEU C O 1
ATOM 5318 N N . ILE C 1 39 ? 7.270 -77.998 23.231 1.00 39.99 29 ILE C N 1
ATOM 5319 C CA . ILE C 1 39 ? 7.461 -78.744 21.948 1.00 41.95 29 ILE C CA 1
ATOM 5320 C C . ILE C 1 39 ? 8.789 -79.521 22.013 1.00 39.09 29 ILE C C 1
ATOM 5321 O O . ILE C 1 39 ? 9.859 -78.870 22.053 1.00 35.21 29 ILE C O 1
ATOM 5326 N N . ARG C 1 40 ? 8.732 -80.858 22.029 1.00 36.69 30 ARG C N 1
ATOM 5327 C CA . ARG C 1 40 ? 9.929 -81.704 21.748 1.00 36.62 30 ARG C CA 1
ATOM 5328 C C . ARG C 1 40 ? 10.209 -81.603 20.250 1.00 32.51 30 ARG C C 1
ATOM 5329 O O . ARG C 1 40 ? 9.377 -82.127 19.489 1.00 30.83 30 ARG C O 1
ATOM 5337 N N . ILE C 1 41 ? 11.325 -80.961 19.878 1.00 29.97 31 ILE C N 1
ATOM 5338 C CA . ILE C 1 41 ? 11.734 -80.665 18.474 1.00 31.33 31 ILE C CA 1
ATOM 5339 C C . ILE C 1 41 ? 12.152 -81.981 17.802 1.00 30.98 31 ILE C C 1
ATOM 5340 O O . ILE C 1 41 ? 13.033 -82.668 18.344 1.00 32.00 31 ILE C O 1
ATOM 5345 N N . ASP C 1 42 ? 11.568 -82.305 16.645 1.00 29.26 32 ASP C N 1
ATOM 5346 C CA . ASP C 1 42 ? 12.005 -83.449 15.797 1.00 27.49 32 ASP C CA 1
ATOM 5347 C C . ASP C 1 42 ? 13.032 -82.962 14.773 1.00 27.10 32 ASP C C 1
ATOM 5348 O O . ASP C 1 42 ? 14.053 -83.635 14.529 1.00 24.00 32 ASP C O 1
ATOM 5353 N N . SER C 1 43 ? 12.745 -81.828 14.152 1.00 28.51 33 SER C N 1
ATOM 5354 C CA . SER C 1 43 ? 13.468 -81.350 12.957 1.00 28.63 33 SER C CA 1
ATOM 5355 C C . SER C 1 43 ? 13.531 -79.832 13.029 1.00 28.72 33 SER C C 1
ATOM 5356 O O . SER C 1 43 ? 12.481 -79.212 13.334 1.00 29.50 33 SER C O 1
ATOM 5359 N N . VAL C 1 44 ? 14.716 -79.272 12.822 1.00 28.86 34 VAL C N 1
ATOM 5360 C CA . VAL C 1 44 ? 14.916 -77.801 12.817 1.00 30.01 34 VAL C CA 1
ATOM 5361 C C . VAL C 1 44 ? 15.904 -77.451 11.708 1.00 28.97 34 VAL C C 1
ATOM 5362 O O . VAL C 1 44 ? 17.036 -77.898 11.777 1.00 26.72 34 VAL C O 1
ATOM 5366 N N . GLY C 1 45 ? 15.463 -76.641 10.745 1.00 29.99 35 GLY C N 1
ATOM 5367 C CA . GLY C 1 45 ? 16.287 -76.212 9.608 1.00 30.88 35 GLY C CA 1
ATOM 5368 C C . GLY C 1 45 ? 17.297 -75.154 9.993 1.00 30.75 35 GLY C C 1
ATOM 5369 O O . GLY C 1 45 ? 17.107 -74.479 11.017 1.00 34.04 35 GLY C O 1
ATOM 5370 N N . ILE C 1 46 ? 18.347 -75.026 9.188 1.00 32.03 36 ILE C N 1
ATOM 5371 C CA . ILE C 1 46 ? 19.369 -73.950 9.300 1.00 33.45 36 ILE C CA 1
ATOM 5372 C C . ILE C 1 46 ? 19.041 -72.876 8.255 1.00 37.12 36 ILE C C 1
ATOM 5373 O O . ILE C 1 46 ? 19.039 -73.204 7.046 1.00 33.04 36 ILE C O 1
ATOM 5378 N N . CYS C 1 47 ? 18.783 -71.642 8.715 1.00 43.68 37 CYS C N 1
ATOM 5379 C CA . CYS C 1 47 ? 18.384 -70.474 7.880 1.00 47.41 37 CYS C CA 1
ATOM 5380 C C . CYS C 1 47 ? 19.589 -69.574 7.622 1.00 51.65 37 CYS C C 1
ATOM 5381 O O . CYS C 1 47 ? 20.529 -69.599 8.437 1.00 50.83 37 CYS C O 1
ATOM 5384 N N . GLY C 1 48 ? 19.529 -68.792 6.538 1.00 58.47 38 GLY C N 1
ATOM 5385 C CA . GLY C 1 48 ? 20.585 -67.845 6.130 1.00 56.24 38 GLY C CA 1
ATOM 5386 C C . GLY C 1 48 ? 20.914 -66.878 7.253 1.00 56.61 38 GLY C C 1
ATOM 5387 O O . GLY C 1 48 ? 22.063 -66.396 7.291 1.00 59.61 38 GLY C O 1
ATOM 5388 N N . SER C 1 49 ? 19.941 -66.611 8.130 1.00 53.00 39 SER C N 1
ATOM 5389 C CA . SER C 1 49 ? 20.084 -65.762 9.336 1.00 52.95 39 SER C CA 1
ATOM 5390 C C . SER C 1 49 ? 20.982 -66.461 10.362 1.00 59.93 39 SER C C 1
ATOM 5391 O O . SER C 1 49 ? 21.848 -65.784 10.954 1.00 67.88 39 SER C O 1
ATOM 5394 N N . ASP C 1 50 ? 20.763 -67.760 10.592 1.00 60.51 40 ASP C N 1
ATOM 5395 C CA . ASP C 1 50 ? 21.553 -68.574 11.558 1.00 54.41 40 ASP C CA 1
ATOM 5396 C C . ASP C 1 50 ? 23.028 -68.512 11.142 1.00 53.21 40 ASP C C 1
ATOM 5397 O O . ASP C 1 50 ? 23.889 -68.390 12.035 1.00 52.99 40 ASP C O 1
ATOM 5402 N N . MET C 1 51 ? 23.293 -68.574 9.833 1.00 53.63 41 MET C N 1
ATOM 5403 C CA . MET C 1 51 ? 24.654 -68.490 9.247 1.00 57.25 41 MET C CA 1
ATOM 5404 C C . MET C 1 51 ? 25.168 -67.053 9.380 1.00 63.00 41 MET C C 1
ATOM 5405 O O . MET C 1 51 ? 26.361 -66.903 9.673 1.00 70.57 41 MET C O 1
ATOM 5410 N N . HIS C 1 52 ? 24.314 -66.044 9.161 1.00 64.52 42 HIS C N 1
ATOM 5411 C CA . HIS C 1 52 ? 24.622 -64.614 9.445 1.00 65.80 42 HIS C CA 1
ATOM 5412 C C . HIS C 1 52 ? 25.357 -64.551 10.785 1.00 61.03 42 HIS C C 1
ATOM 5413 O O . HIS C 1 52 ? 26.523 -64.148 10.801 1.00 57.51 42 HIS C O 1
ATOM 5420 N N . ALA C 1 53 ? 24.684 -64.995 11.850 1.00 59.42 43 ALA C N 1
ATOM 5421 C CA . ALA C 1 53 ? 25.074 -64.809 13.268 1.00 61.66 43 ALA C CA 1
ATOM 5422 C C . ALA C 1 53 ? 26.279 -65.682 13.637 1.00 67.40 43 ALA C C 1
ATOM 5423 O O . ALA C 1 53 ? 27.124 -65.207 14.415 1.00 70.50 43 ALA C O 1
ATOM 5425 N N . TYR C 1 54 ? 26.338 -66.915 13.121 1.00 68.35 44 TYR C N 1
ATOM 5426 C CA . TYR C 1 54 ? 27.493 -67.843 13.257 1.00 64.62 44 TYR C CA 1
ATOM 5427 C C . TYR C 1 54 ? 28.754 -67.107 12.799 1.00 64.65 44 TYR C C 1
ATOM 5428 O O . TYR C 1 54 ? 29.812 -67.193 13.453 1.00 66.82 44 TYR C O 1
ATOM 5437 N N . LEU C 1 55 ? 28.609 -66.361 11.708 1.00 63.82 45 LEU C N 1
ATOM 5438 C CA . LEU C 1 55 ? 29.677 -65.544 11.082 1.00 67.38 45 LEU C CA 1
ATOM 5439 C C . LEU C 1 55 ? 29.956 -64.280 11.930 1.00 68.48 45 LEU C C 1
ATOM 5440 O O . LEU C 1 55 ? 30.911 -63.543 11.606 1.00 72.62 45 LEU C O 1
ATOM 5445 N N . GLY C 1 56 ? 29.184 -64.045 12.998 1.00 62.46 46 GLY C N 1
ATOM 5446 C CA . GLY C 1 56 ? 29.378 -62.921 13.935 1.00 64.49 46 GLY C CA 1
ATOM 5447 C C . GLY C 1 56 ? 28.918 -61.588 13.364 1.00 64.95 46 GLY C C 1
ATOM 5448 O O . GLY C 1 56 ? 29.069 -60.566 14.064 1.00 57.16 46 GLY C O 1
ATOM 5449 N N . HIS C 1 57 ? 28.350 -61.588 12.155 1.00 70.10 47 HIS C N 1
ATOM 5450 C CA . HIS C 1 57 ? 28.009 -60.365 11.381 1.00 72.98 47 HIS C CA 1
ATOM 5451 C C . HIS C 1 57 ? 26.742 -59.689 11.927 1.00 75.00 47 HIS C C 1
ATOM 5452 O O . HIS C 1 57 ? 26.477 -58.543 11.507 1.00 78.88 47 HIS C O 1
ATOM 5459 N N . ASP C 1 58 ? 25.984 -60.351 12.812 1.00 80.00 48 ASP C N 1
ATOM 5460 C CA . ASP C 1 58 ? 24.678 -59.844 13.322 1.00 83.28 48 ASP C CA 1
ATOM 5461 C C . ASP C 1 58 ? 24.912 -59.112 14.649 1.00 88.35 48 ASP C C 1
ATOM 5462 O O . ASP C 1 58 ? 25.399 -59.753 15.607 1.00 87.77 48 ASP C O 1
ATOM 5467 N N . ASP C 1 59 ? 24.560 -57.821 14.684 1.00 92.36 49 ASP C N 1
ATOM 5468 C CA . ASP C 1 59 ? 24.747 -56.895 15.836 1.00 91.27 49 ASP C CA 1
ATOM 5469 C C . ASP C 1 59 ? 23.734 -57.207 16.942 1.00 85.48 49 ASP C C 1
ATOM 5470 O O . ASP C 1 59 ? 24.027 -56.875 18.104 1.00 83.54 49 ASP C O 1
ATOM 5475 N N . ARG C 1 60 ? 22.582 -57.782 16.582 1.00 80.97 50 ARG C N 1
ATOM 5476 C CA . ARG C 1 60 ? 21.437 -58.049 17.495 1.00 80.29 50 ARG C CA 1
ATOM 5477 C C . ARG C 1 60 ? 21.584 -59.418 18.181 1.00 78.82 50 ARG C C 1
ATOM 5478 O O . ARG C 1 60 ? 20.786 -59.695 19.100 1.00 72.81 50 ARG C O 1
ATOM 5486 N N . ARG C 1 61 ? 22.558 -60.237 17.762 1.00 81.29 51 ARG C N 1
ATOM 5487 C CA . ARG C 1 61 ? 22.782 -61.616 18.283 1.00 82.76 51 ARG C CA 1
ATOM 5488 C C . ARG C 1 61 ? 24.044 -61.632 19.146 1.00 84.76 51 ARG C C 1
ATOM 5489 O O . ARG C 1 61 ? 25.159 -61.561 18.627 1.00 83.86 51 ARG C O 1
ATOM 5497 N N . PRO C 1 62 ? 23.897 -61.735 20.490 1.00 84.76 52 PRO C N 1
ATOM 5498 C CA . PRO C 1 62 ? 25.008 -61.530 21.424 1.00 83.75 52 PRO C CA 1
ATOM 5499 C C . PRO C 1 62 ? 26.019 -62.688 21.416 1.00 79.77 52 PRO C C 1
ATOM 5500 O O . PRO C 1 62 ? 25.964 -63.514 20.518 1.00 74.15 52 PRO C O 1
ATOM 5504 N N . ALA C 1 63 ? 26.933 -62.709 22.392 1.00 75.36 53 ALA C N 1
ATOM 5505 C CA . ALA C 1 63 ? 27.965 -63.760 22.520 1.00 74.38 53 ALA C CA 1
ATOM 5506 C C . ALA C 1 63 ? 27.280 -65.122 22.704 1.00 72.17 53 ALA C C 1
ATOM 5507 O O . ALA C 1 63 ? 27.438 -65.968 21.829 1.00 79.26 53 ALA C O 1
ATOM 5509 N N . PRO C 1 64 ? 26.497 -65.409 23.781 1.00 66.78 54 PRO C N 1
ATOM 5510 C CA . PRO C 1 64 ? 25.788 -66.686 23.928 1.00 69.00 54 PRO C CA 1
ATOM 5511 C C . PRO C 1 64 ? 24.308 -66.671 23.507 1.00 71.13 54 PRO C C 1
ATOM 5512 O O . PRO C 1 64 ? 23.557 -65.866 24.039 1.00 72.01 54 PRO C O 1
ATOM 5516 N N . LEU C 1 65 ? 23.912 -67.582 22.609 1.00 68.38 55 LEU C N 1
ATOM 5517 C CA . LEU C 1 65 ? 22.560 -67.592 21.987 1.00 66.20 55 LEU C CA 1
ATOM 5518 C C . LEU C 1 65 ? 22.266 -68.961 21.356 1.00 58.98 55 LEU C C 1
ATOM 5519 O O . LEU C 1 65 ? 23.159 -69.523 20.670 1.00 50.39 55 LEU C O 1
ATOM 5524 N N . ILE C 1 66 ? 21.052 -69.472 21.569 1.00 48.86 56 ILE C N 1
ATOM 5525 C CA . ILE C 1 66 ? 20.517 -70.643 20.821 1.00 47.22 56 ILE C CA 1
ATOM 5526 C C . ILE C 1 66 ? 19.861 -70.119 19.543 1.00 48.05 56 ILE C C 1
ATOM 5527 O O . ILE C 1 66 ? 18.806 -69.440 19.654 1.00 44.06 56 ILE C O 1
ATOM 5532 N N . LEU C 1 67 ? 20.459 -70.423 18.387 1.00 45.83 57 LEU C N 1
ATOM 5533 C CA . LEU C 1 67 ? 19.906 -70.037 17.063 1.00 45.49 57 LEU C CA 1
ATOM 5534 C C . LEU C 1 67 ? 18.783 -71.012 16.661 1.00 43.57 57 LEU C C 1
ATOM 5535 O O . LEU C 1 67 ? 18.367 -71.860 17.508 1.00 36.75 57 LEU C O 1
ATOM 5540 N N . GLY C 1 68 ? 18.261 -70.848 15.440 1.00 43.95 58 GLY C N 1
ATOM 5541 C CA . GLY C 1 68 ? 17.323 -71.788 14.799 1.00 45.05 58 GLY C CA 1
ATOM 5542 C C . GLY C 1 68 ? 15.879 -71.379 15.015 1.00 44.48 58 GLY C C 1
ATOM 5543 O O . GLY C 1 68 ? 15.501 -71.164 16.175 1.00 49.46 58 GLY C O 1
ATOM 5544 N N . HIS C 1 69 ? 15.091 -71.288 13.941 1.00 43.21 59 HIS C N 1
ATOM 5545 C CA . HIS C 1 69 ? 13.692 -70.784 13.988 1.00 42.08 59 HIS C CA 1
ATOM 5546 C C . HIS C 1 69 ? 12.778 -71.580 13.040 1.00 39.12 59 HIS C C 1
ATOM 5547 O O . HIS C 1 69 ? 11.630 -71.162 12.813 1.00 38.39 59 HIS C O 1
ATOM 5554 N N . GLU C 1 70 ? 13.262 -72.712 12.529 1.00 35.05 60 GLU C N 1
ATOM 5555 C CA . GLU C 1 70 ? 12.565 -73.520 11.502 1.00 30.20 60 GLU C CA 1
ATOM 5556 C C . GLU C 1 70 ? 12.280 -74.911 12.067 1.00 32.11 60 GLU C C 1
ATOM 5557 O O . GLU C 1 70 ? 12.920 -75.897 11.604 1.00 33.01 60 GLU C O 1
ATOM 5563 N N . GLY C 1 71 ? 11.315 -74.981 12.986 1.00 34.12 61 GLY C N 1
ATOM 5564 C CA . GLY C 1 71 ? 11.111 -76.146 13.858 1.00 33.71 61 GLY C CA 1
ATOM 5565 C C . GLY C 1 71 ? 9.782 -76.824 13.613 1.00 32.49 61 GLY C C 1
ATOM 5566 O O . GLY C 1 71 ? 8.767 -76.121 13.444 1.00 34.61 61 GLY C O 1
ATOM 5567 N N . ALA C 1 72 ? 9.797 -78.155 13.614 1.00 29.51 62 ALA C N 1
ATOM 5568 C CA . ALA C 1 72 ? 8.605 -79.001 13.814 1.00 28.83 62 ALA C CA 1
ATOM 5569 C C . ALA C 1 72 ? 8.921 -80.037 14.889 1.00 26.64 62 ALA C C 1
ATOM 5570 O O . ALA C 1 72 ? 10.105 -80.372 15.065 1.00 27.49 62 ALA C O 1
ATOM 5572 N N . GLY C 1 73 ? 7.886 -80.552 15.535 1.00 24.65 63 GLY C N 1
ATOM 5573 C CA . GLY C 1 73 ? 8.046 -81.524 16.620 1.00 24.23 63 GLY C CA 1
ATOM 5574 C C . GLY C 1 73 ? 6.711 -81.920 17.184 1.00 24.62 63 GLY C C 1
ATOM 5575 O O . GLY C 1 73 ? 5.698 -81.835 16.455 1.00 22.14 63 GLY C O 1
ATOM 5576 N N . VAL C 1 74 ? 6.722 -82.336 18.446 1.00 27.24 64 VAL C N 1
ATOM 5577 C CA . VAL C 1 74 ? 5.536 -82.929 19.121 1.00 31.40 64 VAL C CA 1
ATOM 5578 C C . VAL C 1 74 ? 5.310 -82.139 20.400 1.00 34.56 64 VAL C C 1
ATOM 5579 O O . VAL C 1 74 ? 6.312 -81.701 20.997 1.00 36.58 64 VAL C O 1
ATOM 5583 N N . ILE C 1 75 ? 4.045 -81.960 20.773 1.00 36.29 65 ILE C N 1
ATOM 5584 C CA . ILE C 1 75 ? 3.660 -81.265 22.022 1.00 40.77 65 ILE C CA 1
ATOM 5585 C C . ILE C 1 75 ? 3.831 -82.280 23.150 1.00 44.47 65 ILE C C 1
ATOM 5586 O O . ILE C 1 75 ? 3.302 -83.406 23.031 1.00 43.05 65 ILE C O 1
ATOM 5591 N N . ILE C 1 76 ? 4.574 -81.873 24.179 1.00 46.71 66 ILE C N 1
ATOM 5592 C CA . ILE C 1 76 ? 4.847 -82.657 25.418 1.00 48.57 66 ILE C CA 1
ATOM 5593 C C . ILE C 1 76 ? 3.998 -82.074 26.560 1.00 44.65 66 ILE C C 1
ATOM 5594 O O . ILE C 1 76 ? 4.042 -80.847 26.785 1.00 38.53 66 ILE C O 1
ATOM 5599 N N . GLY C 1 77 ? 3.245 -82.931 27.248 1.00 44.07 67 GLY C N 1
ATOM 5600 C CA . GLY C 1 77 ? 2.429 -82.547 28.413 1.00 49.85 67 GLY C CA 1
ATOM 5601 C C . GLY C 1 77 ? 1.122 -81.901 27.992 1.00 53.10 67 GLY C C 1
ATOM 5602 O O . GLY C 1 77 ? 0.997 -81.476 26.822 1.00 50.07 67 GLY C O 1
ATOM 5603 N N . GLY C 1 78 ? 0.172 -81.832 28.922 1.00 56.39 68 GLY C N 1
ATOM 5604 C CA . GLY C 1 78 ? -1.133 -81.183 28.714 1.00 59.33 68 GLY C CA 1
ATOM 5605 C C . GLY C 1 78 ? -2.049 -82.014 27.819 1.00 63.17 68 GLY C C 1
ATOM 5606 O O . GLY C 1 78 ? -1.647 -83.054 27.300 1.00 65.65 68 GLY C O 1
ATOM 5607 N N . PRO C 1 79 ? -3.318 -81.576 27.641 1.00 64.98 69 PRO C N 1
ATOM 5608 C CA . PRO C 1 79 ? -4.290 -82.259 26.780 1.00 62.22 69 PRO C CA 1
ATOM 5609 C C . PRO C 1 79 ? -3.882 -82.489 25.310 1.00 58.11 69 PRO C C 1
ATOM 5610 O O . PRO C 1 79 ? -4.434 -83.409 24.724 1.00 52.20 69 PRO C O 1
ATOM 5614 N N . ARG C 1 80 ? -2.963 -81.682 24.753 1.00 53.53 70 ARG C N 1
ATOM 5615 C CA . ARG C 1 80 ? -2.477 -81.807 23.344 1.00 51.98 70 ARG C CA 1
ATOM 5616 C C . ARG C 1 80 ? -1.189 -82.640 23.282 1.00 49.66 70 ARG C C 1
ATOM 5617 O O . ARG C 1 80 ? -0.548 -82.632 22.215 1.00 50.23 70 ARG C O 1
ATOM 5625 N N . ASP C 1 81 ? -0.857 -83.366 24.358 1.00 48.87 71 ASP C N 1
ATOM 5626 C CA . ASP C 1 81 ? 0.342 -84.244 24.451 1.00 46.33 71 ASP C CA 1
ATOM 5627 C C . ASP C 1 81 ? 0.339 -85.220 23.275 1.00 42.68 71 ASP C C 1
ATOM 5628 O O . ASP C 1 81 ? -0.696 -85.872 23.049 1.00 40.81 71 ASP C O 1
ATOM 5633 N N . GLY C 1 82 ? 1.455 -85.295 22.554 1.00 41.52 72 GLY C N 1
ATOM 5634 C CA . GLY C 1 82 ? 1.640 -86.231 21.428 1.00 42.34 72 GLY C CA 1
ATOM 5635 C C . GLY C 1 82 ? 1.230 -85.649 20.082 1.00 39.51 72 GLY C C 1
ATOM 5636 O O . GLY C 1 82 ? 1.575 -86.254 19.058 1.00 37.28 72 GLY C O 1
ATOM 5637 N N . GLU C 1 83 ? 0.525 -84.518 20.051 1.00 39.37 73 GLU C N 1
ATOM 5638 C CA . GLU C 1 83 ? 0.071 -83.909 18.773 1.00 36.27 73 GLU C CA 1
ATOM 5639 C C . GLU C 1 83 ? 1.300 -83.446 17.990 1.00 32.52 73 GLU C C 1
ATOM 5640 O O . GLU C 1 83 ? 2.122 -82.730 18.583 1.00 31.60 73 GLU C O 1
ATOM 5646 N N . ARG C 1 84 ? 1.415 -83.839 16.720 1.00 29.43 74 ARG C N 1
ATOM 5647 C CA . ARG C 1 84 ? 2.513 -83.385 15.825 1.00 30.64 74 ARG C CA 1
ATOM 5648 C C . ARG C 1 84 ? 2.183 -81.976 15.292 1.00 29.09 74 ARG C C 1
ATOM 5649 O O . ARG C 1 84 ? 1.069 -81.757 14.759 1.00 26.16 74 ARG C O 1
ATOM 5657 N N . VAL C 1 85 ? 3.125 -81.048 15.433 1.00 27.52 75 VAL C N 1
ATOM 5658 C CA . VAL C 1 85 ? 2.923 -79.622 15.063 1.00 27.67 75 VAL C CA 1
ATOM 5659 C C . VAL C 1 85 ? 4.176 -79.125 14.361 1.00 26.46 75 VAL C C 1
ATOM 5660 O O . VAL C 1 85 ? 5.261 -79.648 14.660 1.00 30.47 75 VAL C O 1
ATOM 5664 N N . THR C 1 86 ? 4.006 -78.142 13.476 1.00 26.62 76 THR C N 1
ATOM 5665 C CA . THR C 1 86 ? 5.103 -77.294 12.947 1.00 26.99 76 THR C CA 1
ATOM 5666 C C . THR C 1 86 ? 4.908 -75.899 13.546 1.00 28.38 76 THR C C 1
ATOM 5667 O O . THR C 1 86 ? 3.750 -75.565 13.916 1.00 27.73 76 THR C O 1
ATOM 5671 N N . ILE C 1 87 ? 6.001 -75.149 13.668 1.00 29.09 77 ILE C N 1
ATOM 5672 C CA . ILE C 1 87 ? 6.088 -73.923 14.518 1.00 30.27 77 ILE C CA 1
ATOM 5673 C C . ILE C 1 87 ? 6.272 -72.686 13.626 1.00 27.18 77 ILE C C 1
ATOM 5674 O O . ILE C 1 87 ? 7.309 -72.577 12.952 1.00 23.06 77 ILE C O 1
ATOM 5679 N N . ASN C 1 88 ? 5.280 -71.794 13.641 1.00 28.10 78 ASN C N 1
ATOM 5680 C CA . ASN C 1 88 ? 5.418 -70.368 13.242 1.00 30.24 78 ASN C CA 1
ATOM 5681 C C . ASN C 1 88 ? 6.219 -69.662 14.331 1.00 28.21 78 ASN C C 1
ATOM 5682 O O . ASN C 1 88 ? 5.695 -69.457 15.422 1.00 27.91 78 ASN C O 1
ATOM 5687 N N . PRO C 1 89 ? 7.493 -69.285 14.084 1.00 27.33 79 PRO C N 1
ATOM 5688 C CA . PRO C 1 89 ? 8.336 -68.695 15.121 1.00 31.41 79 PRO C CA 1
ATOM 5689 C C . PRO C 1 89 ? 8.044 -67.211 15.422 1.00 33.43 79 PRO C C 1
ATOM 5690 O O . PRO C 1 89 ? 8.485 -66.727 16.458 1.00 32.68 79 PRO C O 1
ATOM 5694 N N . LEU C 1 90 ? 7.311 -66.540 14.524 1.00 35.99 80 LEU C N 1
ATOM 5695 C CA . LEU C 1 90 ? 7.053 -65.070 14.554 1.00 36.72 80 LEU C CA 1
ATOM 5696 C C . LEU C 1 90 ? 5.918 -64.803 15.534 1.00 35.00 80 LEU C C 1
ATOM 5697 O O . LEU C 1 90 ? 4.789 -65.223 15.239 1.00 35.08 80 LEU C O 1
ATOM 5702 N N . VAL C 1 91 ? 6.205 -64.157 16.664 1.00 36.29 81 VAL C N 1
ATOM 5703 C CA . VAL C 1 91 ? 5.164 -63.816 17.681 1.00 38.55 81 VAL C CA 1
ATOM 5704 C C . VAL C 1 91 ? 4.767 -62.338 17.534 1.00 36.23 81 VAL C C 1
ATOM 5705 O O . VAL C 1 91 ? 5.636 -61.469 17.640 1.00 37.39 81 VAL C O 1
ATOM 5709 N N . THR C 1 92 ? 3.469 -62.095 17.366 1.00 36.74 82 THR C N 1
ATOM 5710 C CA . THR C 1 92 ? 2.867 -60.780 17.020 1.00 37.83 82 THR C CA 1
ATOM 5711 C C . THR C 1 92 ? 1.833 -60.352 18.071 1.00 37.20 82 THR C C 1
ATOM 5712 O O . THR C 1 92 ? 1.176 -61.232 18.668 1.00 33.50 82 THR C O 1
ATOM 5716 N N . CYS C 1 93 ? 1.658 -59.036 18.238 1.00 35.43 83 CYS C N 1
ATOM 5717 C CA . CYS C 1 93 ? 0.874 -58.443 19.351 1.00 34.63 83 CYS C CA 1
ATOM 5718 C C . CYS C 1 93 ? -0.624 -58.509 19.025 1.00 35.01 83 CYS C C 1
ATOM 5719 O O . CYS C 1 93 ? -1.417 -58.654 19.968 1.00 34.41 83 CYS C O 1
ATOM 5722 N N . GLY C 1 94 ? -1.009 -58.443 17.746 1.00 35.48 84 GLY C N 1
ATOM 5723 C CA . GLY C 1 94 ? -2.421 -58.566 17.326 1.00 33.11 84 GLY C CA 1
ATOM 5724 C C . GLY C 1 94 ? -3.241 -57.281 17.484 1.00 31.02 84 GLY C C 1
ATOM 5725 O O . GLY C 1 94 ? -4.420 -57.314 17.102 1.00 31.72 84 GLY C O 1
ATOM 5726 N N . THR C 1 95 ? -2.690 -56.180 18.013 1.00 30.77 85 THR C N 1
ATOM 5727 C CA . THR C 1 95 ? -3.460 -54.915 18.233 1.00 31.34 85 THR C CA 1
ATOM 5728 C C . THR C 1 95 ? -2.769 -53.666 17.654 1.00 31.65 85 THR C C 1
ATOM 5729 O O . THR C 1 95 ? -3.399 -52.596 17.700 1.00 34.02 85 THR C O 1
ATOM 5733 N N . CYS C 1 96 ? -1.535 -53.747 17.152 1.00 32.24 86 CYS C N 1
ATOM 5734 C CA . CYS C 1 96 ? -0.844 -52.590 16.517 1.00 32.56 86 CYS C CA 1
ATOM 5735 C C . CYS C 1 96 ? -1.436 -52.388 15.119 1.00 32.84 86 CYS C C 1
ATOM 5736 O O . CYS C 1 96 ? -2.116 -53.272 14.601 1.00 34.10 86 CYS C O 1
ATOM 5739 N N . PRO C 1 97 ? -1.235 -51.225 14.459 1.00 34.15 87 PRO C N 1
ATOM 5740 C CA . PRO C 1 97 ? -1.870 -50.973 13.160 1.00 34.23 87 PRO C CA 1
ATOM 5741 C C . PRO C 1 97 ? -1.539 -52.067 12.132 1.00 32.57 87 PRO C C 1
ATOM 5742 O O . PRO C 1 97 ? -2.430 -52.549 11.463 1.00 30.55 87 PRO C O 1
ATOM 5746 N N . ALA C 1 98 ? -0.274 -52.468 12.059 1.00 32.98 88 ALA C N 1
ATOM 5747 C CA . ALA C 1 98 ? 0.181 -53.557 11.167 1.00 35.10 88 ALA C CA 1
ATOM 5748 C C . ALA C 1 98 ? -0.663 -54.816 11.431 1.00 37.69 88 ALA C C 1
ATOM 5749 O O . ALA C 1 98 ? -1.210 -55.354 10.452 1.00 38.54 88 ALA C O 1
ATOM 5751 N N . CYS C 1 99 ? -0.830 -55.227 12.701 1.00 35.18 89 CYS C N 1
ATOM 5752 C CA . CYS C 1 99 ? -1.542 -56.480 13.096 1.00 35.46 89 CYS C CA 1
ATOM 5753 C C . CYS C 1 99 ? -3.015 -56.371 12.698 1.00 33.26 89 CYS C C 1
ATOM 5754 O O . CYS C 1 99 ? -3.523 -57.302 12.044 1.00 30.89 89 CYS C O 1
ATOM 5757 N N . VAL C 1 100 ? -3.668 -55.267 13.057 1.00 33.92 90 VAL C N 1
ATOM 5758 C CA . VAL C 1 100 ? -5.117 -55.033 12.774 1.00 33.83 90 VAL C CA 1
ATOM 5759 C C . VAL C 1 100 ? -5.348 -54.959 11.256 1.00 34.41 90 VAL C C 1
ATOM 5760 O O . VAL C 1 100 ? -6.451 -55.313 10.811 1.00 34.39 90 VAL C O 1
ATOM 5764 N N . SER C 1 101 ? -4.354 -54.522 10.478 1.00 34.68 91 SER C N 1
ATOM 5765 C CA . SER C 1 101 ? -4.466 -54.430 8.996 1.00 36.40 91 SER C CA 1
ATOM 5766 C C . SER C 1 101 ? -4.391 -55.843 8.391 1.00 36.31 91 SER C C 1
ATOM 5767 O O . SER C 1 101 ? -4.908 -56.040 7.271 1.00 35.79 91 SER C O 1
ATOM 5770 N N . GLY C 1 102 ? -3.840 -56.805 9.137 1.00 34.30 92 GLY C N 1
ATOM 5771 C CA . GLY C 1 102 ? -3.592 -58.178 8.659 1.00 32.45 92 GLY C CA 1
ATOM 5772 C C . GLY C 1 102 ? -2.157 -58.364 8.206 1.00 32.14 92 GLY C C 1
ATOM 5773 O O . GLY C 1 102 ? -1.872 -59.385 7.565 1.00 37.15 92 GLY C O 1
ATOM 5774 N N . ARG C 1 103 ? -1.280 -57.405 8.506 1.00 29.64 93 ARG C N 1
ATOM 5775 C CA . ARG C 1 103 ? 0.147 -57.422 8.101 1.00 29.25 93 ARG C CA 1
ATOM 5776 C C . ARG C 1 103 ? 1.006 -57.614 9.363 1.00 30.22 93 ARG C C 1
ATOM 5777 O O . ARG C 1 103 ? 1.971 -56.828 9.605 1.00 30.45 93 ARG C O 1
ATOM 5785 N N . ASP C 1 104 ? 0.720 -58.686 10.104 1.00 29.72 94 ASP C N 1
ATOM 5786 C CA . ASP C 1 104 ? 1.369 -58.981 11.410 1.00 30.06 94 ASP C CA 1
ATOM 5787 C C . ASP C 1 104 ? 2.861 -59.299 11.222 1.00 28.77 94 ASP C C 1
ATOM 5788 O O . ASP C 1 104 ? 3.587 -59.246 12.223 1.00 28.83 94 ASP C O 1
ATOM 5793 N N . ASN C 1 105 ? 3.332 -59.559 9.998 1.00 28.15 95 ASN C N 1
ATOM 5794 C CA . ASN C 1 105 ? 4.778 -59.716 9.710 1.00 29.83 95 ASN C CA 1
ATOM 5795 C C . ASN C 1 105 ? 5.500 -58.382 9.920 1.00 29.56 95 ASN C C 1
ATOM 5796 O O . ASN C 1 105 ? 6.748 -58.387 10.012 1.00 30.49 95 ASN C O 1
ATOM 5801 N N . LEU C 1 106 ? 4.755 -57.279 9.953 1.00 29.85 96 LEU C N 1
ATOM 5802 C CA . LEU C 1 106 ? 5.302 -55.917 10.189 1.00 30.78 96 LEU C CA 1
ATOM 5803 C C . LEU C 1 106 ? 4.929 -55.426 11.595 1.00 32.08 96 LEU C C 1
ATOM 5804 O O . LEU C 1 106 ? 5.140 -54.218 11.869 1.00 30.56 96 LEU C O 1
ATOM 5809 N N . CYS C 1 107 ? 4.406 -56.306 12.454 1.00 32.58 97 CYS C N 1
ATOM 5810 C CA . CYS C 1 107 ? 4.069 -55.980 13.862 1.00 32.98 97 CYS C CA 1
ATOM 5811 C C . CYS C 1 107 ? 5.159 -55.066 14.436 1.00 33.63 97 CYS C C 1
ATOM 5812 O O . CYS C 1 107 ? 6.352 -55.395 14.323 1.00 29.16 97 CYS C O 1
ATOM 5815 N N . ALA C 1 108 ? 4.759 -53.949 15.043 1.00 36.30 98 ALA C N 1
ATOM 5816 C CA . ALA C 1 108 ? 5.683 -52.962 15.641 1.00 36.73 98 ALA C CA 1
ATOM 5817 C C . ALA C 1 108 ? 6.585 -53.635 16.697 1.00 35.69 98 ALA C C 1
ATOM 5818 O O . ALA C 1 108 ? 7.764 -53.242 16.784 1.00 33.13 98 ALA C O 1
ATOM 5820 N N . THR C 1 109 ? 6.077 -54.629 17.444 1.00 35.88 99 THR C N 1
ATOM 5821 C CA . THR C 1 109 ? 6.813 -55.347 18.527 1.00 36.55 99 THR C CA 1
ATOM 5822 C C . THR C 1 109 ? 7.002 -56.823 18.166 1.00 40.45 99 THR C C 1
ATOM 5823 O O . THR C 1 109 ? 6.930 -57.671 19.093 1.00 40.22 99 THR C O 1
ATOM 5827 N N . ARG C 1 110 ? 7.226 -57.120 16.881 1.00 43.47 100 ARG C N 1
ATOM 5828 C CA . ARG C 1 110 ? 7.331 -58.513 16.379 1.00 42.95 100 ARG C CA 1
ATOM 5829 C C . ARG C 1 110 ? 8.556 -59.156 17.027 1.00 43.40 100 ARG C C 1
ATOM 5830 O O . ARG C 1 110 ? 9.630 -58.526 17.027 1.00 36.91 100 ARG C O 1
ATOM 5838 N N . GLN C 1 111 ? 8.372 -60.348 17.598 1.00 48.45 101 GLN C N 1
ATOM 5839 C CA . GLN C 1 111 ? 9.473 -61.160 18.186 1.00 53.26 101 GLN C CA 1
ATOM 5840 C C . GLN C 1 111 ? 9.557 -62.489 17.442 1.00 52.51 101 GLN C C 1
ATOM 5841 O O . GLN C 1 111 ? 8.500 -63.066 17.118 1.00 51.80 101 GLN C O 1
ATOM 5847 N N . ILE C 1 112 ? 10.773 -62.957 17.200 1.00 54.11 102 ILE C N 1
ATOM 5848 C CA . ILE C 1 112 ? 11.017 -64.267 16.538 1.00 55.79 102 ILE C CA 1
ATOM 5849 C C . ILE C 1 112 ? 11.879 -65.120 17.471 1.00 56.55 102 ILE C C 1
ATOM 5850 O O . ILE C 1 112 ? 12.656 -64.560 18.262 1.00 57.70 102 ILE C O 1
ATOM 5855 N N . ILE C 1 113 ? 11.694 -66.434 17.402 1.00 58.97 103 ILE C N 1
ATOM 5856 C CA . ILE C 1 113 ? 12.575 -67.442 18.054 1.00 55.27 103 ILE C CA 1
ATOM 5857 C C . ILE C 1 113 ? 13.964 -67.310 17.440 1.00 52.54 103 ILE C C 1
ATOM 5858 O O . ILE C 1 113 ? 14.035 -67.208 16.213 1.00 54.72 103 ILE C O 1
ATOM 5863 N N . SER C 1 114 ? 15.002 -67.245 18.282 1.00 50.58 104 SER C N 1
ATOM 5864 C CA . SER C 1 114 ? 16.428 -67.062 17.899 1.00 46.38 104 SER C CA 1
ATOM 5865 C C . SER C 1 114 ? 16.816 -65.579 17.877 1.00 48.35 104 SER C C 1
ATOM 5866 O O . SER C 1 114 ? 17.971 -65.289 17.487 1.00 42.46 104 SER C O 1
ATOM 5869 N N . MET C 1 115 ? 15.887 -64.681 18.232 1.00 50.87 105 MET C N 1
ATOM 5870 C CA . MET C 1 115 ? 16.153 -63.229 18.453 1.00 57.27 105 MET C CA 1
ATOM 5871 C C . MET C 1 115 ? 15.876 -62.907 19.919 1.00 54.60 105 MET C C 1
ATOM 5872 O O . MET C 1 115 ? 14.745 -63.049 20.382 1.00 51.60 105 MET C O 1
ATOM 5877 N N . PRO C 1 116 ? 16.880 -62.443 20.699 1.00 56.38 106 PRO C N 1
ATOM 5878 C CA . PRO C 1 116 ? 16.685 -62.253 22.137 1.00 57.21 106 PRO C CA 1
ATOM 5879 C C . PRO C 1 116 ? 15.555 -61.232 22.307 1.00 55.52 106 PRO C C 1
ATOM 5880 O O . PRO C 1 116 ? 15.479 -60.277 21.536 1.00 56.52 106 PRO C O 1
ATOM 5884 N N . PRO C 1 117 ? 14.628 -61.361 23.286 1.00 52.79 107 PRO C N 1
ATOM 5885 C CA . PRO C 1 117 ? 14.710 -62.321 24.390 1.00 56.55 107 PRO C CA 1
ATOM 5886 C C . PRO C 1 117 ? 14.091 -63.720 24.200 1.00 55.29 107 PRO C C 1
ATOM 5887 O O . PRO C 1 117 ? 13.680 -64.330 25.191 1.00 57.21 107 PRO C O 1
ATOM 5891 N N A ARG C 1 118 ? 14.018 -64.200 22.955 0.74 52.03 108 ARG C N 1
ATOM 5892 N N B ARG C 1 118 ? 14.031 -64.196 22.951 0.26 54.47 108 ARG C N 1
ATOM 5893 C CA A ARG C 1 118 ? 13.470 -65.543 22.624 0.74 51.65 108 ARG C CA 1
ATOM 5894 C CA B ARG C 1 118 ? 13.482 -65.526 22.575 0.26 54.28 108 ARG C CA 1
ATOM 5895 C C A ARG C 1 118 ? 14.612 -66.448 22.138 0.74 53.51 108 ARG C C 1
ATOM 5896 C C B ARG C 1 118 ? 14.631 -66.444 22.139 0.26 55.02 108 ARG C C 1
ATOM 5897 O O A ARG C 1 118 ? 15.296 -66.089 21.146 0.74 50.87 108 ARG C O 1
ATOM 5898 O O B ARG C 1 118 ? 15.330 -66.097 21.160 0.26 53.90 108 ARG C O 1
ATOM 5913 N N . ASP C 1 119 ? 14.824 -67.561 22.852 1.00 55.41 109 ASP C N 1
ATOM 5914 C CA . ASP C 1 119 ? 15.855 -68.585 22.526 1.00 58.19 109 ASP C CA 1
ATOM 5915 C C . ASP C 1 119 ? 15.411 -69.371 21.286 1.00 53.90 109 ASP C C 1
ATOM 5916 O O . ASP C 1 119 ? 14.193 -69.601 21.145 1.00 51.30 109 ASP C O 1
ATOM 5921 N N . GLY C 1 120 ? 16.369 -69.804 20.465 1.00 48.51 110 GLY C N 1
ATOM 5922 C CA . GLY C 1 120 ? 16.119 -70.503 19.190 1.00 47.43 110 GLY C CA 1
ATOM 5923 C C . GLY C 1 120 ? 15.659 -71.944 19.365 1.00 44.32 110 GLY C C 1
ATOM 5924 O O . GLY C 1 120 ? 15.326 -72.354 20.498 1.00 39.16 110 GLY C O 1
ATOM 5925 N N . ALA C 1 121 ? 15.635 -72.692 18.261 1.00 45.50 111 ALA C N 1
ATOM 5926 C CA . ALA C 1 121 ? 15.040 -74.047 18.160 1.00 44.52 111 ALA C CA 1
ATOM 5927 C C . ALA C 1 121 ? 16.117 -75.087 17.846 1.00 40.46 111 ALA C C 1
ATOM 5928 O O . ALA C 1 121 ? 15.736 -76.217 17.533 1.00 39.08 111 ALA C O 1
ATOM 5930 N N . PHE C 1 122 ? 17.404 -74.723 17.927 1.00 38.06 112 PHE C N 1
ATOM 5931 C CA . PHE C 1 122 ? 18.545 -75.675 17.893 1.00 33.97 112 PHE C CA 1
ATOM 5932 C C . PHE C 1 122 ? 18.651 -76.373 19.249 1.00 31.56 112 PHE C C 1
ATOM 5933 O O . PHE C 1 122 ? 19.679 -76.284 19.940 1.00 29.42 112 PHE C O 1
ATOM 5941 N N . ALA C 1 123 ? 17.599 -77.085 19.630 1.00 30.54 113 ALA C N 1
ATOM 5942 C CA . ALA C 1 123 ? 17.492 -77.680 20.977 1.00 30.86 113 ALA C CA 1
ATOM 5943 C C . ALA C 1 123 ? 16.385 -78.717 20.977 1.00 34.51 113 ALA C C 1
ATOM 5944 O O . ALA C 1 123 ? 15.517 -78.683 20.094 1.00 37.36 113 ALA C O 1
ATOM 5946 N N . GLN C 1 124 ? 16.413 -79.592 21.969 1.00 36.84 114 GLN C N 1
ATOM 5947 C CA . GLN C 1 124 ? 15.487 -80.740 22.050 1.00 35.77 114 GLN C CA 1
ATOM 5948 C C . GLN C 1 124 ? 14.105 -80.195 22.367 1.00 37.99 114 GLN C C 1
ATOM 5949 O O . GLN C 1 124 ? 13.107 -80.869 22.015 1.00 34.39 114 GLN C O 1
ATOM 5955 N N . TYR C 1 125 ? 14.041 -79.028 23.016 1.00 37.53 115 TYR C N 1
ATOM 5956 C CA . TYR C 1 125 ? 12.750 -78.463 23.467 1.00 36.79 115 TYR C CA 1
ATOM 5957 C C . TYR C 1 125 ? 12.684 -76.965 23.193 1.00 39.56 115 TYR C C 1
ATOM 5958 O O . TYR C 1 125 ? 13.738 -76.279 23.144 1.00 38.74 115 TYR C O 1
ATOM 5967 N N A VAL C 1 126 ? 11.448 -76.489 23.015 0.70 40.26 116 VAL C N 1
ATOM 5968 N N B VAL C 1 126 ? 11.462 -76.476 22.943 0.30 39.26 116 VAL C N 1
ATOM 5969 C CA A VAL C 1 126 ? 11.099 -75.049 22.882 0.70 40.56 116 VAL C CA 1
ATOM 5970 C CA B VAL C 1 126 ? 11.120 -75.025 22.863 0.30 39.31 116 VAL C CA 1
ATOM 5971 C C A VAL C 1 126 ? 9.715 -74.849 23.495 0.70 41.28 116 VAL C C 1
ATOM 5972 C C B VAL C 1 126 ? 9.726 -74.839 23.467 0.30 40.46 116 VAL C C 1
ATOM 5973 O O A VAL C 1 126 ? 8.923 -75.823 23.533 0.70 42.59 116 VAL C O 1
ATOM 5974 O O B VAL C 1 126 ? 8.938 -75.810 23.461 0.30 41.26 116 VAL C O 1
ATOM 5981 N N . ALA C 1 127 ? 9.455 -73.635 23.978 1.00 42.57 117 ALA C N 1
ATOM 5982 C CA . ALA C 1 127 ? 8.144 -73.213 24.512 1.00 40.78 117 ALA C CA 1
ATOM 5983 C C . ALA C 1 127 ? 7.500 -72.289 23.474 1.00 40.33 117 ALA C C 1
ATOM 5984 O O . ALA C 1 127 ? 8.263 -71.493 22.881 1.00 39.53 117 ALA C O 1
ATOM 5986 N N . MET C 1 128 ? 6.179 -72.405 23.244 1.00 42.09 118 MET C N 1
ATOM 5987 C CA . MET C 1 128 ? 5.460 -71.658 22.170 1.00 39.59 118 MET C CA 1
ATOM 5988 C C . MET C 1 128 ? 3.993 -71.420 22.493 1.00 37.69 118 MET C C 1
ATOM 5989 O O . MET C 1 128 ? 3.321 -72.300 23.020 1.00 37.50 118 MET C O 1
ATOM 5994 N N . PRO C 1 129 ? 3.453 -70.232 22.127 1.00 37.71 119 PRO C N 1
ATOM 5995 C CA . PRO C 1 129 ? 2.023 -69.963 22.261 1.00 37.20 119 PRO C CA 1
ATOM 5996 C C . PRO C 1 129 ? 1.244 -70.883 21.308 1.00 36.61 119 PRO C C 1
ATOM 5997 O O . PRO C 1 129 ? 1.773 -71.194 20.254 1.00 32.98 119 PRO C O 1
ATOM 6001 N N . ALA C 1 130 ? 0.033 -71.292 21.712 1.00 37.29 120 ALA C N 1
ATOM 6002 C CA . ALA C 1 130 ? -0.846 -72.254 21.002 1.00 38.94 120 ALA C CA 1
ATOM 6003 C C . ALA C 1 130 ? -1.178 -71.729 19.603 1.00 40.05 120 ALA C C 1
ATOM 6004 O O . ALA C 1 130 ? -1.252 -72.553 18.668 1.00 41.64 120 ALA C O 1
ATOM 6006 N N . ARG C 1 131 ? -1.316 -70.408 19.465 1.00 39.39 121 ARG C N 1
ATOM 6007 C CA . ARG C 1 131 ? -1.716 -69.737 18.201 1.00 40.42 121 ARG C CA 1
ATOM 6008 C C . ARG C 1 131 ? -0.563 -69.800 17.197 1.00 34.77 121 ARG C C 1
ATOM 6009 O O . ARG C 1 131 ? -0.810 -69.465 16.041 1.00 33.08 121 ARG C O 1
ATOM 6017 N N . ASN C 1 132 ? 0.647 -70.174 17.627 1.00 36.79 122 ASN C N 1
ATOM 6018 C CA . ASN C 1 132 ? 1.850 -70.243 16.750 1.00 34.67 122 ASN C CA 1
ATOM 6019 C C . ASN C 1 132 ? 2.140 -71.686 16.284 1.00 31.53 122 ASN C C 1
ATOM 6020 O O . ASN C 1 132 ? 3.194 -71.895 15.669 1.00 34.49 122 ASN C O 1
ATOM 6025 N N . LEU C 1 133 ? 1.230 -72.637 16.489 1.00 30.41 123 LEU C N 1
ATOM 6026 C CA . LEU C 1 133 ? 1.431 -74.053 16.090 1.00 29.15 123 LEU C CA 1
ATOM 6027 C C . LEU C 1 133 ? 0.368 -74.466 15.067 1.00 27.96 123 LEU C C 1
ATOM 6028 O O . LEU C 1 133 ? -0.821 -74.278 15.314 1.00 26.63 123 LEU C O 1
ATOM 6033 N N . VAL C 1 134 ? 0.806 -75.056 13.964 1.00 30.52 124 VAL C N 1
ATOM 6034 C CA . VAL C 1 134 ? -0.091 -75.740 12.988 1.00 31.32 124 VAL C CA 1
ATOM 6035 C C . VAL C 1 134 ? 0.015 -77.259 13.174 1.00 30.96 124 VAL C C 1
ATOM 6036 O O . VAL C 1 134 ? 1.134 -77.785 13.236 1.00 31.06 124 VAL C O 1
ATOM 6040 N N . THR C 1 135 ? -1.117 -77.952 13.238 1.00 33.17 125 THR C N 1
ATOM 6041 C CA . THR C 1 135 ? -1.126 -79.427 13.322 1.00 34.94 125 THR C CA 1
ATOM 6042 C C . THR C 1 135 ? -0.648 -80.015 11.991 1.00 37.21 125 THR C C 1
ATOM 6043 O O . THR C 1 135 ? -1.018 -79.486 10.914 1.00 36.98 125 THR C O 1
ATOM 6047 N N . VAL C 1 136 ? 0.175 -81.060 12.086 1.00 35.08 126 VAL C N 1
ATOM 6048 C CA . VAL C 1 136 ? 0.711 -81.807 10.918 1.00 34.20 126 VAL C CA 1
ATOM 6049 C C . VAL C 1 136 ? -0.075 -83.107 10.810 1.00 33.33 126 VAL C C 1
ATOM 6050 O O . VAL C 1 136 ? -0.217 -83.853 11.776 1.00 32.12 126 VAL C O 1
ATOM 6054 N N . PRO C 1 137 ? -0.648 -83.414 9.634 1.00 32.99 127 PRO C N 1
ATOM 6055 C CA . PRO C 1 137 ? -1.271 -84.720 9.429 1.00 33.07 127 PRO C CA 1
ATOM 6056 C C . PRO C 1 137 ? -0.236 -85.852 9.489 1.00 32.23 127 PRO C C 1
ATOM 6057 O O . PRO C 1 137 ? 0.938 -85.615 9.309 1.00 35.33 127 PRO C O 1
ATOM 6061 N N . ASP C 1 138 ? -0.708 -87.065 9.740 1.00 32.42 128 ASP C N 1
ATOM 6062 C CA . ASP C 1 138 ? 0.142 -88.266 9.942 1.00 34.78 128 ASP C CA 1
ATOM 6063 C C . ASP C 1 138 ? 0.938 -88.588 8.666 1.00 35.40 128 ASP C C 1
ATOM 6064 O O . ASP C 1 138 ? 2.101 -88.998 8.799 1.00 37.88 128 ASP C O 1
ATOM 6069 N N . ASP C 1 139 ? 0.381 -88.357 7.474 1.00 37.28 129 ASP C N 1
ATOM 6070 C CA . ASP C 1 139 ? 1.031 -88.728 6.185 1.00 36.29 129 ASP C CA 1
ATOM 6071 C C . ASP C 1 139 ? 2.084 -87.683 5.772 1.00 36.03 129 ASP C C 1
ATOM 6072 O O . ASP C 1 139 ? 2.686 -87.849 4.693 1.00 35.65 129 ASP C O 1
ATOM 6077 N N . VAL C 1 140 ? 2.332 -86.650 6.584 1.00 36.59 130 VAL C N 1
ATOM 6078 C CA . VAL C 1 140 ? 3.410 -85.648 6.317 1.00 34.89 130 VAL C CA 1
ATOM 6079 C C . VAL C 1 140 ? 4.509 -85.834 7.354 1.00 33.49 130 VAL C C 1
ATOM 6080 O O . VAL C 1 140 ? 4.289 -85.576 8.538 1.00 31.66 130 VAL C O 1
ATOM 6084 N N . PRO C 1 141 ? 5.720 -86.262 6.935 1.00 32.33 131 PRO C N 1
ATOM 6085 C CA . PRO C 1 141 ? 6.842 -86.408 7.857 1.00 32.08 131 PRO C CA 1
ATOM 6086 C C . PRO C 1 141 ? 7.225 -85.065 8.505 1.00 34.70 131 PRO C C 1
ATOM 6087 O O . PRO C 1 141 ? 6.984 -83.997 7.919 1.00 28.67 131 PRO C O 1
ATOM 6091 N N . LEU C 1 142 ? 7.877 -85.125 9.664 1.00 35.51 132 LEU C N 1
ATOM 6092 C CA . LEU C 1 142 ? 8.252 -83.896 10.397 1.00 35.91 132 LEU C CA 1
ATOM 6093 C C . LEU C 1 142 ? 9.405 -83.170 9.689 1.00 36.28 132 LEU C C 1
ATOM 6094 O O . LEU C 1 142 ? 9.357 -81.941 9.774 1.00 36.33 132 LEU C O 1
ATOM 6099 N N . GLU C 1 143 ? 10.329 -83.827 8.960 1.00 39.94 133 GLU C N 1
ATOM 6100 C CA . GLU C 1 143 ? 11.361 -83.108 8.139 1.00 45.94 133 GLU C CA 1
ATOM 6101 C C . GLU C 1 143 ? 10.661 -82.176 7.157 1.00 43.05 133 GLU C C 1
ATOM 6102 O O . GLU C 1 143 ? 11.190 -81.074 6.917 1.00 49.07 133 GLU C O 1
ATOM 6108 N N . LYS C 1 144 ? 9.601 -82.672 6.516 1.00 38.76 134 LYS C N 1
ATOM 6109 C CA . LYS C 1 144 ? 8.852 -81.887 5.513 1.00 35.28 134 LYS C CA 1
ATOM 6110 C C . LYS C 1 144 ? 8.180 -80.733 6.250 1.00 31.19 134 LYS C C 1
ATOM 6111 O O . LYS C 1 144 ? 8.369 -79.611 5.811 1.00 29.02 134 LYS C O 1
ATOM 6117 N N . ALA C 1 145 ? 7.461 -81.012 7.342 1.00 31.01 135 ALA C N 1
ATOM 6118 C CA . ALA C 1 145 ? 6.664 -79.999 8.076 1.00 32.48 135 ALA C CA 1
ATOM 6119 C C . ALA C 1 145 ? 7.587 -78.863 8.543 1.00 33.46 135 ALA C C 1
ATOM 6120 O O . ALA C 1 145 ? 7.130 -77.716 8.529 1.00 38.65 135 ALA C O 1
ATOM 6122 N N . ALA C 1 146 ? 8.851 -79.160 8.862 1.00 33.47 136 ALA C N 1
ATOM 6123 C CA . ALA C 1 146 ? 9.856 -78.176 9.328 1.00 35.43 136 ALA C CA 1
ATOM 6124 C C . ALA C 1 146 ? 10.328 -77.278 8.178 1.00 34.52 136 ALA C C 1
ATOM 6125 O O . ALA C 1 146 ? 11.190 -76.418 8.436 1.00 35.86 136 ALA C O 1
ATOM 6127 N N . LEU C 1 147 ? 9.835 -77.472 6.953 1.00 34.24 137 LEU C N 1
ATOM 6128 C CA . LEU C 1 147 ? 10.140 -76.562 5.812 1.00 32.12 137 LEU C CA 1
ATOM 6129 C C . LEU C 1 147 ? 9.101 -75.441 5.769 1.00 31.39 137 LEU C C 1
ATOM 6130 O O . LEU C 1 147 ? 9.260 -74.551 4.937 1.00 30.76 137 LEU C O 1
ATOM 6135 N N . ALA C 1 148 ? 8.080 -75.491 6.623 1.00 30.96 138 ALA C N 1
ATOM 6136 C CA . ALA C 1 148 ? 6.948 -74.545 6.608 1.00 31.96 138 ALA C CA 1
ATOM 6137 C C . ALA C 1 148 ? 7.454 -73.091 6.588 1.00 34.93 138 ALA C C 1
ATOM 6138 O O . ALA C 1 148 ? 6.988 -72.323 5.725 1.00 34.27 138 ALA C O 1
ATOM 6140 N N A GLU C 1 149 ? 8.390 -72.731 7.485 0.63 34.71 139 GLU C N 1
ATOM 6141 N N B GLU C 1 149 ? 8.401 -72.756 7.471 0.37 33.21 139 GLU C N 1
ATOM 6142 C CA A GLU C 1 149 ? 8.868 -71.330 7.692 0.63 35.08 139 GLU C CA 1
ATOM 6143 C CA B GLU C 1 149 ? 8.875 -71.368 7.719 0.37 32.60 139 GLU C CA 1
ATOM 6144 C C A GLU C 1 149 ? 9.613 -70.814 6.465 0.63 34.51 139 GLU C C 1
ATOM 6145 C C B GLU C 1 149 ? 9.624 -70.817 6.502 0.37 32.92 139 GLU C C 1
ATOM 6146 O O A GLU C 1 149 ? 9.230 -69.790 5.908 0.63 35.71 139 GLU C O 1
ATOM 6147 O O B GLU C 1 149 ? 9.247 -69.767 5.988 0.37 33.81 139 GLU C O 1
ATOM 6158 N N . PRO C 1 150 ? 10.695 -71.467 5.988 1.00 32.95 140 PRO C N 1
ATOM 6159 C CA . PRO C 1 150 ? 11.405 -70.942 4.825 1.00 32.37 140 PRO C CA 1
ATOM 6160 C C . PRO C 1 150 ? 10.543 -70.945 3.552 1.00 33.44 140 PRO C C 1
ATOM 6161 O O . PRO C 1 150 ? 10.762 -70.102 2.714 1.00 39.56 140 PRO C O 1
ATOM 6165 N N . VAL C 1 151 ? 9.593 -71.872 3.428 1.00 31.27 141 VAL C N 1
ATOM 6166 C CA . VAL C 1 151 ? 8.629 -71.864 2.293 1.00 32.93 141 VAL C CA 1
ATOM 6167 C C . VAL C 1 151 ? 7.639 -70.705 2.504 1.00 33.70 141 VAL C C 1
ATOM 6168 O O . VAL C 1 151 ? 7.291 -70.061 1.511 1.00 37.99 141 VAL C O 1
ATOM 6172 N N . ALA C 1 152 ? 7.217 -70.437 3.742 1.00 32.26 142 ALA C N 1
ATOM 6173 C CA . ALA C 1 152 ? 6.262 -69.356 4.076 1.00 30.60 142 ALA C CA 1
ATOM 6174 C C . ALA C 1 152 ? 6.852 -67.992 3.712 1.00 29.62 142 ALA C C 1
ATOM 6175 O O . ALA C 1 152 ? 6.066 -67.129 3.332 1.00 29.74 142 ALA C O 1
ATOM 6177 N N . VAL C 1 153 ? 8.175 -67.826 3.815 1.00 30.67 143 VAL C N 1
ATOM 6178 C CA . VAL C 1 153 ? 8.911 -66.574 3.471 1.00 28.95 143 VAL C CA 1
ATOM 6179 C C . VAL C 1 153 ? 8.639 -66.251 2.005 1.00 29.92 143 VAL C C 1
ATOM 6180 O O . VAL C 1 153 ? 8.216 -65.126 1.709 1.00 32.08 143 VAL C O 1
ATOM 6184 N N . SER C 1 154 ? 8.895 -67.196 1.110 1.00 31.44 144 SER C N 1
ATOM 6185 C CA . SER C 1 154 ? 8.733 -66.969 -0.346 1.00 31.85 144 SER C CA 1
ATOM 6186 C C . SER C 1 154 ? 7.251 -67.039 -0.729 1.00 31.88 144 SER C C 1
ATOM 6187 O O . SER C 1 154 ? 6.870 -66.317 -1.646 1.00 38.97 144 SER C O 1
ATOM 6190 N N . TRP C 1 155 ? 6.440 -67.845 -0.046 1.00 29.08 145 TRP C N 1
ATOM 6191 C CA . TRP C 1 155 ? 4.977 -67.931 -0.306 1.00 28.99 145 TRP C CA 1
ATOM 6192 C C . TRP C 1 155 ? 4.346 -66.563 -0.063 1.00 28.49 145 TRP C C 1
ATOM 6193 O O . TRP C 1 155 ? 3.526 -66.145 -0.896 1.00 29.50 145 TRP C O 1
ATOM 6204 N N . HIS C 1 156 ? 4.671 -65.937 1.069 1.00 27.42 146 HIS C N 1
ATOM 6205 C CA . HIS C 1 156 ? 4.187 -64.584 1.434 1.00 26.65 146 HIS C CA 1
ATOM 6206 C C . HIS C 1 156 ? 4.561 -63.598 0.324 1.00 27.09 146 HIS C C 1
ATOM 6207 O O . HIS C 1 156 ? 3.659 -62.918 -0.180 1.00 25.16 146 HIS C O 1
ATOM 6214 N N . ALA C 1 157 ? 5.851 -63.551 -0.021 1.00 28.21 147 ALA C N 1
ATOM 6215 C CA . ALA C 1 157 ? 6.453 -62.681 -1.052 1.00 28.19 147 ALA C CA 1
ATOM 6216 C C . ALA C 1 157 ? 5.697 -62.830 -2.378 1.00 29.39 147 ALA C C 1
ATOM 6217 O O . ALA C 1 157 ? 5.354 -61.802 -2.995 1.00 24.84 147 ALA C O 1
ATOM 6219 N N . VAL C 1 158 ? 5.447 -64.069 -2.801 1.00 28.79 148 VAL C N 1
ATOM 6220 C CA . VAL C 1 158 ? 4.790 -64.361 -4.104 1.00 29.47 148 VAL C CA 1
ATOM 6221 C C . VAL C 1 158 ? 3.338 -63.875 -4.048 1.00 29.56 148 VAL C C 1
ATOM 6222 O O . VAL C 1 158 ? 2.891 -63.189 -4.997 1.00 29.34 148 VAL C O 1
ATOM 6226 N N A ARG C 1 159 ? 2.623 -64.218 -2.977 0.74 27.85 149 ARG C N 1
ATOM 6227 N N B ARG C 1 159 ? 2.613 -64.200 -2.975 0.26 28.93 149 ARG C N 1
ATOM 6228 C CA A ARG C 1 159 ? 1.190 -63.861 -2.816 0.74 28.92 149 ARG C CA 1
ATOM 6229 C CA B ARG C 1 159 ? 1.171 -63.854 -2.844 0.26 29.26 149 ARG C CA 1
ATOM 6230 C C A ARG C 1 159 ? 1.051 -62.333 -2.713 0.74 27.73 149 ARG C C 1
ATOM 6231 C C B ARG C 1 159 ? 1.018 -62.337 -2.660 0.26 27.99 149 ARG C C 1
ATOM 6232 O O A ARG C 1 159 ? 0.035 -61.795 -3.193 0.74 27.23 149 ARG C O 1
ATOM 6233 O O B ARG C 1 159 ? -0.044 -61.807 -3.047 0.26 27.53 149 ARG C O 1
ATOM 6248 N N . LEU C 1 160 ? 2.026 -61.664 -2.092 1.00 26.34 150 LEU C N 1
ATOM 6249 C CA . LEU C 1 160 ? 1.991 -60.195 -1.900 1.00 26.70 150 LEU C CA 1
ATOM 6250 C C . LEU C 1 160 ? 2.245 -59.539 -3.254 1.00 24.98 150 LEU C C 1
ATOM 6251 O O . LEU C 1 160 ? 1.440 -58.714 -3.649 1.00 22.15 150 LEU C O 1
ATOM 6256 N N . GLY C 1 161 ? 3.314 -59.951 -3.928 1.00 25.56 151 GLY C N 1
ATOM 6257 C CA . GLY C 1 161 ? 3.707 -59.457 -5.254 1.00 25.89 151 GLY C CA 1
ATOM 6258 C C . GLY C 1 161 ? 2.565 -59.622 -6.238 1.00 27.19 151 GLY C C 1
ATOM 6259 O O . GLY C 1 161 ? 2.154 -58.619 -6.864 1.00 28.53 151 GLY C O 1
ATOM 6260 N N . LEU C 1 162 ? 2.026 -60.833 -6.343 1.00 27.30 152 LEU C N 1
ATOM 6261 C CA . LEU C 1 162 ? 0.935 -61.134 -7.302 1.00 26.61 152 LEU C CA 1
ATOM 6262 C C . LEU C 1 162 ? -0.230 -60.168 -7.053 1.00 26.31 152 LEU C C 1
ATOM 6263 O O . LEU C 1 162 ? -0.668 -59.558 -8.022 1.00 26.53 152 LEU C O 1
ATOM 6268 N N . ALA C 1 163 ? -0.683 -60.018 -5.808 1.00 25.17 153 ALA C N 1
ATOM 6269 C CA . ALA C 1 163 ? -1.839 -59.167 -5.453 1.00 23.66 153 ALA C CA 1
ATOM 6270 C C . ALA C 1 163 ? -1.535 -57.695 -5.791 1.00 24.01 153 ALA C C 1
ATOM 6271 O O . ALA C 1 163 ? -2.476 -56.919 -6.055 1.00 23.12 153 ALA C O 1
ATOM 6273 N N . SER C 1 164 ? -0.260 -57.316 -5.831 1.00 24.27 154 SER C N 1
ATOM 6274 C CA . SER C 1 164 ? 0.177 -55.899 -5.923 1.00 25.10 154 SER C CA 1
ATOM 6275 C C . SER C 1 164 ? 0.361 -55.491 -7.385 1.00 24.77 154 SER C C 1
ATOM 6276 O O . SER C 1 164 ? 0.516 -54.293 -7.642 1.00 26.08 154 SER C O 1
ATOM 6279 N N . MET C 1 165 ? 0.350 -56.446 -8.306 1.00 24.20 155 MET C N 1
ATOM 6280 C CA . MET C 1 165 ? 0.705 -56.181 -9.721 1.00 25.27 155 MET C CA 1
ATOM 6281 C C . MET C 1 165 ? -0.395 -55.327 -10.361 1.00 23.88 155 MET C C 1
ATOM 6282 O O . MET C 1 165 ? -1.572 -55.525 -10.049 1.00 22.46 155 MET C O 1
ATOM 6287 N N . ALA C 1 166 ? -0.003 -54.412 -11.241 1.00 25.42 156 ALA C N 1
ATOM 6288 C CA . ALA C 1 166 ? -0.902 -53.423 -11.878 1.00 24.71 156 ALA C CA 1
ATOM 6289 C C . ALA C 1 166 ? -1.534 -54.007 -13.146 1.00 24.63 156 ALA C C 1
ATOM 6290 O O . ALA C 1 166 ? -2.267 -53.286 -13.822 1.00 26.67 156 ALA C O 1
ATOM 6292 N N . ASP C 1 167 ? -1.270 -55.265 -13.469 1.00 25.02 157 ASP C N 1
ATOM 6293 C CA . ASP C 1 167 ? -2.008 -55.972 -14.553 1.00 25.53 157 ASP C CA 1
ATOM 6294 C C . ASP C 1 167 ? -2.003 -57.468 -14.254 1.00 25.23 157 ASP C C 1
ATOM 6295 O O . ASP C 1 167 ? -1.376 -57.868 -13.252 1.00 25.62 157 ASP C O 1
ATOM 6300 N N . ALA C 1 168 ? -2.687 -58.244 -15.090 1.00 25.19 158 ALA C N 1
ATOM 6301 C CA . ALA C 1 168 ? -3.030 -59.663 -14.852 1.00 25.85 158 ALA C CA 1
ATOM 6302 C C . ALA C 1 168 ? -2.149 -60.559 -15.724 1.00 26.12 158 ALA C C 1
ATOM 6303 O O . ALA C 1 168 ? -2.458 -61.750 -15.840 1.00 25.33 158 ALA C O 1
ATOM 6305 N N . ARG C 1 169 ? -1.073 -60.000 -16.280 1.00 30.65 159 ARG C N 1
ATOM 6306 C CA . ARG C 1 169 ? -0.087 -60.743 -17.104 1.00 31.87 159 ARG C CA 1
ATOM 6307 C C . ARG C 1 169 ? 0.917 -61.415 -16.162 1.00 32.51 159 ARG C C 1
ATOM 6308 O O . ARG C 1 169 ? 1.846 -60.733 -15.688 1.00 33.81 159 ARG C O 1
ATOM 6316 N N . ARG C 1 170 ? 0.728 -62.720 -15.943 1.00 33.80 160 ARG C N 1
ATOM 6317 C CA . ARG C 1 170 ? 1.482 -63.579 -14.995 1.00 34.32 160 ARG C CA 1
ATOM 6318 C C . ARG C 1 170 ? 2.092 -64.790 -15.710 1.00 34.09 160 ARG C C 1
ATOM 6319 O O . ARG C 1 170 ? 2.064 -65.877 -15.134 1.00 31.22 160 ARG C O 1
ATOM 6327 N N . ASP C 1 171 ? 2.582 -64.644 -16.928 1.00 35.07 161 ASP C N 1
ATOM 6328 C CA . ASP C 1 171 ? 2.908 -65.825 -17.771 1.00 36.78 161 ASP C CA 1
ATOM 6329 C C . ASP C 1 171 ? 4.238 -66.425 -17.308 1.00 35.25 161 ASP C C 1
ATOM 6330 O O . ASP C 1 171 ? 4.310 -67.673 -17.190 1.00 33.85 161 ASP C O 1
ATOM 6335 N N . SER C 1 172 ? 5.244 -65.582 -17.055 1.00 31.80 162 SER C N 1
ATOM 6336 C CA . SER C 1 172 ? 6.636 -66.034 -16.806 1.00 29.25 162 SER C CA 1
ATOM 6337 C C . SER C 1 172 ? 7.254 -65.353 -15.572 1.00 28.27 162 SER C C 1
ATOM 6338 O O . SER C 1 172 ? 7.052 -64.124 -15.345 1.00 26.09 162 SER C O 1
ATOM 6341 N N . ALA C 1 173 ? 8.011 -66.152 -14.818 1.00 25.94 163 ALA C N 1
ATOM 6342 C CA . ALA C 1 173 ? 8.779 -65.753 -13.626 1.00 25.85 163 ALA C CA 1
ATOM 6343 C C . ALA C 1 173 ? 10.211 -66.289 -13.740 1.00 26.54 163 ALA C C 1
ATOM 6344 O O . ALA C 1 173 ? 10.419 -67.413 -14.269 1.00 29.12 163 ALA C O 1
ATOM 6346 N N . LEU C 1 174 ? 11.171 -65.466 -13.331 1.00 25.79 164 LEU C N 1
ATOM 6347 C CA . LEU C 1 174 ? 12.595 -65.835 -13.121 1.00 25.72 164 LEU C CA 1
ATOM 6348 C C . LEU C 1 174 ? 12.900 -65.730 -11.620 1.00 26.24 164 LEU C C 1
ATOM 6349 O O . LEU C 1 174 ? 12.818 -64.609 -11.074 1.00 25.56 164 LEU C O 1
ATOM 6354 N N . VAL C 1 175 ? 13.219 -66.847 -10.969 1.00 26.54 165 VAL C N 1
ATOM 6355 C CA . VAL C 1 175 ? 13.769 -66.838 -9.582 1.00 27.87 165 VAL C CA 1
ATOM 6356 C C . VAL C 1 175 ? 15.302 -66.832 -9.649 1.00 28.47 165 VAL C C 1
ATOM 6357 O O . VAL C 1 175 ? 15.871 -67.658 -10.393 1.00 29.79 165 VAL C O 1
ATOM 6361 N N . ILE C 1 176 ? 15.946 -65.903 -8.938 1.00 27.35 166 ILE C N 1
ATOM 6362 C CA . ILE C 1 176 ? 17.432 -65.783 -8.883 1.00 29.01 166 ILE C CA 1
ATOM 6363 C C . ILE C 1 176 ? 17.923 -66.336 -7.541 1.00 30.73 166 ILE C C 1
ATOM 6364 O O . ILE C 1 176 ? 17.798 -65.653 -6.499 1.00 30.41 166 ILE C O 1
ATOM 6369 N N . GLY C 1 177 ? 18.496 -67.533 -7.579 1.00 32.81 167 GLY C N 1
ATOM 6370 C CA . GLY C 1 177 ? 19.134 -68.160 -6.416 1.00 32.57 167 GLY C CA 1
ATOM 6371 C C . GLY C 1 177 ? 18.610 -69.555 -6.241 1.00 32.89 167 GLY C C 1
ATOM 6372 O O . GLY C 1 177 ? 17.377 -69.714 -6.260 1.00 33.25 167 GLY C O 1
ATOM 6373 N N . GLY C 1 178 ? 19.522 -70.523 -6.128 1.00 34.53 168 GLY C N 1
ATOM 6374 C CA . GLY C 1 178 ? 19.201 -71.930 -5.828 1.00 33.32 168 GLY C CA 1
ATOM 6375 C C . GLY C 1 178 ? 19.289 -72.221 -4.340 1.00 32.59 168 GLY C C 1
ATOM 6376 O O . GLY C 1 178 ? 19.268 -73.418 -3.985 1.00 35.36 168 GLY C O 1
ATOM 6377 N N . GLY C 1 179 ? 19.385 -71.185 -3.499 1.00 28.58 169 GLY C N 1
ATOM 6378 C CA . GLY C 1 179 ? 19.168 -71.294 -2.047 1.00 25.73 169 GLY C CA 1
ATOM 6379 C C . GLY C 1 179 ? 17.724 -71.651 -1.751 1.00 25.66 169 GLY C C 1
ATOM 6380 O O . GLY C 1 179 ? 16.894 -71.620 -2.693 1.00 24.18 169 GLY C O 1
ATOM 6381 N N . ALA C 1 180 ? 17.429 -72.008 -0.502 1.00 26.13 170 ALA C N 1
ATOM 6382 C CA . ALA C 1 180 ? 16.080 -72.396 -0.018 1.00 30.11 170 ALA C CA 1
ATOM 6383 C C . ALA C 1 180 ? 15.037 -71.315 -0.360 1.00 33.57 170 ALA C C 1
ATOM 6384 O O . ALA C 1 180 ? 13.901 -71.679 -0.718 1.00 36.84 170 ALA C O 1
ATOM 6386 N N . ILE C 1 181 ? 15.378 -70.028 -0.236 1.00 35.06 171 ILE C N 1
ATOM 6387 C CA . ILE C 1 181 ? 14.451 -68.910 -0.605 1.00 34.80 171 ILE C CA 1
ATOM 6388 C C . ILE C 1 181 ? 14.064 -69.039 -2.084 1.00 32.15 171 ILE C C 1
ATOM 6389 O O . ILE C 1 181 ? 12.836 -69.107 -2.375 1.00 29.78 171 ILE C O 1
ATOM 6394 N N . GLY C 1 182 ? 15.060 -69.116 -2.973 1.00 31.36 172 GLY C N 1
ATOM 6395 C CA . GLY C 1 182 ? 14.850 -69.352 -4.416 1.00 32.01 172 GLY C CA 1
ATOM 6396 C C . GLY C 1 182 ? 13.909 -70.520 -4.683 1.00 31.30 172 GLY C C 1
ATOM 6397 O O . GLY C 1 182 ? 12.921 -70.332 -5.429 1.00 31.70 172 GLY C O 1
ATOM 6398 N N . VAL C 1 183 ? 14.163 -71.689 -4.088 1.00 29.75 173 VAL C N 1
ATOM 6399 C CA . VAL C 1 183 ? 13.370 -72.909 -4.418 1.00 29.68 173 VAL C CA 1
ATOM 6400 C C . VAL C 1 183 ? 11.956 -72.681 -3.890 1.00 27.77 173 VAL C C 1
ATOM 6401 O O . VAL C 1 183 ? 11.014 -73.045 -4.592 1.00 28.07 173 VAL C O 1
ATOM 6405 N N . ALA C 1 184 ? 11.820 -72.073 -2.710 1.00 28.85 174 ALA C N 1
ATOM 6406 C CA . ALA C 1 184 ? 10.509 -71.808 -2.064 1.00 28.30 174 ALA C CA 1
ATOM 6407 C C . ALA C 1 184 ? 9.704 -70.844 -2.943 1.00 28.60 174 ALA C C 1
ATOM 6408 O O . ALA C 1 184 ? 8.464 -70.964 -2.989 1.00 28.79 174 ALA C O 1
ATOM 6410 N N . ALA C 1 185 ? 10.398 -69.917 -3.608 1.00 27.98 175 ALA C N 1
ATOM 6411 C CA . ALA C 1 185 ? 9.792 -68.922 -4.514 1.00 30.12 175 ALA C CA 1
ATOM 6412 C C . ALA C 1 185 ? 9.262 -69.657 -5.748 1.00 31.65 175 ALA C C 1
ATOM 6413 O O . ALA C 1 185 ? 8.074 -69.486 -6.070 1.00 32.70 175 ALA C O 1
ATOM 6415 N N . ALA C 1 186 ? 10.098 -70.473 -6.389 1.00 31.57 176 ALA C N 1
ATOM 6416 C CA . ALA C 1 186 ? 9.718 -71.256 -7.587 1.00 32.36 176 ALA C CA 1
ATOM 6417 C C . ALA C 1 186 ? 8.456 -72.091 -7.308 1.00 31.91 176 ALA C C 1
ATOM 6418 O O . ALA C 1 186 ? 7.513 -72.021 -8.112 1.00 29.79 176 ALA C O 1
ATOM 6420 N N . ILE C 1 187 ? 8.434 -72.857 -6.214 1.00 34.19 177 ILE C N 1
ATOM 6421 C CA . ILE C 1 187 ? 7.335 -73.820 -5.913 1.00 34.24 177 ILE C CA 1
ATOM 6422 C C . ILE C 1 187 ? 6.101 -73.040 -5.464 1.00 35.68 177 ILE C C 1
ATOM 6423 O O . ILE C 1 187 ? 4.989 -73.514 -5.760 1.00 39.00 177 ILE C O 1
ATOM 6428 N N . SER C 1 188 ? 6.290 -71.913 -4.762 1.00 32.87 178 SER C N 1
ATOM 6429 C CA . SER C 1 188 ? 5.199 -70.996 -4.339 1.00 29.23 178 SER C CA 1
ATOM 6430 C C . SER C 1 188 ? 4.519 -70.413 -5.590 1.00 27.00 178 SER C C 1
ATOM 6431 O O . SER C 1 188 ? 3.286 -70.353 -5.629 1.00 23.81 178 SER C O 1
ATOM 6434 N N . LEU C 1 189 ? 5.307 -69.994 -6.575 1.00 27.11 179 LEU C N 1
ATOM 6435 C CA . LEU C 1 189 ? 4.796 -69.420 -7.850 1.00 32.14 179 LEU C CA 1
ATOM 6436 C C . LEU C 1 189 ? 3.902 -70.458 -8.542 1.00 36.00 179 LEU C C 1
ATOM 6437 O O . LEU C 1 189 ? 2.696 -70.159 -8.792 1.00 35.87 179 LEU C O 1
ATOM 6442 N N . GLN C 1 190 ? 4.438 -71.660 -8.767 1.00 36.50 180 GLN C N 1
ATOM 6443 C CA . GLN C 1 190 ? 3.683 -72.772 -9.395 1.00 35.01 180 GLN C CA 1
ATOM 6444 C C . GLN C 1 190 ? 2.398 -73.018 -8.610 1.00 32.53 180 GLN C C 1
ATOM 6445 O O . GLN C 1 190 ? 1.340 -73.112 -9.237 1.00 39.81 180 GLN C O 1
ATOM 6451 N N . ALA C 1 191 ? 2.463 -73.105 -7.290 1.00 31.68 181 ALA C N 1
ATOM 6452 C CA . ALA C 1 191 ? 1.282 -73.425 -6.454 1.00 33.83 181 ALA C CA 1
ATOM 6453 C C . ALA C 1 191 ? 0.233 -72.297 -6.528 1.00 32.59 181 ALA C C 1
ATOM 6454 O O . ALA C 1 191 ? -0.933 -72.570 -6.241 1.00 32.87 181 ALA C O 1
ATOM 6456 N N . GLN C 1 192 ? 0.638 -71.072 -6.880 1.00 31.52 182 GLN C N 1
ATOM 6457 C CA . GLN C 1 192 ? -0.239 -69.872 -6.939 1.00 31.89 182 GLN C CA 1
ATOM 6458 C C . GLN C 1 192 ? -0.543 -69.493 -8.399 1.00 32.06 182 GLN C C 1
ATOM 6459 O O . GLN C 1 192 ? -0.967 -68.345 -8.629 1.00 28.85 182 GLN C O 1
ATOM 6465 N N . GLY C 1 193 ? -0.311 -70.407 -9.349 1.00 30.98 183 GLY C N 1
ATOM 6466 C CA . GLY C 1 193 ? -0.885 -70.339 -10.704 1.00 29.37 183 GLY C CA 1
ATOM 6467 C C . GLY C 1 193 ? 0.071 -69.820 -11.759 1.00 29.13 183 GLY C C 1
ATOM 6468 O O . GLY C 1 193 ? -0.374 -69.665 -12.911 1.00 28.66 183 GLY C O 1
ATOM 6469 N N . VAL C 1 194 ? 1.337 -69.578 -11.432 1.00 29.11 184 VAL C N 1
ATOM 6470 C CA . VAL C 1 194 ? 2.349 -69.199 -12.464 1.00 31.94 184 VAL C CA 1
ATOM 6471 C C . VAL C 1 194 ? 3.201 -70.432 -12.804 1.00 34.37 184 VAL C C 1
ATOM 6472 O O . VAL C 1 194 ? 4.183 -70.706 -12.082 1.00 34.05 184 VAL C O 1
ATOM 6476 N N . ALA C 1 195 ? 2.837 -71.150 -13.869 1.00 36.35 185 ALA C N 1
ATOM 6477 C CA . ALA C 1 195 ? 3.426 -72.459 -14.226 1.00 36.63 185 ALA C CA 1
ATOM 6478 C C . ALA C 1 195 ? 4.823 -72.248 -14.815 1.00 38.30 185 ALA C C 1
ATOM 6479 O O . ALA C 1 195 ? 5.718 -73.029 -14.437 1.00 38.33 185 ALA C O 1
ATOM 6481 N N . ASP C 1 196 ? 5.009 -71.242 -15.686 1.00 34.83 186 ASP C N 1
ATOM 6482 C CA . ASP C 1 196 ? 6.291 -71.022 -16.408 1.00 33.66 186 ASP C CA 1
ATOM 6483 C C . ASP C 1 196 ? 7.277 -70.318 -15.463 1.00 35.23 186 ASP C C 1
ATOM 6484 O O . ASP C 1 196 ? 7.438 -69.076 -15.564 1.00 33.92 186 ASP C O 1
ATOM 6489 N N . VAL C 1 197 ? 7.943 -71.095 -14.602 1.00 33.53 187 VAL C N 1
ATOM 6490 C CA . VAL C 1 197 ? 8.970 -70.592 -13.644 1.00 32.96 187 VAL C CA 1
ATOM 6491 C C . VAL C 1 197 ? 10.349 -71.110 -14.062 1.00 32.12 187 VAL C C 1
ATOM 6492 O O . VAL C 1 197 ? 10.456 -72.320 -14.329 1.00 33.76 187 VAL C O 1
ATOM 6496 N N . THR C 1 198 ? 11.350 -70.223 -14.107 1.00 30.04 188 THR C N 1
ATOM 6497 C CA . THR C 1 198 ? 12.782 -70.540 -14.351 1.00 29.42 188 THR C CA 1
ATOM 6498 C C . THR C 1 198 ? 13.641 -70.071 -13.173 1.00 30.48 188 THR C C 1
ATOM 6499 O O . THR C 1 198 ? 13.743 -68.831 -12.957 1.00 27.74 188 THR C O 1
ATOM 6503 N N . LEU C 1 199 ? 14.277 -71.026 -12.480 1.00 32.05 189 LEU C N 1
ATOM 6504 C CA . LEU C 1 199 ? 15.233 -70.763 -11.372 1.00 30.03 189 LEU C CA 1
ATOM 6505 C C . LEU C 1 199 ? 16.644 -70.752 -11.934 1.00 32.16 189 LEU C C 1
ATOM 6506 O O . LEU C 1 199 ? 17.034 -71.736 -12.588 1.00 36.03 189 LEU C O 1
ATOM 6511 N N . VAL C 1 200 ? 17.391 -69.701 -11.620 1.00 34.92 190 VAL C N 1
ATOM 6512 C CA . VAL C 1 200 ? 18.763 -69.477 -12.146 1.00 36.03 190 VAL C CA 1
ATOM 6513 C C . VAL C 1 200 ? 19.742 -69.590 -10.972 1.00 36.51 190 VAL C C 1
ATOM 6514 O O . VAL C 1 200 ? 19.457 -69.026 -9.894 1.00 37.42 190 VAL C O 1
ATOM 6518 N N . GLU C 1 201 ? 20.814 -70.368 -11.160 1.00 37.05 191 GLU C N 1
ATOM 6519 C CA . GLU C 1 201 ? 21.794 -70.740 -10.106 1.00 34.22 191 GLU C CA 1
ATOM 6520 C C . GLU C 1 201 ? 23.118 -71.068 -10.781 1.00 33.71 191 GLU C C 1
ATOM 6521 O O . GLU C 1 201 ? 23.189 -71.999 -11.576 1.00 31.91 191 GLU C O 1
ATOM 6527 N N . PRO C 1 202 ? 24.208 -70.321 -10.496 1.00 36.08 192 PRO C N 1
ATOM 6528 C CA . PRO C 1 202 ? 25.513 -70.614 -11.091 1.00 36.22 192 PRO C CA 1
ATOM 6529 C C . PRO C 1 202 ? 26.183 -71.917 -10.620 1.00 40.35 192 PRO C C 1
ATOM 6530 O O . PRO C 1 202 ? 27.110 -72.334 -11.290 1.00 46.44 192 PRO C O 1
ATOM 6534 N N . ASN C 1 203 ? 25.736 -72.515 -9.508 1.00 40.53 193 ASN C N 1
ATOM 6535 C CA . ASN C 1 203 ? 26.390 -73.700 -8.877 1.00 40.25 193 ASN C CA 1
ATOM 6536 C C . ASN C 1 203 ? 25.840 -75.003 -9.478 1.00 35.44 193 ASN C C 1
ATOM 6537 O O . ASN C 1 203 ? 24.685 -75.328 -9.221 1.00 34.16 193 ASN C O 1
ATOM 6542 N N . ALA C 1 204 ? 26.669 -75.750 -10.207 1.00 38.86 194 ALA C N 1
ATOM 6543 C CA . ALA C 1 204 ? 26.282 -76.981 -10.941 1.00 38.02 194 ALA C CA 1
ATOM 6544 C C . ALA C 1 204 ? 25.696 -78.030 -9.989 1.00 38.63 194 ALA C C 1
ATOM 6545 O O . ALA C 1 204 ? 24.661 -78.654 -10.328 1.00 38.22 194 ALA C O 1
ATOM 6547 N N . MET C 1 205 ? 26.334 -78.221 -8.835 1.00 39.67 195 MET C N 1
ATOM 6548 C CA . MET C 1 205 ? 25.933 -79.250 -7.847 1.00 40.85 195 MET C CA 1
ATOM 6549 C C . MET C 1 205 ? 24.511 -78.928 -7.385 1.00 38.67 195 MET C C 1
ATOM 6550 O O . MET C 1 205 ? 23.670 -79.860 -7.284 1.00 38.62 195 MET C O 1
ATOM 6555 N N . ARG C 1 206 ? 24.251 -77.650 -7.111 1.00 38.14 196 ARG C N 1
ATOM 6556 C CA . ARG C 1 206 ? 22.952 -77.212 -6.552 1.00 36.72 196 ARG C CA 1
ATOM 6557 C C . ARG C 1 206 ? 21.899 -77.374 -7.642 1.00 34.71 196 ARG C C 1
ATOM 6558 O O . ARG C 1 206 ? 20.798 -77.811 -7.333 1.00 33.24 196 ARG C O 1
ATOM 6566 N N . ARG C 1 207 ? 22.237 -77.009 -8.874 1.00 37.19 197 ARG C N 1
ATOM 6567 C CA . ARG C 1 207 ? 21.311 -77.156 -10.026 1.00 41.88 197 ARG C CA 1
ATOM 6568 C C . ARG C 1 207 ? 20.935 -78.633 -10.165 1.00 44.51 197 ARG C C 1
ATOM 6569 O O . ARG C 1 207 ? 19.726 -78.963 -10.240 1.00 43.09 197 ARG C O 1
ATOM 6577 N N . GLU C 1 208 ? 21.954 -79.488 -10.188 1.00 50.48 198 GLU C N 1
ATOM 6578 C CA . GLU C 1 208 ? 21.804 -80.928 -10.505 1.00 52.83 198 GLU C CA 1
ATOM 6579 C C . GLU C 1 208 ? 20.959 -81.588 -9.416 1.00 50.09 198 GLU C C 1
ATOM 6580 O O . GLU C 1 208 ? 20.095 -82.403 -9.777 1.00 56.30 198 GLU C O 1
ATOM 6586 N N . TYR C 1 209 ? 21.158 -81.212 -8.147 1.00 48.25 199 TYR C N 1
ATOM 6587 C CA . TYR C 1 209 ? 20.374 -81.736 -6.995 1.00 46.85 199 TYR C CA 1
ATOM 6588 C C . TYR C 1 209 ? 18.905 -81.324 -7.141 1.00 49.22 199 TYR C C 1
ATOM 6589 O O . TYR C 1 209 ? 17.994 -82.162 -6.939 1.00 50.74 199 TYR C O 1
ATOM 6598 N N . LEU C 1 210 ? 18.678 -80.047 -7.447 1.00 47.25 200 LEU C N 1
ATOM 6599 C CA . LEU C 1 210 ? 17.316 -79.472 -7.554 1.00 46.73 200 LEU C CA 1
ATOM 6600 C C . LEU C 1 210 ? 16.589 -80.135 -8.733 1.00 45.37 200 LEU C C 1
ATOM 6601 O O . LEU C 1 210 ? 15.392 -80.428 -8.576 1.00 47.10 200 LEU C O 1
ATOM 6606 N N . ALA C 1 211 ? 17.288 -80.398 -9.844 1.00 44.76 201 ALA C N 1
ATOM 6607 C CA . ALA C 1 211 ? 16.739 -81.039 -11.071 1.00 49.97 201 ALA C CA 1
ATOM 6608 C C . ALA C 1 211 ? 16.217 -82.466 -10.802 1.00 50.55 201 ALA C C 1
ATOM 6609 O O . ALA C 1 211 ? 15.469 -82.962 -11.646 1.00 52.14 201 ALA C O 1
ATOM 6611 N N . ARG C 1 212 ? 16.589 -83.110 -9.692 1.00 54.96 202 ARG C N 1
ATOM 6612 C CA . ARG C 1 212 ? 16.058 -84.442 -9.284 1.00 63.47 202 ARG C CA 1
ATOM 6613 C C . ARG C 1 212 ? 14.525 -84.473 -9.344 1.00 59.95 202 ARG C C 1
ATOM 6614 O O . ARG C 1 212 ? 14.000 -85.361 -10.017 1.00 62.01 202 ARG C O 1
ATOM 6622 N N . ASP C 1 213 ? 13.827 -83.595 -8.624 1.00 58.36 203 ASP C N 1
ATOM 6623 C CA . ASP C 1 213 ? 12.344 -83.508 -8.706 1.00 63.77 203 ASP C CA 1
ATOM 6624 C C . ASP C 1 213 ? 11.922 -82.048 -8.882 1.00 58.22 203 ASP C C 1
ATOM 6625 O O . ASP C 1 213 ? 10.765 -81.738 -8.542 1.00 56.40 203 ASP C O 1
ATOM 6630 N N . ALA C 1 214 ? 12.812 -81.198 -9.407 1.00 57.17 204 ALA C N 1
ATOM 6631 C CA . ALA C 1 214 ? 12.484 -79.799 -9.761 1.00 56.29 204 ALA C CA 1
ATOM 6632 C C . ALA C 1 214 ? 11.302 -79.836 -10.733 1.00 56.22 204 ALA C C 1
ATOM 6633 O O . ALA C 1 214 ? 11.421 -80.425 -11.829 1.00 56.72 204 ALA C O 1
ATOM 6635 N N . ASN C 1 215 ? 10.191 -79.240 -10.321 1.00 54.98 205 ASN C N 1
ATOM 6636 C CA . ASN C 1 215 ? 8.904 -79.267 -11.057 1.00 54.88 205 ASN C CA 1
ATOM 6637 C C . ASN C 1 215 ? 8.893 -78.098 -12.056 1.00 48.38 205 ASN C C 1
ATOM 6638 O O . ASN C 1 215 ? 7.952 -77.992 -12.838 1.00 41.97 205 ASN C O 1
ATOM 6643 N N . TYR C 1 216 ? 9.942 -77.273 -12.020 1.00 44.56 206 TYR C N 1
ATOM 6644 C CA . TYR C 1 216 ? 10.131 -76.005 -12.770 1.00 44.04 206 TYR C CA 1
ATOM 6645 C C . TYR C 1 216 ? 11.477 -76.100 -13.489 1.00 42.76 206 TYR C C 1
ATOM 6646 O O . TYR C 1 216 ? 12.279 -77.003 -13.165 1.00 45.50 206 TYR C O 1
ATOM 6655 N N . THR C 1 217 ? 11.748 -75.180 -14.408 1.00 39.20 207 THR C N 1
ATOM 6656 C CA . THR C 1 217 ? 13.012 -75.160 -15.178 1.00 38.55 207 THR C CA 1
ATOM 6657 C C . THR C 1 217 ? 14.145 -74.685 -14.277 1.00 40.13 207 THR C C 1
ATOM 6658 O O . THR C 1 217 ? 13.971 -73.682 -13.564 1.00 45.39 207 THR C O 1
ATOM 6662 N N . ILE C 1 218 ? 15.278 -75.375 -14.336 1.00 40.12 208 ILE C N 1
ATOM 6663 C CA . ILE C 1 218 ? 16.550 -74.883 -13.748 1.00 39.57 208 ILE C CA 1
ATOM 6664 C C . ILE C 1 218 ? 17.479 -74.501 -14.892 1.00 38.40 208 ILE C C 1
ATOM 6665 O O . ILE C 1 218 ? 17.667 -75.305 -15.820 1.00 37.23 208 ILE C O 1
ATOM 6670 N N . ALA C 1 219 ? 18.049 -73.308 -14.789 1.00 38.69 209 ALA C N 1
ATOM 6671 C CA . ALA C 1 219 ? 19.014 -72.777 -15.760 1.00 41.99 209 ALA C CA 1
ATOM 6672 C C . ALA C 1 219 ? 20.097 -72.002 -15.019 1.00 42.82 209 ALA C C 1
ATOM 6673 O O . ALA C 1 219 ? 19.976 -71.802 -13.791 1.00 43.85 209 ALA C O 1
ATOM 6675 N N . THR C 1 220 ? 21.104 -71.584 -15.777 1.00 42.77 210 THR C N 1
ATOM 6676 C CA . THR C 1 220 ? 22.195 -70.674 -15.356 1.00 45.98 210 THR C CA 1
ATOM 6677 C C . THR C 1 220 ? 21.897 -69.267 -15.865 1.00 47.24 210 THR C C 1
ATOM 6678 O O . THR C 1 220 ? 21.052 -69.076 -16.739 1.00 45.24 210 THR C O 1
ATOM 6682 N N . PRO C 1 221 ? 22.576 -68.225 -15.337 1.00 48.61 211 PRO C N 1
ATOM 6683 C CA . PRO C 1 221 ? 22.293 -66.850 -15.743 1.00 48.76 211 PRO C CA 1
ATOM 6684 C C . PRO C 1 221 ? 22.563 -66.656 -17.238 1.00 49.25 211 PRO C C 1
ATOM 6685 O O . PRO C 1 221 ? 21.921 -65.816 -17.831 1.00 54.72 211 PRO C O 1
ATOM 6689 N N . GLU C 1 222 ? 23.487 -67.442 -17.795 1.00 49.05 212 GLU C N 1
ATOM 6690 C CA . GLU C 1 222 ? 23.896 -67.358 -19.220 1.00 50.70 212 GLU C CA 1
ATOM 6691 C C . GLU C 1 222 ? 22.794 -67.954 -20.107 1.00 46.40 212 GLU C C 1
ATOM 6692 O O . GLU C 1 222 ? 22.635 -67.466 -21.224 1.00 49.62 212 GLU C O 1
ATOM 6698 N N . GLN C 1 223 ? 22.024 -68.923 -19.605 1.00 44.08 213 GLN C N 1
ATOM 6699 C CA . GLN C 1 223 ? 20.966 -69.628 -20.377 1.00 41.72 213 GLN C CA 1
ATOM 6700 C C . GLN C 1 223 ? 19.683 -68.785 -20.495 1.00 42.52 213 GLN C C 1
ATOM 6701 O O . GLN C 1 223 ? 18.753 -69.221 -21.228 1.00 38.66 213 GLN C O 1
ATOM 6707 N N A VAL C 1 224 ? 19.618 -67.633 -19.814 0.44 40.55 214 VAL C N 1
ATOM 6708 N N B VAL C 1 224 ? 19.620 -67.632 -19.815 0.56 40.23 214 VAL C N 1
ATOM 6709 C CA A VAL C 1 224 ? 18.424 -66.735 -19.814 0.44 40.30 214 VAL C CA 1
ATOM 6710 C CA B VAL C 1 224 ? 18.424 -66.736 -19.813 0.56 39.85 214 VAL C CA 1
ATOM 6711 C C A VAL C 1 224 ? 18.834 -65.280 -20.073 0.44 40.65 214 VAL C C 1
ATOM 6712 C C B VAL C 1 224 ? 18.832 -65.280 -20.081 0.56 40.31 214 VAL C C 1
ATOM 6713 O O A VAL C 1 224 ? 17.985 -64.402 -19.859 0.44 40.89 214 VAL C O 1
ATOM 6714 O O B VAL C 1 224 ? 17.978 -64.404 -19.892 0.56 40.62 214 VAL C O 1
ATOM 6721 N N . ALA C 1 225 ? 20.067 -65.032 -20.526 1.00 41.41 215 ALA C N 1
ATOM 6722 C CA . ALA C 1 225 ? 20.620 -63.674 -20.724 1.00 43.61 215 ALA C CA 1
ATOM 6723 C C . ALA C 1 225 ? 19.819 -62.967 -21.816 1.00 44.41 215 ALA C C 1
ATOM 6724 O O . ALA C 1 225 ? 19.639 -63.552 -22.908 1.00 45.33 215 ALA C O 1
ATOM 6726 N N . GLY C 1 226 ? 19.336 -61.764 -21.506 1.00 41.09 216 GLY C N 1
ATOM 6727 C CA . GLY C 1 226 ? 18.595 -60.912 -22.449 1.00 36.50 216 GLY C CA 1
ATOM 6728 C C . GLY C 1 226 ? 17.092 -61.106 -22.389 1.00 31.28 216 GLY C C 1
ATOM 6729 O O . GLY C 1 226 ? 16.403 -60.253 -22.946 1.00 34.62 216 GLY C O 1
ATOM 6730 N N A ARG C 1 227 ? 16.601 -62.195 -21.778 0.60 28.44 217 ARG C N 1
ATOM 6731 N N B ARG C 1 227 ? 16.601 -62.172 -21.749 0.40 29.26 217 ARG C N 1
ATOM 6732 C CA A ARG C 1 227 ? 15.146 -62.458 -21.596 0.60 27.15 217 ARG C CA 1
ATOM 6733 C CA B ARG C 1 227 ? 15.146 -62.434 -21.600 0.40 27.96 217 ARG C CA 1
ATOM 6734 C C A ARG C 1 227 ? 14.586 -61.505 -20.534 0.60 26.78 217 ARG C C 1
ATOM 6735 C C B ARG C 1 227 ? 14.576 -61.527 -20.509 0.40 27.24 217 ARG C C 1
ATOM 6736 O O A ARG C 1 227 ? 15.375 -61.043 -19.681 0.60 25.05 217 ARG C O 1
ATOM 6737 O O B ARG C 1 227 ? 15.348 -61.117 -19.617 0.40 25.97 217 ARG C O 1
ATOM 6752 N N . VAL C 1 228 ? 13.275 -61.231 -20.604 1.00 26.39 218 VAL C N 1
ATOM 6753 C CA . VAL C 1 228 ? 12.514 -60.456 -19.592 1.00 26.11 218 VAL C CA 1
ATOM 6754 C C . VAL C 1 228 ? 11.350 -61.330 -19.177 1.00 26.52 218 VAL C C 1
ATOM 6755 O O . VAL C 1 228 ? 10.979 -62.233 -19.940 1.00 26.60 218 VAL C O 1
ATOM 6759 N N . PHE C 1 229 ? 10.843 -61.091 -17.976 1.00 28.06 219 PHE C N 1
ATOM 6760 C CA . PHE C 1 229 ? 9.773 -61.897 -17.348 1.00 27.63 219 PHE C CA 1
ATOM 6761 C C . PHE C 1 229 ? 8.776 -60.952 -16.685 1.00 27.38 219 PHE C C 1
ATOM 6762 O O . PHE C 1 229 ? 9.141 -59.821 -16.320 1.00 30.00 219 PHE C O 1
ATOM 6770 N N . ASP C 1 230 ? 7.552 -61.435 -16.534 1.00 24.57 220 ASP C N 1
ATOM 6771 C CA . ASP C 1 230 ? 6.465 -60.725 -15.824 1.00 24.96 220 ASP C CA 1
ATOM 6772 C C . ASP C 1 230 ? 6.869 -60.540 -14.360 1.00 25.85 220 ASP C C 1
ATOM 6773 O O . ASP C 1 230 ? 6.575 -59.469 -13.799 1.00 24.70 220 ASP C O 1
ATOM 6778 N N . ILE C 1 231 ? 7.523 -61.553 -13.790 1.00 27.11 221 ILE C N 1
ATOM 6779 C CA . ILE C 1 231 ? 7.917 -61.615 -12.356 1.00 27.09 221 ILE C CA 1
ATOM 6780 C C . ILE C 1 231 ? 9.394 -61.981 -12.243 1.00 29.03 221 ILE C C 1
ATOM 6781 O O . ILE C 1 231 ? 9.810 -62.956 -12.884 1.00 30.24 221 ILE C O 1
ATOM 6786 N N . THR C 1 232 ? 10.162 -61.210 -11.480 1.00 29.31 222 THR C N 1
ATOM 6787 C CA . THR C 1 232 ? 11.532 -61.593 -11.047 1.00 29.04 222 THR C CA 1
ATOM 6788 C C . THR C 1 232 ? 11.530 -61.686 -9.524 1.00 29.89 222 THR C C 1
ATOM 6789 O O . THR C 1 232 ? 10.884 -60.834 -8.876 1.00 31.44 222 THR C O 1
ATOM 6793 N N . VAL C 1 233 ? 12.185 -62.714 -8.988 1.00 29.77 223 VAL C N 1
ATOM 6794 C CA . VAL C 1 233 ? 12.373 -62.883 -7.523 1.00 28.40 223 VAL C CA 1
ATOM 6795 C C . VAL C 1 233 ? 13.872 -63.004 -7.283 1.00 28.98 223 VAL C C 1
ATOM 6796 O O . VAL C 1 233 ? 14.496 -63.997 -7.722 1.00 31.53 223 VAL C O 1
ATOM 6800 N N . ASP C 1 234 ? 14.433 -61.959 -6.694 1.00 27.77 224 ASP C N 1
ATOM 6801 C CA . ASP C 1 234 ? 15.802 -61.964 -6.140 1.00 27.66 224 ASP C CA 1
ATOM 6802 C C . ASP C 1 234 ? 15.730 -62.625 -4.767 1.00 29.98 224 ASP C C 1
ATOM 6803 O O . ASP C 1 234 ? 15.382 -61.925 -3.790 1.00 29.32 224 ASP C O 1
ATOM 6808 N N . GLY C 1 235 ? 15.997 -63.932 -4.698 1.00 28.88 225 GLY C N 1
ATOM 6809 C CA . GLY C 1 235 ? 16.151 -64.646 -3.416 1.00 30.29 225 GLY C CA 1
ATOM 6810 C C . GLY C 1 235 ? 17.570 -64.585 -2.843 1.00 30.34 225 GLY C C 1
ATOM 6811 O O . GLY C 1 235 ? 17.811 -65.307 -1.870 1.00 31.63 225 GLY C O 1
ATOM 6812 N N . VAL C 1 236 ? 18.482 -63.783 -3.406 1.00 30.14 226 VAL C N 1
ATOM 6813 C CA . VAL C 1 236 ? 19.921 -63.740 -2.994 1.00 32.81 226 VAL C CA 1
ATOM 6814 C C . VAL C 1 236 ? 20.282 -62.353 -2.431 1.00 32.23 226 VAL C C 1
ATOM 6815 O O . VAL C 1 236 ? 20.901 -62.292 -1.360 1.00 30.55 226 VAL C O 1
ATOM 6819 N N . GLY C 1 237 ? 20.001 -61.283 -3.171 1.00 31.44 227 GLY C N 1
ATOM 6820 C CA . GLY C 1 237 ? 19.942 -59.916 -2.627 1.00 30.84 227 GLY C CA 1
ATOM 6821 C C . GLY C 1 237 ? 21.301 -59.270 -2.489 1.00 29.93 227 GLY C C 1
ATOM 6822 O O . GLY C 1 237 ? 21.550 -58.655 -1.436 1.00 28.29 227 GLY C O 1
ATOM 6823 N N . TYR C 1 238 ? 22.133 -59.377 -3.524 1.00 31.32 228 TYR C N 1
ATOM 6824 C CA . TYR C 1 238 ? 23.376 -58.583 -3.698 1.00 32.45 228 TYR C CA 1
ATOM 6825 C C . TYR C 1 238 ? 23.125 -57.518 -4.769 1.00 31.51 228 TYR C C 1
ATOM 6826 O O . TYR C 1 238 ? 22.035 -57.481 -5.373 1.00 30.22 228 TYR C O 1
ATOM 6835 N N . ASP C 1 239 ? 24.109 -56.654 -4.998 1.00 30.51 229 ASP C N 1
ATOM 6836 C CA . ASP C 1 239 ? 24.033 -55.621 -6.060 1.00 32.74 229 ASP C CA 1
ATOM 6837 C C . ASP C 1 239 ? 23.861 -56.282 -7.431 1.00 34.30 229 ASP C C 1
ATOM 6838 O O . ASP C 1 239 ? 23.068 -55.760 -8.214 1.00 35.95 229 ASP C O 1
ATOM 6843 N N . ALA C 1 240 ? 24.566 -57.381 -7.712 1.00 36.09 230 ALA C N 1
ATOM 6844 C CA . ALA C 1 240 ? 24.561 -58.056 -9.034 1.00 34.30 230 ALA C CA 1
ATOM 6845 C C . ALA C 1 240 ? 23.191 -58.682 -9.305 1.00 32.69 230 ALA C C 1
ATOM 6846 O O . ALA C 1 240 ? 22.774 -58.661 -10.458 1.00 30.89 230 ALA C O 1
ATOM 6848 N N . THR C 1 241 ? 22.549 -59.250 -8.284 1.00 33.39 231 THR C N 1
ATOM 6849 C CA . THR C 1 241 ? 21.255 -59.971 -8.408 1.00 34.50 231 THR C CA 1
ATOM 6850 C C . THR C 1 241 ? 20.131 -58.947 -8.572 1.00 32.97 231 THR C C 1
ATOM 6851 O O . THR C 1 241 ? 19.174 -59.249 -9.300 1.00 34.60 231 THR C O 1
ATOM 6855 N N . ARG C 1 242 ? 20.250 -57.789 -7.927 1.00 29.84 232 ARG C N 1
ATOM 6856 C CA . ARG C 1 242 ? 19.295 -56.664 -8.066 1.00 28.72 232 ARG C CA 1
ATOM 6857 C C . ARG C 1 242 ? 19.381 -56.161 -9.513 1.00 26.67 232 ARG C C 1
ATOM 6858 O O . ARG C 1 242 ? 18.321 -55.989 -10.149 1.00 26.86 232 ARG C O 1
ATOM 6866 N N . ALA C 1 243 ? 20.597 -55.964 -10.014 1.00 24.20 233 ALA C N 1
ATOM 6867 C CA . ALA C 1 243 ? 20.895 -55.515 -11.389 1.00 23.16 233 ALA C CA 1
ATOM 6868 C C . ALA C 1 243 ? 20.342 -56.535 -12.379 1.00 22.89 233 ALA C C 1
ATOM 6869 O O . ALA C 1 243 ? 19.820 -56.111 -13.410 1.00 24.08 233 ALA C O 1
ATOM 6871 N N . ALA C 1 244 ? 20.448 -57.830 -12.073 1.00 22.45 234 ALA C N 1
ATOM 6872 C CA . ALA C 1 244 ? 19.989 -58.923 -12.961 1.00 23.83 234 ALA C CA 1
ATOM 6873 C C . ALA C 1 244 ? 18.461 -58.949 -12.957 1.00 25.03 234 ALA C C 1
ATOM 6874 O O . ALA C 1 244 ? 17.848 -59.113 -14.029 1.00 26.03 234 ALA C O 1
ATOM 6876 N N . ALA C 1 245 ? 17.857 -58.775 -11.780 1.00 26.60 235 ALA C N 1
ATOM 6877 C CA . ALA C 1 245 ? 16.395 -58.799 -11.627 1.00 25.10 235 ALA C CA 1
ATOM 6878 C C . ALA C 1 245 ? 15.827 -57.566 -12.329 1.00 25.66 235 ALA C C 1
ATOM 6879 O O . ALA C 1 245 ? 14.843 -57.732 -13.045 1.00 26.25 235 ALA C O 1
ATOM 6881 N N . SER C 1 246 ? 16.442 -56.389 -12.164 1.00 28.02 236 SER C N 1
ATOM 6882 C CA . SER C 1 246 ? 15.993 -55.113 -12.796 1.00 27.38 236 SER C CA 1
ATOM 6883 C C . SER C 1 246 ? 15.926 -55.300 -14.311 1.00 27.14 236 SER C C 1
ATOM 6884 O O . SER C 1 246 ? 14.866 -55.041 -14.868 1.00 29.76 236 SER C O 1
ATOM 6887 N N . ALA C 1 247 ? 17.019 -55.755 -14.927 1.00 27.55 237 ALA C N 1
ATOM 6888 C CA . ALA C 1 247 ? 17.160 -55.971 -16.391 1.00 28.69 237 ALA C CA 1
ATOM 6889 C C . ALA C 1 247 ? 16.184 -57.043 -16.894 1.00 27.70 237 ALA C C 1
ATOM 6890 O O . ALA C 1 247 ? 15.816 -56.968 -18.072 1.00 33.40 237 ALA C O 1
ATOM 6892 N N . ALA C 1 248 ? 15.781 -58.010 -16.067 1.00 25.08 238 ALA C N 1
ATOM 6893 C CA . ALA C 1 248 ? 15.004 -59.183 -16.532 1.00 25.80 238 ALA C CA 1
ATOM 6894 C C . ALA C 1 248 ? 13.501 -59.031 -16.264 1.00 24.30 238 ALA C C 1
ATOM 6895 O O . ALA C 1 248 ? 12.773 -59.989 -16.599 1.00 22.75 238 ALA C O 1
ATOM 6897 N N . THR C 1 249 ? 13.065 -57.910 -15.687 1.00 22.88 239 THR C N 1
ATOM 6898 C CA . THR C 1 249 ? 11.644 -57.599 -15.386 1.00 23.49 239 THR C CA 1
ATOM 6899 C C . THR C 1 249 ? 11.042 -56.788 -16.548 1.00 24.46 239 THR C C 1
ATOM 6900 O O . THR C 1 249 ? 11.656 -55.754 -16.922 1.00 24.12 239 THR C O 1
ATOM 6904 N N . ARG C 1 250 ? 9.876 -57.205 -17.067 1.00 22.99 240 ARG C N 1
ATOM 6905 C CA . ARG C 1 250 ? 9.240 -56.546 -18.241 1.00 23.89 240 ARG C CA 1
ATOM 6906 C C . ARG C 1 250 ? 8.677 -55.210 -17.778 1.00 24.29 240 ARG C C 1
ATOM 6907 O O . ARG C 1 250 ? 8.402 -55.026 -16.596 1.00 26.60 240 ARG C O 1
ATOM 6915 N N . PRO C 1 251 ? 8.468 -54.240 -18.690 1.00 22.97 241 PRO C N 1
ATOM 6916 C CA . PRO C 1 251 ? 7.821 -52.987 -18.309 1.00 21.77 241 PRO C CA 1
ATOM 6917 C C . PRO C 1 251 ? 6.471 -53.286 -17.623 1.00 22.20 241 PRO C C 1
ATOM 6918 O O . PRO C 1 251 ? 5.677 -54.104 -18.139 1.00 23.27 241 PRO C O 1
ATOM 6922 N N . GLY C 1 252 ? 6.230 -52.660 -16.464 1.00 19.75 242 GLY C N 1
ATOM 6923 C CA . GLY C 1 252 ? 4.986 -52.843 -15.694 1.00 20.13 242 GLY C CA 1
ATOM 6924 C C . GLY C 1 252 ? 4.995 -54.106 -14.845 1.00 20.14 242 GLY C C 1
ATOM 6925 O O . GLY C 1 252 ? 3.947 -54.388 -14.174 1.00 20.40 242 GLY C O 1
ATOM 6926 N N . GLY C 1 253 ? 6.093 -54.865 -14.899 1.00 19.74 243 GLY C N 1
ATOM 6927 C CA . GLY C 1 253 ? 6.249 -56.132 -14.178 1.00 20.44 243 GLY C CA 1
ATOM 6928 C C . GLY C 1 253 ? 6.559 -55.927 -12.699 1.00 21.92 243 GLY C C 1
ATOM 6929 O O . GLY C 1 253 ? 6.564 -54.746 -12.187 1.00 19.56 243 GLY C O 1
ATOM 6930 N N . LEU C 1 254 ? 6.790 -57.058 -12.033 1.00 21.99 244 LEU C N 1
ATOM 6931 C CA . LEU C 1 254 ? 7.042 -57.183 -10.579 1.00 23.58 244 LEU C CA 1
ATOM 6932 C C . LEU C 1 254 ? 8.491 -57.627 -10.339 1.00 22.97 244 LEU C C 1
ATOM 6933 O O . LEU C 1 254 ? 8.957 -58.583 -10.994 1.00 25.15 244 LEU C O 1
ATOM 6938 N N . LEU C 1 255 ? 9.170 -56.947 -9.425 1.00 21.88 245 LEU C N 1
ATOM 6939 C CA . LEU C 1 255 ? 10.481 -57.348 -8.888 1.00 20.96 245 LEU C CA 1
ATOM 6940 C C . LEU C 1 255 ? 10.302 -57.521 -7.385 1.00 22.94 245 LEU C C 1
ATOM 6941 O O . LEU C 1 255 ? 10.172 -56.507 -6.679 1.00 23.11 245 LEU C O 1
ATOM 6946 N N . LEU C 1 256 ? 10.202 -58.770 -6.933 1.00 24.28 246 LEU C N 1
ATOM 6947 C CA . LEU C 1 256 ? 10.259 -59.142 -5.496 1.00 23.59 246 LEU C CA 1
ATOM 6948 C C . LEU C 1 256 ? 11.722 -59.261 -5.050 1.00 25.15 246 LEU C C 1
ATOM 6949 O O . LEU C 1 256 ? 12.510 -59.921 -5.742 1.00 23.80 246 LEU C O 1
ATOM 6954 N N . HIS C 1 257 ? 12.074 -58.601 -3.944 1.00 25.72 247 HIS C N 1
ATOM 6955 C CA . HIS C 1 257 ? 13.427 -58.640 -3.336 1.00 24.44 247 HIS C CA 1
ATOM 6956 C C . HIS C 1 257 ? 13.319 -59.227 -1.927 1.00 25.52 247 HIS C C 1
ATOM 6957 O O . HIS C 1 257 ? 12.859 -58.513 -1.023 1.00 22.83 247 HIS C O 1
ATOM 6964 N N . ILE C 1 258 ? 13.743 -60.479 -1.751 1.00 26.84 248 ILE C N 1
ATOM 6965 C CA . ILE C 1 258 ? 13.621 -61.225 -0.468 1.00 29.84 248 ILE C CA 1
ATOM 6966 C C . ILE C 1 258 ? 14.995 -61.370 0.205 1.00 32.29 248 ILE C C 1
ATOM 6967 O O . ILE C 1 258 ? 15.063 -61.121 1.428 1.00 30.93 248 ILE C O 1
ATOM 6972 N N . GLY C 1 259 ? 16.038 -61.746 -0.552 1.00 35.32 249 GLY C N 1
ATOM 6973 C CA . GLY C 1 259 ? 17.389 -62.034 -0.031 1.00 39.44 249 GLY C CA 1
ATOM 6974 C C . GLY C 1 259 ? 18.043 -60.806 0.589 1.00 42.91 249 GLY C C 1
ATOM 6975 O O . GLY C 1 259 ? 17.708 -59.691 0.166 1.00 44.67 249 GLY C O 1
ATOM 6976 N N . LEU C 1 260 ? 18.972 -61.007 1.532 1.00 47.94 250 LEU C N 1
ATOM 6977 C CA . LEU C 1 260 ? 19.710 -59.927 2.249 1.00 50.03 250 LEU C CA 1
ATOM 6978 C C . LEU C 1 260 ? 21.215 -60.181 2.160 1.00 46.18 250 LEU C C 1
ATOM 6979 O O . LEU C 1 260 ? 21.885 -60.136 3.192 1.00 48.51 250 LEU C O 1
ATOM 6984 N N . GLY C 1 261 ? 21.721 -60.416 0.955 1.00 47.22 251 GLY C N 1
ATOM 6985 C CA . GLY C 1 261 ? 23.163 -60.572 0.699 1.00 51.49 251 GLY C CA 1
ATOM 6986 C C . GLY C 1 261 ? 23.942 -59.422 1.301 1.00 51.03 251 GLY C C 1
ATOM 6987 O O . GLY C 1 261 ? 24.621 -59.639 2.318 1.00 53.11 251 GLY C O 1
ATOM 6988 N N . GLY C 1 262 ? 23.804 -58.230 0.721 1.00 50.95 252 GLY C N 1
ATOM 6989 C CA . GLY C 1 262 ? 24.425 -56.997 1.236 1.00 49.88 252 GLY C CA 1
ATOM 6990 C C . GLY C 1 262 ? 24.524 -55.932 0.166 1.00 48.65 252 GLY C C 1
ATOM 6991 O O . GLY C 1 262 ? 24.291 -56.257 -1.014 1.00 45.64 252 GLY C O 1
ATOM 6992 N N . GLY C 1 263 ? 24.852 -54.704 0.575 1.00 46.54 253 GLY C N 1
ATOM 6993 C CA . GLY C 1 263 ? 24.947 -53.535 -0.314 1.00 41.56 253 GLY C CA 1
ATOM 6994 C C . GLY C 1 263 ? 23.588 -52.915 -0.519 1.00 42.62 253 GLY C C 1
ATOM 6995 O O . GLY C 1 263 ? 22.579 -53.545 -0.150 1.00 39.61 253 GLY C O 1
ATOM 6996 N N . SER C 1 264 ? 23.567 -51.683 -1.013 1.00 48.29 254 SER C N 1
ATOM 6997 C CA . SER C 1 264 ? 22.414 -51.095 -1.741 1.00 54.31 254 SER C CA 1
ATOM 6998 C C . SER C 1 264 ? 22.880 -50.875 -3.176 1.00 55.07 254 SER C C 1
ATOM 6999 O O . SER C 1 264 ? 24.017 -51.274 -3.479 1.00 60.30 254 SER C O 1
ATOM 7002 N N . ALA C 1 265 ? 22.059 -50.227 -3.999 1.00 54.62 255 ALA C N 1
ATOM 7003 C CA . ALA C 1 265 ? 22.273 -50.096 -5.456 1.00 45.71 255 ALA C CA 1
ATOM 7004 C C . ALA C 1 265 ? 22.056 -51.475 -6.082 1.00 42.79 255 ALA C C 1
ATOM 7005 O O . ALA C 1 265 ? 21.499 -52.371 -5.394 1.00 43.12 255 ALA C O 1
ATOM 7007 N N . GLY C 1 266 ? 22.422 -51.631 -7.353 1.00 38.62 256 GLY C N 1
ATOM 7008 C CA . GLY C 1 266 ? 22.084 -52.830 -8.134 1.00 36.42 256 GLY C CA 1
ATOM 7009 C C . GLY C 1 266 ? 20.791 -52.614 -8.888 1.00 35.91 256 GLY C C 1
ATOM 7010 O O . GLY C 1 266 ? 20.765 -52.917 -10.095 1.00 36.11 256 GLY C O 1
ATOM 7011 N N . LEU C 1 267 ? 19.763 -52.078 -8.216 1.00 33.73 257 LEU C N 1
ATOM 7012 C CA . LEU C 1 267 ? 18.502 -51.649 -8.875 1.00 31.17 257 LEU C CA 1
ATOM 7013 C C . LEU C 1 267 ? 18.844 -50.626 -9.962 1.00 30.00 257 LEU C C 1
ATOM 7014 O O . LEU C 1 267 ? 19.672 -49.724 -9.708 1.00 28.22 257 LEU C O 1
ATOM 7019 N N . ASP C 1 268 ? 18.281 -50.836 -11.148 1.00 27.38 258 ASP C N 1
ATOM 7020 C CA . ASP C 1 268 ? 18.311 -49.877 -12.272 1.00 28.94 258 ASP C CA 1
ATOM 7021 C C . ASP C 1 268 ? 17.166 -48.884 -12.019 1.00 29.86 258 ASP C C 1
ATOM 7022 O O . ASP C 1 268 ? 16.005 -49.156 -12.431 1.00 27.83 258 ASP C O 1
ATOM 7027 N N . ILE C 1 269 ? 17.476 -47.794 -11.315 1.00 28.67 259 ILE C N 1
ATOM 7028 C CA . ILE C 1 269 ? 16.469 -46.787 -10.880 1.00 26.97 259 ILE C CA 1
ATOM 7029 C C . ILE C 1 269 ? 15.792 -46.243 -12.130 1.00 24.92 259 ILE C C 1
ATOM 7030 O O . ILE C 1 269 ? 14.560 -46.131 -12.152 1.00 21.52 259 ILE C O 1
ATOM 7035 N N . ARG C 1 270 ? 16.592 -45.934 -13.137 1.00 24.96 260 ARG C N 1
ATOM 7036 C CA . ARG C 1 270 ? 16.081 -45.281 -14.358 1.00 28.68 260 ARG C CA 1
ATOM 7037 C C . ARG C 1 270 ? 15.146 -46.240 -15.108 1.00 27.27 260 ARG C C 1
ATOM 7038 O O . ARG C 1 270 ? 14.125 -45.783 -15.635 1.00 27.66 260 ARG C O 1
ATOM 7046 N N . ARG C 1 271 ? 15.451 -47.533 -15.132 1.00 26.59 261 ARG C N 1
ATOM 7047 C CA . ARG C 1 271 ? 14.607 -48.524 -15.845 1.00 26.39 261 ARG C CA 1
ATOM 7048 C C . ARG C 1 271 ? 13.313 -48.705 -15.040 1.00 26.35 261 ARG C C 1
ATOM 7049 O O . ARG C 1 271 ? 12.204 -48.705 -15.636 1.00 25.09 261 ARG C O 1
ATOM 7057 N N . ILE C 1 272 ? 13.432 -48.828 -13.720 1.00 25.21 262 ILE C N 1
ATOM 7058 C CA . ILE C 1 272 ? 12.260 -49.019 -12.816 1.00 24.21 262 ILE C CA 1
ATOM 7059 C C . ILE C 1 272 ? 11.294 -47.858 -13.039 1.00 21.55 262 ILE C C 1
ATOM 7060 O O . ILE C 1 272 ? 10.075 -48.098 -12.988 1.00 23.93 262 ILE C O 1
ATOM 7065 N N . THR C 1 273 ? 11.806 -46.668 -13.334 1.00 18.53 263 THR C N 1
ATOM 7066 C CA . THR C 1 273 ? 10.982 -45.458 -13.566 1.00 19.53 263 THR C CA 1
ATOM 7067 C C . THR C 1 273 ? 10.418 -45.477 -14.992 1.00 20.23 263 THR C C 1
ATOM 7068 O O . THR C 1 273 ? 9.178 -45.557 -15.134 1.00 19.70 263 THR C O 1
ATOM 7072 N N . LEU C 1 274 ? 11.277 -45.471 -16.017 1.00 20.62 264 LEU C N 1
ATOM 7073 C CA . LEU C 1 274 ? 10.828 -45.380 -17.436 1.00 21.90 264 LEU C CA 1
ATOM 7074 C C . LEU C 1 274 ? 9.988 -46.597 -17.822 1.00 20.99 264 LEU C C 1
ATOM 7075 O O . LEU C 1 274 ? 9.077 -46.417 -18.644 1.00 20.96 264 LEU C O 1
ATOM 7080 N N . GLN C 1 275 ? 10.225 -47.771 -17.227 1.00 22.30 265 GLN C N 1
ATOM 7081 C CA . GLN C 1 275 ? 9.465 -49.010 -17.555 1.00 21.14 265 GLN C CA 1
ATOM 7082 C C . GLN C 1 275 ? 8.472 -49.357 -16.432 1.00 21.64 265 GLN C C 1
ATOM 7083 O O . GLN C 1 275 ? 7.923 -50.472 -16.466 1.00 20.37 265 GLN C O 1
ATOM 7089 N N . GLU C 1 276 ? 8.248 -48.461 -15.462 1.00 20.59 266 GLU C N 1
ATOM 7090 C CA . GLU C 1 276 ? 7.176 -48.608 -14.442 1.00 20.69 266 GLU C CA 1
ATOM 7091 C C . GLU C 1 276 ? 7.181 -50.034 -13.857 1.00 22.10 266 GLU C C 1
ATOM 7092 O O . GLU C 1 276 ? 6.163 -50.771 -13.960 1.00 22.49 266 GLU C O 1
ATOM 7098 N N . ILE C 1 277 ? 8.266 -50.411 -13.196 1.00 21.96 267 ILE C N 1
ATOM 7099 C CA . ILE C 1 277 ? 8.361 -51.718 -12.483 1.00 21.39 267 ILE C CA 1
ATOM 7100 C C . ILE C 1 277 ? 7.900 -51.537 -11.036 1.00 19.80 267 ILE C C 1
ATOM 7101 O O . ILE C 1 277 ? 8.317 -50.597 -10.377 1.00 20.56 267 ILE C O 1
ATOM 7106 N N . THR C 1 278 ? 7.042 -52.422 -10.561 1.00 20.31 268 THR C N 1
ATOM 7107 C CA . THR C 1 278 ? 6.642 -52.491 -9.138 1.00 19.71 268 THR C CA 1
ATOM 7108 C C . THR C 1 278 ? 7.690 -53.313 -8.378 1.00 20.87 268 THR C C 1
ATOM 7109 O O . THR C 1 278 ? 7.735 -54.539 -8.585 1.00 23.02 268 THR C O 1
ATOM 7113 N N . VAL C 1 279 ? 8.494 -52.660 -7.541 1.00 20.32 269 VAL C N 1
ATOM 7114 C CA . VAL C 1 279 ? 9.526 -53.325 -6.698 1.00 21.67 269 VAL C CA 1
ATOM 7115 C C . VAL C 1 279 ? 9.034 -53.396 -5.254 1.00 21.82 269 VAL C C 1
ATOM 7116 O O . VAL C 1 279 ? 8.733 -52.338 -4.679 1.00 21.91 269 VAL C O 1
ATOM 7120 N N . ILE C 1 280 ? 8.959 -54.609 -4.706 1.00 21.39 270 ILE C N 1
ATOM 7121 C CA . ILE C 1 280 ? 8.546 -54.859 -3.301 1.00 22.98 270 ILE C CA 1
ATOM 7122 C C . ILE C 1 280 ? 9.620 -55.686 -2.591 1.00 26.38 270 ILE C C 1
ATOM 7123 O O . ILE C 1 280 ? 9.858 -56.842 -3.002 1.00 29.51 270 ILE C O 1
ATOM 7128 N N . GLY C 1 281 ? 10.225 -55.104 -1.557 1.00 26.50 271 GLY C N 1
ATOM 7129 C CA . GLY C 1 281 ? 11.004 -55.841 -0.555 1.00 27.53 271 GLY C CA 1
ATOM 7130 C C . GLY C 1 281 ? 10.055 -56.553 0.382 1.00 28.97 271 GLY C C 1
ATOM 7131 O O . GLY C 1 281 ? 8.990 -55.985 0.653 1.00 26.96 271 GLY C O 1
ATOM 7132 N N . THR C 1 282 ? 10.383 -57.778 0.796 1.00 32.12 272 THR C N 1
ATOM 7133 C CA . THR C 1 282 ? 9.486 -58.644 1.610 1.00 34.36 272 THR C CA 1
ATOM 7134 C C . THR C 1 282 ? 10.229 -59.081 2.869 1.00 34.15 272 THR C C 1
ATOM 7135 O O . THR C 1 282 ? 11.449 -59.300 2.802 1.00 30.19 272 THR C O 1
ATOM 7139 N N . TYR C 1 283 ? 9.485 -59.174 3.966 1.00 36.80 273 TYR C N 1
ATOM 7140 C CA . TYR C 1 283 ? 9.945 -59.698 5.269 1.00 38.06 273 TYR C CA 1
ATOM 7141 C C . TYR C 1 283 ? 8.972 -60.781 5.719 1.00 37.44 273 TYR C C 1
ATOM 7142 O O . TYR C 1 283 ? 7.755 -60.523 5.760 1.00 34.78 273 TYR C O 1
ATOM 7151 N N . THR C 1 284 ? 9.512 -61.962 6.006 1.00 34.81 274 THR C N 1
ATOM 7152 C CA . THR C 1 284 ? 8.783 -63.092 6.618 1.00 34.58 274 THR C CA 1
ATOM 7153 C C . THR C 1 284 ? 7.431 -63.268 5.925 1.00 31.92 274 THR C C 1
ATOM 7154 O O . THR C 1 284 ? 7.416 -63.418 4.693 1.00 33.83 274 THR C O 1
ATOM 7158 N N . TYR C 1 285 ? 6.352 -63.288 6.702 1.00 30.39 275 TYR C N 1
ATOM 7159 C CA . TYR C 1 285 ? 5.040 -63.848 6.307 1.00 31.61 275 TYR C CA 1
ATOM 7160 C C . TYR C 1 285 ? 4.028 -63.445 7.371 1.00 31.29 275 TYR C C 1
ATOM 7161 O O . TYR C 1 285 ? 4.429 -63.323 8.550 1.00 28.88 275 TYR C O 1
ATOM 7170 N N . THR C 1 286 ? 2.768 -63.288 6.976 1.00 32.09 276 THR C N 1
ATOM 7171 C CA . THR C 1 286 ? 1.646 -63.146 7.930 1.00 34.38 276 THR C CA 1
ATOM 7172 C C . THR C 1 286 ? 1.400 -64.529 8.526 1.00 35.78 276 THR C C 1
ATOM 7173 O O . THR C 1 286 ? 1.746 -65.517 7.856 1.00 36.05 276 THR C O 1
ATOM 7177 N N . ALA C 1 287 ? 0.823 -64.584 9.723 1.00 33.91 277 ALA C N 1
ATOM 7178 C CA . ALA C 1 287 ? 0.382 -65.835 10.369 1.00 36.35 277 ALA C CA 1
ATOM 7179 C C . ALA C 1 287 ? -0.457 -66.611 9.354 1.00 37.42 277 ALA C C 1
ATOM 7180 O O . ALA C 1 287 ? -0.213 -67.824 9.178 1.00 36.29 277 ALA C O 1
ATOM 7182 N N . GLN C 1 288 ? -1.377 -65.908 8.685 1.00 36.59 278 GLN C N 1
ATOM 7183 C CA . GLN C 1 288 ? -2.316 -66.489 7.694 1.00 36.13 278 GLN C CA 1
ATOM 7184 C C . GLN C 1 288 ? -1.514 -67.088 6.541 1.00 37.26 278 GLN C C 1
ATOM 7185 O O . GLN C 1 288 ? -1.913 -68.154 6.060 1.00 35.40 278 GLN C O 1
ATOM 7191 N N . ASP C 1 289 ? -0.429 -66.423 6.122 1.00 38.66 279 ASP C N 1
ATOM 7192 C CA . ASP C 1 289 ? 0.476 -66.912 5.047 1.00 38.71 279 ASP C CA 1
ATOM 7193 C C . ASP C 1 289 ? 1.084 -68.254 5.482 1.00 40.68 279 ASP C C 1
ATOM 7194 O O . ASP C 1 289 ? 1.251 -69.158 4.614 1.00 38.37 279 ASP C O 1
ATOM 7199 N N . PHE C 1 290 ? 1.408 -68.368 6.773 1.00 37.58 280 PHE C N 1
ATOM 7200 C CA . PHE C 1 290 ? 2.004 -69.580 7.382 1.00 36.88 280 PHE C CA 1
ATOM 7201 C C . PHE C 1 290 ? 0.971 -70.711 7.329 1.00 33.69 280 PHE C C 1
ATOM 7202 O O . PHE C 1 290 ? 1.311 -71.787 6.805 1.00 34.99 280 PHE C O 1
ATOM 7210 N N . ARG C 1 291 ? -0.251 -70.464 7.797 1.00 30.94 281 ARG C N 1
ATOM 7211 C CA . ARG C 1 291 ? -1.348 -71.467 7.753 1.00 32.58 281 ARG C CA 1
ATOM 7212 C C . ARG C 1 291 ? -1.657 -71.856 6.301 1.00 34.49 281 ARG C C 1
ATOM 7213 O O . ARG C 1 291 ? -1.826 -73.069 6.053 1.00 36.80 281 ARG C O 1
ATOM 7221 N N . ASP C 1 292 ? -1.670 -70.904 5.364 1.00 33.86 282 ASP C N 1
ATOM 7222 C CA . ASP C 1 292 ? -1.931 -71.191 3.924 1.00 34.34 282 ASP C CA 1
ATOM 7223 C C . ASP C 1 292 ? -0.806 -72.082 3.395 1.00 33.18 282 ASP C C 1
ATOM 7224 O O . ASP C 1 292 ? -1.108 -73.041 2.640 1.00 32.43 282 ASP C O 1
ATOM 7229 N N . THR C 1 293 ? 0.438 -71.760 3.756 1.00 30.35 283 THR C N 1
ATOM 7230 C CA . THR C 1 293 ? 1.641 -72.507 3.330 1.00 28.56 283 THR C C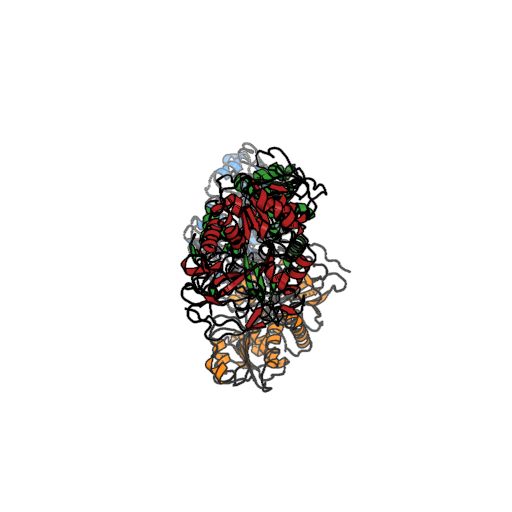A 1
ATOM 7231 C C . THR C 1 293 ? 1.527 -73.954 3.824 1.00 30.53 283 THR C C 1
ATOM 7232 O O . THR C 1 293 ? 1.815 -74.872 3.018 1.00 29.03 283 THR C O 1
ATOM 7236 N N . CYS C 1 294 ? 1.142 -74.143 5.096 1.00 29.07 284 CYS C N 1
ATOM 7237 C CA . CYS C 1 294 ? 1.037 -75.476 5.738 1.00 31.17 284 CYS C CA 1
ATOM 7238 C C . CYS C 1 294 ? -0.006 -76.287 4.964 1.00 31.69 284 CYS C C 1
ATOM 7239 O O . CYS C 1 294 ? 0.335 -77.403 4.543 1.00 31.21 284 CYS C O 1
ATOM 7242 N N . ALA C 1 295 ? -1.190 -75.719 4.728 1.00 30.26 285 ALA C N 1
ATOM 7243 C CA . ALA C 1 295 ? -2.279 -76.362 3.956 1.00 32.26 285 ALA C CA 1
ATOM 7244 C C . ALA C 1 295 ? -1.757 -76.791 2.575 1.00 32.35 285 ALA C C 1
ATOM 7245 O O . ALA C 1 295 ? -1.994 -77.941 2.191 1.00 33.04 285 ALA C O 1
ATOM 7247 N N . ALA C 1 296 ? -1.036 -75.923 1.871 1.00 31.58 286 ALA C N 1
ATOM 7248 C CA . ALA C 1 296 ? -0.566 -76.179 0.492 1.00 32.20 286 ALA C CA 1
ATOM 7249 C C . ALA C 1 296 ? 0.528 -77.252 0.501 1.00 33.29 286 ALA C C 1
ATOM 7250 O O . ALA C 1 296 ? 0.650 -77.984 -0.505 1.00 32.07 286 ALA C O 1
ATOM 7252 N N . MET C 1 297 ? 1.325 -77.320 1.568 1.00 34.19 287 MET C N 1
ATOM 7253 C CA . MET C 1 297 ? 2.369 -78.364 1.720 1.00 35.33 287 MET C CA 1
ATOM 7254 C C . MET C 1 297 ? 1.680 -79.708 1.962 1.00 31.05 287 MET C C 1
ATOM 7255 O O . MET C 1 297 ? 2.032 -80.679 1.288 1.00 31.29 287 MET C O 1
ATOM 7260 N N . PHE C 1 298 ? 0.699 -79.735 2.856 1.00 31.18 288 PHE C N 1
ATOM 7261 C CA . PHE C 1 298 ? -0.012 -80.961 3.301 1.00 32.90 288 PHE C CA 1
ATOM 7262 C C . PHE C 1 298 ? -0.895 -81.571 2.188 1.00 37.24 288 PHE C C 1
ATOM 7263 O O . PHE C 1 298 ? -1.201 -82.786 2.301 1.00 38.07 288 PHE C O 1
ATOM 7271 N N . ASP C 1 299 ? -1.328 -80.809 1.171 1.00 35.91 289 ASP C N 1
ATOM 7272 C CA . ASP C 1 299 ? -2.148 -81.373 0.056 1.00 37.47 289 ASP C CA 1
ATOM 7273 C C . ASP C 1 299 ? -1.271 -81.582 -1.184 1.00 35.03 289 ASP C C 1
ATOM 7274 O O . ASP C 1 299 ? -1.813 -81.991 -2.211 1.00 37.63 289 ASP C O 1
ATOM 7279 N N . GLY C 1 300 ? 0.025 -81.290 -1.096 1.00 35.92 290 GLY C N 1
ATOM 7280 C CA . GLY C 1 300 ? 1.003 -81.627 -2.145 1.00 36.27 290 GLY C CA 1
ATOM 7281 C C . GLY C 1 300 ? 1.129 -80.582 -3.244 1.00 34.99 290 GLY C C 1
ATOM 7282 O O . GLY C 1 300 ? 1.782 -80.901 -4.259 1.00 34.78 290 GLY C O 1
ATOM 7283 N N . ARG C 1 301 ? 0.601 -79.366 -3.061 1.00 35.37 291 ARG C N 1
ATOM 7284 C CA . ARG C 1 301 ? 0.683 -78.282 -4.088 1.00 33.12 291 ARG C CA 1
ATOM 7285 C C . ARG C 1 301 ? 2.116 -77.733 -4.202 1.00 33.53 291 ARG C C 1
ATOM 7286 O O . ARG C 1 301 ? 2.372 -76.983 -5.176 1.00 34.02 291 ARG C O 1
ATOM 7294 N N . LEU C 1 302 ? 3.033 -78.076 -3.282 1.00 34.29 292 LEU C N 1
ATOM 7295 C CA . LEU C 1 302 ? 4.374 -77.423 -3.188 1.00 34.97 292 LEU C CA 1
ATOM 7296 C C . LEU C 1 302 ? 5.529 -78.403 -3.475 1.00 34.31 292 LEU C C 1
ATOM 7297 O O . LEU C 1 302 ? 6.677 -78.154 -3.007 1.00 31.81 292 LEU C O 1
ATOM 7302 N N . GLY C 1 303 ? 5.268 -79.427 -4.298 1.00 35.13 293 GLY C N 1
ATOM 7303 C CA . GLY C 1 303 ? 6.273 -80.413 -4.738 1.00 33.58 293 GLY C CA 1
ATOM 7304 C C . GLY C 1 303 ? 6.642 -81.377 -3.624 1.00 35.01 293 GLY C C 1
ATOM 7305 O O . GLY C 1 303 ? 5.897 -81.470 -2.640 1.00 34.60 293 GLY C O 1
ATOM 7306 N N . GLY C 1 304 ? 7.765 -82.079 -3.772 1.00 36.04 294 GLY C N 1
ATOM 7307 C CA . GLY C 1 304 ? 8.165 -83.164 -2.860 1.00 36.97 294 GLY C CA 1
ATOM 7308 C C . GLY C 1 304 ? 8.346 -82.666 -1.436 1.00 38.88 294 GLY C C 1
ATOM 7309 O O . GLY C 1 304 ? 7.964 -83.412 -0.508 1.00 35.29 294 GLY C O 1
ATOM 7310 N N . LEU C 1 305 ? 8.890 -81.449 -1.282 1.00 39.93 295 LEU C N 1
ATOM 7311 C CA . LEU C 1 305 ? 9.344 -80.849 0.007 1.00 38.91 295 LEU C CA 1
ATOM 7312 C C . LEU C 1 305 ? 10.392 -81.773 0.629 1.00 39.91 295 LEU C C 1
ATOM 7313 O O . LEU C 1 305 ? 10.239 -82.225 1.770 1.00 37.26 295 LEU C O 1
ATOM 7318 N N . ASP C 1 306 ? 11.448 -81.963 -0.137 1.00 40.91 296 ASP C N 1
ATOM 7319 C CA . ASP C 1 306 ? 12.188 -83.235 -0.268 1.00 47.20 296 ASP C CA 1
ATOM 7320 C C . ASP C 1 306 ? 13.638 -82.894 -0.604 1.00 48.52 296 ASP C C 1
ATOM 7321 O O . ASP C 1 306 ? 14.446 -83.828 -0.789 1.00 51.70 296 ASP C O 1
ATOM 7326 N N . TRP C 1 307 ? 13.918 -81.587 -0.698 1.00 44.01 297 TRP C N 1
ATOM 7327 C CA . TRP C 1 307 ? 15.229 -80.965 -1.015 1.00 43.15 297 TRP C CA 1
ATOM 7328 C C . TRP C 1 307 ? 15.980 -80.739 0.308 1.00 43.25 297 TRP C C 1
ATOM 7329 O O . TRP C 1 307 ? 16.616 -79.679 0.488 1.00 39.57 297 TRP C O 1
ATOM 7340 N N . THR C 1 308 ? 15.914 -81.729 1.198 1.00 45.33 298 THR C N 1
ATOM 7341 C CA . THR C 1 308 ? 16.485 -81.676 2.564 1.00 46.01 298 THR C CA 1
ATOM 7342 C C . THR C 1 308 ? 17.558 -82.756 2.712 1.00 45.92 298 THR C C 1
ATOM 7343 O O . THR C 1 308 ? 17.450 -83.807 2.065 1.00 46.46 298 THR C O 1
ATOM 7347 N N A GLU C 1 309 ? 18.576 -82.467 3.526 0.70 44.66 299 GLU C N 1
ATOM 7348 N N B GLU C 1 309 ? 18.581 -82.474 3.523 0.30 44.18 299 GLU C N 1
ATOM 7349 C CA A GLU C 1 309 ? 19.545 -83.452 4.076 0.70 43.57 299 GLU C CA 1
ATOM 7350 C CA B GLU C 1 309 ? 19.534 -83.477 4.070 0.30 42.88 299 GLU C CA 1
ATOM 7351 C C A GLU C 1 309 ? 19.564 -83.261 5.597 0.70 42.77 299 GLU C C 1
ATOM 7352 C C B GLU C 1 309 ? 19.599 -83.272 5.586 0.30 41.69 299 GLU C C 1
ATOM 7353 O O A GLU C 1 309 ? 19.612 -82.094 6.043 0.70 43.74 299 GLU C O 1
ATOM 7354 O O B GLU C 1 309 ? 19.739 -82.109 6.016 0.30 42.09 299 GLU C O 1
ATOM 7365 N N . SER C 1 310 ? 19.477 -84.355 6.357 1.00 39.13 300 SER C N 1
ATOM 7366 C CA . SER C 1 310 ? 19.376 -84.308 7.834 1.00 37.17 300 SER C CA 1
ATOM 7367 C C . SER C 1 310 ? 20.731 -84.634 8.473 1.00 37.29 300 SER C C 1
ATOM 7368 O O . SER C 1 310 ? 21.427 -85.506 7.953 1.00 39.48 300 SER C O 1
ATOM 7371 N N . ARG C 1 311 ? 21.086 -83.900 9.533 1.00 37.03 301 ARG C N 1
ATOM 7372 C CA . ARG C 1 311 ? 22.270 -84.141 10.398 1.00 37.47 301 ARG C CA 1
ATOM 7373 C C . ARG C 1 311 ? 21.819 -84.136 11.854 1.00 34.30 301 ARG C C 1
ATOM 7374 O O . ARG C 1 311 ? 20.829 -83.496 12.201 1.00 34.06 301 ARG C O 1
ATOM 7382 N N . PRO C 1 312 ? 22.533 -84.844 12.757 1.00 33.65 302 PRO C N 1
ATOM 7383 C CA . PRO C 1 312 ? 22.201 -84.806 14.180 1.00 32.25 302 PRO C CA 1
ATOM 7384 C C . PRO C 1 312 ? 22.505 -83.405 14.739 1.00 29.60 302 PRO C C 1
ATOM 7385 O O . PRO C 1 312 ? 23.393 -82.755 14.252 1.00 25.11 302 PRO C O 1
ATOM 7389 N N . LEU C 1 313 ? 21.747 -82.962 15.738 1.00 31.82 303 LEU C N 1
ATOM 7390 C CA . LEU C 1 313 ? 21.982 -81.641 16.374 1.00 32.98 303 LEU C CA 1
ATOM 7391 C C . LEU C 1 313 ? 23.420 -81.620 16.905 1.00 34.82 303 LEU C C 1
ATOM 7392 O O . LEU C 1 313 ? 24.123 -80.607 16.669 1.00 35.19 303 LEU C O 1
ATOM 7397 N N . SER C 1 314 ? 23.860 -82.739 17.507 1.00 39.48 304 SER C N 1
ATOM 7398 C CA . SER C 1 314 ? 25.234 -82.960 18.036 1.00 36.62 304 SER C CA 1
ATOM 7399 C C . SER C 1 314 ? 26.277 -82.575 16.991 1.00 35.90 304 SER C C 1
ATOM 7400 O O . SER C 1 314 ? 27.352 -82.097 17.409 1.00 41.70 304 SER C O 1
ATOM 7403 N N . ALA C 1 315 ? 25.980 -82.751 15.695 1.00 34.96 305 ALA C N 1
ATOM 7404 C CA . ALA C 1 315 ? 26.904 -82.429 14.579 1.00 34.72 305 ALA C CA 1
ATOM 7405 C C . ALA C 1 315 ? 26.626 -81.031 13.997 1.00 34.47 305 ALA C C 1
ATOM 7406 O O . ALA C 1 315 ? 27.110 -80.750 12.896 1.00 35.29 305 ALA C O 1
ATOM 7408 N N . GLY C 1 316 ? 25.921 -80.164 14.726 1.00 36.60 306 GLY C N 1
ATOM 7409 C CA . GLY C 1 316 ? 25.562 -78.804 14.275 1.00 37.26 306 GLY C CA 1
ATOM 7410 C C . GLY C 1 316 ? 26.760 -77.993 13.811 1.00 38.17 306 GLY C C 1
ATOM 7411 O O . GLY C 1 316 ? 26.615 -77.276 12.808 1.00 40.95 306 GLY C O 1
ATOM 7412 N N . ALA C 1 317 ? 27.904 -78.081 14.498 1.00 41.01 307 ALA C N 1
ATOM 7413 C CA . ALA C 1 317 ? 29.168 -77.413 14.089 1.00 44.49 307 ALA C CA 1
ATOM 7414 C C . ALA C 1 317 ? 29.557 -77.841 12.667 1.00 46.79 307 ALA C C 1
ATOM 7415 O O . ALA C 1 317 ? 29.903 -76.947 11.869 1.00 46.63 307 ALA C O 1
ATOM 7417 N N . ASP C 1 318 ? 29.482 -79.143 12.362 1.00 50.56 308 ASP C N 1
ATOM 7418 C CA . ASP C 1 318 ? 29.770 -79.707 11.012 1.00 56.65 308 ASP C CA 1
ATOM 7419 C C . ASP C 1 318 ? 28.778 -79.160 9.975 1.00 54.12 308 ASP C C 1
ATOM 7420 O O . ASP C 1 318 ? 29.233 -78.848 8.853 1.00 56.59 308 ASP C O 1
ATOM 7425 N N . ALA C 1 319 ? 27.477 -79.122 10.291 1.00 49.29 309 ALA C N 1
ATOM 7426 C CA . ALA C 1 319 ? 26.449 -78.615 9.357 1.00 46.51 309 ALA C CA 1
ATOM 7427 C C . ALA C 1 319 ? 26.951 -77.268 8.848 1.00 45.60 309 ALA C C 1
ATOM 7428 O O . ALA C 1 319 ? 27.187 -77.139 7.638 1.00 46.30 309 ALA C O 1
ATOM 7430 N N . PHE C 1 320 ? 27.239 -76.360 9.777 1.00 44.74 310 PHE C N 1
ATOM 7431 C CA . PHE C 1 320 ? 27.630 -74.959 9.484 1.00 48.79 310 PHE C CA 1
ATOM 7432 C C . PHE C 1 320 ? 28.910 -74.944 8.640 1.00 52.30 310 PHE C C 1
ATOM 7433 O O . PHE C 1 320 ? 28.891 -74.275 7.591 1.00 55.80 310 PHE C O 1
ATOM 7441 N N . ALA C 1 321 ? 29.971 -75.646 9.062 1.00 55.72 311 ALA C N 1
ATOM 7442 C CA . ALA C 1 321 ? 31.277 -75.693 8.352 1.00 54.36 311 ALA C CA 1
ATOM 7443 C C . ALA C 1 321 ? 31.063 -76.118 6.896 1.00 54.61 311 ALA C C 1
ATOM 7444 O O . ALA C 1 321 ? 31.742 -75.547 6.017 1.00 55.74 311 ALA C O 1
ATOM 7446 N N . ASP C 1 322 ? 30.175 -77.097 6.670 1.00 55.17 312 ASP C N 1
ATOM 7447 C CA . ASP C 1 322 ? 29.917 -77.706 5.337 1.00 53.87 312 ASP C CA 1
ATOM 7448 C C . ASP C 1 322 ? 29.174 -76.683 4.471 1.00 55.62 312 ASP C C 1
ATOM 7449 O O . ASP C 1 322 ? 29.469 -76.598 3.272 1.00 53.66 312 ASP C O 1
ATOM 7454 N N . ILE C 1 323 ? 28.260 -75.919 5.063 1.00 57.36 313 ILE C N 1
ATOM 7455 C CA . ILE C 1 323 ? 27.519 -74.840 4.347 1.00 57.67 313 ILE C CA 1
ATOM 7456 C C . ILE C 1 323 ? 28.519 -73.764 3.904 1.00 62.57 313 ILE C C 1
ATOM 7457 O O . ILE C 1 323 ? 28.498 -73.383 2.713 1.00 60.93 313 ILE C O 1
ATOM 7462 N N . ARG C 1 324 ? 29.382 -73.322 4.819 1.00 68.51 314 ARG C N 1
ATOM 7463 C CA . ARG C 1 324 ? 30.415 -72.287 4.564 1.00 68.45 314 ARG C CA 1
ATOM 7464 C C . ARG C 1 324 ? 31.244 -72.679 3.337 1.00 66.53 314 ARG C C 1
ATOM 7465 O O . ARG C 1 324 ? 31.341 -71.865 2.404 1.00 71.60 314 ARG C O 1
ATOM 7473 N N . ALA C 1 325 ? 31.821 -73.883 3.339 1.00 64.57 315 ALA C N 1
ATOM 7474 C CA . ALA C 1 325 ? 32.775 -74.355 2.308 1.00 61.26 315 ALA C CA 1
ATOM 7475 C C . ALA C 1 325 ? 32.060 -74.642 0.982 1.00 56.91 315 ALA C C 1
ATOM 7476 O O . ALA C 1 325 ? 32.781 -74.833 -0.015 1.00 54.65 315 ALA C O 1
ATOM 7478 N N . GLY C 1 326 ? 30.719 -74.688 0.983 1.00 57.62 316 GLY C N 1
ATOM 7479 C CA . GLY C 1 326 ? 29.871 -75.012 -0.182 1.00 55.72 316 GLY C CA 1
ATOM 7480 C C . GLY C 1 326 ? 29.913 -76.491 -0.523 1.00 55.45 316 GLY C C 1
ATOM 7481 O O . GLY C 1 326 ? 29.975 -76.796 -1.720 1.00 54.09 316 GLY C O 1
ATOM 7482 N N . ARG C 1 327 ? 29.879 -77.375 0.487 1.00 58.80 317 ARG C N 1
ATOM 7483 C CA . ARG C 1 327 ? 29.991 -78.854 0.313 1.00 57.11 317 ARG C CA 1
ATOM 7484 C C . ARG C 1 327 ? 28.601 -79.438 0.069 1.00 52.05 317 ARG C C 1
ATOM 7485 O O . ARG C 1 327 ? 28.540 -80.564 -0.457 1.00 57.74 317 ARG C O 1
ATOM 7493 N N . VAL C 1 328 ? 27.541 -78.725 0.473 1.00 45.14 318 VAL C N 1
ATOM 7494 C CA . VAL C 1 328 ? 26.182 -79.307 0.690 1.00 43.47 318 VAL C CA 1
ATOM 7495 C C . VAL C 1 328 ? 25.367 -79.228 -0.599 1.00 44.03 318 VAL C C 1
ATOM 7496 O O . VAL C 1 328 ? 24.998 -78.140 -1.037 1.00 44.48 318 VAL C O 1
ATOM 7500 N N . PRO C 1 329 ? 25.066 -80.375 -1.254 1.00 45.95 319 PRO C N 1
ATOM 7501 C CA . PRO C 1 329 ? 24.199 -80.386 -2.433 1.00 46.22 319 PRO C CA 1
ATOM 7502 C C . PRO C 1 329 ? 22.796 -79.816 -2.178 1.00 42.58 319 PRO C C 1
ATOM 7503 O O . PRO C 1 329 ? 22.369 -79.013 -2.975 1.00 40.82 319 PRO C O 1
ATOM 7507 N N . ALA C 1 330 ? 22.123 -80.243 -1.105 1.00 40.72 320 ALA C N 1
ATOM 7508 C CA . ALA C 1 330 ? 20.750 -79.797 -0.762 1.00 40.42 320 ALA C CA 1
ATOM 7509 C C . ALA C 1 330 ? 20.798 -78.339 -0.306 1.00 40.94 320 ALA C C 1
ATOM 7510 O O . ALA C 1 330 ? 21.779 -77.897 0.302 1.00 39.43 320 ALA C O 1
ATOM 7512 N N . PRO C 1 331 ? 19.747 -77.543 -0.611 1.00 38.36 321 PRO C N 1
ATOM 7513 C CA . PRO C 1 331 ? 19.693 -76.147 -0.176 1.00 35.62 321 PRO C CA 1
ATOM 7514 C C . PRO C 1 331 ? 19.391 -75.990 1.320 1.00 34.85 321 PRO C C 1
ATOM 7515 O O . PRO C 1 331 ? 19.521 -74.894 1.827 1.00 38.11 321 PRO C O 1
ATOM 7519 N N . LYS C 1 332 ? 18.967 -77.067 1.985 1.00 32.77 322 LYS C N 1
ATOM 7520 C CA . LYS C 1 332 ? 18.493 -77.016 3.388 1.00 29.41 322 LYS C CA 1
ATOM 7521 C C . LYS C 1 332 ? 19.054 -78.218 4.154 1.00 30.29 322 LYS C C 1
ATOM 7522 O O . LYS C 1 332 ? 18.941 -79.359 3.671 1.00 28.32 322 LYS C O 1
ATOM 7528 N N . ILE C 1 333 ? 19.686 -77.942 5.292 1.00 30.93 323 ILE C N 1
ATOM 7529 C CA . ILE C 1 333 ? 20.072 -78.972 6.288 1.00 30.89 323 ILE C CA 1
ATOM 7530 C C . ILE C 1 333 ? 19.050 -78.874 7.405 1.00 30.58 323 ILE C C 1
ATOM 7531 O O . ILE C 1 333 ? 18.733 -77.735 7.804 1.00 30.77 323 ILE C O 1
ATOM 7536 N N . ILE C 1 334 ? 18.482 -80.017 7.785 1.00 31.44 324 ILE C N 1
ATOM 7537 C CA . ILE C 1 334 ? 17.548 -80.164 8.935 1.00 32.89 324 ILE C CA 1
ATOM 7538 C C . ILE C 1 334 ? 18.320 -80.845 10.059 1.00 34.18 324 ILE C C 1
ATOM 7539 O O . ILE C 1 334 ? 18.772 -82.008 9.866 1.00 33.73 324 ILE C O 1
ATOM 7544 N N . LEU C 1 335 ? 18.434 -80.174 11.196 1.00 31.37 325 LEU C N 1
ATOM 7545 C CA . LEU C 1 335 ? 19.103 -80.740 12.381 1.00 30.61 325 LEU C CA 1
ATOM 7546 C C . LEU C 1 335 ? 18.090 -81.569 13.157 1.00 35.51 325 LEU C C 1
ATOM 7547 O O . LEU C 1 335 ? 16.884 -81.191 13.166 1.00 34.25 325 LEU C O 1
ATOM 7552 N N . LYS C 1 336 ? 18.588 -82.668 13.735 1.00 33.16 326 LYS C N 1
ATOM 7553 C CA . LYS C 1 336 ? 17.805 -83.706 14.437 1.00 34.51 326 LYS C CA 1
ATOM 7554 C C . LYS C 1 336 ? 18.264 -83.725 15.888 1.00 35.68 326 LYS C C 1
ATOM 7555 O O . LYS C 1 336 ? 19.301 -84.316 16.190 1.00 36.86 326 LYS C O 1
ATOM 7561 N N A PRO C 1 337 ? 17.528 -83.075 16.823 0.64 35.25 327 PRO C N 1
ATOM 7562 N N B PRO C 1 337 ? 17.533 -83.067 16.819 0.36 35.39 327 PRO C N 1
ATOM 7563 C CA A PRO C 1 337 ? 17.837 -83.163 18.250 0.64 32.87 327 PRO C CA 1
ATOM 7564 C CA B PRO C 1 337 ? 17.831 -83.164 18.247 0.36 34.01 327 PRO C CA 1
ATOM 7565 C C A PRO C 1 337 ? 17.520 -84.550 18.829 0.64 30.19 327 PRO C C 1
ATOM 7566 C C B PRO C 1 337 ? 17.477 -84.552 18.803 0.36 32.45 327 PRO C C 1
ATOM 7567 O O A PRO C 1 337 ? 16.701 -85.288 18.286 0.64 26.45 327 PRO C O 1
ATOM 7568 O O B PRO C 1 337 ? 17.722 -84.856 19.974 0.36 30.23 327 PRO C O 1
ATOM 7575 N N . HIS D 1 2 ? 26.905 -90.146 35.263 1.00 147.42 -9 HIS D N 1
ATOM 7576 C CA . HIS D 1 2 ? 26.041 -90.472 34.086 1.00 147.19 -9 HIS D CA 1
ATOM 7577 C C . HIS D 1 2 ? 24.564 -90.454 34.496 1.00 150.23 -9 HIS D C 1
ATOM 7578 O O . HIS D 1 2 ? 24.252 -90.961 35.592 1.00 150.45 -9 HIS D O 1
ATOM 7585 N N . HIS D 1 3 ? 23.697 -89.896 33.644 1.00 153.35 -8 HIS D N 1
ATOM 7586 C CA . HIS D 1 3 ? 22.215 -89.948 33.783 1.00 162.22 -8 HIS D CA 1
ATOM 7587 C C . HIS D 1 3 ? 21.784 -91.423 33.785 1.00 168.74 -8 HIS D C 1
ATOM 7588 O O . HIS D 1 3 ? 22.336 -92.190 32.969 1.00 171.22 -8 HIS D O 1
ATOM 7595 N N . HIS D 1 4 ? 20.873 -91.806 34.692 1.00 167.54 -6 HIS D N 1
ATOM 7596 C CA . HIS D 1 4 ? 20.318 -93.182 34.832 1.00 162.48 -6 HIS D CA 1
ATOM 7597 C C . HIS D 1 4 ? 18.783 -93.144 34.825 1.00 162.15 -6 HIS D C 1
ATOM 7598 O O . HIS D 1 4 ? 18.206 -92.061 35.073 1.00 158.67 -6 HIS D O 1
ATOM 7605 N N . HIS D 1 5 ? 18.159 -94.295 34.551 1.00 160.74 -5 HIS D N 1
ATOM 7606 C CA . HIS D 1 5 ? 16.706 -94.566 34.733 1.00 158.23 -5 HIS D CA 1
ATOM 7607 C C . HIS D 1 5 ? 16.534 -95.583 35.871 1.00 163.66 -5 HIS D C 1
ATOM 7608 O O . HIS D 1 5 ? 16.043 -96.698 35.592 1.00 173.76 -5 HIS D O 1
ATOM 7615 N N . HIS D 1 6 ? 16.932 -95.214 37.099 1.00 162.59 -4 HIS D N 1
ATOM 7616 C CA . HIS D 1 6 ? 16.873 -96.068 38.323 1.00 157.23 -4 HIS D CA 1
ATOM 7617 C C . HIS D 1 6 ? 15.413 -96.384 38.679 1.00 155.62 -4 HIS D C 1
ATOM 7618 O O . HIS D 1 6 ? 15.152 -97.518 39.142 1.00 141.30 -4 HIS D O 1
ATOM 7625 N N . SER D 1 7 ? 14.515 -95.407 38.501 1.00 160.31 -3 SER D N 1
ATOM 7626 C CA . SER D 1 7 ? 13.036 -95.581 38.490 1.00 156.13 -3 SER D CA 1
ATOM 7627 C C . SER D 1 7 ? 12.514 -95.246 37.088 1.00 161.76 -3 SER D C 1
ATOM 7628 O O . SER D 1 7 ? 13.120 -94.377 36.423 1.00 172.61 -3 SER D O 1
ATOM 7631 N N . SER D 1 8 ? 11.448 -95.924 36.655 1.00 155.40 -2 SER D N 1
ATOM 7632 C CA . SER D 1 8 ? 10.834 -95.767 35.310 1.00 147.90 -2 SER D CA 1
ATOM 7633 C C . SER D 1 8 ? 9.320 -95.574 35.447 1.00 138.47 -2 SER D C 1
ATOM 7634 O O . SER D 1 8 ? 8.768 -95.899 36.519 1.00 133.15 -2 SER D O 1
ATOM 7637 N N . GLY D 1 9 ? 8.697 -95.018 34.406 1.00 131.54 -1 GLY D N 1
ATOM 7638 C CA . GLY D 1 9 ? 7.235 -94.899 34.272 1.00 124.88 -1 GLY D CA 1
ATOM 7639 C C . GLY D 1 9 ? 6.757 -95.621 33.027 1.00 119.00 -1 GLY D C 1
ATOM 7640 O O . GLY D 1 9 ? 7.034 -96.834 32.907 1.00 130.70 -1 GLY D O 1
ATOM 7641 N N . GLY D 1 10 ? 6.093 -94.896 32.123 1.00 102.27 0 GLY D N 1
ATOM 7642 C CA . GLY D 1 10 ? 5.523 -95.443 30.879 1.00 89.69 0 GLY D CA 1
ATOM 7643 C C . GLY D 1 10 ? 6.258 -94.952 29.647 1.00 78.12 0 GLY D C 1
ATOM 7644 O O . GLY D 1 10 ? 7.052 -93.994 29.743 1.00 72.03 0 GLY D O 1
ATOM 7645 N N . MET D 1 11 ? 6.011 -95.626 28.530 1.00 68.94 1 MET D N 1
ATOM 7646 C CA . MET D 1 11 ? 6.403 -95.199 27.169 1.00 64.25 1 MET D CA 1
ATOM 7647 C C . MET D 1 11 ? 5.262 -95.577 26.223 1.00 62.27 1 MET D C 1
ATOM 7648 O O . MET D 1 11 ? 4.466 -96.477 26.563 1.00 63.34 1 MET D O 1
ATOM 7653 N N . LYS D 1 12 ? 5.212 -94.942 25.062 1.00 53.83 2 LYS D N 1
ATOM 7654 C CA . LYS D 1 12 ? 4.233 -95.275 24.004 1.00 53.28 2 LYS D CA 1
ATOM 7655 C C . LYS D 1 12 ? 4.697 -96.544 23.286 1.00 47.13 2 LYS D C 1
ATOM 7656 O O . LYS D 1 12 ? 5.918 -96.695 23.069 1.00 48.69 2 LYS D O 1
ATOM 7662 N N . ALA D 1 13 ? 3.758 -97.418 22.936 1.00 42.11 3 ALA D N 1
ATOM 7663 C CA . ALA D 1 13 ? 4.005 -98.564 22.039 1.00 41.30 3 ALA D CA 1
ATOM 7664 C C . ALA D 1 13 ? 2.767 -98.849 21.189 1.00 39.01 3 ALA D C 1
ATOM 7665 O O . ALA D 1 13 ? 1.643 -98.672 21.657 1.00 38.36 3 ALA D O 1
ATOM 7667 N N . LEU D 1 14 ? 3.013 -99.300 19.969 1.00 42.57 4 LEU D N 1
ATOM 7668 C CA . LEU D 1 14 ? 2.032 -99.986 19.105 1.00 44.49 4 LEU D CA 1
ATOM 7669 C C . LEU D 1 14 ? 2.026 -101.476 19.474 1.00 49.31 4 LEU D C 1
ATOM 7670 O O . LEU D 1 14 ? 3.003 -102.192 19.166 1.00 45.55 4 LEU D O 1
ATOM 7675 N N A VAL D 1 15 ? 0.962 -101.934 20.136 0.56 52.98 5 VAL D N 1
ATOM 7676 N N B VAL D 1 15 ? 0.934 -101.917 20.105 0.44 51.89 5 VAL D N 1
ATOM 7677 C CA A VAL D 1 15 ? 0.800 -103.357 20.560 0.56 57.45 5 VAL D CA 1
ATOM 7678 C CA B VAL D 1 15 ? 0.711 -103.316 20.575 0.44 55.36 5 VAL D CA 1
ATOM 7679 C C A VAL D 1 15 ? -0.234 -104.037 19.649 0.56 60.35 5 VAL D C 1
ATOM 7680 C C B VAL D 1 15 ? -0.249 -104.027 19.612 0.44 58.86 5 VAL D C 1
ATOM 7681 O O A VAL D 1 15 ? -1.282 -103.415 19.365 0.56 58.23 5 VAL D O 1
ATOM 7682 O O B VAL D 1 15 ? -1.277 -103.413 19.252 0.44 57.45 5 VAL D O 1
ATOM 7689 N N . TYR D 1 16 ? 0.078 -105.266 19.217 1.00 62.39 6 TYR D N 1
ATOM 7690 C CA . TYR D 1 16 ? -0.829 -106.196 18.489 1.00 63.95 6 TYR D CA 1
ATOM 7691 C C . TYR D 1 16 ? -1.791 -106.838 19.497 1.00 63.39 6 TYR D C 1
ATOM 7692 O O . TYR D 1 16 ? -1.339 -107.719 20.252 1.00 64.89 6 TYR D O 1
ATOM 7701 N N . THR D 1 17 ? -3.069 -106.434 19.496 1.00 61.04 7 THR D N 1
ATOM 7702 C CA . THR D 1 17 ? -4.089 -106.845 20.505 1.00 60.53 7 THR D CA 1
ATOM 7703 C C . THR D 1 17 ? -5.051 -107.915 19.975 1.00 59.74 7 THR D C 1
ATOM 7704 O O . THR D 1 17 ? -5.733 -108.534 20.800 1.00 60.36 7 THR D O 1
ATOM 7708 N N . GLY D 1 18 ? -5.140 -108.094 18.660 1.00 61.96 8 GLY D N 1
ATOM 7709 C CA . GLY D 1 18 ? -6.062 -109.046 18.015 1.00 60.32 8 GLY D CA 1
ATOM 7710 C C . GLY D 1 18 ? -5.864 -109.001 16.519 1.00 59.70 8 GLY D C 1
ATOM 7711 O O . GLY D 1 18 ? -5.140 -108.097 16.054 1.00 61.60 8 GLY D O 1
ATOM 7712 N N . VAL D 1 19 ? -6.452 -109.937 15.780 1.00 59.52 9 VAL D N 1
ATOM 7713 C CA . VAL D 1 19 ? -6.199 -110.045 14.313 1.00 61.84 9 VAL D CA 1
ATOM 7714 C C . VAL D 1 19 ? -6.523 -108.682 13.686 1.00 62.77 9 VAL D C 1
ATOM 7715 O O . VAL D 1 19 ? -7.634 -108.156 13.922 1.00 63.20 9 VAL D O 1
ATOM 7719 N N . ALA D 1 20 ? -5.540 -108.109 12.986 1.00 61.27 10 ALA D N 1
ATOM 7720 C CA . ALA D 1 20 ? -5.623 -106.821 12.261 1.00 60.50 10 ALA D CA 1
ATOM 7721 C C . ALA D 1 20 ? -5.929 -105.666 13.223 1.00 59.25 10 ALA D C 1
ATOM 7722 O O . ALA D 1 20 ? -6.457 -104.646 12.735 1.00 53.45 10 ALA D O 1
ATOM 7724 N N . GLN D 1 21 ? -5.593 -105.804 14.514 1.00 57.99 11 GLN D N 1
ATOM 7725 C CA . GLN D 1 21 ? -5.857 -104.772 15.553 1.00 60.39 11 GLN D CA 1
ATOM 7726 C C . GLN D 1 21 ? -4.551 -104.326 16.221 1.00 61.99 11 GLN D C 1
ATOM 7727 O O . GLN D 1 21 ? -3.953 -105.125 16.974 1.00 61.89 11 GLN D O 1
ATOM 7733 N N . LEU D 1 22 ? -4.159 -103.073 15.980 1.00 60.55 12 LEU D N 1
ATOM 7734 C CA . LEU D 1 22 ? -2.973 -102.429 16.597 1.00 59.82 12 LEU D CA 1
ATOM 7735 C C . LEU D 1 22 ? -3.432 -101.218 17.408 1.00 54.26 12 LEU D C 1
ATOM 7736 O O . LEU D 1 22 ? -4.002 -100.286 16.819 1.00 50.86 12 LEU D O 1
ATOM 7741 N N . ALA D 1 23 ? -3.169 -101.244 18.710 1.00 53.67 13 ALA D N 1
ATOM 7742 C CA . ALA D 1 23 ? -3.522 -100.177 19.669 1.00 55.65 13 ALA D CA 1
ATOM 7743 C C . ALA D 1 23 ? -2.250 -99.428 20.080 1.00 55.71 13 ALA D C 1
ATOM 7744 O O . ALA D 1 23 ? -1.274 -100.079 20.497 1.00 56.48 13 ALA D O 1
ATOM 7746 N N . PHE D 1 24 ? -2.279 -98.103 19.945 1.00 54.56 14 PHE D N 1
ATOM 7747 C CA . PHE D 1 24 ? -1.246 -97.154 20.427 1.00 55.80 14 PHE D CA 1
ATOM 7748 C C . PHE D 1 24 ? -1.572 -96.821 21.881 1.00 56.33 14 PHE D C 1
ATOM 7749 O O . PHE D 1 24 ? -2.566 -96.114 22.114 1.00 57.55 14 PHE D O 1
ATOM 7757 N N A ARG D 1 25 ? -0.787 -97.330 22.836 0.36 60.74 15 ARG D N 1
ATOM 7758 N N B ARG D 1 25 ? -0.770 -97.315 22.829 0.64 61.10 15 ARG D N 1
ATOM 7759 C CA A ARG D 1 25 ? -1.077 -97.143 24.286 0.36 63.70 15 ARG D CA 1
ATOM 7760 C CA B ARG D 1 25 ? -1.064 -97.153 24.280 0.64 64.54 15 ARG D CA 1
ATOM 7761 C C A ARG D 1 25 ? 0.210 -97.126 25.121 0.36 62.89 15 ARG D C 1
ATOM 7762 C C B ARG D 1 25 ? 0.224 -97.060 25.110 0.64 63.34 15 ARG D C 1
ATOM 7763 O O A ARG D 1 25 ? 1.303 -97.339 24.555 0.36 61.98 15 ARG D O 1
ATOM 7764 O O B ARG D 1 25 ? 1.329 -97.154 24.535 0.64 60.99 15 ARG D O 1
ATOM 7779 N N . ASP D 1 26 ? 0.051 -96.849 26.421 1.00 61.26 16 ASP D N 1
ATOM 7780 C CA . ASP D 1 26 ? 1.131 -96.803 27.439 1.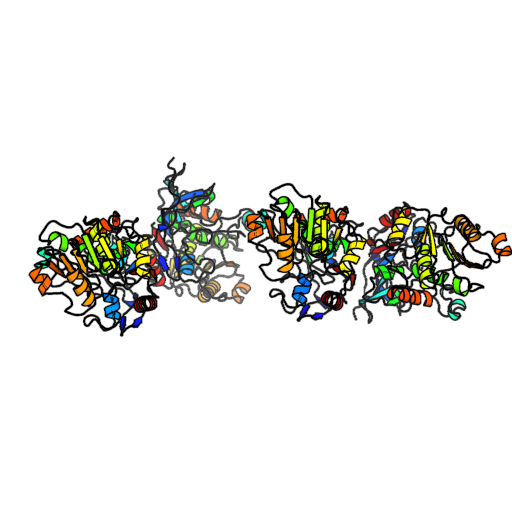00 60.38 16 ASP D CA 1
ATOM 7781 C C . ASP D 1 26 ? 1.489 -98.221 27.884 1.00 60.58 16 ASP D C 1
ATOM 7782 O O . ASP D 1 26 ? 0.567 -98.956 28.304 1.00 57.24 16 ASP D O 1
ATOM 7787 N N . VAL D 1 27 ? 2.779 -98.570 27.797 1.00 60.39 17 VAL D N 1
ATOM 7788 C CA . VAL D 1 27 ? 3.370 -99.824 28.353 1.00 62.27 17 VAL D CA 1
ATOM 7789 C C . VAL D 1 27 ? 4.556 -99.431 29.226 1.00 62.83 17 VAL D C 1
ATOM 7790 O O . VAL D 1 27 ? 5.131 -98.359 29.050 1.00 64.36 17 VAL D O 1
ATOM 7794 N N . PRO D 1 28 ? 4.942 -100.276 30.205 1.00 63.46 18 PRO D N 1
ATOM 7795 C CA . PRO D 1 28 ? 6.126 -100.019 31.026 1.00 63.71 18 PRO D CA 1
ATOM 7796 C C . PRO D 1 28 ? 7.430 -99.946 30.214 1.00 62.22 18 PRO D C 1
ATOM 7797 O O . PRO D 1 28 ? 7.647 -100.785 29.354 1.00 61.62 18 PRO D O 1
ATOM 7801 N N . GLU D 1 29 ? 8.260 -98.946 30.514 1.00 62.47 19 GLU D N 1
ATOM 7802 C CA . GLU D 1 29 ? 9.623 -98.779 29.943 1.00 65.48 19 GLU D CA 1
ATOM 7803 C C . GLU D 1 29 ? 10.459 -100.001 30.306 1.00 62.95 19 GLU D C 1
ATOM 7804 O O . GLU D 1 29 ? 10.403 -100.467 31.438 1.00 71.28 19 GLU D O 1
ATOM 7810 N N . PRO D 1 30 ? 11.259 -100.566 29.380 1.00 62.54 20 PRO D N 1
ATOM 7811 C CA . PRO D 1 30 ? 12.045 -101.753 29.695 1.00 66.54 20 PRO D CA 1
ATOM 7812 C C . PRO D 1 30 ? 13.151 -101.413 30.706 1.00 73.27 20 PRO D C 1
ATOM 7813 O O . PRO D 1 30 ? 13.540 -100.253 30.795 1.00 77.11 20 PRO D O 1
ATOM 7817 N N . VAL D 1 31 ? 13.572 -102.418 31.480 1.00 74.43 21 VAL D N 1
ATOM 7818 C CA . VAL D 1 31 ? 14.761 -102.364 32.382 1.00 71.23 21 VAL D CA 1
ATOM 7819 C C . VAL D 1 31 ? 15.910 -103.069 31.668 1.00 71.49 21 VAL D C 1
ATOM 7820 O O . VAL D 1 31 ? 15.827 -104.268 31.390 1.00 72.17 21 VAL D O 1
ATOM 7824 N N . PRO D 1 32 ? 17.016 -102.366 31.332 1.00 70.13 22 PRO D N 1
ATOM 7825 C CA . PRO D 1 32 ? 18.165 -103.034 30.727 1.00 72.78 22 PRO D CA 1
ATOM 7826 C C . PRO D 1 32 ? 18.661 -104.137 31.672 1.00 77.88 22 PRO D C 1
ATOM 7827 O O . PRO D 1 32 ? 18.698 -103.898 32.876 1.00 72.43 22 PRO D O 1
ATOM 7831 N N . ALA D 1 33 ? 18.983 -105.313 31.119 1.00 81.69 23 ALA D N 1
ATOM 7832 C CA . ALA D 1 33 ? 19.630 -106.435 31.843 1.00 81.09 23 ALA D CA 1
ATOM 7833 C C . ALA D 1 33 ? 21.029 -105.993 32.306 1.00 79.06 23 ALA D C 1
ATOM 7834 O O . ALA D 1 33 ? 21.344 -104.780 32.209 1.00 73.49 23 ALA D O 1
ATOM 7836 N N . ALA D 1 34 ? 21.816 -106.934 32.838 1.00 77.89 24 ALA D N 1
ATOM 7837 C CA . ALA D 1 34 ? 23.202 -106.723 33.316 1.00 72.82 24 ALA D CA 1
ATOM 7838 C C . ALA D 1 34 ? 23.985 -105.860 32.312 1.00 69.49 24 ALA D C 1
ATOM 7839 O O . ALA D 1 34 ? 24.186 -104.667 32.611 1.00 72.70 24 ALA D O 1
ATOM 7841 N N . GLY D 1 35 ? 24.372 -106.412 31.153 1.00 67.45 25 GLY D N 1
ATOM 7842 C CA . GLY D 1 35 ? 25.240 -105.737 30.158 1.00 68.30 25 GLY D CA 1
ATOM 7843 C C . GLY D 1 35 ? 24.467 -105.099 29.002 1.00 70.17 25 GLY D C 1
ATOM 7844 O O . GLY D 1 35 ? 24.999 -105.105 27.867 1.00 69.99 25 GLY D O 1
ATOM 7845 N N . ASP D 1 36 ? 23.280 -104.534 29.267 1.00 66.14 26 ASP D N 1
ATOM 7846 C CA . ASP D 1 36 ? 22.338 -104.019 28.231 1.00 61.47 26 ASP D CA 1
ATOM 7847 C C . ASP D 1 36 ? 22.232 -102.490 28.305 1.00 57.45 26 ASP D C 1
ATOM 7848 O O . ASP D 1 36 ? 22.327 -101.937 29.422 1.00 54.52 26 ASP D O 1
ATOM 7853 N N . HIS D 1 37 ? 22.007 -101.849 27.150 1.00 51.59 27 HIS D N 1
ATOM 7854 C CA . HIS D 1 37 ? 21.763 -100.388 26.996 1.00 45.56 27 HIS D CA 1
ATOM 7855 C C . HIS D 1 37 ? 20.278 -100.132 26.727 1.00 44.77 27 HIS D C 1
ATOM 7856 O O . HIS D 1 37 ? 19.634 -100.992 26.104 1.00 45.89 27 HIS D O 1
ATOM 7863 N N . LEU D 1 38 ? 19.771 -98.985 27.183 1.00 47.46 28 LEU D N 1
ATOM 7864 C CA . LEU D 1 38 ? 18.429 -98.444 26.839 1.00 45.29 28 LEU D CA 1
ATOM 7865 C C . LEU D 1 38 ? 18.534 -97.639 25.541 1.00 48.28 28 LEU D C 1
ATOM 7866 O O . LEU D 1 38 ? 19.293 -96.638 25.522 1.00 48.45 28 LEU D O 1
ATOM 7871 N N . ILE D 1 39 ? 17.813 -98.065 24.498 1.00 46.05 29 ILE D N 1
ATOM 7872 C CA . ILE D 1 39 ? 17.799 -97.383 23.171 1.00 44.80 29 ILE D CA 1
ATOM 7873 C C . ILE D 1 39 ? 16.483 -96.627 23.041 1.00 42.35 29 ILE D C 1
ATOM 7874 O O . ILE D 1 39 ? 15.423 -97.266 23.120 1.00 44.04 29 ILE D O 1
ATOM 7879 N N . ARG D 1 40 ? 16.566 -95.313 22.863 1.00 41.18 30 ARG D N 1
ATOM 7880 C CA . ARG D 1 40 ? 15.424 -94.481 22.425 1.00 41.90 30 ARG D CA 1
ATOM 7881 C C . ARG D 1 40 ? 15.252 -94.684 20.912 1.00 37.89 30 ARG D C 1
ATOM 7882 O O . ARG D 1 40 ? 16.147 -94.251 20.151 1.00 33.77 30 ARG D O 1
ATOM 7890 N N . ILE D 1 41 ? 14.172 -95.362 20.501 1.00 33.17 31 ILE D N 1
ATOM 7891 C CA . ILE D 1 41 ? 13.923 -95.721 19.074 1.00 32.44 31 ILE D CA 1
ATOM 7892 C C . ILE D 1 41 ? 13.516 -94.445 18.330 1.00 30.61 31 ILE D C 1
ATOM 7893 O O . ILE D 1 41 ? 12.467 -93.865 18.668 1.00 28.39 31 ILE D O 1
ATOM 7898 N N . ASP D 1 42 ? 14.326 -94.045 17.354 1.00 28.74 32 ASP D N 1
ATOM 7899 C CA . ASP D 1 42 ? 13.996 -92.987 16.370 1.00 29.02 32 ASP D CA 1
ATOM 7900 C C . ASP D 1 42 ? 13.133 -93.585 15.240 1.00 31.55 32 ASP D C 1
ATOM 7901 O O . ASP D 1 42 ? 12.024 -93.052 14.958 1.00 30.10 32 ASP D O 1
ATOM 7906 N N . SER D 1 43 ? 13.620 -94.658 14.614 1.00 28.64 33 SER D N 1
ATOM 7907 C CA . SER D 1 43 ? 13.049 -95.248 13.380 1.00 29.03 33 SER D CA 1
ATOM 7908 C C . SER D 1 43 ? 12.926 -96.761 13.566 1.00 30.18 33 SER D C 1
ATOM 7909 O O . SER D 1 43 ? 13.910 -97.389 14.014 1.00 29.96 33 SER D O 1
ATOM 7912 N N . VAL D 1 44 ? 11.758 -97.320 13.262 1.00 30.25 34 VAL D N 1
ATOM 7913 C CA . VAL D 1 44 ? 11.534 -98.790 13.295 1.00 30.86 34 VAL D CA 1
ATOM 7914 C C . VAL D 1 44 ? 10.683 -99.178 12.084 1.00 29.95 34 VAL D C 1
ATOM 7915 O O . VAL D 1 44 ? 9.515 -98.782 12.033 1.00 27.70 34 VAL D O 1
ATOM 7919 N N . GLY D 1 45 ? 11.270 -99.947 11.164 1.00 31.34 35 GLY D N 1
ATOM 7920 C CA . GLY D 1 45 ? 10.664 -100.346 9.880 1.00 31.59 35 GLY D CA 1
ATOM 7921 C C . GLY D 1 45 ? 9.719 -101.514 10.048 1.00 33.63 35 GLY D C 1
ATOM 7922 O O . GLY D 1 45 ? 9.951 -102.342 10.958 1.00 33.75 35 GLY D O 1
ATOM 7923 N N . ILE D 1 46 ? 8.690 -101.578 9.200 1.00 35.03 36 ILE D N 1
ATOM 7924 C CA . ILE D 1 46 ? 7.677 -102.677 9.208 1.00 38.86 36 ILE D CA 1
ATOM 7925 C C . ILE D 1 46 ? 8.162 -103.779 8.257 1.00 41.08 36 ILE D C 1
ATOM 7926 O O . ILE D 1 46 ? 8.539 -103.456 7.123 1.00 36.16 36 ILE D O 1
ATOM 7931 N N . CYS D 1 47 ? 8.146 -105.031 8.726 1.00 47.00 37 CYS D N 1
ATOM 7932 C CA . CYS D 1 47 ? 8.683 -106.233 8.029 1.00 47.67 37 CYS D CA 1
ATOM 7933 C C . CYS D 1 47 ? 7.552 -107.221 7.713 1.00 47.03 37 CYS D C 1
ATOM 7934 O O . CYS D 1 47 ? 6.550 -107.252 8.465 1.00 45.43 37 CYS D O 1
ATOM 7937 N N . GLY D 1 48 ? 7.748 -108.042 6.675 1.00 50.56 38 GLY D N 1
ATOM 7938 C CA . GLY D 1 48 ? 6.854 -109.157 6.301 1.00 49.69 38 GLY D CA 1
ATOM 7939 C C . GLY D 1 48 ? 6.431 -110.011 7.495 1.00 50.03 38 GLY D C 1
ATOM 7940 O O . GLY D 1 48 ? 5.298 -110.517 7.469 1.00 53.73 38 GLY D O 1
ATOM 7941 N N . SER D 1 49 ? 7.293 -110.189 8.501 1.00 47.61 39 SER D N 1
ATOM 7942 C CA . SER D 1 49 ? 6.998 -110.970 9.733 1.00 48.20 39 SER D CA 1
ATOM 7943 C C . SER D 1 49 ? 6.006 -110.213 10.631 1.00 49.19 39 SER D C 1
ATOM 7944 O O . SER D 1 49 ? 5.188 -110.873 11.307 1.00 45.64 39 SER D O 1
ATOM 7947 N N . ASP D 1 50 ? 6.093 -108.878 10.666 1.00 51.62 40 ASP D N 1
ATOM 7948 C CA . ASP D 1 50 ? 5.135 -107.992 11.383 1.00 49.72 40 ASP D CA 1
ATOM 7949 C C . ASP D 1 50 ? 3.758 -108.113 10.715 1.00 50.57 40 ASP D C 1
ATOM 7950 O O . ASP D 1 50 ? 2.756 -108.303 11.432 1.00 44.95 40 ASP D O 1
ATOM 7955 N N . MET D 1 51 ? 3.712 -108.000 9.383 1.00 55.06 41 MET D N 1
ATOM 7956 C CA . MET D 1 51 ? 2.460 -108.110 8.591 1.00 57.88 41 MET D CA 1
ATOM 7957 C C . MET D 1 51 ? 1.830 -109.475 8.879 1.00 60.72 41 MET D C 1
ATOM 7958 O O . MET D 1 51 ? 0.637 -109.496 9.248 1.00 65.27 41 MET D O 1
ATOM 7963 N N . HIS D 1 52 ? 2.633 -110.545 8.768 1.00 60.37 42 HIS D N 1
ATOM 7964 C CA . HIS D 1 52 ? 2.248 -111.971 8.963 1.00 57.96 42 HIS D CA 1
ATOM 7965 C C . HIS D 1 52 ? 1.605 -112.160 10.346 1.00 53.12 42 HIS D C 1
ATOM 7966 O O . HIS D 1 52 ? 0.586 -112.862 10.431 1.00 52.21 42 HIS D O 1
ATOM 7973 N N . ALA D 1 53 ? 2.180 -111.560 11.388 1.00 49.39 43 ALA D N 1
ATOM 7974 C CA . ALA D 1 53 ? 1.689 -111.651 12.780 1.00 48.89 43 ALA D CA 1
ATOM 7975 C C . ALA D 1 53 ? 0.438 -110.787 12.944 1.00 53.93 43 ALA D C 1
ATOM 7976 O O . ALA D 1 53 ? -0.391 -111.147 13.789 1.00 52.69 43 ALA D O 1
ATOM 7978 N N . TYR D 1 54 ? 0.334 -109.681 12.190 1.00 59.75 44 TYR D N 1
ATOM 7979 C CA . TYR D 1 54 ? -0.814 -108.731 12.222 1.00 64.13 44 TYR D CA 1
ATOM 7980 C C . TYR D 1 54 ? -2.076 -109.416 11.675 1.00 62.91 44 TYR D C 1
ATOM 7981 O O . TYR D 1 54 ? -3.163 -109.217 12.254 1.00 60.54 44 TYR D O 1
ATOM 7990 N N . LEU D 1 55 ? -1.922 -110.212 10.610 1.00 61.33 45 LEU D N 1
ATOM 7991 C CA . LEU D 1 55 ? -3.018 -110.969 9.935 1.00 61.06 45 LEU D CA 1
ATOM 7992 C C . LEU D 1 55 ? -3.332 -112.277 10.689 1.00 59.01 45 LEU D C 1
ATOM 7993 O O . LEU D 1 55 ? -4.092 -113.095 10.138 1.00 57.32 45 LEU D O 1
ATOM 7998 N N . GLY D 1 56 ? -2.756 -112.498 11.877 1.00 61.03 46 GLY D N 1
ATOM 7999 C CA . GLY D 1 56 ? -3.029 -113.679 12.724 1.00 62.37 46 GLY D CA 1
ATOM 8000 C C . GLY D 1 56 ? -2.482 -114.974 12.143 1.00 64.19 46 GLY D C 1
ATOM 8001 O O . GLY D 1 56 ? -2.881 -116.033 12.640 1.00 61.17 46 GLY D O 1
ATOM 8002 N N . HIS D 1 57 ? -1.585 -114.899 11.150 1.00 72.27 47 HIS D N 1
ATOM 8003 C CA . HIS D 1 57 ? -0.955 -116.067 10.471 1.00 78.19 47 HIS D CA 1
ATOM 8004 C C . HIS D 1 57 ? 0.222 -116.596 11.297 1.00 80.14 47 HIS D C 1
ATOM 8005 O O . HIS D 1 57 ? 0.605 -117.766 11.085 1.00 85.91 47 HIS D O 1
ATOM 8012 N N . ASP D 1 58 ? 0.807 -115.768 12.168 1.00 82.05 48 ASP D N 1
ATOM 8013 C CA . ASP D 1 58 ? 2.029 -116.163 12.913 1.00 83.18 48 ASP D CA 1
ATOM 8014 C C . ASP D 1 58 ? 1.609 -116.924 14.166 1.00 82.19 48 ASP D C 1
ATOM 8015 O O . ASP D 1 58 ? 0.818 -116.405 14.991 1.00 74.41 48 ASP D O 1
ATOM 8020 N N . ASP D 1 59 ? 2.211 -118.100 14.281 1.00 84.76 49 ASP D N 1
ATOM 8021 C CA . ASP D 1 59 ? 1.792 -119.218 15.155 1.00 86.44 49 ASP D CA 1
ATOM 8022 C C . ASP D 1 59 ? 2.372 -118.906 16.541 1.00 86.31 49 ASP D C 1
ATOM 8023 O O . ASP D 1 59 ? 1.650 -119.044 17.552 1.00 80.14 49 ASP D O 1
ATOM 8028 N N . ARG D 1 60 ? 3.603 -118.379 16.525 1.00 87.87 50 ARG D N 1
ATOM 8029 C CA . ARG D 1 60 ? 4.536 -118.191 17.667 1.00 88.85 50 ARG D CA 1
ATOM 8030 C C . ARG D 1 60 ? 4.320 -116.816 18.315 1.00 89.73 50 ARG D C 1
ATOM 8031 O O . ARG D 1 60 ? 4.714 -116.656 19.499 1.00 88.45 50 ARG D O 1
ATOM 8039 N N . ARG D 1 61 ? 3.736 -115.865 17.570 1.00 88.56 51 ARG D N 1
ATOM 8040 C CA . ARG D 1 61 ? 3.558 -114.445 17.988 1.00 86.67 51 ARG D CA 1
ATOM 8041 C C . ARG D 1 61 ? 2.085 -114.195 18.325 1.00 88.15 51 ARG D C 1
ATOM 8042 O O . ARG D 1 61 ? 1.341 -113.698 17.481 1.00 88.25 51 ARG D O 1
ATOM 8050 N N . PRO D 1 62 ? 1.624 -114.531 19.562 1.00 86.93 52 PRO D N 1
ATOM 8051 C CA . PRO D 1 62 ? 0.230 -114.381 19.980 1.00 82.29 52 PRO D CA 1
ATOM 8052 C C . PRO D 1 62 ? -0.040 -113.298 21.039 1.00 78.68 52 PRO D C 1
ATOM 8053 O O . PRO D 1 62 ? 0.844 -112.500 21.291 1.00 74.21 52 PRO D O 1
ATOM 8057 N N . ALA D 1 63 ? -1.233 -113.325 21.651 1.00 76.75 53 ALA D N 1
ATOM 8058 C CA . ALA D 1 63 ? -1.605 -112.556 22.866 1.00 75.97 53 ALA D CA 1
ATOM 8059 C C . ALA D 1 63 ? -1.480 -111.057 22.572 1.00 75.05 53 ALA D C 1
ATOM 8060 O O . ALA D 1 63 ? -1.509 -110.674 21.401 1.00 78.54 53 ALA D O 1
ATOM 8062 N N . PRO D 1 64 ? -1.368 -110.145 23.573 1.00 73.25 54 PRO D N 1
ATOM 8063 C CA . PRO D 1 64 ? -0.808 -108.813 23.328 1.00 73.50 54 PRO D CA 1
ATOM 8064 C C . PRO D 1 64 ? 0.701 -108.891 23.073 1.00 74.87 54 PRO D C 1
ATOM 8065 O O . PRO D 1 64 ? 1.371 -109.551 23.833 1.00 82.43 54 PRO D O 1
ATOM 8069 N N . LEU D 1 65 ? 1.198 -108.212 22.040 1.00 72.97 55 LEU D N 1
ATOM 8070 C CA . LEU D 1 65 ? 2.624 -108.296 21.631 1.00 69.08 55 LEU D CA 1
ATOM 8071 C C . LEU D 1 65 ? 3.055 -107.000 20.941 1.00 69.00 55 LEU D C 1
ATOM 8072 O O . LEU D 1 65 ? 2.286 -106.479 20.102 1.00 67.44 55 LEU D O 1
ATOM 8077 N N . ILE D 1 66 ? 4.258 -106.525 21.261 1.00 62.83 56 ILE D N 1
ATOM 8078 C CA . ILE D 1 66 ? 4.914 -105.411 20.524 1.00 60.65 56 ILE D CA 1
ATOM 8079 C C . ILE D 1 66 ? 5.699 -106.039 19.375 1.00 56.77 56 ILE D C 1
ATOM 8080 O O . ILE D 1 66 ? 6.571 -106.869 19.665 1.00 63.07 56 ILE D O 1
ATOM 8085 N N . LEU D 1 67 ? 5.341 -105.718 18.129 1.00 53.15 57 LEU D N 1
ATOM 8086 C CA . LEU D 1 67 ? 6.051 -106.229 16.928 1.00 50.48 57 LEU D CA 1
ATOM 8087 C C . LEU D 1 67 ? 7.216 -105.281 16.630 1.00 43.55 57 LEU D C 1
ATOM 8088 O O . LEU D 1 67 ? 7.524 -104.427 17.487 1.00 38.37 57 LEU D O 1
ATOM 8093 N N . GLY D 1 68 ? 7.865 -105.469 15.483 1.00 43.65 58 GLY D N 1
ATOM 8094 C CA . GLY D 1 68 ? 8.942 -104.597 14.983 1.00 44.34 58 GLY D CA 1
ATOM 8095 C C . GLY D 1 68 ? 10.305 -105.078 15.435 1.00 40.60 58 GLY D C 1
ATOM 8096 O O . GLY D 1 68 ? 10.499 -105.285 16.644 1.00 36.61 58 GLY D O 1
ATOM 8097 N N . HIS D 1 69 ? 11.220 -105.246 14.487 1.00 40.78 59 HIS D N 1
ATOM 8098 C CA . HIS D 1 69 ? 12.602 -105.719 14.744 1.00 39.37 59 HIS D CA 1
ATOM 8099 C C . HIS D 1 69 ? 13.589 -104.964 13.859 1.00 37.44 59 HIS D C 1
ATOM 8100 O O . HIS D 1 69 ? 14.702 -105.465 13.741 1.00 38.55 59 HIS D O 1
ATOM 8107 N N . GLU D 1 70 ? 13.190 -103.838 13.237 1.00 34.83 60 GLU D N 1
ATOM 8108 C CA . GLU D 1 70 ? 14.066 -103.057 12.313 1.00 32.01 60 GLU D CA 1
ATOM 8109 C C . GLU D 1 70 ? 14.270 -101.663 12.906 1.00 32.93 60 GLU D C 1
ATOM 8110 O O . GLU D 1 70 ? 13.791 -100.680 12.294 1.00 36.23 60 GLU D O 1
ATOM 8116 N N . GLY D 1 71 ? 14.990 -101.601 14.032 1.00 33.49 61 GLY D N 1
ATOM 8117 C CA . GLY D 1 71 ? 15.125 -100.405 14.886 1.00 31.34 61 GLY D CA 1
ATOM 8118 C C . GLY D 1 71 ? 16.492 -99.750 14.788 1.00 30.86 61 GLY D C 1
ATOM 8119 O O . GLY D 1 71 ? 17.500 -100.470 14.755 1.00 31.58 61 GLY D O 1
ATOM 8120 N N . ALA D 1 72 ? 16.509 -98.416 14.746 1.00 29.16 62 ALA D N 1
ATOM 8121 C CA . ALA D 1 72 ? 17.696 -97.558 14.926 1.00 29.20 62 ALA D CA 1
ATOM 8122 C C . ALA D 1 72 ? 17.300 -96.462 15.911 1.00 30.15 62 ALA D C 1
ATOM 8123 O O . ALA D 1 72 ? 16.097 -96.208 16.047 1.00 33.57 62 ALA D O 1
ATOM 8125 N N . GLY D 1 73 ? 18.259 -95.877 16.616 1.00 30.13 63 GLY D N 1
ATOM 8126 C CA . GLY D 1 73 ? 17.936 -94.923 17.689 1.00 29.54 63 GLY D CA 1
ATOM 8127 C C . GLY D 1 73 ? 19.182 -94.443 18.399 1.00 29.68 63 GLY D C 1
ATOM 8128 O O . GLY D 1 73 ? 20.261 -94.471 17.803 1.00 25.37 63 GLY D O 1
ATOM 8129 N N . VAL D 1 74 ? 19.027 -94.037 19.653 1.00 33.53 64 VAL D N 1
ATOM 8130 C CA . VAL D 1 74 ? 20.101 -93.352 20.421 1.00 36.51 64 VAL D CA 1
ATOM 8131 C C . VAL D 1 74 ? 20.164 -93.964 21.825 1.00 35.19 64 VAL D C 1
ATOM 8132 O O . VAL D 1 74 ? 19.105 -94.189 22.447 1.00 35.82 64 VAL D O 1
ATOM 8136 N N . ILE D 1 75 ? 21.373 -94.256 22.289 1.00 35.28 65 ILE D N 1
ATOM 8137 C CA . ILE D 1 75 ? 21.599 -94.837 23.641 1.00 36.36 65 ILE D CA 1
ATOM 8138 C C . ILE D 1 75 ? 21.317 -93.729 24.657 1.00 39.48 65 ILE D C 1
ATOM 8139 O O . ILE D 1 75 ? 21.782 -92.575 24.448 1.00 36.20 65 ILE D O 1
ATOM 8144 N N . ILE D 1 76 ? 20.554 -94.071 25.694 1.00 42.20 66 ILE D N 1
ATOM 8145 C CA . ILE D 1 76 ? 20.148 -93.150 26.792 1.00 44.60 66 ILE D CA 1
ATOM 8146 C C . ILE D 1 76 ? 20.804 -93.644 28.091 1.00 46.87 66 ILE D C 1
ATOM 8147 O O . ILE D 1 76 ? 20.618 -94.831 28.483 1.00 43.29 66 ILE D O 1
ATOM 8152 N N . GLY D 1 77 ? 21.546 -92.754 28.741 1.00 46.90 67 GLY D N 1
ATOM 8153 C CA . GLY D 1 77 ? 22.222 -93.061 30.006 1.00 49.88 67 GLY D CA 1
ATOM 8154 C C . GLY D 1 77 ? 23.490 -93.858 29.769 1.00 51.58 67 GLY D C 1
ATOM 8155 O O . GLY D 1 77 ? 23.655 -94.431 28.665 1.00 47.74 67 GLY D O 1
ATOM 8156 N N . GLY D 1 78 ? 24.360 -93.880 30.777 1.00 51.25 68 GLY D N 1
ATOM 8157 C CA . GLY D 1 78 ? 25.653 -94.582 30.732 1.00 50.47 68 GLY D CA 1
ATOM 8158 C C . GLY D 1 78 ? 26.678 -93.804 29.919 1.00 46.51 68 GLY D C 1
ATOM 8159 O O . GLY D 1 78 ? 26.394 -92.715 29.428 1.00 46.70 68 GLY D O 1
ATOM 8160 N N . PRO D 1 79 ? 27.897 -94.363 29.752 1.00 49.05 69 PRO D N 1
ATOM 8161 C CA . PRO D 1 79 ? 29.010 -93.659 29.107 1.00 49.84 69 PRO D CA 1
ATOM 8162 C C . PRO D 1 79 ? 28.849 -93.471 27.594 1.00 50.05 69 PRO D C 1
ATOM 8163 O O . PRO D 1 79 ? 29.638 -92.744 27.031 1.00 50.32 69 PRO D O 1
ATOM 8167 N N . ARG D 1 80 ? 27.872 -94.157 26.989 1.00 50.95 70 ARG D N 1
ATOM 8168 C CA . ARG D 1 80 ? 27.557 -94.073 25.537 1.00 48.40 70 ARG D CA 1
ATOM 8169 C C . ARG D 1 80 ? 26.258 -93.291 25.326 1.00 45.44 70 ARG D C 1
ATOM 8170 O O . ARG D 1 80 ? 25.716 -93.369 24.215 1.00 42.71 70 ARG D O 1
ATOM 8178 N N . ASP D 1 81 ? 25.789 -92.568 26.346 1.00 46.37 71 ASP D N 1
ATOM 8179 C CA . ASP D 1 81 ? 24.600 -91.680 26.255 1.00 47.24 71 ASP D CA 1
ATOM 8180 C C . ASP D 1 81 ? 24.770 -90.777 25.027 1.00 42.76 71 ASP D C 1
ATOM 8181 O O . ASP D 1 81 ? 25.885 -90.283 24.816 1.00 38.32 71 ASP D O 1
ATOM 8186 N N . GLY D 1 82 ? 23.708 -90.622 24.229 1.00 45.25 72 GLY D N 1
ATOM 8187 C CA . GLY D 1 82 ? 23.690 -89.785 23.011 1.00 41.69 72 GLY D CA 1
ATOM 8188 C C . GLY D 1 82 ? 24.299 -90.477 21.797 1.00 39.98 72 GLY D C 1
ATOM 8189 O O . GLY D 1 82 ? 24.262 -89.870 20.699 1.00 38.80 72 GLY D O 1
ATOM 8190 N N . GLU D 1 83 ? 24.859 -91.683 21.944 1.00 37.81 73 GLU D N 1
ATOM 8191 C CA . GLU D 1 83 ? 25.466 -92.402 20.790 1.00 37.36 73 GLU D CA 1
ATOM 8192 C C . GLU D 1 83 ? 24.334 -92.882 19.881 1.00 33.49 73 GLU D C 1
ATOM 8193 O O . GLU D 1 83 ? 23.356 -93.434 20.420 1.00 38.75 73 GLU D O 1
ATOM 8199 N N . ARG D 1 84 ? 24.467 -92.636 18.577 1.00 30.28 74 ARG D N 1
ATOM 8200 C CA . ARG D 1 84 ? 23.503 -93.039 17.524 1.00 30.39 74 ARG D CA 1
ATOM 8201 C C . ARG D 1 84 ? 23.897 -94.437 17.045 1.00 31.15 74 ARG D C 1
ATOM 8202 O O . ARG D 1 84 ? 25.073 -94.610 16.672 1.00 32.42 74 ARG D O 1
ATOM 8210 N N . VAL D 1 85 ? 22.955 -95.384 17.084 1.00 30.17 75 VAL D N 1
ATOM 8211 C CA . VAL D 1 85 ? 23.193 -96.829 16.812 1.00 29.62 75 VAL D CA 1
ATOM 8212 C C . VAL D 1 85 ? 22.019 -97.380 16.010 1.00 30.25 75 VAL D C 1
ATOM 8213 O O . VAL D 1 85 ? 20.904 -96.832 16.116 1.00 31.01 75 VAL D O 1
ATOM 8217 N N . THR D 1 86 ? 22.278 -98.444 15.247 1.00 31.38 76 THR D N 1
ATOM 8218 C CA . THR D 1 86 ? 21.241 -99.303 14.621 1.00 30.16 76 THR D CA 1
ATOM 8219 C C . THR D 1 86 ? 21.353 -100.720 15.202 1.00 33.04 76 THR D C 1
ATOM 8220 O O . THR D 1 86 ? 22.481 -101.195 15.445 1.00 29.05 76 THR D O 1
ATOM 8224 N N . ILE D 1 87 ? 20.205 -101.363 15.416 1.00 32.52 77 ILE D N 1
ATOM 8225 C CA . ILE D 1 87 ? 20.078 -102.573 16.274 1.00 35.01 77 ILE D CA 1
ATOM 8226 C C . ILE D 1 87 ? 20.038 -103.836 15.405 1.00 35.67 77 ILE D C 1
ATOM 8227 O O . ILE D 1 87 ? 19.166 -103.926 14.544 1.00 38.94 77 ILE D O 1
ATOM 8232 N N . ASN D 1 88 ? 20.977 -104.759 15.629 1.00 36.68 78 ASN D N 1
ATOM 8233 C CA . ASN D 1 88 ? 20.868 -106.192 15.248 1.00 33.01 78 ASN D CA 1
ATOM 8234 C C . ASN D 1 88 ? 19.909 -106.862 16.227 1.00 33.71 78 ASN D C 1
ATOM 8235 O O . ASN D 1 88 ? 20.235 -107.059 17.399 1.00 36.77 78 ASN D O 1
ATOM 8240 N N . PRO D 1 89 ? 18.686 -107.226 15.794 1.00 32.03 79 PRO D N 1
ATOM 8241 C CA . PRO D 1 89 ? 17.697 -107.786 16.717 1.00 33.51 79 PRO D CA 1
ATOM 8242 C C . PRO D 1 89 ? 17.938 -109.261 17.102 1.00 34.91 79 PRO D C 1
ATOM 8243 O O . PRO D 1 89 ? 17.295 -109.712 18.052 1.00 34.86 79 PRO D O 1
ATOM 8247 N N . LEU D 1 90 ? 18.833 -109.982 16.402 1.00 38.41 80 LEU D N 1
ATOM 8248 C CA . LEU D 1 90 ? 19.069 -111.443 16.648 1.00 41.42 80 LEU D CA 1
ATOM 8249 C C . LEU D 1 90 ? 20.161 -111.618 17.694 1.00 38.99 80 LEU D C 1
ATOM 8250 O O . LEU D 1 90 ? 21.318 -111.344 17.358 1.00 37.56 80 LEU D O 1
ATOM 8255 N N . VAL D 1 91 ? 19.798 -112.139 18.865 1.00 40.69 81 VAL D N 1
ATOM 8256 C CA . VAL D 1 91 ? 20.746 -112.425 19.977 1.00 44.54 81 VAL D CA 1
ATOM 8257 C C . VAL D 1 91 ? 21.130 -113.912 19.937 1.00 45.69 81 VAL D C 1
ATOM 8258 O O . VAL D 1 91 ? 20.230 -114.778 20.027 1.00 40.04 81 VAL D O 1
ATOM 8262 N N . THR D 1 92 ? 22.435 -114.178 19.843 1.00 50.34 82 THR D N 1
ATOM 8263 C CA . THR D 1 92 ? 23.020 -115.522 19.598 1.00 54.61 82 THR D CA 1
ATOM 8264 C C . THR D 1 92 ? 23.929 -115.943 20.764 1.00 61.57 82 THR D C 1
ATOM 8265 O O . THR D 1 92 ? 24.612 -115.057 21.326 1.00 63.16 82 THR D O 1
ATOM 8269 N N . CYS D 1 93 ? 23.981 -117.259 21.044 1.00 61.60 83 CYS D N 1
ATOM 8270 C CA . CYS D 1 93 ? 24.579 -117.880 22.262 1.00 56.27 83 CYS D CA 1
ATOM 8271 C C . CYS D 1 93 ? 26.114 -117.832 22.209 1.00 58.39 83 CYS D C 1
ATOM 8272 O O . CYS D 1 93 ? 26.721 -117.832 23.297 1.00 64.54 83 CYS D O 1
ATOM 8275 N N . GLY D 1 94 ? 26.708 -117.744 21.011 1.00 59.44 84 GLY D N 1
ATOM 8276 C CA . GLY D 1 94 ? 28.159 -117.571 20.788 1.00 53.41 84 GLY D CA 1
ATOM 8277 C C . GLY D 1 94 ? 28.953 -118.860 20.975 1.00 52.39 84 GLY D C 1
ATOM 8278 O O . GLY D 1 94 ? 30.141 -118.862 20.573 1.00 47.80 84 GLY D O 1
ATOM 8279 N N . THR D 1 95 ? 28.338 -119.923 21.523 1.00 48.55 85 THR D N 1
ATOM 8280 C CA . THR D 1 95 ? 29.036 -121.168 21.968 1.00 53.43 85 THR D CA 1
ATOM 8281 C C . THR D 1 95 ? 28.526 -122.455 21.290 1.00 54.64 85 THR D C 1
ATOM 8282 O O . THR D 1 95 ? 29.268 -123.445 21.335 1.00 59.46 85 THR D O 1
ATOM 8286 N N . CYS D 1 96 ? 27.315 -122.478 20.721 1.00 57.67 86 CYS D N 1
ATOM 8287 C CA . CYS D 1 96 ? 26.778 -123.638 19.952 1.00 56.23 86 CYS D CA 1
ATOM 8288 C C . CYS D 1 96 ? 27.632 -123.868 18.701 1.00 52.79 86 CYS D C 1
ATOM 8289 O O . CYS D 1 96 ? 28.336 -122.961 18.242 1.00 54.41 86 CYS D O 1
ATOM 8292 N N . PRO D 1 97 ? 27.606 -125.087 18.112 1.00 48.62 87 PRO D N 1
ATOM 8293 C CA . PRO D 1 97 ? 28.417 -125.380 16.927 1.00 49.07 87 PRO D CA 1
ATOM 8294 C C . PRO D 1 97 ? 28.183 -124.358 15.796 1.00 44.96 87 PRO D C 1
ATOM 8295 O O . PRO D 1 97 ? 29.160 -123.878 15.193 1.00 43.91 87 PRO D O 1
ATOM 8299 N N . ALA D 1 98 ? 26.915 -124.011 15.551 1.00 41.47 88 ALA D N 1
ATOM 8300 C CA . ALA D 1 98 ? 26.523 -122.985 14.551 1.00 44.35 88 ALA D CA 1
ATOM 8301 C C . ALA D 1 98 ? 27.328 -121.702 14.796 1.00 45.73 88 ALA D C 1
ATOM 8302 O O . ALA D 1 98 ? 28.018 -121.259 13.853 1.00 50.51 88 ALA D O 1
ATOM 8304 N N . CYS D 1 99 ? 27.317 -121.162 16.021 1.00 46.88 89 CYS D N 1
ATOM 8305 C CA . CYS D 1 99 ? 28.078 -119.924 16.358 1.00 52.10 89 CYS D CA 1
ATOM 8306 C C . CYS D 1 99 ? 29.578 -120.128 16.121 1.00 53.33 89 CYS D C 1
ATOM 8307 O O . CYS D 1 99 ? 30.198 -119.250 15.471 1.00 46.98 89 CYS D O 1
ATOM 8310 N N . VAL D 1 100 ? 30.149 -121.227 16.627 1.00 55.98 90 VAL D N 1
ATOM 8311 C CA . VAL D 1 100 ? 31.632 -121.375 16.683 1.00 55.86 90 VAL D CA 1
ATOM 8312 C C . VAL D 1 100 ? 32.191 -121.448 15.253 1.00 57.83 90 VAL D C 1
ATOM 8313 O O . VAL D 1 100 ? 33.291 -120.908 15.046 1.00 58.59 90 VAL D O 1
ATOM 8317 N N . SER D 1 101 ? 31.456 -121.996 14.274 1.00 60.75 91 SER D N 1
ATOM 8318 C CA . SER D 1 101 ? 31.880 -121.977 12.841 1.00 59.52 91 SER D CA 1
ATOM 8319 C C . SER D 1 101 ? 31.647 -120.597 12.202 1.00 55.99 91 SER D C 1
ATOM 8320 O O . SER D 1 101 ? 32.119 -120.393 11.071 1.00 51.92 91 SER D O 1
ATOM 8323 N N . GLY D 1 102 ? 30.932 -119.687 12.875 1.00 58.19 92 GLY D N 1
ATOM 8324 C CA . GLY D 1 102 ? 30.676 -118.312 12.391 1.00 51.74 92 GLY D CA 1
ATOM 8325 C C . GLY D 1 102 ? 29.362 -118.196 11.630 1.00 47.45 92 GLY D C 1
ATOM 8326 O O . GLY D 1 102 ? 29.247 -117.276 10.786 1.00 48.06 92 GLY D O 1
ATOM 8327 N N . ARG D 1 103 ? 28.410 -119.094 11.917 1.00 42.62 93 ARG D N 1
ATOM 8328 C CA . ARG D 1 103 ? 27.048 -119.132 11.321 1.00 38.43 93 ARG D CA 1
ATOM 8329 C C . ARG D 1 103 ? 26.032 -118.936 12.452 1.00 36.60 93 ARG D C 1
ATOM 8330 O O . ARG D 1 103 ? 25.116 -119.761 12.602 1.00 29.77 93 ARG D O 1
ATOM 8338 N N . ASP D 1 104 ? 26.178 -117.835 13.195 1.00 39.03 94 ASP D N 1
ATOM 8339 C CA . ASP D 1 104 ? 25.379 -117.547 14.416 1.00 38.42 94 ASP D CA 1
ATOM 8340 C C . ASP D 1 104 ? 23.906 -117.376 14.018 1.00 39.75 94 ASP D C 1
ATOM 8341 O O . ASP D 1 104 ? 23.015 -117.629 14.881 1.00 35.08 94 ASP D O 1
ATOM 8346 N N . ASN D 1 105 ? 23.634 -117.043 12.745 1.00 38.85 95 ASN D N 1
ATOM 8347 C CA . ASN D 1 105 ? 22.247 -116.970 12.199 1.00 38.05 95 ASN D CA 1
ATOM 8348 C C . ASN D 1 105 ? 21.523 -118.296 12.447 1.00 36.05 95 ASN D C 1
ATOM 8349 O O . ASN D 1 105 ? 20.267 -118.296 12.517 1.00 28.28 95 ASN D O 1
ATOM 8354 N N . LEU D 1 106 ? 22.276 -119.387 12.609 1.00 38.62 96 LEU D N 1
ATOM 8355 C CA . LEU D 1 106 ? 21.694 -120.736 12.820 1.00 42.08 96 LEU D CA 1
ATOM 8356 C C . LEU D 1 106 ? 21.745 -121.173 14.289 1.00 44.71 96 LEU D C 1
ATOM 8357 O O . LEU D 1 106 ? 21.307 -122.317 14.535 1.00 45.49 96 LEU D O 1
ATOM 8362 N N . CYS D 1 107 ? 22.183 -120.313 15.230 1.00 48.22 97 CYS D N 1
ATOM 8363 C CA . CYS D 1 107 ? 22.303 -120.654 16.681 1.00 44.26 97 CYS D CA 1
ATOM 8364 C C . CYS D 1 107 ? 21.083 -121.474 17.107 1.00 45.54 97 CYS D C 1
ATOM 8365 O O . CYS D 1 107 ? 19.961 -121.177 16.634 1.00 42.93 97 CYS D O 1
ATOM 8368 N N . ALA D 1 108 ? 21.294 -122.469 17.974 1.00 46.29 98 ALA D N 1
ATOM 8369 C CA . ALA D 1 108 ? 20.245 -123.419 18.419 1.00 46.49 98 ALA D CA 1
ATOM 8370 C C . ALA D 1 108 ? 19.237 -122.707 19.344 1.00 48.39 98 ALA D C 1
ATOM 8371 O O . ALA D 1 108 ? 18.071 -123.160 19.414 1.00 40.39 98 ALA D O 1
ATOM 8373 N N . THR D 1 109 ? 19.656 -121.619 20.005 1.00 51.34 99 THR D N 1
ATOM 8374 C CA . THR D 1 109 ? 18.836 -120.842 20.976 1.00 53.15 99 THR D CA 1
ATOM 8375 C C . THR D 1 109 ? 18.700 -119.383 20.511 1.00 58.72 99 THR D C 1
ATOM 8376 O O . THR D 1 109 ? 18.632 -118.479 21.384 1.00 52.98 99 THR D O 1
ATOM 8380 N N . ARG D 1 110 ? 18.632 -119.165 19.190 1.00 61.75 100 ARG D N 1
ATOM 8381 C CA . ARG D 1 110 ? 18.607 -117.814 18.564 1.00 59.28 100 ARG D CA 1
ATOM 8382 C C . ARG D 1 110 ? 17.282 -117.135 18.905 1.00 54.29 100 ARG D C 1
ATOM 8383 O O . ARG D 1 110 ? 16.214 -117.731 18.682 1.00 53.98 100 ARG D O 1
ATOM 8391 N N . GLN D 1 111 ? 17.363 -115.931 19.459 1.00 58.86 101 GLN D N 1
ATOM 8392 C CA . GLN D 1 111 ? 16.185 -115.096 19.789 1.00 58.39 101 GLN D CA 1
ATOM 8393 C C . GLN D 1 111 ? 16.263 -113.843 18.924 1.00 56.89 101 GLN D C 1
ATOM 8394 O O . GLN D 1 111 ? 17.387 -113.371 18.660 1.00 49.48 101 GLN D O 1
ATOM 8400 N N . ILE D 1 112 ? 15.110 -113.348 18.485 1.00 60.31 102 ILE D N 1
ATOM 8401 C CA . ILE D 1 112 ? 15.001 -112.047 17.769 1.00 57.33 102 ILE D CA 1
ATOM 8402 C C . ILE D 1 112 ? 14.069 -111.162 18.590 1.00 52.29 102 ILE D C 1
ATOM 8403 O O . ILE D 1 112 ? 13.251 -111.699 19.357 1.00 45.73 102 ILE D O 1
ATOM 8408 N N . ILE D 1 113 ? 14.272 -109.854 18.486 1.00 53.28 103 ILE D N 1
ATOM 8409 C CA . ILE D 1 113 ? 13.337 -108.815 18.999 1.00 53.50 103 ILE D CA 1
ATOM 8410 C C . ILE D 1 113 ? 12.010 -109.011 18.252 1.00 50.16 103 ILE D C 1
ATOM 8411 O O . ILE D 1 113 ? 12.072 -109.307 17.038 1.00 47.02 103 ILE D O 1
ATOM 8416 N N . SER D 1 114 ? 10.881 -108.932 18.972 1.00 49.14 104 SER D N 1
ATOM 8417 C CA . SER D 1 114 ? 9.486 -109.108 18.474 1.00 57.67 104 SER D CA 1
ATOM 8418 C C . SER D 1 114 ? 9.057 -110.582 18.537 1.00 63.21 104 SER D C 1
ATOM 8419 O O . SER D 1 114 ? 7.965 -110.914 18.016 1.00 56.56 104 SER D O 1
ATOM 8422 N N . MET D 1 115 ? 9.888 -111.430 19.149 1.00 73.95 105 MET D N 1
ATOM 8423 C CA . MET D 1 115 ? 9.745 -112.912 19.202 1.00 80.22 105 MET D CA 1
ATOM 8424 C C . MET D 1 115 ? 9.824 -113.319 20.670 1.00 79.92 105 MET D C 1
ATOM 8425 O O . MET D 1 115 ? 10.922 -113.334 21.222 1.00 76.69 105 MET D O 1
ATOM 8430 N N . PRO D 1 116 ? 8.701 -113.642 21.363 1.00 83.39 106 PRO D N 1
ATOM 8431 C CA . PRO D 1 116 ? 8.736 -113.797 22.821 1.00 84.77 106 PRO D CA 1
ATOM 8432 C C . PRO D 1 116 ? 9.825 -114.791 23.233 1.00 81.29 106 PRO D C 1
ATOM 8433 O O . PRO D 1 116 ? 10.009 -115.806 22.563 1.00 74.53 106 PRO D O 1
ATOM 8437 N N . PRO D 1 117 ? 10.586 -114.551 24.333 1.00 78.08 107 PRO D N 1
ATOM 8438 C CA . PRO D 1 117 ? 10.269 -113.528 25.337 1.00 75.03 107 PRO D CA 1
ATOM 8439 C C . PRO D 1 117 ? 10.755 -112.080 25.128 1.00 72.90 107 PRO D C 1
ATOM 8440 O O . PRO D 1 117 ? 10.715 -111.309 26.083 1.00 71.03 107 PRO D O 1
ATOM 8444 N N A ARG D 1 118 ? 11.190 -111.736 23.911 0.50 67.90 108 ARG D N 1
ATOM 8445 N N B ARG D 1 118 ? 11.191 -111.739 23.908 0.50 70.15 108 ARG D N 1
ATOM 8446 C CA A ARG D 1 118 ? 11.743 -110.394 23.576 0.50 65.03 108 ARG D CA 1
ATOM 8447 C CA B ARG D 1 118 ? 11.755 -110.407 23.549 0.50 68.55 108 ARG D CA 1
ATOM 8448 C C A ARG D 1 118 ? 10.660 -109.534 22.908 0.50 63.29 108 ARG D C 1
ATOM 8449 C C B ARG D 1 118 ? 10.661 -109.535 22.905 0.50 65.23 108 ARG D C 1
ATOM 8450 O O A ARG D 1 118 ? 10.199 -109.894 21.798 0.50 61.60 108 ARG D O 1
ATOM 8451 O O B ARG D 1 118 ? 10.188 -109.892 21.799 0.50 63.21 108 ARG D O 1
ATOM 8466 N N . ASP D 1 119 ? 10.275 -108.440 23.577 1.00 62.34 109 ASP D N 1
ATOM 8467 C CA . ASP D 1 119 ? 9.326 -107.416 23.052 1.00 59.17 109 ASP D CA 1
ATOM 8468 C C . ASP D 1 119 ? 9.933 -106.782 21.792 1.00 57.18 109 ASP D C 1
ATOM 8469 O O . ASP D 1 119 ? 11.182 -106.780 21.653 1.00 57.67 109 ASP D O 1
ATOM 8474 N N . GLY D 1 120 ? 9.079 -106.282 20.899 1.00 51.24 110 GLY D N 1
ATOM 8475 C CA . GLY D 1 120 ? 9.493 -105.670 19.626 1.00 49.50 110 GLY D CA 1
ATOM 8476 C C . GLY D 1 120 ? 9.841 -104.203 19.809 1.00 49.22 110 GLY D C 1
ATOM 8477 O O . GLY D 1 120 ? 9.688 -103.682 20.940 1.00 46.22 110 GLY D O 1
ATOM 8478 N N . ALA D 1 121 ? 10.270 -103.558 18.721 1.00 47.37 111 ALA D N 1
ATOM 8479 C CA . ALA D 1 121 ? 10.839 -102.189 18.689 1.00 45.88 111 ALA D CA 1
ATOM 8480 C C . ALA D 1 121 ? 9.786 -101.154 18.245 1.00 42.96 111 ALA D C 1
ATOM 8481 O O . ALA D 1 121 ? 10.160 -99.969 18.108 1.00 43.05 111 ALA D O 1
ATOM 8483 N N . PHE D 1 122 ? 8.524 -101.561 18.035 1.00 38.25 112 PHE D N 1
ATOM 8484 C CA . PHE D 1 122 ? 7.384 -100.644 17.761 1.00 37.32 112 PHE D CA 1
ATOM 8485 C C . PHE D 1 122 ? 7.031 -99.887 19.053 1.00 36.17 112 PHE D C 1
ATOM 8486 O O . PHE D 1 122 ? 5.888 -100.007 19.543 1.00 33.49 112 PHE D O 1
ATOM 8494 N N . ALA D 1 123 ? 7.987 -99.132 19.602 1.00 33.93 113 ALA D N 1
ATOM 8495 C CA . ALA D 1 123 ? 7.857 -98.461 20.917 1.00 35.13 113 ALA D CA 1
ATOM 8496 C C . ALA D 1 123 ? 8.987 -97.443 21.076 1.00 37.09 113 ALA D C 1
ATOM 8497 O O . ALA D 1 123 ? 9.947 -97.498 20.287 1.00 36.40 113 ALA D O 1
ATOM 8499 N N . GLN D 1 124 ? 8.875 -96.544 22.054 1.00 37.62 114 GLN D N 1
ATOM 8500 C CA . GLN D 1 124 ? 9.790 -95.375 22.169 1.00 39.88 114 GLN D CA 1
ATOM 8501 C C . GLN D 1 124 ? 11.152 -95.826 22.700 1.00 38.15 114 GLN D C 1
ATOM 8502 O O . GLN D 1 124 ? 12.130 -95.090 22.480 1.00 37.30 114 GLN D O 1
ATOM 8508 N N . TYR D 1 125 ? 11.212 -96.960 23.402 1.00 38.96 115 TYR D N 1
ATOM 8509 C CA . TYR D 1 125 ? 12.466 -97.493 23.998 1.00 42.16 115 TYR D CA 1
ATOM 8510 C C . TYR D 1 125 ? 12.531 -99.018 23.903 1.00 43.63 115 TYR D C 1
ATOM 8511 O O . TYR D 1 125 ? 11.484 -99.684 23.983 1.00 46.27 115 TYR D O 1
ATOM 8520 N N A VAL D 1 126 ? 13.749 -99.539 23.740 0.70 45.93 116 VAL D N 1
ATOM 8521 N N B VAL D 1 126 ? 13.747 -99.552 23.730 0.30 45.44 116 VAL D N 1
ATOM 8522 C CA A VAL D 1 126 ? 14.062 -100.998 23.775 0.70 48.15 116 VAL D CA 1
ATOM 8523 C CA B VAL D 1 126 ? 14.058 -101.015 23.750 0.30 46.92 116 VAL D CA 1
ATOM 8524 C C A VAL D 1 126 ? 15.340 -101.191 24.596 0.70 50.00 116 VAL D C 1
ATOM 8525 C C B VAL D 1 126 ? 15.359 -101.221 24.535 0.30 49.15 116 VAL D C 1
ATOM 8526 O O A VAL D 1 126 ? 16.161 -100.247 24.651 0.70 49.57 116 VAL D O 1
ATOM 8527 O O B VAL D 1 126 ? 16.220 -100.316 24.497 0.30 49.11 116 VAL D O 1
ATOM 8534 N N . ALA D 1 127 ? 15.487 -102.370 25.208 1.00 51.87 117 ALA D N 1
ATOM 8535 C CA . ALA D 1 127 ? 16.683 -102.780 25.980 1.00 53.53 117 ALA D CA 1
ATOM 8536 C C . ALA D 1 127 ? 17.456 -103.805 25.155 1.00 54.71 117 ALA D C 1
ATOM 8537 O O . ALA D 1 127 ? 16.826 -104.803 24.749 1.00 59.99 117 ALA D O 1
ATOM 8539 N N . MET D 1 128 ? 18.753 -103.571 24.925 1.00 54.90 118 MET D N 1
ATOM 8540 C CA . MET D 1 128 ? 19.565 -104.398 23.994 1.00 56.71 118 MET D CA 1
ATOM 8541 C C . MET D 1 128 ? 21.004 -104.541 24.479 1.00 60.69 118 MET D C 1
ATOM 8542 O O . MET D 1 128 ? 21.608 -103.575 24.947 1.00 64.11 118 MET D O 1
ATOM 8547 N N . PRO D 1 129 ? 21.589 -105.758 24.356 1.00 59.90 119 PRO D N 1
ATOM 8548 C CA . PRO D 1 129 ? 23.009 -105.970 24.621 1.00 56.85 119 PRO D CA 1
ATOM 8549 C C . PRO D 1 129 ? 23.881 -105.093 23.714 1.00 48.99 119 PRO D C 1
ATOM 8550 O O . PRO D 1 129 ? 23.509 -104.882 22.571 1.00 43.67 119 PRO D O 1
ATOM 8554 N N . ALA D 1 130 ? 25.022 -104.647 24.250 1.00 45.63 120 ALA D N 1
ATOM 8555 C CA . ALA D 1 130 ? 26.041 -103.820 23.562 1.00 43.23 120 ALA D CA 1
ATOM 8556 C C . ALA D 1 130 ? 26.457 -104.448 22.227 1.00 42.21 120 ALA D C 1
ATOM 8557 O O . ALA D 1 130 ? 26.679 -103.672 21.269 1.00 40.16 120 ALA D O 1
ATOM 8559 N N . ARG D 1 131 ? 26.588 -105.781 22.153 1.00 42.75 121 ARG D N 1
ATOM 8560 C CA . ARG D 1 131 ? 27.192 -106.465 20.969 1.00 46.36 121 ARG D CA 1
ATOM 8561 C C . ARG D 1 131 ? 26.211 -106.444 19.782 1.00 43.17 121 ARG D C 1
ATOM 8562 O O . ARG D 1 131 ? 26.681 -106.622 18.628 1.00 41.53 121 ARG D O 1
ATOM 8570 N N . ASN D 1 132 ? 24.924 -106.179 20.037 1.00 41.08 122 ASN D N 1
ATOM 8571 C CA . ASN D 1 132 ? 23.858 -106.061 19.002 1.00 41.82 122 ASN D CA 1
ATOM 8572 C C . ASN D 1 132 ? 23.697 -104.609 18.522 1.00 39.96 122 ASN D C 1
ATOM 8573 O O . ASN D 1 132 ? 22.690 -104.326 17.863 1.00 43.17 122 ASN D O 1
ATOM 8578 N N . LEU D 1 133 ? 24.624 -103.706 18.839 1.00 36.19 123 LEU D N 1
ATOM 8579 C CA . LEU D 1 133 ? 24.511 -102.281 18.449 1.00 32.78 123 LEU D CA 1
ATOM 8580 C C . LEU D 1 133 ? 25.683 -101.968 17.530 1.00 32.83 123 LEU D C 1
ATOM 8581 O O . LEU D 1 133 ? 26.813 -102.350 17.860 1.00 38.02 123 LEU D O 1
ATOM 8586 N N . VAL D 1 134 ? 25.410 -101.332 16.399 1.00 29.19 124 VAL D N 1
ATOM 8587 C CA . VAL D 1 134 ? 26.451 -100.813 15.478 1.00 30.11 124 VAL D CA 1
ATOM 8588 C C . VAL D 1 134 ? 26.329 -99.291 15.451 1.00 32.09 124 VAL D C 1
ATOM 8589 O O . VAL D 1 134 ? 25.190 -98.771 15.296 1.00 31.51 124 VAL D O 1
ATOM 8593 N N . THR D 1 135 ? 27.454 -98.598 15.616 1.00 33.98 125 THR D N 1
ATOM 8594 C CA . THR D 1 135 ? 27.463 -97.121 15.670 1.00 36.43 125 THR D CA 1
ATOM 8595 C C . THR D 1 135 ? 27.220 -96.618 14.253 1.00 35.49 125 THR D C 1
ATOM 8596 O O . THR D 1 135 ? 27.775 -97.215 13.313 1.00 41.43 125 THR D O 1
ATOM 8600 N N . VAL D 1 136 ? 26.386 -95.583 14.153 1.00 36.89 126 VAL D N 1
ATOM 8601 C CA . VAL D 1 136 ? 25.939 -94.917 12.899 1.00 33.37 126 VAL D CA 1
ATOM 8602 C C . VAL D 1 136 ? 26.671 -93.589 12.790 1.00 33.67 126 VAL D C 1
ATOM 8603 O O . VAL D 1 136 ? 26.471 -92.726 13.635 1.00 38.83 126 VAL D O 1
ATOM 8607 N N . PRO D 1 137 ? 27.535 -93.372 11.775 1.00 35.72 127 PRO D N 1
ATOM 8608 C CA . PRO D 1 137 ? 28.191 -92.075 11.626 1.00 37.26 127 PRO D CA 1
ATOM 8609 C C . PRO D 1 137 ? 27.167 -90.936 11.458 1.00 38.96 127 PRO D C 1
ATOM 8610 O O . PRO D 1 137 ? 26.010 -91.180 11.143 1.00 40.13 127 PRO D O 1
ATOM 8614 N N . ASP D 1 138 ? 27.614 -89.712 11.735 1.00 40.48 128 ASP D N 1
ATOM 8615 C CA . ASP D 1 138 ? 26.760 -88.498 11.808 1.00 37.74 128 ASP D CA 1
ATOM 8616 C C . ASP D 1 138 ? 26.149 -88.220 10.432 1.00 36.72 128 ASP D C 1
ATOM 8617 O O . ASP D 1 138 ? 25.001 -87.730 10.390 1.00 40.02 128 ASP D O 1
ATOM 8622 N N . ASP D 1 139 ? 26.860 -88.552 9.350 1.00 35.80 129 ASP D N 1
ATOM 8623 C CA . ASP D 1 139 ? 26.402 -88.275 7.958 1.00 35.68 129 ASP D CA 1
ATOM 8624 C C . ASP D 1 139 ? 25.344 -89.297 7.507 1.00 32.51 129 ASP D C 1
ATOM 8625 O O . ASP D 1 139 ? 24.843 -89.154 6.379 1.00 32.29 129 ASP D O 1
ATOM 8630 N N . VAL D 1 140 ? 24.963 -90.262 8.348 1.00 30.18 130 VAL D N 1
ATOM 8631 C CA . VAL D 1 140 ? 23.932 -91.264 7.965 1.00 29.65 130 VAL D CA 1
ATOM 8632 C C . VAL D 1 140 ? 22.696 -91.071 8.827 1.00 27.30 130 VAL D C 1
ATOM 8633 O O . VAL D 1 140 ? 22.750 -91.259 10.036 1.00 28.70 130 VAL D O 1
ATOM 8637 N N . PRO D 1 141 ? 21.546 -90.694 8.241 1.00 24.14 131 PRO D N 1
ATOM 8638 C CA . PRO D 1 141 ? 20.309 -90.601 9.009 1.00 24.05 131 PRO D CA 1
ATOM 8639 C C . PRO D 1 141 ? 19.887 -91.931 9.666 1.00 26.33 131 PRO D C 1
ATOM 8640 O O . PRO D 1 141 ? 19.894 -92.985 9.025 1.00 26.27 131 PRO D O 1
ATOM 8644 N N . LEU D 1 142 ? 19.442 -91.863 10.921 1.00 27.81 132 LEU D N 1
ATOM 8645 C CA . LEU D 1 142 ? 18.891 -93.031 11.656 1.00 30.61 132 LEU D CA 1
ATOM 8646 C C . LEU D 1 142 ? 17.795 -93.703 10.828 1.00 31.71 132 LEU D C 1
ATOM 8647 O O . LEU D 1 142 ? 17.561 -94.916 11.007 1.00 30.11 132 LEU D O 1
ATOM 8652 N N . GLU D 1 143 ? 17.149 -92.945 9.957 1.00 30.17 133 GLU D N 1
ATOM 8653 C CA . GLU D 1 143 ? 16.051 -93.460 9.124 1.00 34.00 133 GLU D CA 1
ATOM 8654 C C . GLU D 1 143 ? 16.633 -94.392 8.056 1.00 31.67 133 GLU D C 1
ATOM 8655 O O . GLU D 1 143 ? 15.993 -95.384 7.743 1.00 29.95 133 GLU D O 1
ATOM 8661 N N . LYS D 1 144 ? 17.825 -94.110 7.538 1.00 31.67 134 LYS D N 1
ATOM 8662 C CA . LYS D 1 144 ? 18.507 -95.028 6.592 1.00 31.25 134 LYS D CA 1
ATOM 8663 C C . LYS D 1 144 ? 19.149 -96.172 7.379 1.00 31.19 134 LYS D C 1
ATOM 8664 O O . LYS D 1 144 ? 19.202 -97.276 6.865 1.00 31.71 134 LYS D O 1
ATOM 8670 N N . ALA D 1 145 ? 19.628 -95.911 8.589 1.00 30.75 135 ALA D N 1
ATOM 8671 C CA . ALA D 1 145 ? 20.335 -96.911 9.414 1.00 30.01 135 ALA D CA 1
ATOM 8672 C C . ALA D 1 145 ? 19.345 -97.987 9.877 1.00 29.85 135 ALA D C 1
ATOM 8673 O O . ALA D 1 145 ? 19.780 -99.131 10.095 1.00 28.68 135 ALA D O 1
ATOM 8675 N N . ALA D 1 146 ? 18.064 -97.650 10.027 1.00 29.43 136 ALA D N 1
ATOM 8676 C CA . ALA D 1 146 ? 16.997 -98.608 10.402 1.00 30.05 136 ALA D CA 1
ATOM 8677 C C . ALA D 1 146 ? 16.727 -99.621 9.268 1.00 28.80 136 ALA D C 1
ATOM 8678 O O . ALA D 1 146 ? 15.995 -100.583 9.521 1.00 27.69 136 ALA D O 1
ATOM 8680 N N . LEU D 1 147 ? 17.252 -99.403 8.058 1.00 29.35 137 LEU D N 1
ATOM 8681 C CA . LEU D 1 147 ? 17.211 -100.402 6.947 1.00 31.44 137 LEU D CA 1
ATOM 8682 C C . LEU D 1 147 ? 18.326 -101.459 7.118 1.00 34.36 137 LEU D C 1
ATOM 8683 O O . LEU D 1 147 ? 18.428 -102.343 6.238 1.00 35.15 137 LEU D O 1
ATOM 8688 N N . ALA D 1 148 ? 19.159 -101.380 8.168 1.00 33.12 138 ALA D N 1
ATOM 8689 C CA . ALA D 1 148 ? 20.312 -102.289 8.371 1.00 33.62 138 ALA D CA 1
ATOM 8690 C C . ALA D 1 148 ? 19.851 -103.756 8.325 1.00 33.17 138 ALA D C 1
ATOM 8691 O O . ALA D 1 148 ? 20.466 -104.548 7.608 1.00 31.21 138 ALA D O 1
ATOM 8693 N N A GLU D 1 149 ? 18.791 -104.092 9.061 0.67 32.34 139 GLU D N 1
ATOM 8694 N N B GLU D 1 149 ? 18.786 -104.090 9.054 0.33 32.93 139 GLU D N 1
ATOM 8695 C CA A GLU D 1 149 ? 18.319 -105.492 9.240 0.67 36.04 139 GLU D CA 1
ATOM 8696 C CA B GLU D 1 149 ? 18.321 -105.488 9.247 0.33 34.96 139 GLU D CA 1
ATOM 8697 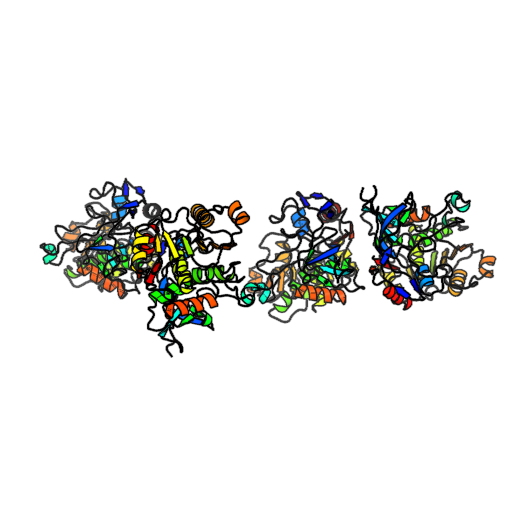C C A GLU D 1 149 ? 17.736 -106.071 7.950 0.67 38.01 139 GLU D C 1
ATOM 8698 C C B GLU D 1 149 ? 17.731 -106.070 7.959 0.33 36.67 139 GLU D C 1
ATOM 8699 O O A GLU D 1 149 ? 18.115 -107.178 7.572 0.67 38.61 139 GLU D O 1
ATOM 8700 O O B GLU D 1 149 ? 18.106 -107.179 7.584 0.33 37.06 139 GLU D O 1
ATOM 8711 N N . PRO D 1 150 ? 16.802 -105.388 7.241 1.00 37.38 140 PRO D N 1
ATOM 8712 C CA . PRO D 1 150 ? 16.214 -105.958 6.030 1.00 37.52 140 PRO D CA 1
ATOM 8713 C C . PRO D 1 150 ? 17.271 -106.105 4.932 1.00 38.36 140 PRO D C 1
ATOM 8714 O O . PRO D 1 150 ? 17.247 -107.102 4.234 1.00 42.49 140 PRO D O 1
ATOM 8718 N N . VAL D 1 151 ? 18.186 -105.141 4.833 1.00 36.34 141 VAL D N 1
ATOM 8719 C CA . VAL D 1 151 ? 19.302 -105.209 3.854 1.00 36.06 141 VAL D CA 1
ATOM 8720 C C . VAL D 1 151 ? 20.213 -106.384 4.248 1.00 35.70 141 VAL D C 1
ATOM 8721 O O . VAL D 1 151 ? 20.687 -107.073 3.336 1.00 35.87 141 VAL D O 1
ATOM 8725 N N . ALA D 1 152 ? 20.404 -106.633 5.547 1.00 33.19 142 ALA D N 1
ATOM 8726 C CA . ALA D 1 152 ? 21.357 -107.641 6.059 1.00 33.67 142 ALA D CA 1
ATOM 8727 C C . ALA D 1 152 ? 20.826 -109.043 5.752 1.00 33.81 142 ALA D C 1
ATOM 8728 O O . ALA D 1 152 ? 21.639 -109.933 5.477 1.00 29.22 142 ALA D O 1
ATOM 8730 N N . VAL D 1 153 ? 19.508 -109.226 5.773 1.00 34.89 143 VAL D N 1
ATOM 8731 C CA . VAL D 1 153 ? 18.873 -110.514 5.374 1.00 34.04 143 VAL D CA 1
ATOM 8732 C C . VAL D 1 153 ? 19.349 -110.870 3.964 1.00 36.80 143 VAL D C 1
ATOM 8733 O O . VAL D 1 153 ? 19.922 -111.960 3.779 1.00 36.10 143 VAL D O 1
ATOM 8737 N N . SER D 1 154 ? 19.138 -109.972 3.003 1.00 36.19 144 SER D N 1
ATOM 8738 C CA . SER D 1 154 ? 19.434 -110.243 1.578 1.00 35.19 144 SER D CA 1
ATOM 8739 C C . SER D 1 154 ? 20.943 -110.232 1.347 1.00 33.40 144 SER D C 1
ATOM 8740 O O . SER D 1 154 ? 21.408 -110.996 0.476 1.00 31.15 144 SER D O 1
ATOM 8743 N N . TRP D 1 155 ? 21.688 -109.410 2.086 1.00 32.43 145 TRP D N 1
ATOM 8744 C CA . TRP D 1 155 ? 23.169 -109.382 1.967 1.00 33.42 145 TRP D CA 1
ATOM 8745 C C . TRP D 1 155 ? 23.709 -110.767 2.334 1.00 31.79 145 TRP D C 1
ATOM 8746 O O . TRP D 1 155 ? 24.544 -111.273 1.594 1.00 35.62 145 TRP D O 1
ATOM 8757 N N . HIS D 1 156 ? 23.242 -111.346 3.435 1.00 33.90 146 HIS D N 1
ATOM 8758 C CA . HIS D 1 156 ? 23.651 -112.698 3.894 1.00 36.09 146 HIS D CA 1
ATOM 8759 C C . HIS D 1 156 ? 23.373 -113.702 2.766 1.00 34.76 146 HIS D C 1
ATOM 8760 O O . HIS D 1 156 ? 24.322 -114.369 2.318 1.00 33.27 146 HIS D O 1
ATOM 8767 N N . ALA D 1 157 ? 22.143 -113.734 2.265 1.00 32.94 147 ALA D N 1
ATOM 8768 C CA . ALA D 1 157 ? 21.721 -114.632 1.168 1.00 35.81 147 ALA D CA 1
ATOM 8769 C C . ALA D 1 157 ? 22.714 -114.556 0.005 1.00 37.57 147 ALA D C 1
ATOM 8770 O O . ALA D 1 157 ? 23.226 -115.626 -0.403 1.00 39.62 147 ALA D O 1
ATOM 8772 N N . VAL D 1 158 ? 22.984 -113.346 -0.486 1.00 34.48 148 VAL D N 1
ATOM 8773 C CA . VAL D 1 158 ? 23.810 -113.095 -1.702 1.00 34.14 148 VAL D CA 1
ATOM 8774 C C . VAL D 1 158 ? 25.273 -113.521 -1.466 1.00 35.94 148 VAL D C 1
ATOM 8775 O O . VAL D 1 158 ? 25.860 -114.148 -2.389 1.00 34.33 148 VAL D O 1
ATOM 8779 N N A ARG D 1 159 ? 25.866 -113.146 -0.322 0.69 34.57 149 ARG D N 1
ATOM 8780 N N B ARG D 1 159 ? 25.871 -113.178 -0.319 0.31 34.90 149 ARG D N 1
ATOM 8781 C CA A ARG D 1 159 ? 27.279 -113.475 0.021 0.69 34.24 149 ARG D CA 1
ATOM 8782 C CA B ARG D 1 159 ? 27.305 -113.491 -0.058 0.31 34.73 149 ARG D CA 1
ATOM 8783 C C A ARG D 1 159 ? 27.415 -115.000 0.097 0.69 34.12 149 ARG D C 1
ATOM 8784 C C B ARG D 1 159 ? 27.456 -115.006 0.138 0.31 34.36 149 ARG D C 1
ATOM 8785 O O A ARG D 1 159 ? 28.312 -115.550 -0.577 0.69 31.70 149 ARG D O 1
ATOM 8786 O O B ARG D 1 159 ? 28.428 -115.567 -0.408 0.31 33.47 149 ARG D O 1
ATOM 8801 N N . LEU D 1 160 ? 26.519 -115.643 0.851 1.00 33.60 150 LEU D N 1
ATOM 8802 C CA . LEU D 1 160 ? 26.523 -117.106 1.083 1.00 33.52 150 LEU D CA 1
ATOM 8803 C C . LEU D 1 160 ? 26.318 -117.834 -0.249 1.00 35.33 150 LEU D C 1
ATOM 8804 O O . LEU D 1 160 ? 27.100 -118.773 -0.533 1.00 35.90 150 LEU D O 1
ATOM 8809 N N . GLY D 1 161 ? 25.291 -117.421 -1.003 1.00 34.48 151 GLY D N 1
ATOM 8810 C CA . GLY D 1 161 ? 24.997 -117.868 -2.379 1.00 32.56 151 GLY D CA 1
ATOM 8811 C C . GLY D 1 161 ? 26.218 -117.786 -3.270 1.00 31.66 151 GLY D C 1
ATOM 8812 O O . GLY D 1 161 ? 26.690 -118.845 -3.729 1.00 35.09 151 GLY D O 1
ATOM 8813 N N . LEU D 1 162 ? 26.746 -116.585 -3.486 1.00 31.46 152 LEU D N 1
ATOM 8814 C CA . LEU D 1 162 ? 27.926 -116.377 -4.362 1.00 33.71 152 LEU D CA 1
ATOM 8815 C C . LEU D 1 162 ? 29.044 -117.341 -3.945 1.00 34.57 152 LEU D C 1
ATOM 8816 O O . LEU D 1 162 ? 29.597 -118.016 -4.837 1.00 38.70 152 LEU D O 1
ATOM 8821 N N . ALA D 1 163 ? 29.361 -117.415 -2.650 1.00 31.93 153 ALA D N 1
ATOM 8822 C CA . ALA D 1 163 ? 30.478 -118.230 -2.115 1.00 31.36 153 ALA D CA 1
ATOM 8823 C C . ALA D 1 163 ? 30.204 -119.723 -2.337 1.00 29.88 153 ALA D C 1
ATOM 8824 O O . ALA D 1 163 ? 31.173 -120.496 -2.330 1.00 27.61 153 ALA D O 1
ATOM 8826 N N . SER D 1 164 ? 28.933 -120.100 -2.496 1.00 29.99 154 SER D N 1
ATOM 8827 C CA . SER D 1 164 ? 28.462 -121.507 -2.584 1.00 30.28 154 SER D CA 1
ATOM 8828 C C . SER D 1 164 ? 28.411 -121.985 -4.042 1.00 30.96 154 SER D C 1
ATOM 8829 O O . SER D 1 164 ? 28.193 -123.195 -4.249 1.00 27.19 154 SER D O 1
ATOM 8832 N N . MET D 1 165 ? 28.558 -121.076 -5.010 1.00 31.76 155 MET D N 1
ATOM 8833 C CA . MET D 1 165 ? 28.384 -121.403 -6.447 1.00 33.07 155 MET D CA 1
ATOM 8834 C C . MET D 1 165 ? 29.543 -122.291 -6.896 1.00 33.27 155 MET D C 1
ATOM 8835 O O . MET D 1 165 ? 30.692 -122.052 -6.460 1.00 34.77 155 MET D O 1
ATOM 8840 N N . ALA D 1 166 ? 29.238 -123.262 -7.759 1.00 30.58 156 ALA D N 1
ATOM 8841 C CA . ALA D 1 166 ? 30.181 -124.308 -8.221 1.00 30.37 156 ALA D CA 1
ATOM 8842 C C . ALA D 1 166 ? 30.983 -123.836 -9.442 1.00 28.85 156 ALA D C 1
ATOM 8843 O O . ALA D 1 166 ? 31.688 -124.685 -10.014 1.00 25.95 156 ALA D O 1
ATOM 8845 N N . ASP D 1 167 ? 30.838 -122.568 -9.863 1.00 28.32 157 ASP D N 1
ATOM 8846 C CA . ASP D 1 167 ? 31.644 -121.955 -10.952 1.00 28.61 157 ASP D CA 1
ATOM 8847 C C . ASP D 1 167 ? 31.680 -120.433 -10.757 1.00 30.89 157 ASP D C 1
ATOM 8848 O O . ASP D 1 167 ? 30.954 -119.937 -9.891 1.00 26.72 157 ASP D O 1
ATOM 8853 N N . ALA D 1 168 ? 32.490 -119.735 -11.562 1.00 34.98 158 ALA D N 1
ATOM 8854 C CA . ALA D 1 168 ? 32.804 -118.291 -11.437 1.00 37.39 158 ALA D CA 1
ATOM 8855 C C . ALA D 1 168 ? 31.971 -117.463 -12.418 1.00 39.41 158 ALA D C 1
ATOM 8856 O O . ALA D 1 168 ? 32.348 -116.289 -12.641 1.00 39.55 158 ALA D O 1
ATOM 8858 N N . ARG D 1 169 ? 30.904 -118.039 -12.984 1.00 39.10 159 ARG D N 1
ATOM 8859 C CA . ARG D 1 169 ? 30.064 -117.372 -14.010 1.00 41.96 159 ARG D CA 1
ATOM 8860 C C . ARG D 1 169 ? 28.922 -116.671 -13.286 1.00 41.33 159 ARG D C 1
ATOM 8861 O O . ARG D 1 169 ? 27.936 -117.337 -12.938 1.00 35.13 159 ARG D O 1
ATOM 8869 N N . ARG D 1 170 ? 29.078 -115.361 -13.121 1.00 46.60 160 ARG D N 1
ATOM 8870 C CA . ARG D 1 170 ? 28.307 -114.500 -12.194 1.00 51.18 160 ARG D CA 1
ATOM 8871 C C . ARG D 1 170 ? 27.765 -113.282 -12.943 1.00 51.95 160 ARG D C 1
ATOM 8872 O O . ARG D 1 170 ? 27.657 -112.221 -12.320 1.00 58.55 160 ARG D O 1
ATOM 8880 N N . ASP D 1 171 ? 27.468 -113.426 -14.235 1.00 52.80 161 ASP D N 1
ATOM 8881 C CA . ASP D 1 171 ? 27.153 -112.292 -15.146 1.00 46.40 161 ASP D CA 1
ATOM 8882 C C . ASP D 1 171 ? 25.748 -111.760 -14.845 1.00 43.40 161 ASP D C 1
ATOM 8883 O O . ASP D 1 171 ? 25.614 -110.529 -14.734 1.00 44.82 161 ASP D O 1
ATOM 8888 N N . SER D 1 172 ? 24.764 -112.645 -14.669 1.00 40.39 162 SER D N 1
ATOM 8889 C CA . SER D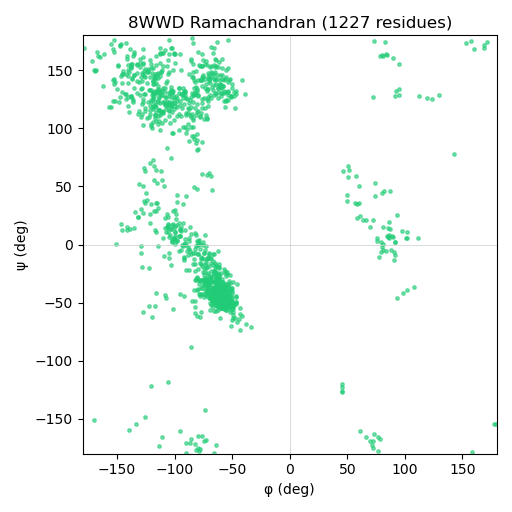 1 172 ? 23.311 -112.313 -14.683 1.00 39.47 162 SER D CA 1
ATOM 8890 C C . SER D 1 172 ? 22.647 -112.679 -13.357 1.00 35.55 162 SER D C 1
ATOM 8891 O O . SER D 1 172 ? 22.815 -113.828 -12.906 1.00 36.28 162 SER D O 1
ATOM 8894 N N . ALA D 1 173 ? 21.851 -111.771 -12.801 1.00 31.67 163 ALA D N 1
ATOM 8895 C CA . ALA D 1 173 ? 20.956 -112.081 -11.668 1.00 30.69 163 ALA D CA 1
ATOM 8896 C C . ALA D 1 173 ? 19.540 -111.625 -12.001 1.00 29.52 163 ALA D C 1
ATOM 8897 O O . ALA D 1 173 ? 19.381 -110.556 -12.621 1.00 30.32 163 ALA D O 1
ATOM 8899 N N . LEU D 1 174 ? 18.561 -112.438 -11.613 1.00 28.37 164 LEU D N 1
ATOM 8900 C CA . LEU D 1 174 ? 17.118 -112.089 -11.610 1.00 27.17 164 LEU D CA 1
ATOM 8901 C C . LEU D 1 174 ? 16.638 -112.142 -10.157 1.00 27.22 164 LEU D C 1
ATOM 8902 O O . LEU D 1 174 ? 16.783 -113.200 -9.509 1.00 26.54 164 LEU D O 1
ATOM 8907 N N . VAL D 1 175 ? 16.163 -111.010 -9.646 1.00 27.05 165 VAL D N 1
ATOM 8908 C CA . VAL D 1 175 ? 15.526 -110.902 -8.309 1.00 26.22 165 VAL D CA 1
ATOM 8909 C C . VAL D 1 175 ? 14.027 -110.884 -8.568 1.00 27.82 165 VAL D C 1
ATOM 8910 O O . VAL D 1 175 ? 13.600 -110.058 -9.391 1.00 29.41 165 VAL D O 1
ATOM 8914 N N . ILE D 1 176 ? 13.288 -111.766 -7.903 1.00 26.70 166 ILE D N 1
ATOM 8915 C CA . ILE D 1 176 ? 11.812 -111.884 -8.007 1.00 28.45 166 ILE D CA 1
ATOM 8916 C C . ILE D 1 176 ? 11.222 -111.251 -6.752 1.00 32.03 166 ILE D C 1
ATOM 8917 O O . ILE D 1 176 ? 11.550 -111.741 -5.641 1.00 31.77 166 ILE D O 1
ATOM 8922 N N . GLY D 1 177 ? 10.405 -110.206 -6.929 1.00 31.07 167 GLY D N 1
ATOM 8923 C CA . GLY D 1 177 ? 9.758 -109.481 -5.825 1.00 30.35 167 GLY D CA 1
ATOM 8924 C C . GLY D 1 177 ? 10.310 -108.076 -5.706 1.00 31.35 167 GLY D C 1
ATOM 8925 O O . GLY D 1 177 ? 11.545 -107.912 -5.636 1.00 32.11 167 GLY D O 1
ATOM 8926 N N . GLY D 1 178 ? 9.412 -107.093 -5.696 1.00 34.16 168 GLY D N 1
ATOM 8927 C CA . GLY D 1 178 ? 9.732 -105.661 -5.561 1.00 34.19 168 GLY D CA 1
ATOM 8928 C C . GLY D 1 178 ? 9.615 -105.193 -4.124 1.00 34.34 168 GLY D C 1
ATOM 8929 O O . GLY D 1 178 ? 9.757 -103.982 -3.909 1.00 39.76 168 GLY D O 1
ATOM 8930 N N . GLY D 1 179 ? 9.407 -106.112 -3.176 1.00 32.59 169 GLY D N 1
ATOM 8931 C CA . GLY D 1 179 ? 9.455 -105.827 -1.731 1.00 32.02 169 GLY D CA 1
ATOM 8932 C C . GLY D 1 179 ? 10.854 -105.438 -1.261 1.00 32.80 169 GLY D C 1
ATOM 8933 O O . GLY D 1 179 ? 11.803 -105.398 -2.086 1.00 30.41 169 GLY D O 1
ATOM 8934 N N . ALA D 1 180 ? 10.993 -105.166 0.039 1.00 33.89 170 ALA D N 1
ATOM 8935 C CA . ALA D 1 180 ? 12.268 -104.775 0.694 1.00 33.07 170 ALA D CA 1
ATOM 8936 C C . ALA D 1 180 ? 13.344 -105.844 0.438 1.00 33.76 170 ALA D C 1
ATOM 8937 O O . ALA D 1 180 ? 14.509 -105.484 0.135 1.00 30.52 170 ALA D O 1
ATOM 8939 N N . ILE D 1 181 ? 12.967 -107.125 0.542 1.00 33.99 171 ILE D N 1
ATOM 8940 C CA . ILE D 1 181 ? 13.900 -108.271 0.349 1.00 32.18 171 ILE D CA 1
ATOM 8941 C C . ILE D 1 181 ? 14.462 -108.199 -1.073 1.00 31.48 171 ILE D C 1
ATOM 8942 O O . ILE D 1 181 ? 15.702 -108.277 -1.233 1.00 31.34 171 ILE D O 1
ATOM 8947 N N . GLY D 1 182 ? 13.599 -108.043 -2.073 1.00 30.46 172 GLY D N 1
ATOM 8948 C CA . GLY D 1 182 ? 14.030 -107.959 -3.479 1.00 29.82 172 GLY D CA 1
ATOM 8949 C C . GLY D 1 182 ? 15.026 -106.835 -3.701 1.00 32.05 172 GLY D C 1
ATOM 8950 O O . GLY D 1 182 ? 16.102 -107.104 -4.289 1.00 31.82 172 GLY D O 1
ATOM 8951 N N . VAL D 1 183 ? 14.693 -105.612 -3.261 1.00 33.09 173 VAL D N 1
ATOM 8952 C CA . VAL D 1 183 ? 15.563 -104.411 -3.434 1.00 33.18 173 VAL D CA 1
ATOM 8953 C C . VAL D 1 183 ? 16.897 -104.709 -2.728 1.00 33.41 173 VAL D C 1
ATOM 8954 O O . VAL D 1 183 ? 17.975 -104.494 -3.336 1.00 35.60 173 VAL D O 1
ATOM 8958 N N . ALA D 1 184 ? 16.842 -105.215 -1.496 1.00 31.35 174 ALA D N 1
ATOM 8959 C CA . ALA D 1 184 ? 18.050 -105.518 -0.696 1.00 30.84 174 ALA D CA 1
ATOM 8960 C C . ALA D 1 184 ? 18.934 -106.500 -1.487 1.00 30.47 174 ALA D C 1
ATOM 8961 O O . ALA D 1 184 ? 20.156 -106.223 -1.654 1.00 28.34 174 ALA D O 1
ATOM 8963 N N . ALA D 1 185 ? 18.330 -107.543 -2.068 1.00 30.81 175 ALA D N 1
ATOM 8964 C CA . ALA D 1 185 ? 19.035 -108.541 -2.910 1.00 30.72 175 ALA D CA 1
ATOM 8965 C C . ALA D 1 185 ? 19.636 -107.837 -4.121 1.00 31.23 175 ALA D C 1
ATOM 8966 O O . ALA D 1 185 ? 20.858 -108.006 -4.374 1.00 29.95 175 ALA D O 1
ATOM 8968 N N . ALA D 1 186 ? 18.836 -107.030 -4.820 1.00 31.46 176 ALA D N 1
ATOM 8969 C CA . ALA D 1 186 ? 19.311 -106.321 -6.027 1.00 33.80 176 ALA D CA 1
ATOM 8970 C C . ALA D 1 186 ? 20.549 -105.475 -5.682 1.00 34.38 176 ALA D C 1
ATOM 8971 O O . ALA D 1 186 ? 21.562 -105.593 -6.415 1.00 36.08 176 ALA D O 1
ATOM 8973 N N . ILE D 1 187 ? 20.489 -104.661 -4.616 1.00 33.90 177 ILE D N 1
ATOM 8974 C CA . ILE D 1 187 ? 21.585 -103.703 -4.265 1.00 35.17 177 ILE D CA 1
ATOM 8975 C C . ILE D 1 187 ? 22.753 -104.505 -3.691 1.00 32.44 177 ILE D C 1
ATOM 8976 O O . ILE D 1 187 ? 23.902 -104.182 -4.043 1.00 33.12 177 ILE D O 1
ATOM 8981 N N . SER D 1 188 ? 22.485 -105.533 -2.884 1.00 31.43 178 SER D N 1
ATOM 8982 C CA . SER D 1 188 ? 23.544 -106.464 -2.407 1.00 32.71 178 SER D CA 1
ATOM 8983 C C . SER D 1 188 ? 24.273 -107.095 -3.611 1.00 31.36 178 SER D C 1
ATOM 8984 O O . SER D 1 188 ? 25.542 -107.074 -3.637 1.00 30.19 178 SER D O 1
ATOM 8987 N N . LEU D 1 189 ? 23.531 -107.595 -4.604 1.00 30.92 179 LEU D N 1
ATOM 8988 C CA . LEU D 1 189 ? 24.135 -108.267 -5.795 1.00 33.46 179 LEU D CA 1
ATOM 8989 C C . LEU D 1 189 ? 25.054 -107.292 -6.543 1.00 37.65 179 LEU D C 1
ATOM 8990 O O . LEU D 1 189 ? 26.140 -107.740 -7.007 1.00 40.10 179 LEU D O 1
ATOM 8995 N N . GLN D 1 190 ? 24.664 -106.016 -6.652 1.00 38.49 180 GLN D N 1
ATOM 8996 C CA . GLN D 1 190 ? 25.441 -104.990 -7.404 1.00 38.78 180 GLN D CA 1
ATOM 8997 C C . GLN D 1 190 ? 26.664 -104.547 -6.594 1.00 40.28 180 GLN D C 1
ATOM 8998 O O . GLN D 1 190 ? 27.726 -104.281 -7.208 1.00 43.28 180 GLN D O 1
ATOM 9004 N N . ALA D 1 191 ? 26.519 -104.437 -5.275 1.00 36.92 181 ALA D N 1
ATOM 9005 C CA . ALA D 1 191 ? 27.621 -104.092 -4.353 1.00 40.89 181 ALA D CA 1
ATOM 9006 C C . ALA D 1 191 ? 28.638 -105.242 -4.291 1.00 41.29 181 ALA D C 1
ATOM 9007 O O . ALA D 1 191 ? 29.828 -104.948 -4.129 1.00 38.88 181 ALA D O 1
ATOM 9009 N N . GLN D 1 192 ? 28.195 -106.496 -4.434 1.00 41.02 182 GLN D N 1
ATOM 9010 C CA . GLN D 1 192 ? 29.088 -107.679 -4.323 1.00 43.11 182 GLN D CA 1
ATOM 9011 C C . GLN D 1 192 ? 29.662 -108.077 -5.690 1.00 45.93 182 GLN D C 1
ATOM 9012 O O . GLN D 1 192 ? 30.401 -109.080 -5.724 1.00 55.50 182 GLN D O 1
ATOM 9018 N N . GLY D 1 193 ? 29.401 -107.309 -6.756 1.00 44.44 183 GLY D N 1
ATOM 9019 C CA . GLY D 1 193 ? 30.184 -107.383 -8.008 1.00 45.28 183 GLY D CA 1
ATOM 9020 C C . GLY D 1 193 ? 29.411 -107.961 -9.179 1.00 43.30 183 GLY D C 1
ATOM 9021 O O . GLY D 1 193 ? 30.042 -108.158 -10.236 1.00 42.28 183 GLY D O 1
ATOM 9022 N N . VAL D 1 194 ? 28.113 -108.231 -9.005 1.00 42.63 184 VAL D N 1
ATOM 9023 C CA . VAL D 1 194 ? 27.175 -108.636 -10.097 1.00 43.26 184 VAL D CA 1
ATOM 9024 C C . VAL D 1 194 ? 26.452 -107.371 -10.560 1.00 43.41 184 VAL D C 1
ATOM 9025 O O . VAL D 1 194 ? 25.492 -106.946 -9.884 1.00 41.88 184 VAL D O 1
ATOM 9029 N N . ALA D 1 195 ? 26.908 -106.772 -11.655 1.00 46.60 185 ALA D N 1
ATOM 9030 C CA . ALA D 1 195 ? 26.420 -105.454 -12.117 1.00 45.50 185 ALA D CA 1
ATOM 9031 C C . ALA D 1 195 ? 25.078 -105.644 -12.820 1.00 44.73 185 ALA D C 1
ATOM 9032 O O . ALA D 1 195 ? 24.170 -104.841 -12.563 1.00 46.40 185 ALA D O 1
ATOM 9034 N N . ASP D 1 196 ? 24.958 -106.686 -13.649 1.00 43.48 186 ASP D N 1
ATOM 9035 C CA . ASP D 1 196 ? 23.770 -106.911 -14.516 1.00 40.23 186 ASP D CA 1
ATOM 9036 C C . ASP D 1 196 ? 22.649 -107.542 -13.681 1.00 35.94 186 ASP D C 1
ATOM 9037 O O . ASP D 1 196 ? 22.461 -108.762 -13.743 1.00 39.73 186 ASP D O 1
ATOM 9042 N N . VAL D 1 197 ? 21.903 -106.732 -12.941 1.00 33.94 187 VAL D N 1
ATOM 9043 C CA . VAL D 1 197 ? 20.795 -107.221 -12.067 1.00 33.25 187 VAL D CA 1
ATOM 9044 C C . VAL D 1 197 ? 19.465 -106.749 -12.653 1.00 32.32 187 VAL D C 1
ATOM 9045 O O . VAL D 1 197 ? 19.325 -105.559 -12.944 1.00 35.24 187 VAL D O 1
ATOM 9049 N N . THR D 1 198 ? 18.527 -107.672 -12.831 1.00 33.67 188 THR D N 1
ATOM 9050 C CA . THR D 1 198 ? 17.102 -107.379 -13.135 1.00 31.95 188 THR D CA 1
ATOM 9051 C C . THR D 1 198 ? 16.254 -107.741 -11.910 1.00 31.17 188 THR D C 1
ATOM 9052 O O . THR D 1 198 ? 16.316 -108.897 -11.474 1.00 31.21 188 THR D O 1
ATOM 9056 N N . LEU D 1 199 ? 15.499 -106.787 -11.369 1.00 33.74 189 LEU D N 1
ATOM 9057 C CA . LEU D 1 199 ? 14.396 -107.059 -10.410 1.00 33.29 189 LEU D CA 1
ATOM 9058 C C . LEU D 1 199 ? 13.090 -107.113 -11.194 1.00 33.82 189 LEU D C 1
ATOM 9059 O O . LEU D 1 199 ? 12.844 -106.196 -12.005 1.00 38.88 189 LEU D O 1
ATOM 9064 N N . VAL D 1 200 ? 12.260 -108.109 -10.909 1.00 35.35 190 VAL D N 1
ATOM 9065 C CA . VAL D 1 200 ? 10.977 -108.339 -11.625 1.00 36.44 190 VAL D CA 1
ATOM 9066 C C . VAL D 1 200 ? 9.837 -108.225 -10.609 1.00 35.75 190 VAL D C 1
ATOM 9067 O O . VAL D 1 200 ? 9.907 -108.845 -9.536 1.00 34.97 190 VAL D O 1
ATOM 9071 N N . GLU D 1 201 ? 8.832 -107.417 -10.943 1.00 38.71 191 GLU D N 1
ATOM 9072 C CA . GLU D 1 201 ? 7.716 -107.038 -10.041 1.00 38.60 191 GLU D CA 1
ATOM 9073 C C . GLU D 1 201 ? 6.495 -106.746 -10.906 1.00 38.06 191 GLU D C 1
ATOM 9074 O O . GLU D 1 201 ? 6.571 -105.909 -11.797 1.00 39.14 191 GLU D O 1
ATOM 9080 N N . PRO D 1 202 ? 5.350 -107.428 -10.694 1.00 39.74 192 PRO D N 1
ATOM 9081 C CA . PRO D 1 202 ? 4.124 -107.124 -11.449 1.00 41.51 192 PRO D CA 1
ATOM 9082 C C . PRO D 1 202 ? 3.517 -105.716 -11.255 1.00 44.26 192 PRO D C 1
ATOM 9083 O O . PRO D 1 202 ? 2.990 -105.148 -12.214 1.00 39.23 192 PRO D O 1
ATOM 9087 N N . ASN D 1 203 ? 3.621 -105.169 -10.042 1.00 43.99 193 ASN D N 1
ATOM 9088 C CA . ASN D 1 203 ? 2.929 -103.926 -9.605 1.00 42.85 193 ASN D CA 1
ATOM 9089 C C . ASN D 1 203 ? 3.563 -102.702 -10.272 1.00 41.08 193 ASN D C 1
ATOM 9090 O O . ASN D 1 203 ? 4.697 -102.341 -9.890 1.00 40.81 193 ASN D O 1
ATOM 9095 N N . ALA D 1 204 ? 2.852 -102.076 -11.215 1.00 39.52 194 ALA D N 1
ATOM 9096 C CA . ALA D 1 204 ? 3.319 -100.876 -11.960 1.00 44.16 194 ALA D CA 1
ATOM 9097 C C . ALA D 1 204 ? 3.727 -99.769 -10.978 1.00 42.20 194 ALA D C 1
ATOM 9098 O O . ALA D 1 204 ? 4.767 -99.105 -11.219 1.00 39.24 194 ALA D O 1
ATOM 9100 N N . MET D 1 205 ? 2.950 -99.575 -9.910 1.00 42.51 195 MET D N 1
ATOM 9101 C CA . MET D 1 205 ? 3.227 -98.484 -8.941 1.00 46.55 195 MET D CA 1
ATOM 9102 C C . MET D 1 205 ? 4.630 -98.684 -8.362 1.00 44.46 195 MET D C 1
ATOM 9103 O O . MET D 1 205 ? 5.421 -97.719 -8.411 1.00 42.32 195 MET D O 1
ATOM 9108 N N . ARG D 1 206 ? 4.960 -99.872 -7.847 1.00 48.38 196 ARG D N 1
ATOM 9109 C CA . ARG D 1 206 ? 6.276 -99.991 -7.179 1.00 47.79 196 ARG D CA 1
ATOM 9110 C C . ARG D 1 206 ? 7.382 -99.958 -8.223 1.00 46.68 196 ARG D C 1
ATOM 9111 O O . ARG D 1 206 ? 8.444 -99.404 -7.912 1.00 44.65 196 ARG D O 1
ATOM 9119 N N . ARG D 1 207 ? 7.127 -100.483 -9.418 1.00 48.73 197 ARG D N 1
ATOM 9120 C CA . ARG D 1 207 ? 8.101 -100.370 -10.523 1.00 50.18 197 ARG D CA 1
ATOM 9121 C C . ARG D 1 207 ? 8.472 -98.892 -10.679 1.00 51.91 197 ARG D C 1
ATOM 9122 O O . ARG D 1 207 ? 9.682 -98.600 -10.644 1.00 52.62 197 ARG D O 1
ATOM 9130 N N . GLU D 1 208 ? 7.495 -97.982 -10.774 1.00 57.86 198 GLU D N 1
ATOM 9131 C CA . GLU D 1 208 ? 7.801 -96.531 -10.909 1.00 59.40 198 GLU D CA 1
ATOM 9132 C C . GLU D 1 208 ? 8.528 -96.035 -9.665 1.00 53.53 198 GLU D C 1
ATOM 9133 O O . GLU D 1 208 ? 9.515 -95.283 -9.838 1.00 56.97 198 GLU D O 1
ATOM 9139 N N . TYR D 1 209 ? 8.051 -96.392 -8.469 1.00 48.71 199 TYR D N 1
ATOM 9140 C CA . TYR D 1 209 ? 8.723 -95.947 -7.223 1.00 47.41 199 TYR D CA 1
ATOM 9141 C C . TYR D 1 209 ? 10.208 -96.300 -7.346 1.00 46.43 199 TYR D C 1
ATOM 9142 O O . TYR D 1 209 ? 11.043 -95.392 -7.278 1.00 45.26 199 TYR D O 1
ATOM 9151 N N . LEU D 1 210 ? 10.507 -97.581 -7.576 1.00 46.50 200 LEU D N 1
ATOM 9152 C CA . LEU D 1 210 ? 11.887 -98.135 -7.552 1.00 47.12 200 LEU D CA 1
ATOM 9153 C C . LEU D 1 210 ? 12.742 -97.475 -8.640 1.00 49.45 200 LEU D C 1
ATOM 9154 O O . LEU D 1 210 ? 13.916 -97.161 -8.348 1.00 53.76 200 LEU D O 1
ATOM 9159 N N . ALA D 1 211 ? 12.184 -97.248 -9.832 1.00 49.90 201 ALA D N 1
ATOM 9160 C CA . ALA D 1 211 ? 12.916 -96.705 -11.001 1.00 51.43 201 ALA D CA 1
ATOM 9161 C C . ALA D 1 211 ? 13.473 -95.301 -10.716 1.00 54.42 201 ALA D C 1
ATOM 9162 O O . ALA D 1 211 ? 14.388 -94.913 -11.451 1.00 51.39 201 ALA D O 1
ATOM 9164 N N . ARG D 1 212 ? 12.946 -94.567 -9.719 1.00 65.54 202 ARG D N 1
ATOM 9165 C CA . ARG D 1 212 ? 13.460 -93.230 -9.291 1.00 67.91 202 ARG D CA 1
AT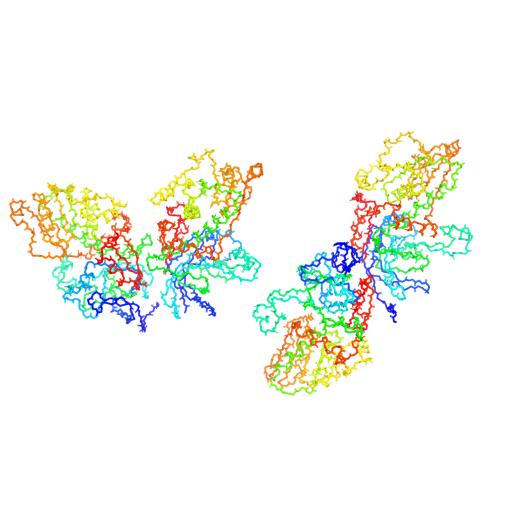OM 9166 C C . ARG D 1 212 ? 14.994 -93.277 -9.213 1.00 67.40 202 ARG D C 1
ATOM 9167 O O . ARG D 1 212 ? 15.653 -92.586 -10.020 1.00 60.05 202 ARG D O 1
ATOM 9175 N N . ASP D 1 213 ? 15.540 -94.094 -8.304 1.00 69.09 203 ASP D N 1
ATOM 9176 C CA . ASP D 1 213 ? 16.999 -94.155 -8.013 1.00 75.11 203 ASP D CA 1
ATOM 9177 C C . ASP D 1 213 ? 17.516 -95.600 -8.098 1.00 74.91 203 ASP D C 1
ATOM 9178 O O . ASP D 1 213 ? 18.538 -95.880 -7.439 1.00 76.11 203 ASP D O 1
ATOM 9183 N N . ALA D 1 214 ? 16.872 -96.471 -8.890 1.00 71.30 204 ALA D N 1
ATOM 9184 C CA . ALA D 1 214 ? 17.325 -97.860 -9.159 1.00 65.39 204 ALA D CA 1
ATOM 9185 C C . ALA D 1 214 ? 18.572 -97.816 -10.055 1.00 61.17 204 ALA D C 1
ATOM 9186 O O . ALA D 1 214 ? 18.497 -97.280 -11.183 1.00 54.51 204 ALA D O 1
ATOM 9188 N N . ASN D 1 215 ? 19.695 -98.338 -9.564 1.00 59.88 205 ASN D N 1
ATOM 9189 C CA . ASN D 1 215 ? 20.937 -98.474 -10.369 1.00 62.79 205 ASN D CA 1
ATOM 9190 C C . ASN D 1 215 ? 20.870 -99.795 -11.151 1.00 53.80 205 ASN D C 1
ATOM 9191 O O . ASN D 1 215 ? 21.714 -99.999 -12.034 1.00 53.35 205 ASN D O 1
ATOM 9196 N N . TYR D 1 216 ? 19.868 -100.631 -10.861 1.00 48.13 206 TYR D N 1
ATOM 9197 C CA . TYR D 1 216 ? 19.666 -101.971 -11.467 1.00 44.12 206 TYR D CA 1
ATOM 9198 C C . TYR D 1 216 ? 18.409 -101.918 -12.320 1.00 44.39 206 TYR D C 1
ATOM 9199 O O . TYR D 1 216 ? 17.543 -101.060 -12.035 1.00 45.45 206 TYR D O 1
ATOM 9208 N N . THR D 1 217 ? 18.311 -102.816 -13.301 1.00 40.08 207 THR D N 1
ATOM 9209 C CA . THR D 1 217 ? 17.158 -102.888 -14.227 1.00 42.15 207 THR D CA 1
ATOM 9210 C C . THR D 1 217 ? 15.911 -103.334 -13.456 1.00 46.03 207 THR D C 1
ATOM 9211 O O . THR D 1 217 ? 15.979 -104.293 -12.646 1.00 47.29 207 THR D O 1
ATOM 9215 N N . ILE D 1 218 ? 14.802 -102.655 -13.718 1.00 44.78 208 ILE D N 1
ATOM 9216 C CA . ILE D 1 218 ? 13.466 -103.039 -13.198 1.00 44.35 208 ILE D CA 1
ATOM 9217 C C . ILE D 1 218 ? 12.604 -103.425 -14.402 1.00 44.66 208 ILE D C 1
ATOM 9218 O O . ILE D 1 218 ? 12.631 -102.702 -15.424 1.00 40.54 208 ILE D O 1
ATOM 9223 N N . ALA D 1 219 ? 11.907 -104.557 -14.297 1.00 46.40 209 ALA D N 1
ATOM 9224 C CA . ALA D 1 219 ? 11.055 -105.110 -15.370 1.00 45.78 209 ALA D CA 1
ATOM 9225 C C . ALA D 1 219 ? 9.845 -105.821 -14.766 1.00 43.06 209 ALA D C 1
ATOM 9226 O O . ALA D 1 219 ? 9.776 -105.970 -13.535 1.00 46.77 209 ALA D O 1
ATOM 9228 N N . THR D 1 220 ? 8.925 -106.227 -15.633 1.00 43.72 210 THR D N 1
ATOM 9229 C CA . THR D 1 220 ? 7.730 -107.046 -15.320 1.00 47.05 210 THR D CA 1
ATOM 9230 C C . THR D 1 220 ? 8.042 -108.490 -15.689 1.00 45.88 210 THR D C 1
ATOM 9231 O O . THR D 1 220 ? 9.001 -108.755 -16.414 1.00 41.45 210 THR D O 1
ATOM 9235 N N . PRO D 1 221 ? 7.248 -109.469 -15.208 1.00 48.43 211 PRO D N 1
ATOM 9236 C CA . PRO D 1 221 ? 7.507 -110.877 -15.507 1.00 52.54 211 PRO D CA 1
ATOM 9237 C C . PRO D 1 221 ? 7.661 -111.137 -17.009 1.00 55.73 211 PRO D C 1
ATOM 9238 O O . PRO D 1 221 ? 8.447 -111.994 -17.383 1.00 63.70 211 PRO D O 1
ATOM 9242 N N . GLU D 1 222 ? 6.930 -110.377 -17.825 1.00 54.85 212 GLU D N 1
ATOM 9243 C CA . GLU D 1 222 ? 6.685 -110.760 -19.237 1.00 56.26 212 GLU D CA 1
ATOM 9244 C C . GLU D 1 222 ? 7.924 -110.349 -20.046 1.00 52.20 212 GLU D C 1
ATOM 9245 O O . GLU D 1 222 ? 8.275 -111.080 -20.979 1.00 53.74 212 GLU D O 1
ATOM 9251 N N . GLN D 1 223 ? 8.628 -109.294 -19.631 1.00 48.71 213 GLN D N 1
ATOM 9252 C CA . GLN D 1 223 ? 9.825 -108.753 -20.337 1.00 51.48 213 GLN D CA 1
ATOM 9253 C C . GLN D 1 223 ? 11.043 -109.677 -20.170 1.00 53.60 213 GLN D C 1
ATOM 9254 O O . GLN D 1 223 ? 12.048 -109.473 -20.896 1.00 51.11 213 GLN D O 1
ATOM 9260 N N A VAL D 1 224 ? 10.981 -110.621 -19.220 0.44 54.87 214 VAL D N 1
ATOM 9261 N N B VAL D 1 224 ? 10.975 -110.621 -19.222 0.56 55.21 214 VAL D N 1
ATOM 9262 C CA A VAL D 1 224 ? 12.070 -111.598 -18.914 0.44 54.23 214 VAL D CA 1
ATOM 9263 C CA B VAL D 1 224 ? 12.062 -111.598 -18.911 0.56 54.19 214 VAL D CA 1
ATOM 9264 C C A VAL D 1 224 ? 11.578 -113.029 -19.165 0.44 57.00 214 VAL D C 1
ATOM 9265 C C B VAL D 1 224 ? 11.534 -113.027 -19.095 0.56 57.38 214 VAL D C 1
ATOM 9266 O O A VAL D 1 224 ? 12.283 -113.962 -18.727 0.44 61.73 214 VAL D O 1
ATOM 9267 O O B VAL D 1 224 ? 12.159 -113.956 -18.541 0.56 63.03 214 VAL D O 1
ATOM 9274 N N . ALA D 1 225 ? 10.430 -113.203 -19.832 1.00 57.34 215 ALA D N 1
ATOM 9275 C CA . ALA D 1 225 ? 9.838 -114.534 -20.115 1.00 56.30 215 ALA D CA 1
ATOM 9276 C C . ALA D 1 225 ? 10.830 -115.347 -20.959 1.00 54.34 215 ALA D C 1
ATOM 9277 O O . ALA D 1 225 ? 11.368 -114.811 -21.954 1.00 51.58 215 ALA D O 1
ATOM 9279 N N . GLY D 1 226 ? 11.141 -116.566 -20.514 1.00 51.31 216 GLY D N 1
ATOM 9280 C CA . GLY D 1 226 ? 12.021 -117.496 -21.246 1.00 50.98 216 GLY D CA 1
ATOM 9281 C C . GLY D 1 226 ? 13.510 -117.191 -21.113 1.00 47.72 216 GLY D C 1
ATOM 9282 O O . GLY D 1 226 ? 14.297 -117.868 -21.786 1.00 48.54 216 GLY D O 1
ATOM 9283 N N A ARG D 1 227 ? 13.891 -116.200 -20.299 0.78 46.11 217 ARG D N 1
ATOM 9284 N N B ARG D 1 227 ? 13.893 -116.207 -20.290 0.22 45.81 217 ARG D N 1
ATOM 9285 C CA A ARG D 1 227 ? 15.318 -115.866 -20.038 0.78 44.46 217 ARG D CA 1
ATOM 9286 C CA B ARG D 1 227 ? 15.317 -115.848 -20.046 0.22 43.94 217 ARG D CA 1
ATOM 9287 C C A ARG D 1 227 ? 15.842 -116.741 -18.897 0.78 41.26 217 ARG D C 1
ATOM 9288 C C B ARG D 1 227 ? 15.847 -116.682 -18.875 0.22 41.00 217 ARG D C 1
ATOM 9289 O O A ARG D 1 227 ? 15.029 -117.225 -18.071 0.78 41.13 217 ARG D O 1
ATOM 9290 O O B ARG D 1 227 ? 15.036 -117.087 -18.015 0.22 40.97 217 ARG D O 1
ATOM 9305 N N . VAL D 1 228 ? 17.160 -116.921 -18.862 1.00 37.92 218 VAL D N 1
ATOM 9306 C CA . VAL D 1 228 ? 17.865 -117.696 -17.808 1.00 33.83 218 VAL D CA 1
ATOM 9307 C C . VAL D 1 228 ? 19.025 -116.828 -17.328 1.00 31.75 218 VAL D C 1
ATOM 9308 O O . VAL D 1 228 ? 19.604 -116.092 -18.131 1.00 28.28 218 VAL D O 1
ATOM 9312 N N . PHE D 1 229 ? 19.358 -116.948 -16.053 1.00 34.06 219 PHE D N 1
ATOM 9313 C CA . PHE D 1 229 ? 20.355 -116.099 -15.364 1.00 33.36 219 PHE D CA 1
ATOM 9314 C C . PHE D 1 229 ? 21.287 -117.009 -14.574 1.00 32.11 219 PHE D C 1
ATOM 9315 O O . PHE D 1 229 ? 20.853 -118.114 -14.170 1.00 34.99 219 PHE D O 1
ATOM 9323 N N . ASP D 1 230 ? 22.502 -116.535 -14.324 1.00 27.22 220 ASP D N 1
ATOM 9324 C CA . ASP D 1 230 ? 23.484 -117.238 -13.469 1.00 26.65 220 ASP D CA 1
ATOM 9325 C C . ASP D 1 230 ? 22.901 -117.376 -12.062 1.00 26.87 220 ASP D C 1
ATOM 9326 O O . ASP D 1 230 ? 23.074 -118.467 -11.457 1.00 26.10 220 ASP D O 1
ATOM 9331 N N . ILE D 1 231 ? 22.225 -116.325 -11.577 1.00 28.32 221 ILE D N 1
ATOM 9332 C CA . ILE D 1 231 ? 21.700 -116.219 -10.178 1.00 27.00 221 ILE D CA 1
ATOM 9333 C C . ILE D 1 231 ? 20.230 -115.833 -10.207 1.00 24.43 221 ILE D C 1
ATOM 9334 O O . ILE D 1 231 ? 19.894 -114.887 -10.933 1.00 26.24 221 ILE D O 1
ATOM 9339 N N . THR D 1 232 ? 19.406 -116.520 -9.423 1.00 22.86 222 THR D N 1
ATOM 9340 C CA . THR D 1 232 ? 17.994 -116.128 -9.164 1.00 22.39 222 THR D CA 1
ATOM 9341 C C . THR D 1 232 ? 17.827 -116.004 -7.652 1.00 24.25 222 THR D C 1
ATOM 9342 O O . THR D 1 232 ? 18.428 -116.827 -6.918 1.00 26.49 222 THR D O 1
ATOM 9346 N N . VAL D 1 233 ? 17.097 -114.971 -7.232 1.00 24.73 223 VAL D N 1
ATOM 9347 C CA . VAL D 1 233 ? 16.729 -114.701 -5.814 1.00 23.71 223 VAL D CA 1
ATOM 9348 C C . VAL D 1 233 ? 15.209 -114.652 -5.746 1.00 22.00 223 VAL D C 1
ATOM 9349 O O . VAL D 1 233 ? 14.618 -113.714 -6.258 1.00 20.99 223 VAL D O 1
ATOM 9353 N N . ASP D 1 234 ? 14.593 -115.645 -5.140 1.00 22.22 224 ASP D N 1
ATOM 9354 C CA . ASP D 1 234 ? 13.137 -115.593 -4.878 1.00 22.77 224 ASP D CA 1
ATOM 9355 C C . ASP D 1 234 ? 12.906 -114.830 -3.568 1.00 24.37 224 ASP D C 1
ATOM 9356 O O . ASP D 1 234 ? 12.973 -115.464 -2.504 1.00 26.20 224 ASP D O 1
ATOM 9361 N N . GLY D 1 235 ? 12.670 -113.515 -3.641 1.00 26.07 225 GLY D N 1
ATOM 9362 C CA . GLY D 1 235 ? 12.376 -112.657 -2.472 1.00 26.84 225 GLY D CA 1
ATOM 9363 C C . GLY D 1 235 ? 10.918 -112.708 -2.036 1.00 28.27 225 GLY D C 1
ATOM 9364 O O . GLY D 1 235 ? 10.543 -111.890 -1.176 1.00 30.94 225 GLY D O 1
ATOM 9365 N N . VAL D 1 236 ? 10.107 -113.629 -2.574 1.00 29.49 226 VAL D N 1
ATOM 9366 C CA . VAL D 1 236 ? 8.630 -113.672 -2.340 1.00 28.55 226 VAL D CA 1
ATOM 9367 C C . VAL D 1 236 ? 8.243 -115.021 -1.742 1.00 30.02 226 VAL D C 1
ATOM 9368 O O . VAL D 1 236 ? 7.511 -115.029 -0.725 1.00 31.64 226 VAL D O 1
ATOM 9372 N N . GLY D 1 237 ? 8.642 -116.120 -2.394 1.00 29.88 227 GLY D N 1
ATOM 9373 C CA . GLY D 1 237 ? 8.546 -117.474 -1.817 1.00 28.78 227 GLY D CA 1
ATOM 9374 C C . GLY D 1 237 ? 7.124 -117.993 -1.801 1.00 29.53 227 GLY D C 1
ATOM 9375 O O . GLY D 1 237 ? 6.675 -118.440 -0.741 1.00 30.16 227 GLY D O 1
ATOM 9376 N N . TYR D 1 238 ? 6.447 -117.966 -2.951 1.00 31.61 228 TYR D N 1
ATOM 9377 C CA . TYR D 1 238 ? 5.256 -118.806 -3.246 1.00 33.86 228 TYR D CA 1
ATOM 9378 C C . TYR D 1 238 ? 5.663 -119.944 -4.197 1.00 33.29 228 TYR D C 1
ATOM 9379 O O . TYR D 1 238 ? 6.760 -119.874 -4.803 1.00 35.66 228 TYR D O 1
ATOM 9388 N N . ASP D 1 239 ? 4.819 -120.974 -4.314 1.00 31.24 229 ASP D N 1
ATOM 9389 C CA . ASP D 1 239 ? 4.999 -122.046 -5.329 1.00 31.90 229 ASP D CA 1
ATOM 9390 C C . ASP D 1 239 ? 5.307 -121.403 -6.687 1.00 34.87 229 ASP D C 1
ATOM 9391 O O . ASP D 1 239 ? 6.305 -121.821 -7.323 1.00 32.88 229 ASP D O 1
ATOM 9396 N N . ALA D 1 240 ? 4.506 -120.414 -7.105 1.00 33.13 230 ALA D N 1
ATOM 9397 C CA . ALA D 1 240 ? 4.633 -119.768 -8.428 1.00 31.19 230 ALA D CA 1
ATOM 9398 C C . ALA D 1 240 ? 6.032 -119.169 -8.556 1.00 30.79 230 ALA D C 1
ATOM 9399 O O . ALA D 1 240 ? 6.635 -119.280 -9.658 1.00 27.94 230 ALA D O 1
ATOM 9401 N N . THR D 1 241 ? 6.520 -118.515 -7.497 1.00 28.88 231 THR D N 1
ATOM 9402 C CA . THR D 1 241 ? 7.829 -117.816 -7.545 1.00 28.43 231 THR D CA 1
ATOM 9403 C C . THR D 1 241 ? 8.959 -118.843 -7.528 1.00 26.40 231 THR D C 1
ATOM 9404 O O . THR D 1 241 ? 10.000 -118.576 -8.124 1.00 25.60 231 THR D O 1
ATOM 9408 N N . ARG D 1 242 ? 8.757 -119.960 -6.838 1.00 27.23 232 ARG D N 1
ATOM 9409 C CA . ARG D 1 242 ? 9.732 -121.077 -6.813 1.00 26.13 232 ARG D CA 1
ATOM 9410 C C . ARG D 1 242 ? 9.810 -121.682 -8.221 1.00 24.44 232 ARG D C 1
ATOM 9411 O O . ARG D 1 242 ? 10.936 -121.864 -8.705 1.00 23.32 232 ARG D O 1
ATOM 9419 N N . ALA D 1 243 ? 8.663 -121.912 -8.866 1.00 23.63 233 ALA D N 1
ATOM 9420 C CA . ALA D 1 243 ? 8.546 -122.422 -10.252 1.00 24.74 233 ALA D CA 1
ATOM 9421 C C . ALA D 1 243 ? 9.247 -121.478 -11.212 1.00 25.95 233 ALA D C 1
ATOM 9422 O O . ALA D 1 243 ? 9.975 -121.986 -12.097 1.00 29.97 233 ALA D O 1
ATOM 9424 N N . ALA D 1 244 ? 9.037 -120.170 -11.040 1.00 24.69 234 ALA D N 1
ATOM 9425 C CA . ALA D 1 244 ? 9.623 -119.119 -11.901 1.00 23.07 234 ALA D CA 1
ATOM 9426 C C . ALA D 1 244 ? 11.150 -119.130 -11.742 1.00 24.03 234 ALA D C 1
ATOM 9427 O O . ALA D 1 244 ? 11.877 -119.129 -12.769 1.00 23.35 234 ALA D O 1
ATOM 9429 N N . ALA D 1 245 ? 11.632 -119.136 -10.496 1.00 24.13 235 ALA D N 1
ATOM 9430 C CA . ALA D 1 245 ? 13.073 -119.176 -10.178 1.00 22.51 235 ALA D CA 1
ATOM 9431 C C . ALA D 1 245 ? 13.689 -120.436 -10.794 1.00 20.89 235 ALA D C 1
ATOM 9432 O O . ALA D 1 245 ? 14.753 -120.323 -11.430 1.00 23.33 235 ALA D O 1
ATOM 9434 N N . SER D 1 246 ? 13.038 -121.585 -10.649 1.00 20.81 236 SER D N 1
ATOM 9435 C CA . SER D 1 246 ? 13.501 -122.881 -11.220 1.00 22.46 236 SER D CA 1
ATOM 9436 C C . SER D 1 246 ? 13.748 -122.734 -12.722 1.00 23.47 236 SER D C 1
ATOM 9437 O O . SER D 1 246 ? 14.855 -123.026 -13.171 1.00 21.29 236 SER D O 1
ATOM 9440 N N . ALA D 1 247 ? 12.748 -122.257 -13.467 1.00 25.71 237 ALA D N 1
ATOM 9441 C CA . ALA D 1 247 ? 12.819 -122.125 -14.941 1.00 26.10 237 ALA D CA 1
ATOM 9442 C C . ALA D 1 247 ? 13.899 -121.109 -15.347 1.00 26.28 237 ALA D C 1
ATOM 9443 O O . ALA D 1 247 ? 14.481 -121.320 -16.438 1.00 26.12 237 ALA D O 1
ATOM 9445 N N . ALA D 1 248 ? 14.144 -120.051 -14.548 1.00 23.01 238 ALA D N 1
ATOM 9446 C CA . ALA D 1 248 ? 14.981 -118.892 -14.947 1.00 22.17 238 ALA D CA 1
ATOM 9447 C C . ALA D 1 248 ? 16.448 -119.055 -14.490 1.00 23.55 238 ALA D C 1
ATOM 9448 O O . ALA D 1 248 ? 17.293 -118.167 -14.828 1.00 20.97 238 ALA D O 1
ATOM 9450 N N . THR D 1 249 ? 16.772 -120.118 -13.738 1.00 23.93 239 THR D N 1
ATOM 9451 C CA . THR D 1 249 ? 18.163 -120.430 -13.323 1.00 24.01 239 THR D CA 1
ATOM 9452 C C . THR D 1 249 ? 18.840 -121.262 -14.406 1.00 26.23 239 THR D C 1
ATOM 9453 O O . THR D 1 249 ? 18.313 -122.350 -14.704 1.00 28.99 239 THR D O 1
ATOM 9457 N N . ARG D 1 250 ? 19.984 -120.783 -14.911 1.00 27.65 240 ARG D N 1
ATOM 9458 C CA . ARG D 1 250 ? 20.823 -121.463 -15.929 1.00 27.04 240 ARG D CA 1
ATOM 9459 C C . ARG D 1 250 ? 21.362 -122.751 -15.324 1.00 25.57 240 ARG D C 1
ATOM 9460 O O . ARG D 1 250 ? 21.519 -122.823 -14.109 1.00 28.14 240 ARG D O 1
ATOM 9468 N N . PRO D 1 251 ? 21.656 -123.789 -16.144 1.00 23.69 241 PRO D N 1
ATOM 9469 C CA . PRO D 1 251 ? 22.224 -125.042 -15.635 1.00 21.80 241 PRO D CA 1
ATOM 9470 C C . PRO D 1 251 ? 23.544 -124.789 -14.882 1.00 21.02 241 PRO D C 1
ATOM 9471 O O . PRO D 1 251 ? 24.399 -124.054 -15.393 1.00 19.45 241 PRO D O 1
ATOM 9475 N N . GLY D 1 252 ? 23.674 -125.336 -13.672 1.00 19.78 242 GLY D N 1
ATOM 9476 C CA . GLY D 1 252 ? 24.847 -125.100 -12.808 1.00 20.48 242 GLY D CA 1
ATOM 9477 C C . GLY D 1 252 ? 24.723 -123.816 -11.991 1.00 21.82 242 GLY D C 1
ATOM 9478 O O . GLY D 1 252 ? 25.731 -123.444 -11.319 1.00 19.30 242 GLY D O 1
ATOM 9479 N N . GLY D 1 253 ? 23.546 -123.168 -12.035 1.00 20.81 243 GLY D N 1
ATOM 9480 C CA . GLY D 1 253 ? 23.319 -121.819 -11.493 1.00 21.93 243 GLY D CA 1
ATOM 9481 C C . GLY D 1 253 ? 22.883 -121.854 -10.048 1.00 21.40 243 GLY D C 1
ATOM 9482 O O . GLY D 1 253 ? 22.778 -122.973 -9.464 1.00 24.04 243 GLY D O 1
ATOM 9483 N N . LEU D 1 254 ? 22.638 -120.673 -9.484 1.00 21.15 244 LEU D N 1
ATOM 9484 C CA . LEU D 1 254 ? 22.239 -120.508 -8.064 1.00 20.84 244 LEU D CA 1
ATOM 9485 C C . LEU D 1 254 ? 20.778 -120.063 -8.004 1.00 19.35 244 LEU D C 1
ATOM 9486 O O . LEU D 1 254 ? 20.404 -119.199 -8.793 1.00 21.50 244 LEU D O 1
ATOM 9491 N N . LEU D 1 255 ? 19.997 -120.681 -7.127 1.00 17.92 245 LEU D N 1
ATOM 9492 C CA . LEU D 1 255 ? 18.618 -120.274 -6.773 1.00 17.80 245 LEU D CA 1
ATOM 9493 C C . LEU D 1 255 ? 18.602 -119.977 -5.274 1.00 19.03 245 LEU D C 1
ATOM 9494 O O . LEU D 1 255 ? 18.641 -120.954 -4.482 1.00 18.36 245 LEU D O 1
ATOM 9499 N N . LEU D 1 256 ? 18.590 -118.690 -4.906 1.00 18.61 246 LEU D N 1
ATOM 9500 C CA . LEU D 1 256 ? 18.474 -118.272 -3.489 1.00 21.17 246 LEU D CA 1
ATOM 9501 C C . LEU D 1 256 ? 16.994 -118.105 -3.142 1.00 22.90 246 LEU D C 1
ATOM 9502 O O . LEU D 1 256 ? 16.273 -117.402 -3.871 1.00 24.65 246 LEU D O 1
ATOM 9507 N N . HIS D 1 257 ? 16.554 -118.785 -2.093 1.00 25.17 247 HIS D N 1
ATOM 9508 C CA . HIS D 1 257 ? 15.150 -118.780 -1.614 1.00 25.78 247 HIS D CA 1
ATOM 9509 C C . HIS D 1 257 ? 15.080 -118.092 -0.247 1.00 27.18 247 HIS D C 1
ATOM 9510 O O . HIS D 1 257 ? 15.380 -118.772 0.745 1.00 28.77 247 HIS D O 1
ATOM 9517 N N . ILE D 1 258 ? 14.696 -116.807 -0.206 1.00 29.69 248 ILE D N 1
ATOM 9518 C CA . ILE D 1 258 ? 14.596 -115.980 1.041 1.00 30.00 248 ILE D CA 1
ATOM 9519 C C . ILE D 1 258 ? 13.126 -115.879 1.487 1.00 32.73 248 ILE D C 1
ATOM 9520 O O . ILE D 1 258 ? 12.823 -116.220 2.644 1.00 34.34 248 ILE D O 1
ATOM 9525 N N . GLY D 1 259 ? 12.237 -115.419 0.608 1.00 35.34 249 GLY D N 1
ATOM 9526 C CA . GLY D 1 259 ? 10.824 -115.153 0.938 1.00 37.75 249 GLY D CA 1
ATOM 9527 C C . GLY D 1 259 ? 10.149 -116.356 1.568 1.00 39.80 249 GLY D C 1
ATOM 9528 O O . GLY D 1 259 ? 10.576 -117.491 1.270 1.00 41.30 249 GLY D O 1
ATOM 9529 N N . LEU D 1 260 ? 9.133 -116.116 2.404 1.00 40.03 250 LEU D N 1
ATOM 9530 C CA . LEU D 1 260 ? 8.399 -117.166 3.159 1.00 43.17 250 LEU D CA 1
ATOM 9531 C C . LEU D 1 260 ? 6.891 -117.045 2.913 1.00 41.29 250 LEU D C 1
ATOM 9532 O O . LEU D 1 260 ? 6.112 -117.310 3.847 1.00 40.53 250 LEU D O 1
ATOM 9537 N N . GLY D 1 261 ? 6.511 -116.709 1.677 1.00 43.47 251 GLY D N 1
ATOM 9538 C CA . GLY D 1 261 ? 5.112 -116.561 1.231 1.00 43.82 251 GLY D CA 1
ATOM 9539 C C . GLY D 1 261 ? 4.260 -117.717 1.701 1.00 43.49 251 GLY D C 1
ATOM 9540 O O . GLY D 1 261 ? 3.390 -117.486 2.543 1.00 51.38 251 GLY D O 1
ATOM 9541 N N . GLY D 1 262 ? 4.517 -118.919 1.189 1.00 45.35 252 GLY D N 1
ATOM 9542 C CA . GLY D 1 262 ? 3.775 -120.141 1.546 1.00 44.37 252 GLY D CA 1
ATOM 9543 C C . GLY D 1 262 ? 3.896 -121.198 0.469 1.00 44.78 252 GLY D C 1
ATOM 9544 O O . GLY D 1 262 ? 4.482 -120.907 -0.576 1.00 43.68 252 GLY D O 1
ATOM 9545 N N . GLY D 1 263 ? 3.352 -122.386 0.726 1.00 47.28 253 GLY D N 1
ATOM 9546 C CA . GLY D 1 263 ? 3.389 -123.534 -0.195 1.00 48.30 253 GLY D CA 1
ATOM 9547 C C . GLY D 1 263 ? 4.550 -124.438 0.143 1.00 48.84 253 GLY D C 1
ATOM 9548 O O . GLY D 1 263 ? 5.516 -123.930 0.745 1.00 51.13 253 GLY D O 1
ATOM 9549 N N . SER D 1 264 ? 4.445 -125.718 -0.222 1.00 48.26 254 SER D N 1
ATOM 9550 C CA . SER D 1 264 ? 5.445 -126.782 0.059 1.00 51.24 254 SER D CA 1
ATOM 9551 C C . SER D 1 264 ? 6.018 -127.345 -1.252 1.00 49.24 254 SER D C 1
ATOM 9552 O O . SER D 1 264 ? 6.712 -128.383 -1.200 1.00 50.37 254 SER D O 1
ATOM 9555 N N . ALA D 1 265 ? 5.764 -126.677 -2.382 1.00 44.79 255 ALA D N 1
ATOM 9556 C CA . ALA D 1 265 ? 6.151 -127.139 -3.732 1.00 41.07 255 ALA D CA 1
ATOM 9557 C C . ALA D 1 265 ? 6.639 -125.946 -4.551 1.00 39.62 255 ALA D C 1
ATOM 9558 O O . ALA D 1 265 ? 7.011 -124.925 -3.951 1.00 43.12 255 ALA D O 1
ATOM 9560 N N . GLY D 1 266 ? 6.637 -126.065 -5.875 1.00 34.97 256 GLY D N 1
ATOM 9561 C CA . GLY D 1 266 ? 7.029 -124.970 -6.776 1.00 34.21 256 GLY D CA 1
ATOM 9562 C C . GLY D 1 266 ? 8.370 -125.250 -7.413 1.00 33.33 256 GLY D C 1
ATOM 9563 O O . GLY D 1 266 ? 8.544 -124.919 -8.585 1.00 32.26 256 GLY D O 1
ATOM 9564 N N . LEU D 1 267 ? 9.293 -125.856 -6.674 1.00 32.75 257 LEU D N 1
ATOM 9565 C CA . LEU D 1 267 ? 10.599 -126.262 -7.244 1.00 32.31 257 LEU D CA 1
ATOM 9566 C C . LEU D 1 267 ? 10.381 -127.339 -8.304 1.00 28.26 257 LEU D C 1
ATOM 9567 O O . LEU D 1 267 ? 9.686 -128.324 -8.003 1.00 29.11 257 LEU D O 1
ATOM 9572 N N . ASP D 1 268 ? 10.989 -127.143 -9.477 1.00 26.08 258 ASP D N 1
ATOM 9573 C CA . ASP D 1 268 ? 11.083 -128.157 -10.564 1.00 24.72 258 ASP D CA 1
ATOM 9574 C C . ASP D 1 268 ? 12.238 -129.095 -10.183 1.00 22.79 258 ASP D C 1
ATOM 9575 O O . ASP D 1 268 ? 13.416 -128.801 -10.503 1.00 20.50 258 ASP D O 1
ATOM 9580 N N . ILE D 1 269 ? 11.919 -130.155 -9.450 1.00 22.23 259 ILE D N 1
ATOM 9581 C CA . ILE D 1 269 ? 12.940 -131.102 -8.924 1.00 22.26 259 ILE D CA 1
ATOM 9582 C C . ILE D 1 269 ? 13.743 -131.636 -10.110 1.00 21.99 259 ILE D C 1
ATOM 9583 O O . ILE D 1 269 ? 14.991 -131.666 -10.010 1.00 22.09 259 ILE D O 1
ATOM 9588 N N . ARG D 1 270 ? 13.066 -132.008 -11.201 1.00 23.77 260 ARG D N 1
ATOM 9589 C CA . ARG D 1 270 ? 13.701 -132.648 -12.386 1.00 25.21 260 ARG D CA 1
ATOM 9590 C C . ARG D 1 270 ? 14.722 -131.689 -12.993 1.00 22.40 260 ARG D C 1
ATOM 9591 O O . ARG D 1 270 ? 15.872 -132.113 -13.206 1.00 21.14 260 ARG D O 1
ATOM 9599 N N . ARG D 1 271 ? 14.332 -130.434 -13.224 1.00 21.42 261 ARG D N 1
ATOM 9600 C CA . ARG D 1 271 ? 15.248 -129.416 -13.800 1.00 21.25 261 ARG D CA 1
ATOM 9601 C C . ARG D 1 271 ? 16.456 -129.245 -12.864 1.00 21.10 261 ARG D C 1
ATOM 9602 O O . ARG D 1 271 ? 17.621 -129.205 -13.354 1.00 20.34 261 ARG D O 1
ATOM 9610 N N . ILE D 1 272 ? 16.212 -129.162 -11.562 1.00 21.45 262 ILE D N 1
ATOM 9611 C CA . ILE D 1 272 ? 17.288 -128.909 -10.564 1.00 22.78 262 ILE D CA 1
ATOM 9612 C C . ILE D 1 272 ? 18.245 -130.095 -10.571 1.00 20.78 262 ILE D C 1
ATOM 9613 O O . ILE D 1 272 ? 19.423 -129.867 -10.313 1.00 19.14 262 ILE D O 1
ATOM 9618 N N . THR D 1 273 ? 17.757 -131.307 -10.850 1.00 20.07 263 THR D N 1
ATOM 9619 C CA . THR D 1 273 ? 18.621 -132.511 -10.874 1.00 21.56 263 THR D CA 1
ATOM 9620 C C . THR D 1 273 ? 19.334 -132.593 -12.233 1.00 20.29 263 THR D C 1
ATOM 9621 O O . THR D 1 273 ? 20.586 -132.591 -12.258 1.00 18.81 263 THR D O 1
ATOM 9625 N N . LEU D 1 274 ? 18.587 -132.651 -13.331 1.00 19.91 264 LEU D N 1
ATOM 9626 C CA . LEU D 1 274 ? 19.179 -132.822 -14.684 1.00 20.20 264 LEU D CA 1
ATOM 9627 C C . LEU D 1 274 ? 20.026 -131.615 -15.078 1.00 19.11 264 LEU D C 1
ATOM 9628 O O . LEU D 1 274 ? 20.957 -131.794 -15.883 1.00 18.84 264 LEU D O 1
ATOM 9633 N N . GLN D 1 275 ? 19.767 -130.439 -14.519 1.00 18.79 265 GLN D N 1
ATOM 9634 C CA . GLN D 1 275 ? 20.553 -129.226 -14.844 1.00 19.01 265 GLN D CA 1
ATOM 9635 C C . GLN D 1 275 ? 21.423 -128.815 -13.655 1.00 18.40 265 GLN D C 1
ATOM 9636 O O . GLN D 1 275 ? 22.042 -127.781 -13.767 1.00 16.93 265 GLN D O 1
ATOM 9642 N N . GLU D 1 276 ? 21.465 -129.600 -12.579 1.00 17.80 266 GLU D N 1
ATOM 9643 C CA . GLU D 1 276 ? 22.421 -129.416 -11.451 1.00 18.69 266 GLU D CA 1
ATOM 9644 C C . GLU D 1 276 ? 22.393 -127.962 -10.962 1.00 19.29 266 GLU D C 1
ATOM 9645 O O . GLU D 1 276 ? 23.421 -127.235 -11.116 1.00 19.67 266 GLU D O 1
ATOM 9651 N N . ILE D 1 277 ? 21.270 -127.563 -10.370 1.00 18.45 267 ILE D N 1
ATOM 9652 C CA . ILE D 1 277 ? 21.075 -126.207 -9.792 1.00 19.13 267 ILE D CA 1
ATOM 9653 C C . ILE D 1 277 ? 21.378 -126.273 -8.289 1.00 18.36 267 ILE D C 1
ATOM 9654 O O . ILE D 1 277 ? 20.981 -127.261 -7.618 1.00 17.59 267 ILE D O 1
ATOM 9659 N N . THR D 1 278 ? 22.142 -125.302 -7.795 1.00 18.01 268 THR D N 1
ATOM 9660 C CA . THR D 1 278 ? 22.402 -125.134 -6.344 1.00 18.07 268 THR D CA 1
ATOM 9661 C C . THR D 1 278 ? 21.249 -124.300 -5.786 1.00 17.90 268 THR D C 1
ATOM 9662 O O . THR D 1 278 ? 21.121 -123.126 -6.177 1.00 16.13 268 THR D O 1
ATOM 9666 N N . VAL D 1 279 ? 20.382 -124.932 -4.988 1.00 19.70 269 VAL D N 1
ATOM 9667 C CA . VAL D 1 279 ? 19.259 -124.263 -4.274 1.00 19.28 269 VAL D CA 1
ATOM 9668 C C . VAL D 1 279 ? 19.644 -124.052 -2.806 1.00 21.52 269 VAL D C 1
ATOM 9669 O O . VAL D 1 279 ? 19.903 -125.029 -2.109 1.00 21.37 269 VAL D O 1
ATOM 9673 N N . ILE D 1 280 ? 19.633 -122.808 -2.333 1.00 24.97 270 ILE D N 1
ATOM 9674 C CA . ILE D 1 280 ? 20.003 -122.477 -0.928 1.00 26.36 270 ILE D CA 1
ATOM 9675 C C . ILE D 1 280 ? 18.903 -121.619 -0.319 1.00 28.30 270 ILE D C 1
ATOM 9676 O O . ILE D 1 280 ? 18.780 -120.453 -0.732 1.00 30.94 270 ILE D O 1
ATOM 9681 N N . GLY D 1 281 ? 18.145 -122.184 0.621 1.00 29.85 271 GLY D N 1
ATOM 9682 C CA . GLY D 1 281 ? 17.284 -121.412 1.535 1.00 31.24 271 GLY D CA 1
ATOM 9683 C C . GLY D 1 281 ? 18.152 -120.632 2.507 1.00 32.81 271 GLY D C 1
ATOM 9684 O O . GLY D 1 281 ? 19.192 -121.183 2.907 1.00 30.86 271 GLY D O 1
ATOM 9685 N N . THR D 1 282 ? 17.775 -119.391 2.835 1.00 35.86 272 THR D N 1
ATOM 9686 C CA . THR D 1 282 ? 18.553 -118.491 3.734 1.00 38.94 272 THR D CA 1
ATOM 9687 C C . THR D 1 282 ? 17.695 -118.038 4.918 1.00 40.21 272 THR D C 1
ATOM 9688 O O . THR D 1 282 ? 16.453 -117.909 4.786 1.00 40.70 272 THR D O 1
ATOM 9692 N N . TYR D 1 283 ? 18.357 -117.827 6.050 1.00 45.35 273 TYR D N 1
ATOM 9693 C CA . TYR D 1 283 ? 17.757 -117.280 7.288 1.00 47.67 273 TYR D CA 1
ATOM 9694 C C . TYR D 1 283 ? 18.599 -116.109 7.767 1.00 45.83 273 TYR D C 1
ATOM 9695 O O . TYR D 1 283 ? 19.797 -116.303 8.034 1.00 46.02 273 TYR D O 1
ATOM 9704 N N . THR D 1 284 ? 17.972 -114.938 7.871 1.00 40.31 274 THR D N 1
ATOM 9705 C CA . THR D 1 284 ? 18.558 -113.729 8.491 1.00 35.41 274 THR D CA 1
ATOM 9706 C C . THR D 1 284 ? 19.989 -113.544 7.983 1.00 33.52 274 THR D C 1
ATOM 9707 O O . THR D 1 284 ? 20.178 -113.441 6.742 1.00 30.52 274 THR D O 1
ATOM 9711 N N . TYR D 1 285 ? 20.953 -113.492 8.902 1.00 29.63 275 TYR D N 1
ATOM 9712 C CA . TYR D 1 285 ? 22.293 -112.899 8.673 1.00 31.02 275 TYR D CA 1
ATOM 9713 C C . TYR D 1 285 ? 23.157 -113.282 9.868 1.00 31.28 275 TYR D C 1
ATOM 9714 O O . TYR D 1 285 ? 22.596 -113.491 10.957 1.00 30.16 275 TYR D O 1
ATOM 9723 N N . THR D 1 286 ? 24.458 -113.426 9.638 1.00 32.70 276 THR D N 1
ATOM 9724 C CA . THR D 1 286 ? 25.463 -113.563 10.712 1.00 36.05 276 THR D CA 1
ATOM 9725 C C . THR D 1 286 ? 25.661 -112.160 11.305 1.00 39.69 276 THR D C 1
ATOM 9726 O O . THR D 1 286 ? 25.447 -111.164 10.585 1.00 40.67 276 THR D O 1
ATOM 9730 N N . ALA D 1 287 ? 26.071 -112.085 12.566 1.00 42.83 277 ALA D N 1
ATOM 9731 C CA . ALA D 1 287 ? 26.474 -110.825 13.222 1.00 43.25 277 ALA D CA 1
ATOM 9732 C C . ALA D 1 287 ? 27.502 -110.122 12.340 1.00 44.08 277 ALA D C 1
ATOM 9733 O O . ALA D 1 287 ? 27.420 -108.884 12.242 1.00 47.94 277 ALA D O 1
ATOM 9735 N N . GLN D 1 288 ? 28.397 -110.873 11.685 1.00 45.00 278 GLN D N 1
ATOM 9736 C CA . GLN D 1 288 ? 29.445 -110.289 10.799 1.00 45.21 278 GLN D CA 1
ATOM 9737 C C . GLN D 1 288 ? 28.805 -109.739 9.515 1.00 46.78 278 GLN D C 1
ATOM 9738 O O . GLN D 1 288 ? 29.353 -108.748 8.956 1.00 41.50 278 GLN D O 1
ATOM 9744 N N . ASP D 1 289 ? 27.711 -110.362 9.050 1.00 46.27 279 ASP D N 1
ATOM 9745 C CA . ASP D 1 289 ? 26.949 -109.897 7.857 1.00 45.02 279 ASP D CA 1
ATOM 9746 C C . ASP D 1 289 ? 26.294 -108.553 8.208 1.00 43.23 279 ASP D C 1
ATOM 9747 O O . ASP D 1 289 ? 26.428 -107.606 7.420 1.00 42.38 279 ASP D O 1
ATOM 9752 N N . PHE D 1 290 ? 25.628 -108.467 9.362 1.00 39.21 280 PHE D N 1
ATOM 9753 C CA . PHE D 1 290 ? 25.023 -107.208 9.860 1.00 38.42 280 PHE D CA 1
ATOM 9754 C C . PHE D 1 290 ? 26.081 -106.093 9.827 1.00 39.22 280 PHE D C 1
ATOM 9755 O O . PHE D 1 290 ? 25.840 -105.035 9.208 1.00 37.46 280 PHE D O 1
ATOM 9763 N N . ARG D 1 291 ? 27.251 -106.342 10.417 1.00 36.97 281 ARG D N 1
ATOM 9764 C CA . ARG D 1 291 ? 28.335 -105.334 10.531 1.00 37.75 281 ARG D CA 1
ATOM 9765 C C . ARG D 1 291 ? 28.867 -104.975 9.142 1.00 38.07 281 ARG D C 1
ATOM 9766 O O . ARG D 1 291 ? 29.079 -103.769 8.890 1.00 35.16 281 ARG D O 1
ATOM 9774 N N . ASP D 1 292 ? 29.092 -105.972 8.280 1.00 40.53 282 ASP D N 1
ATOM 9775 C CA . ASP D 1 292 ? 29.536 -105.755 6.875 1.00 40.71 282 ASP D CA 1
ATOM 9776 C C . ASP D 1 292 ? 28.493 -104.903 6.144 1.00 38.03 282 ASP D C 1
ATOM 9777 O O . ASP D 1 292 ? 28.894 -104.008 5.387 1.00 35.83 282 ASP D O 1
ATOM 9782 N N . THR D 1 293 ? 27.205 -105.198 6.349 1.00 38.70 283 THR D N 1
ATOM 9783 C CA . THR D 1 293 ? 26.075 -104.511 5.671 1.00 38.39 283 THR D CA 1
ATOM 9784 C C . THR D 1 293 ? 26.106 -103.032 6.083 1.00 37.27 283 THR D C 1
ATOM 9785 O O . THR D 1 293 ? 26.197 -102.157 5.186 1.00 33.43 283 THR D O 1
ATOM 9789 N N . CYS D 1 294 ? 26.065 -102.768 7.391 1.00 34.44 284 CYS D N 1
ATOM 9790 C CA . CYS D 1 294 ? 26.164 -101.400 7.955 1.00 32.44 284 CYS D CA 1
ATOM 9791 C C . CYS D 1 294 ? 27.327 -100.686 7.265 1.00 36.07 284 CYS D C 1
ATOM 9792 O O . CYS D 1 294 ? 27.085 -99.578 6.728 1.00 40.48 284 CYS D O 1
ATOM 9795 N N . ALA D 1 295 ? 28.507 -101.326 7.204 1.00 40.41 285 ALA D N 1
ATOM 9796 C CA . ALA D 1 295 ? 29.755 -100.765 6.626 1.00 39.27 285 ALA D CA 1
ATOM 9797 C C . ALA D 1 295 ? 29.521 -100.367 5.167 1.00 39.20 285 ALA D C 1
ATOM 9798 O O . ALA D 1 295 ? 29.932 -99.242 4.781 1.00 39.19 285 ALA D O 1
ATOM 9800 N N . ALA D 1 296 ? 28.864 -101.241 4.398 1.00 38.27 286 ALA D N 1
ATOM 9801 C CA . ALA D 1 296 ? 28.577 -101.055 2.953 1.00 37.88 286 ALA D CA 1
ATOM 9802 C C . ALA D 1 296 ? 27.509 -99.966 2.737 1.00 36.20 286 ALA D C 1
ATOM 9803 O O . ALA D 1 296 ? 27.568 -99.253 1.708 1.00 31.53 286 ALA D O 1
ATOM 9805 N N . MET D 1 297 ? 26.553 -99.846 3.658 1.00 34.50 287 MET D N 1
ATOM 9806 C CA . MET D 1 297 ? 25.539 -98.762 3.623 1.00 36.48 287 MET D CA 1
ATOM 9807 C C . MET D 1 297 ? 26.275 -97.439 3.836 1.00 37.12 287 MET D C 1
ATOM 9808 O O . MET D 1 297 ? 26.255 -96.607 2.919 1.00 35.30 287 MET D O 1
ATOM 9813 N N . PHE D 1 298 ? 27.000 -97.325 4.955 1.00 36.90 288 PHE D N 1
ATOM 9814 C CA . PHE D 1 298 ? 27.590 -96.054 5.447 1.00 36.89 288 PHE D CA 1
ATOM 9815 C C . PHE D 1 298 ? 28.601 -95.498 4.445 1.00 36.96 288 PHE D C 1
ATOM 9816 O O . PHE D 1 298 ? 28.779 -94.282 4.443 1.00 43.31 288 PHE D O 1
ATOM 9824 N N . ASP D 1 299 ? 29.254 -96.330 3.635 1.00 39.29 289 ASP D N 1
ATOM 9825 C CA . ASP D 1 299 ? 30.308 -95.849 2.694 1.00 39.24 289 ASP D CA 1
ATOM 9826 C C . ASP D 1 299 ? 29.725 -95.738 1.287 1.00 38.79 289 ASP D C 1
ATOM 9827 O O . ASP D 1 299 ? 30.499 -95.485 0.346 1.00 41.46 289 ASP D O 1
ATOM 9832 N N . GLY D 1 300 ? 28.416 -95.948 1.149 1.00 40.63 290 GLY D N 1
ATOM 9833 C CA . GLY D 1 300 ? 27.667 -95.618 -0.079 1.00 42.37 290 GLY D CA 1
ATOM 9834 C C . GLY D 1 300 ? 27.695 -96.712 -1.133 1.00 44.07 290 GLY D C 1
ATOM 9835 O O . GLY D 1 300 ? 27.385 -96.393 -2.294 1.00 45.09 290 GLY D O 1
ATOM 9836 N N . ARG D 1 301 ? 28.005 -97.958 -0.761 1.00 45.68 291 ARG D N 1
ATOM 9837 C CA . ARG D 1 301 ? 28.097 -99.093 -1.724 1.00 46.13 291 ARG D CA 1
ATOM 9838 C C . ARG D 1 301 ? 26.692 -99.612 -2.057 1.00 42.43 291 ARG D C 1
ATOM 9839 O O . ARG D 1 301 ? 26.546 -100.196 -3.133 1.00 37.48 291 ARG D O 1
ATOM 9847 N N . LEU D 1 302 ? 25.695 -99.354 -1.204 1.00 44.08 292 LEU D N 1
ATOM 9848 C CA . LEU D 1 302 ? 24.321 -99.905 -1.341 1.00 42.68 292 LEU D CA 1
ATOM 9849 C C . LEU D 1 302 ? 23.324 -98.830 -1.798 1.00 43.96 292 LEU D C 1
ATOM 9850 O O . LEU D 1 302 ? 22.118 -98.996 -1.526 1.00 44.37 292 LEU D O 1
ATOM 9855 N N . GLY D 1 303 ? 23.794 -97.797 -2.505 1.00 46.38 293 GLY D N 1
ATOM 9856 C CA . GLY D 1 303 ? 22.935 -96.782 -3.144 1.00 49.83 293 GLY D CA 1
ATOM 9857 C C . GLY D 1 303 ? 22.284 -95.843 -2.138 1.00 51.87 293 GLY D C 1
ATOM 9858 O O . GLY D 1 303 ? 22.644 -95.879 -0.953 1.00 50.37 293 GLY D O 1
ATOM 9859 N N . GLY D 1 304 ? 21.318 -95.047 -2.598 1.00 55.33 294 GLY D N 1
ATOM 9860 C CA . GLY D 1 304 ? 20.772 -93.884 -1.868 1.00 56.28 294 GLY D CA 1
ATOM 9861 C C . GLY D 1 304 ? 19.960 -94.263 -0.641 1.00 50.44 294 GLY D C 1
ATOM 9862 O O . GLY D 1 304 ? 19.895 -93.440 0.263 1.00 53.37 294 GLY D O 1
ATOM 9863 N N . LEU D 1 305 ? 19.359 -95.453 -0.616 1.00 49.56 295 LEU D N 1
ATOM 9864 C CA . LEU D 1 305 ? 18.591 -96.007 0.538 1.00 51.64 295 LEU D CA 1
ATOM 9865 C C . LEU D 1 305 ? 17.392 -95.110 0.895 1.00 48.25 295 LEU D C 1
ATOM 9866 O O . LEU D 1 305 ? 17.049 -95.054 2.091 1.00 45.15 295 LEU D O 1
ATOM 9871 N N . ASP D 1 306 ? 16.741 -94.489 -0.098 1.00 49.63 296 ASP D N 1
ATOM 9872 C CA . ASP D 1 306 ? 15.457 -93.758 0.094 1.00 55.92 296 ASP D CA 1
ATOM 9873 C C . ASP D 1 306 ? 14.238 -94.679 0.051 1.00 53.30 296 ASP D C 1
ATOM 9874 O O . ASP D 1 306 ? 13.137 -94.143 0.269 1.00 61.96 296 ASP D O 1
ATOM 9879 N N . TRP D 1 307 ? 14.358 -95.961 -0.286 1.00 44.30 297 TRP D N 1
ATOM 9880 C CA . TRP D 1 307 ? 13.158 -96.730 -0.717 1.00 40.38 297 TRP D CA 1
ATOM 9881 C C . TRP D 1 307 ? 12.197 -96.905 0.471 1.00 37.18 297 TRP D C 1
ATOM 9882 O O . TRP D 1 307 ? 11.629 -97.992 0.656 1.00 37.45 297 TRP D O 1
ATOM 9893 N N . THR D 1 308 ? 11.961 -95.794 1.171 1.00 36.21 298 THR D N 1
ATOM 9894 C CA . THR D 1 308 ? 11.307 -95.665 2.498 1.00 37.25 298 THR D CA 1
ATOM 9895 C C . THR D 1 308 ? 10.289 -94.515 2.474 1.00 36.10 298 THR D C 1
ATOM 9896 O O . THR D 1 308 ? 10.537 -93.505 1.776 1.00 38.49 298 THR D O 1
ATOM 9900 N N A GLU D 1 309 ? 9.178 -94.673 3.200 0.66 34.33 299 GLU D N 1
ATOM 9901 N N B GLU D 1 309 ? 9.199 -94.654 3.230 0.34 34.52 299 GLU D N 1
ATOM 9902 C CA A GLU D 1 309 ? 8.286 -93.554 3.617 0.66 36.11 299 GLU D CA 1
ATOM 9903 C CA B GLU D 1 309 ? 8.292 -93.535 3.605 0.34 34.76 299 GLU D CA 1
ATOM 9904 C C A GLU D 1 309 ? 8.045 -93.676 5.129 0.66 35.77 299 GLU D C 1
ATOM 9905 C C B GLU D 1 309 ? 7.989 -93.663 5.104 0.34 34.91 299 GLU D C 1
ATOM 9906 O O A GLU D 1 309 ? 7.950 -94.818 5.637 0.66 33.96 299 GLU D O 1
ATOM 9907 O O B GLU D 1 309 ? 7.784 -94.802 5.575 0.34 34.25 299 GLU D O 1
ATOM 9918 N N . SER D 1 310 ? 7.993 -92.538 5.826 1.00 34.89 300 SER D N 1
ATOM 9919 C CA . SER D 1 310 ? 7.908 -92.498 7.306 1.00 33.80 300 SER D CA 1
ATOM 9920 C C . SER D 1 310 ? 6.467 -92.264 7.744 1.00 30.80 300 SER D C 1
ATOM 9921 O O . SER D 1 310 ? 5.691 -91.713 6.958 1.00 27.77 300 SER D O 1
ATOM 9924 N N . ARG D 1 311 ? 6.138 -92.719 8.951 1.00 32.03 301 ARG D N 1
ATOM 9925 C CA . ARG D 1 311 ? 4.865 -92.418 9.651 1.00 35.77 301 ARG D CA 1
ATOM 9926 C C . ARG D 1 311 ? 5.086 -92.409 11.154 1.00 35.68 301 ARG D C 1
ATOM 9927 O O . ARG D 1 311 ? 5.984 -93.076 11.662 1.00 36.31 301 ARG D O 1
ATOM 9935 N N . PRO D 1 312 ? 4.256 -91.652 11.899 1.00 33.99 302 PRO D N 1
ATOM 9936 C CA . PRO D 1 312 ? 4.330 -91.637 13.352 1.00 34.75 302 PRO D CA 1
ATOM 9937 C C . PRO D 1 312 ? 3.906 -93.013 13.871 1.00 34.51 302 PRO D C 1
ATOM 9938 O O . PRO D 1 312 ? 3.062 -93.630 13.250 1.00 34.62 302 PRO D O 1
ATOM 9942 N N . LEU D 1 313 ? 4.488 -93.441 14.988 1.00 35.85 303 LEU D N 1
ATOM 9943 C CA . LEU D 1 313 ? 4.099 -94.708 15.655 1.00 37.23 303 LEU D CA 1
ATOM 9944 C C . LEU D 1 313 ? 2.606 -94.648 16.001 1.00 42.70 303 LEU D C 1
ATOM 9945 O O . LEU D 1 313 ? 1.933 -95.709 15.920 1.00 46.07 303 LEU D O 1
ATOM 9950 N N . SER D 1 314 ? 2.107 -93.456 16.365 1.00 43.48 304 SER D N 1
ATOM 9951 C CA . SER D 1 314 ? 0.685 -93.214 16.729 1.00 41.49 304 SER D CA 1
ATOM 9952 C C . SER D 1 314 ? -0.211 -93.578 15.544 1.00 38.39 304 SER D C 1
ATOM 9953 O O . SER D 1 314 ? -1.374 -93.917 15.789 1.00 37.12 304 SER D O 1
ATOM 9956 N N . ALA D 1 315 ? 0.322 -93.542 14.320 1.00 38.37 305 ALA D N 1
ATOM 9957 C CA . ALA D 1 315 ? -0.424 -93.873 13.085 1.00 41.49 305 ALA D CA 1
ATOM 9958 C C . ALA D 1 315 ? 0.001 -95.246 12.555 1.00 40.56 305 ALA D C 1
ATOM 9959 O O . ALA D 1 315 ? -0.184 -95.496 11.350 1.00 39.66 305 ALA D O 1
ATOM 9961 N N . GLY D 1 316 ? 0.524 -96.115 13.421 1.00 40.51 306 GLY D N 1
ATOM 9962 C CA . GLY D 1 316 ? 1.036 -97.430 13.002 1.00 43.03 306 GLY D CA 1
ATOM 9963 C C . GLY D 1 316 ? -0.060 -98.287 12.387 1.00 41.06 306 GLY D C 1
ATOM 9964 O O . GLY D 1 316 ? 0.137 -98.805 11.267 1.00 40.17 306 GLY D O 1
ATOM 9965 N N . ALA D 1 317 ? -1.173 -98.436 13.104 1.00 40.37 307 ALA D N 1
ATOM 9966 C CA . ALA D 1 317 ? -2.343 -99.259 12.716 1.00 42.05 307 ALA D CA 1
ATOM 9967 C C . ALA D 1 317 ? -2.763 -98.921 11.284 1.00 44.92 307 ALA D C 1
ATOM 9968 O O . ALA D 1 317 ? -2.935 -99.832 10.413 1.00 38.65 307 ALA D O 1
ATOM 9970 N N . ASP D 1 318 ? -2.917 -97.620 11.076 1.00 45.90 308 ASP D N 1
ATOM 9971 C CA . ASP D 1 318 ? -3.401 -97.009 9.821 1.00 49.50 308 ASP D CA 1
ATOM 9972 C C . ASP D 1 318 ? -2.416 -97.401 8.716 1.00 51.82 308 ASP D C 1
ATOM 9973 O O . ASP D 1 318 ? -2.873 -97.799 7.624 1.00 51.89 308 ASP D O 1
ATOM 9978 N N . ALA D 1 319 ? -1.114 -97.347 9.029 1.00 52.20 309 ALA D N 1
ATOM 9979 C CA . ALA D 1 319 ? 0.015 -97.664 8.121 1.00 49.91 309 ALA D CA 1
ATOM 9980 C C . ALA D 1 319 ? -0.038 -99.135 7.703 1.00 49.08 309 ALA D C 1
ATOM 9981 O O . ALA D 1 319 ? 0.363 -99.422 6.558 1.00 46.88 309 ALA D O 1
ATOM 9983 N N . PHE D 1 320 ? -0.471 -100.021 8.604 1.00 46.39 310 PHE D N 1
ATOM 9984 C CA . PHE D 1 320 ? -0.587 -101.479 8.337 1.00 50.53 310 PHE D CA 1
ATOM 9985 C C . PHE D 1 320 ? -1.703 -101.707 7.310 1.00 53.95 310 PHE D C 1
ATOM 9986 O O . PHE D 1 320 ? -1.494 -102.484 6.334 1.00 51.19 310 PHE D O 1
ATOM 9994 N N . ALA D 1 321 ? -2.845 -101.037 7.511 1.00 51.26 311 ALA D N 1
ATOM 9995 C CA . ALA D 1 321 ? -3.995 -101.057 6.579 1.00 49.00 311 ALA D CA 1
ATOM 9996 C C . ALA D 1 321 ? -3.521 -100.642 5.180 1.00 50.06 311 ALA D C 1
ATOM 9997 O O . ALA D 1 321 ? -3.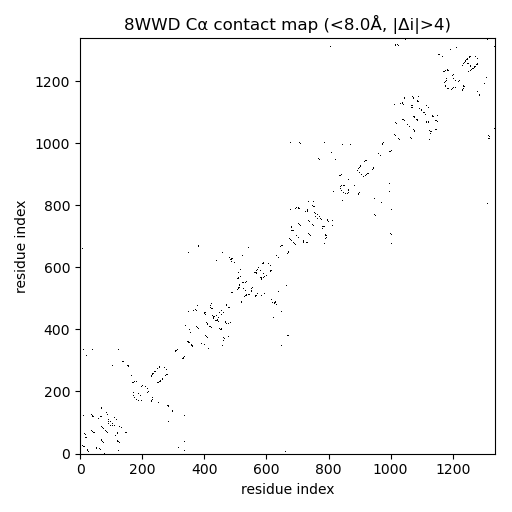904 -101.331 4.223 1.00 51.03 311 ALA D O 1
ATOM 9999 N N . ASP D 1 322 ? -2.719 -99.575 5.071 1.00 47.83 312 ASP D N 1
ATOM 10000 C CA . ASP D 1 322 ? -2.213 -99.047 3.772 1.00 51.90 312 ASP D CA 1
ATOM 10001 C C . ASP D 1 322 ? -1.330 -100.091 3.061 1.00 52.22 312 ASP D C 1
ATOM 10002 O O . ASP D 1 322 ? -1.444 -100.170 1.820 1.00 47.29 312 ASP D O 1
ATOM 10007 N N . ILE D 1 323 ? -0.481 -100.850 3.779 1.00 55.40 313 ILE D N 1
ATOM 10008 C CA . ILE D 1 323 ? 0.335 -101.948 3.162 1.00 56.56 313 ILE D CA 1
ATOM 10009 C C . ILE D 1 323 ? -0.630 -103.048 2.711 1.00 57.86 313 ILE D C 1
ATOM 10010 O O . ILE D 1 323 ? -0.453 -103.558 1.587 1.00 64.84 313 ILE D O 1
ATOM 10015 N N . ARG D 1 324 ? -1.580 -103.420 3.575 1.00 57.76 314 ARG D N 1
ATOM 10016 C CA . ARG D 1 324 ? -2.563 -104.500 3.306 1.00 61.70 314 ARG D CA 1
ATOM 10017 C C . ARG D 1 324 ? -3.297 -104.191 1.993 1.00 63.89 314 ARG D C 1
ATOM 10018 O O . ARG D 1 324 ? -3.205 -105.024 1.066 1.00 63.16 314 ARG D O 1
ATOM 10026 N N . ALA D 1 325 ? -3.936 -103.017 1.900 1.00 62.68 315 ALA D N 1
ATOM 10027 C CA . ALA D 1 325 ? -4.653 -102.510 0.702 1.00 62.25 315 ALA D CA 1
ATOM 10028 C C . ALA D 1 325 ? -3.687 -102.335 -0.488 1.00 66.71 315 ALA D C 1
ATOM 10029 O O . ALA D 1 325 ? -4.170 -102.011 -1.597 1.00 69.77 315 ALA D O 1
ATOM 10031 N N . GLY D 1 326 ? -2.378 -102.529 -0.287 1.00 63.36 316 GLY D N 1
ATOM 10032 C CA . GLY D 1 326 ? -1.361 -102.429 -1.352 1.00 62.81 316 GLY D CA 1
ATOM 10033 C C . GLY D 1 326 ? -1.343 -101.044 -1.980 1.00 63.12 316 GLY D C 1
ATOM 10034 O O . GLY D 1 326 ? -1.404 -100.963 -3.216 1.00 59.01 316 GLY D O 1
ATOM 10035 N N . ARG D 1 327 ? -1.269 -99.993 -1.156 1.00 68.48 317 ARG D N 1
ATOM 10036 C CA . ARG D 1 327 ? -1.224 -98.578 -1.614 1.00 70.79 317 ARG D CA 1
ATOM 10037 C C . ARG D 1 327 ? 0.024 -97.847 -1.132 1.00 63.47 317 ARG D C 1
ATOM 10038 O O . ARG D 1 327 ? -0.016 -96.601 -1.124 1.00 62.42 317 ARG D O 1
ATOM 10046 N N . VAL D 1 328 ? 1.066 -98.557 -0.716 1.00 54.44 318 VAL D N 1
ATOM 10047 C CA . VAL D 1 328 ? 2.337 -97.899 -0.322 1.00 49.00 318 VAL D CA 1
ATOM 10048 C C . VAL D 1 328 ? 3.280 -98.043 -1.507 1.00 46.60 318 VAL D C 1
ATOM 10049 O O . VAL D 1 328 ? 3.755 -99.137 -1.792 1.00 47.37 318 VAL D O 1
ATOM 10053 N N . PRO D 1 329 ? 3.542 -96.947 -2.251 1.00 43.50 319 PRO D N 1
ATOM 10054 C CA . PRO D 1 329 ? 4.539 -96.957 -3.325 1.00 42.21 319 PRO D CA 1
ATOM 10055 C C . PRO D 1 329 ? 5.938 -97.416 -2.884 1.00 40.55 319 PRO D C 1
ATOM 10056 O O . PRO D 1 329 ? 6.596 -98.076 -3.645 1.00 45.60 319 PRO D O 1
ATOM 10060 N N . ALA D 1 330 ? 6.374 -97.022 -1.688 1.00 38.40 320 ALA D N 1
ATOM 10061 C CA . ALA D 1 330 ? 7.667 -97.439 -1.107 1.00 33.77 320 ALA D CA 1
ATOM 10062 C C . ALA D 1 330 ? 7.574 -98.896 -0.651 1.00 32.64 320 ALA D C 1
ATOM 10063 O O . ALA D 1 330 ? 6.533 -99.334 -0.142 1.00 30.39 320 ALA D O 1
ATOM 10065 N N . PRO D 1 331 ? 8.660 -99.688 -0.829 1.00 31.03 321 PRO D N 1
ATOM 10066 C CA . PRO D 1 331 ? 8.720 -101.053 -0.312 1.00 31.27 321 PRO D CA 1
ATOM 10067 C C . PRO D 1 331 ? 8.924 -101.162 1.206 1.00 28.50 321 PRO D C 1
ATOM 10068 O O . PRO D 1 331 ? 8.832 -102.258 1.725 1.00 32.74 321 PRO D O 1
ATOM 10072 N N . LYS D 1 332 ? 9.182 -100.054 1.895 1.00 27.55 322 LYS D N 1
ATOM 10073 C CA . LYS D 1 332 ? 9.407 -100.064 3.369 1.00 27.53 322 LYS D CA 1
ATOM 10074 C C . LYS D 1 332 ? 8.684 -98.876 4.015 1.00 28.70 322 LYS D C 1
ATOM 10075 O O . LYS D 1 332 ? 8.886 -97.738 3.559 1.00 30.10 322 LYS D O 1
ATOM 10081 N N . ILE D 1 333 ? 7.871 -99.135 5.036 1.00 30.12 323 ILE D N 1
ATOM 10082 C CA . ILE D 1 333 ? 7.367 -98.066 5.942 1.00 33.02 323 ILE D CA 1
ATOM 10083 C C . ILE D 1 333 ? 8.216 -98.056 7.207 1.00 33.32 323 ILE D C 1
ATOM 10084 O O . ILE D 1 333 ? 8.329 -99.112 7.863 1.00 37.60 323 ILE D O 1
ATOM 10089 N N . ILE D 1 334 ? 8.735 -96.886 7.555 1.00 32.54 324 ILE D N 1
ATOM 10090 C CA . ILE D 1 334 ? 9.466 -96.658 8.828 1.00 32.26 324 ILE D CA 1
ATOM 10091 C C . ILE D 1 334 ? 8.536 -95.929 9.789 1.00 30.44 324 ILE D C 1
ATOM 10092 O O . ILE D 1 334 ? 8.136 -94.801 9.462 1.00 29.73 324 ILE D O 1
ATOM 10097 N N . LEU D 1 335 ? 8.256 -96.530 10.944 1.00 30.88 325 LEU D N 1
ATOM 10098 C CA . LEU D 1 335 ? 7.483 -95.873 12.026 1.00 31.36 325 LEU D CA 1
ATOM 10099 C C . LEU D 1 335 ? 8.437 -95.024 12.870 1.00 33.83 325 LEU D C 1
ATOM 10100 O O . LEU D 1 335 ? 9.619 -95.388 12.975 1.00 32.58 325 LEU D O 1
ATOM 10105 N N . LYS D 1 336 ? 7.910 -93.925 13.418 1.00 35.71 326 LYS D N 1
ATOM 10106 C CA . LYS D 1 336 ? 8.643 -92.858 14.150 1.00 35.87 326 LYS D CA 1
ATOM 10107 C C . LYS D 1 336 ? 8.008 -92.705 15.527 1.00 35.61 326 LYS D C 1
ATOM 10108 O O . LYS D 1 336 ? 7.004 -92.010 15.657 1.00 35.74 326 LYS D O 1
ATOM 10114 N N A PRO D 1 337 ? 8.555 -93.358 16.581 0.62 35.51 327 PRO D N 1
ATOM 10115 N N B PRO D 1 337 ? 8.538 -93.378 16.576 0.38 35.04 327 PRO D N 1
ATOM 10116 C CA A PRO D 1 337 ? 8.063 -93.178 17.949 0.62 33.55 327 PRO D CA 1
ATOM 10117 C CA B PRO D 1 337 ? 8.100 -93.140 17.952 0.38 33.54 327 PRO D CA 1
ATOM 10118 C C A PRO D 1 337 ? 8.375 -91.774 18.496 0.62 32.17 327 PRO D C 1
ATOM 10119 C C B PRO D 1 337 ? 8.609 -91.790 18.483 0.38 32.30 327 PRO D C 1
ATOM 10120 O O A PRO D 1 337 ? 9.439 -91.213 18.211 0.62 28.15 327 PRO D O 1
ATOM 10121 O O B PRO D 1 337 ? 7.997 -91.192 19.363 0.38 28.24 327 PRO D O 1
#

Foldseek 3Di:
DKDDCPDWDWWWFFKLADALDTDGDTDTQDDAPDQKFKWFWFKFWDDPVNLCVNRVNDPQQDHIAGATQLTWGATPIDPRGGFTWTFQFKDFDCPDPCNVVLNSLVHPPIDGDRGPPHGHDSIRIHIGHPLGIDTADPVDDRNLSSLLQLLLQLLQLLVVQCVPQPDNDLAEEEEEDLASNRLSNQLSSCLVPRVAYEYEDQDPLQLVLCVVWDSYHYYHLVVCPQAAGLEYEHQAADLCSLLSQQRRHAQSGEYEYEHDNDDDHNHPVVSCVVSVYHYHYGGGHRSVSSNVSSVCSNVQSRTPSPLEAEDESNCVSVVSVCVVVVNDNRSIYMYGD/DDDDDFQFWWWFFKLAAALDTDGDGGGAHDADDQKFKWFWFKFWDDPVNLCVNNVNDPQQDHTARATFLTWGATPDDPRGGFTWTFQFKDFPCPPPCNVVLNSLVGPPIDGDRGPPHGHDSIRIHMGGPLGIDTAPPVDDRNLSSLLQLLLQLLQLLVVQCVPQPDNPLAAEEFEDLASNSLSNQLSSQLVPHQAYEYEDQDPLLLVLCVPWDSYHYYHLVVCPPAAHLEYEYQADDLCSLLSQQNRHAQSHEYEYEHPNDDDHNHPVVSCVVSVYHYDYGGGHGSVSSVVSSVCSNVCSRTDSPLEDEEESNCVSVVSVCVVVVNDNRNMYMYGD/DWWWFFKQQAQLDTDTDTDHADDAPDQKFKFQWFKFWDDPVNLCVSNVVDPQQDNIAGATQLTWGATPDDPRGGFTWTFQFKDFPCPPPCNVVLNRLVHPPIDGARGPVHGHDLIRIHMGHPLGIDTADPPDDRNLSSLLFLLLQLLQLLVVQCVPFPDNPQAEEEEEELASNSLSNQLSSQLVPHQAYEYAYPDPLQQVLCVPFVSYHYYHLVVQPQAAHLYYEHQAADLCSLLSQQNRHAQSHEYEYEHPNDDDHSHPVVSCVVSVYHYDYGGTHRSVSSVVSSVCSNVCSRDPSPLEDEDESNCVSVVSVCVVVVVDNRSMYMYGD/DDDCPDWDWWWFFKQADQLDTDTDTDTQDDADDQKFKFQWFKFWDDPVNLCVNNVNDPQQDHIAGATQLTWGATPDDPRHRFTWTFQFKDFPCPPPCNVVQNSLVHPPIDGARGPPHGHPRIRIHIGHPLRIDTADPPDDSHLSSLLFLLLQLLQLQVVQCVPQPDNAQAEEEEEDLASNSLSNQLSSCLVPHQAYEYEDQDPLLLVLCVPFPSYHYYHLVVCPQAAGLYYEHQADDLCSQLSLQRRHAQSHEYEYEHPNDDPHNHPVVSCVVSVYHYDYGGGHGSVSSNVSSVCVNVQSRHDSPLEDEEESNCVSVVSVCVVVVNDSRSMYMYGD

Radius of gyration: 47.53 Å; Cα contacts (8 Å, |Δi|>4): 3346; chains: 4; bounding box: 61×157×88 Å

Secondary structure (DSSP, 8-state):
-----SS--EEEEEEEEETTEEEEEEEEPP---TTEEEEEEEEEEPPHHHHHHHTT--TTS-SSEE---EEEEEEESSTTTT-EEEE--EE--SSSHHHHTT-GGG-TT-EETTBTTB--SSBSEEEEEGGGEEE--TTS-HHHHTTHHHHHHHHHHHHHHHHH-SSS--SEEEEE--SHHHHHHHHHHHHTT--EEEEE-S-HHHHHHHHTS-SSEEE-TGGGTT--EEEEEESS-SHHHHHHHHHHEEEEEEEEE----S-S--S-HHHHHHTT-EEEE--S--HHHHHHHHHHHHTTTT------EEEEGGGHHHHHHHHHTT---SS-EEEE-/-PPPP-SS-EEEEEEEETTEEEEEEEPPPPP-TTEEEEEEEEEEPPHHHHHHHTT--TTS-SSEE---EEEEEEESSTTTT-EEEE--EE--S-SHHHHTT-GGG-TT-EETTSTTS--SSBSEEEEEGGGEEE--TTS-HHHHTTHHHHHHHHHHHHHHHHH-SS----EEEEE-SSHHHHHHHHHHHHTT--EEEEE-S-HHHHHHHHTT-SSEEE-GGGSTT--EEEEEESS-SHHHHHHHHHTEEEEEEEEE----S-S----HHHHHHTT-EEEE--S--HHHHHHHHHHHHTTTT------EEEEGGGHHHHHHHHHTT--SSS-EEEE-/-EEEEEEEEETTEEEEEEEEPP---TTEEEEEEEEEEPPHHHHHHHTT--TTS-SSB----EEEEEEESSTTTT-EEEE--EE--SSSHHHHHT-GGG-TT-EETTSTTS--SSBSEEEEEGGGEEEPPTTS-HHHHTTHHHHHHHHHHHHHHHHH-SS---SEEEEE-SSHHHHHHHHHHHHTT--EEEEE-S-HHHHHHHTTT-SSEEE-GGGGTT--EEEEEESS-SHHHHHHHHHHEEEEEEEEE----S-S--S-HHHHHHTT-EEEE--S--HHHHHHHHHHHHTTTT-----EEEEEGGGHHHHHHHHHHT--SSSEEEEE-/----SS--EEEEEEEEETTEEEEEEEEPPPP-TTEEEEEEEEEE--HHHHHHHTT--SSS-SSEE---EEEEEEESSTTTT-EEEE--EE--S-SHHHHTT-GGG-TT-EETTBTTB--SSBSEEEEEGGGEEE--TTS-HHHHTTHHHHHHHHHHHHHHHHH-SSS---EEEEE-SSHHHHHHHHHHHHTT--EEEEE-S-HHHHHHHHTT-SSEEE-GGGGTT--EEEEEESS--HHHHHHHHHHEEEEEEEEE------S----HHHHHHTT-EEEE--S--HHHHHHHHHHHHTTTT-----EEEEEGGGHHHHHHHHHTT--SSSEEEEE-

Nearest PDB structures (foldseek):
  8wwd-assembly2_C-2  TM=9.995E-01  e=2.945E-69  Dinoroseobacter shibae DFL 12 = DSM 16493
  1e3j-assembly1_A  TM=8.996E-01  e=6.338E-28  Bemisia argentifolii
  3m6i-assembly1_A  TM=8.935E-01  e=8.786E-26  Neurospora crassa
  3wlf-assembly1_B  TM=8.262E-01  e=2.353E-24  Candida parapsilosis
  4c4o-assembly1_A  TM=8.118E-01  e=5.678E-24  Candida parapsilosis

B-factor: mean 31.36, std 19.09, range [5.67, 173.76]

Solvent-accessible surface area: 55104 Å² total; per-residue (Å²): 222,100,22,98,53,167,74,50,34,51,15,71,0,2,3,10,47,20,99,52,99,19,37,78,101,94,19,109,21,34,118,56,70,117,60,36,34,8,0,21,1,28,0,0,0,12,28,55,35,2,25,72,1,19,39,38,107,28,143,160,17,79,64,96,10,10,1,0,11,1,3,0,0,10,0,7,8,16,108,74,26,9,45,14,0,1,6,8,1,6,14,17,58,50,113,17,115,24,14,118,74,42,109,22,4,70,3,89,97,94,62,17,5,0,30,62,110,61,80,2,3,0,0,34,9,10,20,0,7,39,152,6,17,26,73,4,55,78,114,11,48,11,50,52,0,1,0,0,7,2,0,0,18,0,21,5,0,0,90,23,0,14,80,53,22,86,50,87,135,92,108,20,0,6,0,16,5,0,28,11,35,1,2,0,0,0,20,0,0,40,34,46,64,0,80,73,4,7,0,6,21,102,64,60,54,44,50,132,25,10,62,183,78,34,129,23,78,38,7,28,49,134,133,14,81,86,112,75,3,13,0,0,0,0,13,49,0,117,56,77,19,18,44,51,0,0,63,10,0,14,70,17,1,0,0,0,36,16,7,155,20,32,59,125,61,22,59,66,128,174,61,32,90,108,62,135,12,42,53,30,54,23,73,11,1,8,27,91,3,1,108,50,0,1,52,0,8,45,89,51,126,1,42,24,5,91,24,16,70,50,55,46,2,69,25,0,47,70,0,0,49,41,53,153,77,52,151,13,45,2,14,8,6,0,0,55,35,180,98,131,62,122,74,74,42,53,11,11,0,2,3,10,49,20,98,52,60,22,18,31,97,72,22,100,12,42,101,43,69,120,57,38,35,13,0,90,1,47,0,0,0,12,31,55,40,1,26,95,1,20,40,39,111,26,145,165,17,82,61,92,10,11,0,0,7,1,3,0,0,40,0,32,7,25,107,74,71,45,44,56,0,1,7,10,0,16,19,38,54,48,113,15,112,23,13,115,78,46,108,23,4,74,2,84,65,99,63,28,5,0,28,56,119,59,78,2,2,0,0,23,19,7,18,0,6,42,177,7,17,30,72,4,55,129,120,10,53,12,63,56,0,2,0,0,9,10,0,0,26,0,15,3,0,0,86,26,0,10,80,48,21,94,53,96,134,96,108,19,0,4,0,14,4,0,30,18,61,0,1,0,0,0,14,0,0,47,21,40,66,1,82,75,2,5,0,5,23,104,68,46,70,43,44,118,29,10,60,154,97,28,120,20,79,35,9,23,54,137,123,13,77,89,111,80,2,9,0,0,0,0,11,46,0,113,58,78,21,18,44,50,0,0,64,10,0,10,70,20,0,0,0,1,29,16,2,157,38,29,58,120,68,20,55,66,114,185,59,26,97,118,63,137,13,46,54,30,55,23,107,22,2,7,30,92,2,1,109,50,0,1,51,0,8,43,88,55,116,1,31,37,7,77,26,27,50,58,2,40,2,21,1,0,22,0,0,0,31,10,56,156,59,54,91,12,48,4,18,7,7,0,0,66,37,108,47,13,66,0,2,6,10,44,17,106,53,103,23,33,78,110,92,21,111,66,42,131,50,70,119,57,38,34,28,0,35,1,39,0,0,0,14,24,62,38,0,20,78,1,22,46,33,126,27,147,163,24,62,69,90,10,16,1,0,11,0,2,0,0,34,0,63,38,54,146,72,79,42,44,28,0,1,6,8,0,7,14,25,62,46,94,17,117,22,14,115,79,43,117,22,6,74,2,86,92,95,66,19,6,1,31,53,117,66,90,2,4,0,0,37,38,7,20,1,9,40,158,6,16,25,73,4,52,70,104,12,32,22,40,59,1,2,0,0,4,2,0,0,19,0,17,7,0,0,89,23,0,10,82,46,21,88,54,93,134,94,105,18,0,6,0,16,4,0,35,15,37,0,1,0,0,0,12,0,0,51,23,39,65,1,81,72,2,4,0,7,23,102,69,63,65,39,56,136,25,7,61,180,72,30,106,25,76,37,8,20,54,136,128,14,81,85,109,75,3,10,0,0,0,0,13,49,0,118,58,76,20,16,45,48,0,0,62,10,0,11,71,19,0,0,0,0,38,10,8,158,32,36,67,94,70,20,56,64,121,174,55,29,96,115,59,134,12,42,51,33,55,19,85,14,2,7,24,89,1,1,109,51,0,0,52,0,10,44,87,51,120,1,26,31,5,76,21,22,52,11,27,6,2,56,10,0,50,80,0,0,43,23,58,158,61,46,156,9,48,2,22,5,4,0,0,41,36,154,130,97,73,171,103,65,56,54,13,69,0,2,4,13,62,22,96,54,112,20,37,76,101,98,19,112,19,38,122,45,66,118,59,36,34,8,0,78,3,42,0,0,1,15,30,59,36,1,26,78,1,16,36,38,111,24,140,167,24,71,69,90,20,15,0,0,9,1,2,0,0,33,0,42,9,18,109,71,66,46,38,31,0,1,6,8,0,10,10,22,56,48,112,16,111,23,14,107,87,44,104,20,2,72,3,91,93,87,60,20,6,1,26,63,108,62,88,3,2,0,0,55,24,9,19,0,14,41,169,8,14,27,72,3,55,71,101,15,33,18,30,61,0,2,1,1,6,7,0,0,24,0,18,2,0,0,84,27,0,12,87,44,23,91,52,92,135,86,107,21,1,6,0,16,4,1,32,13,56,0,3,0,0,0,20,0,0,40,30,42,63,1,79,75,2,5,0,11,24,98,62,64,65,47,51,140,22,6,53,184,79,31,132,15,80,39,6,10,64,131,112,15,78,87,106,80,2,11,0,0,0,0,9,50,0,118,55,74,20,20,46,47,0,0,64,10,0,12,69,20,0,0,0,0,36,13,2,156,30,33,62,125,58,18,57,64,120,176,58,28,99,124,62,137,14,43,52,30,56,21,86,18,2,3,30,91,1,1,110,52,0,1,49,0,7,39,87,53,125,2,46,43,10,84,15,24,55,12,22,8,2,56,6,0,38,102,0,0,49,49,56,152,78,46,189,10,48,3,20,6,4,0,0,39,48

Sequence (1338 aa):
HHHHHHSSGGMKALVVYTGVAQLAFRRDVPEPVPAAGDHLIRIDSVGICGSDMHAYLGHDDRRPAPLILGHEGAGVVIIGGPRDGERVTINPLVTCGTCPACVSGRDNLCATRQIISMPPRDGAFAQYVVAMPARNLVTVPDDVPLEKAALAEEPVAVSWHAVRRLGLASMADARRDSALVIGGGAIGVAAAISLQAQGVADVTLVEPNAMRREYLARDANYTIATPEQVVAGRRVFDITVDGVGYDATRAAASAATRPGGLLLHIGLGGGSAGLDIRRITLQEITVIGTYTYTAQDFRDTCAAMFDGRLGGLDWTEESRPLSAGADAFADIRAGRVPAPKIILKPPHHHHHSSGGMKALVVYTGVAQLAFRRDVPEPVPAAGDHLIRIDSVGICGSDMHAYLGHDDRRPAPLILGHEGAGVIIGGPRDGERVTINPLVTCGTCPACVSGRDNLCATRQIISMPPRRDGAFAQYVVAMPARNLVTVPDDVPLEKAALAEPVAVSWHAVRRLGLASMADARRDSALVIGGGAIGVAAAISLQAQGVADVTLVEPNAMRREYLARDANYTIATPEQVVAGRVFDITVDGVGYDATRAAASAATRPGGLLLHIGLGGGSAGLDIRRITLQEITVIGTYTYTAQDFRDTCAAMFDGRLGGLDWTESRPLSAGADAFADIRAGRVPAPKIILKPPGGMKALVVYTGVAQLAFRRDVPEPVPAAGDHLIRIDSVGICGSDMHAYLGHDDRRPAPLILGHEGAGVIIGGPRDGERVTINPLVTCGTCPACVSGRDNLCATRQIISMPPRRDGAFAQYVVAMPARNLVTVPDDVPLEKAALAEEPVAVSWHAVRRLGLASMADARRDSALVIGGGAIGVAAAISLQAQGVADVTLVEPNAMRREYLARDANYTIATPEQVVAGRRVFDITVDGVGYDATRAAASAATRPGGLLLHIGLGGGSAGLDIRRITLQEITVIGTYTYTAQDFRDTCAAMFDGRLGGLDWTEESRPLSAGADAFADIRAGRVPAPKIILKPPHHHHHSSGGMKALVVYTGVAQLAFRRDVPEPVPAAGDHLIRIDSVGICGSDMHAYLGHDDRRPAPLILGHEGAGVIIGGPRDGERVTINPLVTCGTCPACVSGRDNLCATRQIISMPPRRDGAFAQYVVAMPARNLVTVPDDVPLEKAALAEEPVAVSWHAVRRLGLASMADARRDSALVIGGGAIGVAAAISLQAQGVADVTLVEPNAMRREYLARDANYTIATPEQVVAGRRVFDITVDGVGYDATRAAASAATRPGGLLLHIGLGGGSAGLDIRRITLQEITVIGTYTYTAQDFRDTCAAMFDGRLGGLDWTEESRPLSAGADAFADIRAGRVPAPKIILKPP

Organism: Dinoroseobacter shibae (strain DSM 16493 / NCIMB 14021 / DFL 12) (NCBI:txid398580)

InterPro domains:
  IPR011032 GroES-like superfamily [SSF50129] (1-169)
  IPR013149 Alcohol dehydrogenase-like, C-terminal [PF00107] (170-284)
  IPR013154 Alcohol dehydrogenase-like, N-terminal [PF08240] (24-128)
  IPR036291 NAD(P)-binding domain superfamily [SSF51735] (131-292)
  IPR050129 Zinc-containing alcohol dehydrogenase [PTHR43401] (1-326)